Protein 2GB7 (pdb70)

Secondary structure (DSSP, 8-state):
---HHHHHHHHHHHHHHH---HHHHHHHHHHHTTGGGS-HHHHHH-HHHHHHHHHHHHHHTTHHHHHHHHHHHHHTT--HHHHTTS-HHHHHHHHHHH-HHHHHHHHHHHHHHHHHHHHHHHHHHHHHHHHHTT---EEGGG---S-TTEEEEES-HHHHHH--TT-EEEEEES--TTGGGHHHHHHHHHT-S-EEEEE--S---HHHHHHHHHTTEEEEE-HHHHHHH-TT-TTEEEHHHHHHHHHHHHHTTTT----HHHHHHHHHHHHHHHHHTTT-HHHHHHHHHHHH-/---HHHHHHHHHHHHHHHSPPHHHHHHHHHHHTTGGG--HHHHHH-HHHHHHHHHHHHHHHHHHHHHHHHHHHHHTT--HHHHTTS-HHHHHHHHHHH-HHHHHHHHHHHHHHHHHHHHHHHHHHHHHHHHHTT---EEGGG----TT--EEES-HHHHHH--TT-EEEEE-S--TTGGGHHHHHHHHHT-S-EEEE---S---HHHHHHHHHTTEEEEE-HHHHHHHSTT-TTEEEHHHHHHHHHHHHGGGTTPPPPHHHHHHHHHHHHHHHHHTTT-HHHHHHHHHHHHHTT-/--HHHHHHHHHHHHHHHS--HHHHHHHHHHHTTGGG--HHHHHH-HHHHHHHHHHHHHHHHHHHHHHHHHHHHGGG--HHHHTTS-HHHHHHHHHHH-HHHHHHHHHHHHHHHHHHHHHHHHHHHHHHHHHHT---EEGGG----TTEEEEES-HHHHHH--TT-EEEEEES--TTGGGHHHHHHHHHT-S-EEEEE--S---HHHHHHHHHTTEEEEE-HHHHHHH-TT-TTEEEHHHHHHHHHHHHHHHHT----HHHHHHHHHHHHHHHHHTTT-HHHHHHHHHHHHHH-/--HHHHHHHHHHHHHHH---HHHHHHHHHHHTTGGG--HHHHHH-HHHHHHHHHHHHHHHHHHHHHHHHHHHHHTS--HHHHTTS-HHHHHHHHHHH-HHHHHHHHHHHHHHHHHHHHHHHHHHHHHHHHHHT---EEGGG---TTEEEEES-HHHHHH--TT-EEEEE-S--TTGGGHHHHHHHHHT-S-EEEE---S---HHHHHHHHHTTEEEEE-HHHHHHH-TT-TTEEEHHHHHHHHHHHHHTTTT----HHHHHHHHHHHHHHHHHTTT-HHHHHHHHHHHHTT-

Structure (mmCIF, N/CA/C/O backbone):
data_2GB7
#
_entry.id   2GB7
#
_cell.length_a   77.697
_cell.length_b   96.739
_cell.length_c   192.012
_cell.angle_alpha   90.00
_cell.angle_beta   90.00
_cell.angle_gamma   90.00
#
_symmetry.space_group_name_H-M   'P 21 21 21'
#
loop_
_entity.id
_entity.type
_entity.pdbx_description
1 polymer 'DNA STRAND 1'
2 polymer 'DNA STRAND 2'
3 polymer R.Ecl18kI
4 water water
#
loop_
_atom_site.group_PDB
_atom_site.id
_atom_site.type_symbol
_atom_site.label_atom_id
_atom_site.label_alt_id
_atom_site.label_comp_id
_atom_site.label_asym_id
_atom_site.label_entity_id
_atom_site.label_seq_id
_atom_site.pdbx_PDB_ins_code
_atom_site.Cartn_x
_atom_site.Cartn_y
_atom_site.Cartn_z
_atom_site.occupancy
_atom_site.B_iso_or_equiv
_atom_site.auth_seq_id
_atom_site.auth_comp_id
_atom_site.auth_asym_id
_atom_site.auth_atom_id
_atom_site.pdbx_PDB_model_num
ATOM 1453 N N . ARG E 3 3 ? 12.322 13.056 21.892 1.00 53.16 3 ARG A N 1
ATOM 1454 C CA . ARG E 3 3 ? 12.887 14.153 21.063 1.00 53.02 3 ARG A CA 1
ATOM 1455 C C . ARG E 3 3 ? 13.885 14.978 21.880 1.00 52.70 3 ARG A C 1
ATOM 1456 O O . ARG E 3 3 ? 14.314 14.542 22.953 1.00 53.10 3 ARG A O 1
ATOM 1464 N N . LEU E 3 4 ? 14.252 16.155 21.364 1.00 51.09 4 LEU A N 1
ATOM 1465 C CA . LEU E 3 4 ? 15.143 17.116 22.027 1.00 50.12 4 LEU A CA 1
ATOM 1466 C C . LEU E 3 4 ? 15.284 18.329 21.120 1.00 49.30 4 LEU A C 1
ATOM 1467 O O . LEU E 3 4 ? 15.866 18.230 20.037 1.00 49.13 4 LEU A O 1
ATOM 1472 N N . SER E 3 5 ? 14.722 19.456 21.547 1.00 48.36 5 SER A N 1
ATOM 1473 C CA . SER E 3 5 ? 14.784 20.711 20.799 1.00 47.93 5 SER A CA 1
ATOM 1474 C C . SER E 3 5 ? 16.241 21.178 20.673 1.00 47.35 5 SER A C 1
ATOM 1475 O O . SER E 3 5 ? 17.068 20.788 21.496 1.00 47.63 5 SER A O 1
ATOM 1478 N N . PRO E 3 6 ? 16.562 21.997 19.645 1.00 46.80 6 PRO A N 1
ATOM 1479 C CA . PRO E 3 6 ? 17.939 22.515 19.512 1.00 46.34 6 PRO A CA 1
ATOM 1480 C C . PRO E 3 6 ? 18.413 23.234 20.771 1.00 45.98 6 PRO A C 1
ATOM 1481 O O . PRO E 3 6 ? 19.568 23.079 21.166 1.00 45.95 6 PRO A O 1
ATOM 1485 N N . GLY E 3 7 ? 17.521 24.000 21.394 1.00 45.70 7 GLY A N 1
ATOM 1486 C CA . GLY E 3 7 ? 17.800 24.629 22.681 1.00 45.02 7 GLY A CA 1
ATOM 1487 C C . GLY E 3 7 ? 18.089 23.615 23.774 1.00 44.39 7 GLY A C 1
ATOM 1488 O O . GLY E 3 7 ? 19.018 23.784 24.554 1.00 44.69 7 GLY A O 1
ATOM 1489 N N . GLU E 3 8 ? 17.300 22.547 23.818 1.00 43.73 8 GLU A N 1
ATOM 1490 C CA . GLU E 3 8 ? 17.464 21.499 24.824 1.00 43.05 8 GLU A CA 1
ATOM 1491 C C . GLU E 3 8 ? 18.734 20.689 24.572 1.00 42.27 8 GLU A C 1
ATOM 1492 O O . GLU E 3 8 ? 19.358 20.184 25.509 1.00 42.04 8 GLU A O 1
ATOM 1498 N N . PHE E 3 9 ? 19.097 20.567 23.296 1.00 41.45 9 PHE A N 1
ATOM 1499 C CA . PHE E 3 9 ? 20.304 19.868 22.883 1.00 40.75 9 PHE A CA 1
ATOM 1500 C C . PHE E 3 9 ? 21.530 20.700 23.277 1.00 41.30 9 PHE A C 1
ATOM 1501 O O . PHE E 3 9 ? 22.503 20.166 23.805 1.00 41.21 9 PHE A O 1
ATOM 1509 N N . LYS E 3 10 ? 21.452 22.007 23.039 1.00 41.96 10 LYS A N 1
ATOM 1510 C CA . LYS E 3 10 ? 22.511 22.949 23.424 1.00 42.81 10 LYS A CA 1
ATOM 1511 C C . LYS E 3 10 ? 22.817 22.908 24.926 1.00 43.18 10 LYS A C 1
ATOM 1512 O O . LYS E 3 10 ? 23.986 22.933 25.323 1.00 43.33 10 LYS A O 1
ATOM 1518 N N . THR E 3 11 ? 21.768 22.847 25.750 1.00 43.38 11 THR A N 1
ATOM 1519 C CA . THR E 3 11 ? 21.906 22.798 27.212 1.00 43.54 11 THR A CA 1
ATOM 1520 C C . THR E 3 11 ? 22.516 21.477 27.653 1.00 43.35 11 THR A C 1
ATOM 1521 O O . THR E 3 11 ? 23.275 21.423 28.624 1.00 43.56 11 THR A O 1
ATOM 1525 N N . LEU E 3 12 ? 22.161 20.412 26.938 1.00 43.29 12 LEU A N 1
ATOM 1526 C CA . LEU E 3 12 ? 22.689 19.090 27.203 1.00 43.02 12 LEU A CA 1
ATOM 1527 C C . LEU E 3 12 ? 24.172 19.040 26.860 1.00 42.78 12 LEU A C 1
ATOM 1528 O O . LEU E 3 12 ? 24.978 18.552 27.656 1.00 43.21 12 LEU A O 1
ATOM 1533 N N . ILE E 3 13 ? 24.520 19.550 25.679 1.00 41.97 13 ILE A N 1
ATOM 1534 C CA . ILE E 3 13 ? 25.901 19.570 25.197 1.00 41.37 13 ILE A CA 1
ATOM 1535 C C . ILE E 3 13 ? 26.845 20.074 26.295 1.00 41.32 13 ILE A C 1
ATOM 1536 O O . ILE E 3 13 ? 27.898 19.468 26.546 1.00 40.76 13 ILE A O 1
ATOM 1541 N N . SER E 3 14 ? 26.421 21.148 26.963 1.00 41.26 14 SER A N 1
ATOM 1542 C CA . SER E 3 14 ? 27.172 21.799 28.046 1.00 41.87 14 SER A CA 1
ATOM 1543 C C . SER E 3 14 ? 27.349 20.913 29.281 1.00 42.09 14 SER A C 1
ATOM 1544 O O . SER E 3 14 ? 28.452 20.817 29.824 1.00 42.13 14 SER A O 1
ATOM 1547 N N . LYS E 3 15 ? 26.264 20.274 29.726 1.00 42.37 15 LYS A N 1
ATOM 1548 C CA . LYS E 3 15 ? 26.326 19.371 30.870 1.00 42.63 15 LYS A CA 1
ATOM 1549 C C . LYS E 3 15 ? 27.390 18.298 30.666 1.00 42.65 15 LYS A C 1
ATOM 1550 O O . LYS E 3 15 ? 28.248 18.095 31.528 1.00 42.84 15 LYS A O 1
ATOM 1556 N N . GLU E 3 16 ? 27.333 17.629 29.517 1.00 42.51 16 GLU A N 1
ATOM 1557 C CA . GLU E 3 16 ? 28.233 16.518 29.226 1.00 42.45 16 GLU A CA 1
ATOM 1558 C C . GLU E 3 16 ? 29.688 16.948 29.088 1.00 41.83 16 GLU A C 1
ATOM 1559 O O . GLU E 3 16 ? 30.583 16.252 29.567 1.00 41.55 16 GLU A O 1
ATOM 1565 N N . ARG E 3 17 ? 29.923 18.090 28.444 1.00 41.26 17 ARG A N 1
ATOM 1566 C CA . ARG E 3 17 ? 31.288 18.564 28.231 1.00 40.82 17 ARG A CA 1
ATOM 1567 C C . ARG E 3 17 ? 32.020 18.716 29.562 1.00 41.15 17 ARG A C 1
ATOM 1568 O O . ARG E 3 17 ? 33.173 18.297 29.696 1.00 40.95 17 ARG A O 1
ATOM 1576 N N . LYS E 3 18 ? 31.331 19.302 30.537 1.00 41.67 18 LYS A N 1
ATOM 1577 C CA . LYS E 3 18 ? 31.868 19.508 31.881 1.00 42.37 18 LYS A CA 1
ATOM 1578 C C . LYS E 3 18 ? 32.268 18.195 32.556 1.00 42.48 18 LYS A C 1
ATOM 1579 O O . LYS E 3 18 ? 33.342 18.101 33.152 1.00 42.37 18 LYS A O 1
ATOM 1585 N N . SER E 3 19 ? 31.408 17.187 32.430 1.00 42.45 19 SER A N 1
ATOM 1586 C CA . SER E 3 19 ? 31.575 15.910 33.118 1.00 42.75 19 SER A CA 1
ATOM 1587 C C . SER E 3 19 ? 32.589 15.003 32.427 1.00 42.50 19 SER A C 1
ATOM 1588 O O . SER E 3 19 ? 33.074 14.031 33.020 1.00 42.62 19 SER A O 1
ATOM 1591 N N . HIS E 3 20 ? 32.892 15.318 31.171 1.00 42.10 20 HIS A N 1
ATOM 1592 C CA . HIS E 3 20 ? 33.698 14.449 30.320 1.00 41.71 20 HIS A CA 1
ATOM 1593 C C . HIS E 3 20 ? 35.111 14.978 30.095 1.00 41.36 20 HIS A C 1
ATOM 1594 O O . HIS E 3 20 ? 36.028 14.201 29.827 1.00 41.97 20 HIS A O 1
ATOM 1601 N N . PHE E 3 21 ? 35.293 16.288 30.216 1.00 40.15 21 PHE A N 1
ATOM 1602 C CA . PHE E 3 21 ? 36.596 16.888 29.955 1.00 38.85 21 PHE A CA 1
ATOM 1603 C C . PHE E 3 21 ? 37.219 17.544 31.176 1.00 37.85 21 PHE A C 1
ATOM 1604 O O . PHE E 3 21 ? 36.594 18.392 31.836 1.00 38.55 21 PHE A O 1
ATOM 1612 N N . ILE E 3 22 ? 38.473 17.193 31.441 1.00 35.72 22 ILE A N 1
ATOM 1613 C CA . ILE E 3 22 ? 39.269 17.916 32.428 1.00 33.25 22 ILE A CA 1
ATOM 1614 C C . ILE E 3 22 ? 39.619 19.311 31.892 1.00 32.53 22 ILE A C 1
ATOM 1615 O O . ILE E 3 22 ? 39.689 19.503 30.674 1.00 32.32 22 ILE A O 1
ATOM 1620 N N . THR E 3 23 ? 39.820 20.272 32.799 1.00 31.21 23 THR A N 1
ATOM 1621 C CA . THR E 3 23 ? 40.100 21.667 32.419 1.00 29.91 23 THR A CA 1
ATOM 1622 C C . THR E 3 23 ? 41.366 21.794 31.575 1.00 29.33 23 THR A C 1
ATOM 1623 O O . THR E 3 23 ? 42.226 20.898 31.596 1.00 28.12 23 THR A O 1
ATOM 1627 N N . PRO E 3 24 ? 41.471 22.892 30.798 1.00 28.52 24 PRO A N 1
ATOM 1628 C CA . PRO E 3 24 ? 42.694 23.102 30.028 1.00 28.99 24 PRO A CA 1
ATOM 1629 C C . PRO E 3 24 ? 43.953 23.055 30.891 1.00 28.43 24 PRO A C 1
ATOM 1630 O O . PRO E 3 24 ? 44.895 22.346 30.529 1.00 28.35 24 PRO A O 1
ATOM 1634 N N . PHE E 3 25 ? 43.961 23.767 32.022 1.00 27.31 25 PHE A N 1
ATOM 1635 C CA . PHE E 3 25 ? 45.107 23.667 32.926 1.00 27.13 25 PHE A CA 1
ATOM 1636 C C . PHE E 3 25 ? 45.359 22.247 33.406 1.00 26.56 25 PHE A C 1
ATOM 1637 O O . PHE E 3 25 ? 46.507 21.826 33.462 1.00 26.85 25 PHE A O 1
ATOM 1645 N N . ALA E 3 26 ? 44.311 21.528 33.796 1.00 26.81 26 ALA A N 1
ATOM 1646 C CA . ALA E 3 26 ? 44.496 20.131 34.217 1.00 26.57 26 ALA A CA 1
ATOM 1647 C C . ALA E 3 26 ? 45.120 19.289 33.108 1.00 26.84 26 ALA A C 1
ATOM 1648 O O . ALA E 3 26 ? 45.985 18.466 33.374 1.00 26.14 26 ALA A O 1
ATOM 1650 N N . LEU E 3 27 ? 44.698 19.507 31.860 1.00 27.63 27 LEU A N 1
ATOM 1651 C CA . LEU E 3 27 ? 45.198 18.673 30.757 1.00 27.70 27 LEU A CA 1
ATOM 1652 C C . LEU E 3 27 ? 46.667 18.967 30.518 1.00 26.96 27 LEU A C 1
ATOM 1653 O O . LEU E 3 27 ? 47.475 18.049 30.324 1.00 25.11 27 LEU A O 1
ATOM 1658 N N . VAL E 3 28 ? 46.994 20.253 30.539 1.00 25.45 28 VAL A N 1
ATOM 1659 C CA . VAL E 3 28 ? 48.365 20.694 30.360 1.00 25.47 28 VAL A CA 1
ATOM 1660 C C . VAL E 3 28 ? 49.242 20.130 31.455 1.00 24.08 28 VAL A C 1
ATOM 1661 O O . VAL E 3 28 ? 50.303 19.584 31.164 1.00 24.15 28 VAL A O 1
ATOM 1665 N N . TYR E 3 29 ? 48.806 20.264 32.709 1.00 24.01 29 TYR A N 1
ATOM 1666 C CA . TYR E 3 29 ? 49.551 19.688 33.842 1.00 25.31 29 TYR A CA 1
ATOM 1667 C C . TYR E 3 29 ? 49.756 18.171 33.740 1.00 25.79 29 TYR A C 1
ATOM 1668 O O . TYR E 3 29 ? 50.864 17.690 33.948 1.00 26.72 29 TYR A O 1
ATOM 1677 N N . LYS E 3 30 ? 48.694 17.422 33.431 1.00 25.91 30 LYS A N 1
ATOM 1678 C CA . LYS E 3 30 ? 48.791 15.990 33.168 1.00 26.91 30 LYS A CA 1
ATOM 1679 C C . LYS E 3 30 ? 49.863 15.690 32.114 1.00 26.61 30 LYS A C 1
ATOM 1680 O O . LYS E 3 30 ? 50.727 14.840 32.336 1.00 26.26 30 LYS A O 1
ATOM 1686 N N . THR E 3 31 ? 49.802 16.407 30.991 1.00 26.51 31 THR A N 1
ATOM 1687 C CA . THR E 3 31 ? 50.737 16.250 29.879 1.00 27.07 31 THR A CA 1
ATOM 1688 C C . THR E 3 31 ? 52.170 16.638 30.279 1.00 26.93 31 THR A C 1
ATOM 1689 O O . THR E 3 31 ? 53.133 15.944 29.895 1.00 26.95 31 THR A O 1
ATOM 1693 N N . PHE E 3 32 ? 52.312 17.745 31.017 1.00 26.76 32 PHE A N 1
ATOM 1694 C CA . PHE E 3 32 ? 53.602 18.139 31.608 1.00 26.57 32 PHE A CA 1
ATOM 1695 C C . PHE E 3 32 ? 54.241 16.939 32.347 1.00 26.89 32 PHE A C 1
ATOM 1696 O O . PHE E 3 32 ? 55.393 16.553 32.087 1.00 27.57 32 PHE A O 1
ATOM 1704 N N . CYS E 3 33 ? 53.462 16.327 33.235 1.00 26.19 33 CYS A N 1
ATOM 1705 C CA . CYS E 3 33 ? 53.958 15.256 34.098 1.00 26.71 33 CYS A CA 1
ATOM 1706 C C . CYS E 3 33 ? 54.160 13.935 33.341 1.00 26.50 33 CYS A C 1
ATOM 1707 O O . CYS E 3 33 ? 55.110 13.182 33.615 1.00 25.82 33 CYS A O 1
ATOM 1710 N N . ASP E 3 34 ? 53.272 13.667 32.388 1.00 27.33 34 ASP A N 1
ATOM 1711 C CA . ASP E 3 34 ? 53.348 12.452 31.565 1.00 27.97 34 ASP A CA 1
ATOM 1712 C C . ASP E 3 34 ? 54.608 12.472 30.705 1.00 27.65 34 ASP A C 1
ATOM 1713 O O . ASP E 3 34 ? 55.267 11.445 30.556 1.00 27.76 34 ASP A O 1
ATOM 1718 N N . LEU E 3 35 ? 54.919 13.640 30.131 1.00 27.03 35 LEU A N 1
ATOM 1719 C CA . LEU E 3 35 ? 56.115 13.819 29.298 1.00 26.45 35 LEU A CA 1
ATOM 1720 C C . LEU E 3 35 ? 57.419 13.908 30.170 1.00 26.23 35 LEU A C 1
ATOM 1721 O O . LEU E 3 35 ? 58.562 14.031 29.650 1.00 26.24 35 LEU A O 1
ATOM 1726 N N . GLY E 3 36 ? 57.198 13.910 31.491 1.00 25.08 36 GLY A N 1
ATOM 1727 C CA . GLY E 3 36 ? 58.280 13.901 32.472 1.00 25.01 36 GLY A CA 1
ATOM 1728 C C . GLY E 3 36 ? 58.973 15.239 32.543 1.00 24.38 36 GLY A C 1
ATOM 1729 O O . GLY E 3 36 ? 60.163 15.318 32.833 1.00 24.17 36 GLY A O 1
ATOM 1730 N N . TYR E 3 37 ? 58.234 16.311 32.275 1.00 24.27 37 TYR A N 1
ATOM 1731 C CA . TYR E 3 37 ? 58.822 17.641 32.435 1.00 23.96 37 TYR A CA 1
ATOM 1732 C C . TYR E 3 37 ? 58.999 18.064 33.892 1.00 23.94 37 TYR A C 1
ATOM 1733 O O . TYR E 3 37 ? 59.833 18.941 34.202 1.00 23.03 37 TYR A O 1
ATOM 1742 N N . ASP E 3 38 ? 58.221 17.436 34.777 1.00 24.04 38 ASP A N 1
ATOM 1743 C CA . ASP E 3 38 ? 58.346 17.671 36.202 1.00 25.51 38 ASP A CA 1
ATOM 1744 C C . ASP E 3 38 ? 59.697 17.166 36.752 1.00 25.82 38 ASP A C 1
ATOM 1745 O O . ASP E 3 38 ? 60.054 17.454 37.907 1.00 26.41 38 ASP A O 1
ATOM 1750 N N . GLN E 3 39 ? 60.454 16.461 35.907 1.00 26.09 39 GLN A N 1
ATOM 1751 C CA . GLN E 3 39 ? 61.772 15.923 36.292 1.00 26.09 39 GLN A CA 1
ATOM 1752 C C . GLN E 3 39 ? 62.980 16.683 35.717 1.00 26.27 39 GLN A C 1
ATOM 1753 O O . GLN E 3 39 ? 64.127 16.398 36.080 1.00 26.20 39 GLN A O 1
ATOM 1759 N N . LYS E 3 40 ? 62.729 17.649 34.834 1.00 26.28 40 LYS A N 1
ATOM 1760 C CA . LYS E 3 40 ? 63.827 18.400 34.224 1.00 26.69 40 LYS A CA 1
ATOM 1761 C C . LYS E 3 40 ? 64.239 19.585 35.095 1.00 26.80 40 LYS A C 1
ATOM 1762 O O . LYS E 3 40 ? 63.401 20.190 35.771 1.00 27.05 40 LYS A O 1
ATOM 1768 N N . ASN E 3 41 ? 65.528 19.915 35.084 1.00 26.70 41 ASN A N 1
ATOM 1769 C CA . ASN E 3 41 ? 66.007 21.066 35.838 1.00 26.44 41 ASN A CA 1
ATOM 1770 C C . ASN E 3 41 ? 65.747 22.349 35.087 1.00 26.34 41 ASN A C 1
ATOM 1771 O O . ASN E 3 41 ? 65.288 22.340 33.930 1.00 25.94 41 ASN A O 1
ATOM 1776 N N . SER E 3 42 ? 66.068 23.457 35.742 1.00 26.32 42 SER A N 1
ATOM 1777 C CA . SER E 3 42 ? 65.716 24.767 35.228 1.00 26.02 42 SER A CA 1
ATOM 1778 C C . SER E 3 42 ? 66.409 25.108 33.910 1.00 25.97 42 SER A C 1
ATOM 1779 O O . SER E 3 42 ? 65.799 25.720 33.044 1.00 24.86 42 SER A O 1
ATOM 1782 N N . ASP E 3 43 ? 67.663 24.689 33.752 1.00 25.96 43 ASP A N 1
ATOM 1783 C CA . ASP E 3 43 ? 68.412 24.913 32.506 1.00 26.08 43 ASP A CA 1
ATOM 1784 C C . ASP E 3 43 ? 67.772 24.240 31.288 1.00 25.14 43 ASP A C 1
ATOM 1785 O O . ASP E 3 43 ? 67.923 24.730 30.170 1.00 25.56 43 ASP A O 1
ATOM 1790 N N . TYR E 3 44 ? 67.076 23.119 31.479 1.00 24.77 44 TYR A N 1
ATOM 1791 C CA . TYR E 3 44 ? 66.341 22.538 30.357 1.00 23.23 44 TYR A CA 1
ATOM 1792 C C . TYR E 3 44 ? 65.330 23.566 29.789 1.00 23.55 44 TYR A C 1
ATOM 1793 O O . TYR E 3 44 ? 65.271 23.805 28.575 1.00 21.90 44 TYR A O 1
ATOM 1802 N N . PHE E 3 45 ? 64.547 24.158 30.682 1.00 22.86 45 PHE A N 1
ATOM 1803 C CA . PHE E 3 45 ? 63.498 25.092 30.268 1.00 23.47 45 PHE A CA 1
ATOM 1804 C C . PHE E 3 45 ? 64.082 26.370 29.705 1.00 23.60 45 PHE A C 1
ATOM 1805 O O . PHE E 3 45 ? 63.542 26.938 28.749 1.00 24.18 45 PHE A O 1
ATOM 1813 N N . LEU E 3 46 ? 65.182 26.832 30.309 1.00 23.26 46 LEU A N 1
ATOM 1814 C CA . LEU E 3 46 ? 65.861 28.044 29.878 1.00 24.13 46 LEU A CA 1
ATOM 1815 C C . LEU E 3 46 ? 66.371 27.909 28.454 1.00 23.77 46 LEU A C 1
ATOM 1816 O O . LEU E 3 46 ? 66.286 28.853 27.667 1.00 23.99 46 LEU A O 1
ATOM 1821 N N . ASN E 3 47 ? 66.898 26.735 28.133 1.00 23.32 47 ASN A N 1
ATOM 1822 C CA . ASN E 3 47 ? 67.639 26.525 26.901 1.00 23.34 47 ASN A CA 1
ATOM 1823 C C . ASN E 3 47 ? 66.828 25.923 25.780 1.00 23.06 47 ASN A C 1
ATOM 1824 O O . ASN E 3 47 ? 67.185 26.095 24.613 1.00 23.46 47 ASN A O 1
ATOM 1829 N N . ASN E 3 48 ? 65.764 25.186 26.130 1.00 23.12 48 ASN A N 1
ATOM 1830 C CA . ASN E 3 48 ? 64.939 24.457 25.148 1.00 21.60 48 ASN A CA 1
ATOM 1831 C C . ASN E 3 48 ? 63.437 24.805 25.164 1.00 20.60 48 ASN A C 1
ATOM 1832 O O . ASN E 3 48 ? 62.598 23.909 24.987 1.00 20.63 48 ASN A O 1
ATOM 1837 N N . PRO E 3 49 ? 63.087 26.086 25.339 1.00 21.57 49 PRO A N 1
ATOM 1838 C CA . PRO E 3 49 ? 61.651 26.365 25.472 1.00 21.45 49 PRO A CA 1
ATOM 1839 C C . PRO E 3 49 ? 60.841 26.044 24.212 1.00 21.70 49 PRO A C 1
ATOM 1840 O O . PRO E 3 49 ? 59.679 25.619 24.322 1.00 21.87 49 PRO A O 1
ATOM 1844 N N . SER E 3 50 ? 61.405 26.268 23.028 1.00 21.60 50 SER A N 1
ATOM 1845 C CA . SER E 3 50 ? 60.663 25.966 21.800 1.00 21.83 50 SER A CA 1
ATOM 1846 C C . SER E 3 50 ? 60.340 24.483 21.712 1.00 22.55 50 SER A C 1
ATOM 1847 O O . SER E 3 50 ? 59.193 24.122 21.483 1.00 22.44 50 SER A O 1
ATOM 1850 N N . GLU E 3 51 ? 61.352 23.635 21.920 1.00 22.35 51 GLU A N 1
ATOM 1851 C CA . GLU E 3 51 ? 61.183 22.183 21.903 1.00 22.59 51 GLU A CA 1
ATOM 1852 C C . GLU E 3 51 ? 60.094 21.762 22.873 1.00 22.41 51 GLU A C 1
ATOM 1853 O O . GLU E 3 51 ? 59.253 20.919 22.548 1.00 22.71 51 GLU A O 1
ATOM 1859 N N . TYR E 3 52 ? 60.099 22.378 24.054 1.00 22.77 52 TYR A N 1
ATOM 1860 C CA . TYR E 3 52 ? 59.151 22.039 25.099 1.00 22.97 52 TYR A CA 1
ATOM 1861 C C . TYR E 3 52 ? 57.742 22.452 24.660 1.00 22.47 52 TYR A C 1
ATOM 1862 O O . TYR E 3 52 ? 56.789 21.674 24.764 1.00 22.72 52 TYR A O 1
ATOM 1871 N N . ILE E 3 53 ? 57.626 23.654 24.121 1.00 22.75 53 ILE A N 1
ATOM 1872 C CA . ILE E 3 53 ? 56.320 24.162 23.691 1.00 22.74 53 ILE A CA 1
ATOM 1873 C C . ILE E 3 53 ? 55.746 23.286 22.576 1.00 23.32 53 ILE A C 1
ATOM 1874 O O . ILE E 3 53 ? 54.572 22.907 22.617 1.00 22.51 53 ILE A O 1
ATOM 1879 N N . ILE E 3 54 ? 56.574 22.974 21.584 1.00 23.36 54 ILE A N 1
ATOM 1880 C CA . ILE E 3 54 ? 56.125 22.133 20.464 1.00 24.20 54 ILE A CA 1
ATOM 1881 C C . ILE E 3 54 ? 55.685 20.748 20.928 1.00 23.94 54 ILE A C 1
ATOM 1882 O O . ILE E 3 54 ? 54.656 20.211 20.460 1.00 24.33 54 ILE A O 1
ATOM 1887 N N . ALA E 3 55 ? 56.458 20.141 21.835 1.00 23.41 55 ALA A N 1
ATOM 1888 C CA . ALA E 3 55 ? 56.105 18.821 22.364 1.00 23.53 55 ALA A CA 1
ATOM 1889 C C . ALA E 3 55 ? 54.829 18.840 23.207 1.00 23.41 55 ALA A C 1
ATOM 1890 O O . ALA E 3 55 ? 53.998 17.922 23.111 1.00 22.60 55 ALA A O 1
ATOM 1892 N N . MET E 3 56 ? 54.666 19.893 24.008 1.00 22.93 56 MET A N 1
ATOM 1893 C CA . MET E 3 56 ? 53.454 20.070 24.817 1.00 23.40 56 MET A CA 1
ATOM 1894 C C . MET E 3 56 ? 52.216 20.181 23.941 1.00 23.52 56 MET A C 1
ATOM 1895 O O . MET E 3 56 ? 51.205 19.524 24.204 1.00 24.39 56 MET A O 1
ATOM 1900 N N . ARG E 3 57 ? 52.324 21.006 22.901 1.00 24.24 57 ARG A N 1
ATOM 1901 C CA . ARG E 3 57 ? 51.226 21.263 21.963 1.00 24.48 57 ARG A CA 1
ATOM 1902 C C . ARG E 3 57 ? 50.797 19.968 21.280 1.00 26.53 57 ARG A C 1
ATOM 1903 O O . ARG E 3 57 ? 49.606 19.608 21.276 1.00 26.54 57 ARG A O 1
ATOM 1911 N N . LYS E 3 58 ? 51.795 19.260 20.758 1.00 25.88 58 LYS A N 1
ATOM 1912 C CA . LYS E 3 58 ? 51.628 17.947 20.134 1.00 28.22 58 LYS A CA 1
ATOM 1913 C C . LYS E 3 58 ? 50.860 16.982 21.012 1.00 27.92 58 LYS A C 1
ATOM 1914 O O . LYS E 3 58 ? 49.909 16.328 20.563 1.00 29.28 58 LYS A O 1
ATOM 1920 N N . ASN E 3 59 ? 51.282 16.881 22.263 1.00 28.41 59 ASN A N 1
ATOM 1921 C CA . ASN E 3 59 ? 50.780 15.846 23.143 1.00 29.09 59 ASN A CA 1
ATOM 1922 C C . ASN E 3 59 ? 49.447 16.175 23.817 1.00 30.03 59 ASN A C 1
ATOM 1923 O O . ASN E 3 59 ? 48.630 15.274 24.045 1.00 30.17 59 ASN A O 1
ATOM 1928 N N . CYS E 3 60 ? 49.239 17.445 24.136 1.00 30.42 60 CYS A N 1
ATOM 1929 C CA . CYS E 3 60 ? 47.926 17.928 24.583 1.00 31.67 60 CYS A CA 1
ATOM 1930 C C . CYS E 3 60 ? 46.860 17.607 23.551 1.00 33.12 60 CYS A C 1
ATOM 1931 O O . CYS E 3 60 ? 45.768 17.143 23.922 1.00 34.72 60 CYS A O 1
ATOM 1934 N N . TRP E 3 61 ? 47.193 17.822 22.271 1.00 34.12 61 TRP A N 1
ATOM 1935 C CA . TRP E 3 61 ? 46.251 17.584 21.180 1.00 34.80 61 TRP A CA 1
ATOM 1936 C C . TRP E 3 61 ? 45.913 16.105 21.048 1.00 35.11 61 TRP A C 1
ATOM 1937 O O . TRP E 3 61 ? 44.744 15.736 20.935 1.00 35.33 61 TRP A O 1
ATOM 1948 N N . LYS E 3 62 ? 46.950 15.265 21.089 1.00 34.72 62 LYS A N 1
ATOM 1949 C CA . LYS E 3 62 ? 46.837 13.804 21.116 1.00 36.01 62 LYS A CA 1
ATOM 1950 C C . LYS E 3 62 ? 45.909 13.335 22.243 1.00 36.07 62 LYS A C 1
ATOM 1951 O O . LYS E 3 62 ? 45.054 12.490 22.040 1.00 36.60 62 LYS A O 1
ATOM 1957 N N . GLU E 3 63 ? 46.057 13.935 23.418 1.00 37.65 63 GLU A N 1
ATOM 1958 C CA . GLU E 3 63 ? 45.307 13.546 24.610 1.00 38.79 63 GLU A CA 1
ATOM 1959 C C . GLU E 3 63 ? 43.920 14.215 24.666 1.00 38.56 63 GLU A C 1
ATOM 1960 O O . GLU E 3 63 ? 43.121 13.943 25.573 1.00 39.60 63 GLU A O 1
ATOM 1966 N N . PHE E 3 64 ? 43.632 15.060 23.682 1.00 37.28 64 PHE A N 1
ATOM 1967 C CA . PHE E 3 64 ? 42.318 15.680 23.567 1.00 36.81 64 PHE A CA 1
ATOM 1968 C C . PHE E 3 64 ? 41.499 15.135 22.397 1.00 36.98 64 PHE A C 1
ATOM 1969 O O . PHE E 3 64 ? 40.322 14.797 22.563 1.00 36.62 64 PHE A O 1
ATOM 1977 N N . GLU E 3 65 ? 42.120 15.089 21.218 1.00 37.26 65 GLU A N 1
ATOM 1978 C CA . GLU E 3 65 ? 41.438 14.748 19.963 1.00 38.09 65 GLU A CA 1
ATOM 1979 C C . GLU E 3 65 ? 40.605 13.445 19.990 1.00 38.28 65 GLU A C 1
ATOM 1980 O O . GLU E 3 65 ? 39.439 13.489 19.591 1.00 38.48 65 GLU A O 1
ATOM 1986 N N . PRO E 3 66 ? 41.169 12.311 20.481 1.00 38.47 66 PRO A N 1
ATOM 1987 C CA . PRO E 3 66 ? 40.383 11.079 20.573 1.00 38.40 66 PRO A CA 1
ATOM 1988 C C . PRO E 3 66 ? 39.179 11.269 21.493 1.00 38.23 66 PRO A C 1
ATOM 1989 O O . PRO E 3 66 ? 38.100 10.769 21.193 1.00 38.03 66 PRO A O 1
ATOM 1993 N N . PHE E 3 67 ? 39.341 12.050 22.565 1.00 38.64 67 PHE A N 1
ATOM 1994 C CA . PHE E 3 67 ? 38.201 12.293 23.458 1.00 37.92 67 PHE A CA 1
ATOM 1995 C C . PHE E 3 67 ? 37.114 13.229 22.898 1.00 35.95 67 PHE A C 1
ATOM 1996 O O . PHE E 3 67 ? 35.919 13.035 23.155 1.00 34.60 67 PHE A O 1
ATOM 2004 N N . GLU E 3 68 ? 37.514 14.241 22.135 1.00 34.28 68 GLU A N 1
ATOM 2005 C CA . GLU E 3 68 ? 36.533 15.059 21.443 1.00 33.64 68 GLU A CA 1
ATOM 2006 C C . GLU E 3 68 ? 35.739 14.252 20.405 1.00 33.72 68 GLU A C 1
ATOM 2007 O O . GLU E 3 68 ? 34.528 14.482 20.241 1.00 33.92 68 GLU A O 1
ATOM 2013 N N . LYS E 3 69 ? 36.421 13.309 19.730 1.00 33.40 69 LYS A N 1
ATOM 2014 C CA . LYS E 3 69 ? 35.769 12.466 18.727 1.00 33.55 69 LYS A CA 1
ATOM 2015 C C . LYS E 3 69 ? 34.685 11.599 19.347 1.00 32.93 69 LYS A C 1
ATOM 2016 O O . LYS E 3 69 ? 33.599 11.450 18.777 1.00 33.13 69 LYS A O 1
ATOM 2022 N N . GLU E 3 70 ? 34.987 11.025 20.508 1.00 32.36 70 GLU A N 1
ATOM 2023 C CA . GLU E 3 70 ? 34.048 10.129 21.191 1.00 32.09 70 GLU A CA 1
ATOM 2024 C C . GLU E 3 70 ? 32.854 10.917 21.695 1.00 32.06 70 GLU A C 1
ATOM 2025 O O . GLU E 3 70 ? 31.717 10.463 21.615 1.00 31.70 70 GLU A O 1
ATOM 2031 N N . PHE E 3 71 ? 33.151 12.087 22.246 1.00 31.05 71 PHE A N 1
ATOM 2032 C CA . PHE E 3 71 ? 32.165 12.995 22.834 1.00 31.28 71 PHE A CA 1
ATOM 2033 C C . PHE E 3 71 ? 31.082 13.390 21.828 1.00 31.71 71 PHE A C 1
ATOM 2034 O O . PHE E 3 71 ? 29.860 13.385 22.143 1.00 32.94 71 PHE A O 1
ATOM 2042 N N . THR E 3 72 ? 31.548 13.692 20.611 1.00 31.26 72 THR A N 1
ATOM 2043 C CA . THR E 3 72 ? 30.673 14.123 19.539 1.00 30.85 72 THR A CA 1
ATOM 2044 C C . THR E 3 72 ? 29.703 12.991 19.188 1.00 30.05 72 THR A C 1
ATOM 2045 O O . THR E 3 72 ? 28.503 13.200 19.061 1.00 29.94 72 THR A O 1
ATOM 2049 N N . THR E 3 73 ? 30.225 11.783 19.068 1.00 29.57 73 THR A N 1
ATOM 2050 C CA . THR E 3 73 ? 29.396 10.667 18.717 1.00 28.91 73 THR A CA 1
ATOM 2051 C C . THR E 3 73 ? 28.356 10.430 19.811 1.00 29.11 73 THR A C 1
ATOM 2052 O O . THR E 3 73 ? 27.198 10.176 19.506 1.00 29.78 73 THR A O 1
ATOM 2056 N N . ARG E 3 74 ? 28.747 10.563 21.081 1.00 29.81 74 ARG A N 1
ATOM 2057 C CA . ARG E 3 74 ? 27.778 10.398 22.177 1.00 30.53 74 ARG A CA 1
ATOM 2058 C C . ARG E 3 74 ? 26.601 11.357 22.075 1.00 29.86 74 ARG A C 1
ATOM 2059 O O . ARG E 3 74 ? 25.440 10.917 22.201 1.00 29.18 74 ARG A O 1
ATOM 2067 N N . MET E 3 75 ? 26.922 12.641 21.859 1.00 29.13 75 MET A N 1
ATOM 2068 C CA . MET E 3 75 ? 25.958 13.744 21.766 1.00 29.20 75 MET A CA 1
ATOM 2069 C C . MET E 3 75 ? 24.979 13.489 20.630 1.00 28.95 75 MET A C 1
ATOM 2070 O O . MET E 3 75 ? 23.747 13.595 20.826 1.00 28.93 75 MET A O 1
ATOM 2075 N N . LEU E 3 76 ? 25.526 13.114 19.465 1.00 28.28 76 LEU A N 1
ATOM 2076 C CA . LEU E 3 76 ? 24.658 12.793 18.304 1.00 28.74 76 LEU A CA 1
ATOM 2077 C C . LEU E 3 76 ? 23.698 11.630 18.569 1.00 29.10 76 LEU A C 1
ATOM 2078 O O . LEU E 3 76 ? 22.600 11.569 18.003 1.00 29.72 76 LEU A O 1
ATOM 2083 N N . SER E 3 77 ? 24.114 10.687 19.417 1.00 29.20 77 SER A N 1
ATOM 2084 C CA . SER E 3 77 ? 23.259 9.553 19.750 1.00 29.37 77 SER A CA 1
ATOM 2085 C C . SER E 3 77 ? 21.953 9.976 20.412 1.00 29.01 77 SER A C 1
ATOM 2086 O O . SER E 3 77 ? 20.956 9.256 20.320 1.00 29.09 77 SER A O 1
ATOM 2089 N N . TYR E 3 78 ? 21.941 11.144 21.054 1.00 29.42 78 TYR A N 1
ATOM 2090 C CA . TYR E 3 78 ? 20.702 11.602 21.665 1.00 30.14 78 TYR A CA 1
ATOM 2091 C C . TYR E 3 78 ? 19.636 11.969 20.621 1.00 29.65 78 TYR A C 1
ATOM 2092 O O . TYR E 3 78 ? 18.431 11.851 20.896 1.00 30.87 78 TYR A O 1
ATOM 2101 N N . LEU E 3 79 ? 20.088 12.301 19.410 1.00 28.32 79 LEU A N 1
ATOM 2102 C CA . LEU E 3 79 ? 19.209 12.622 18.284 1.00 27.98 79 LEU A CA 1
ATOM 2103 C C . LEU E 3 79 ? 18.568 11.407 17.605 1.00 28.75 79 LEU A C 1
ATOM 2104 O O . LEU E 3 79 ? 17.501 11.530 17.001 1.00 29.65 79 LEU A O 1
ATOM 2109 N N . ILE E 3 80 ? 19.195 10.239 17.691 1.00 28.83 80 ILE A N 1
ATOM 2110 C CA . ILE E 3 80 ? 18.676 9.103 16.930 1.00 29.01 80 ILE A CA 1
ATOM 2111 C C . ILE E 3 80 ? 17.352 8.601 17.523 1.00 29.91 80 ILE A C 1
ATOM 2112 O O . ILE E 3 80 ? 17.275 8.208 18.701 1.00 30.24 80 ILE A O 1
ATOM 2117 N N . ASP E 3 81 ? 16.330 8.595 16.668 1.00 30.22 81 ASP A N 1
ATOM 2118 C CA . ASP E 3 81 ? 14.950 8.352 17.058 1.00 30.82 81 ASP A CA 1
ATOM 2119 C C . ASP E 3 81 ? 14.487 7.005 16.504 1.00 30.68 81 ASP A C 1
ATOM 2120 O O . ASP E 3 81 ? 14.068 6.898 15.340 1.00 30.28 81 ASP A O 1
ATOM 2125 N N . GLU E 3 82 ? 14.565 5.978 17.355 1.00 30.24 82 GLU A N 1
ATOM 2126 C CA . GLU E 3 82 ? 14.291 4.605 16.975 1.00 30.62 82 GLU A CA 1
ATOM 2127 C C . GLU E 3 82 ? 12.906 4.474 16.361 1.00 30.29 82 GLU A C 1
ATOM 2128 O O . GLU E 3 82 ? 12.754 3.841 15.318 1.00 30.99 82 GLU A O 1
ATOM 2134 N N . GLU E 3 83 ? 11.910 5.097 16.988 1.00 30.36 83 GLU A N 1
ATOM 2135 C CA . GLU E 3 83 ? 10.513 4.951 16.551 1.00 30.62 83 GLU A CA 1
ATOM 2136 C C . GLU E 3 83 ? 10.253 5.629 15.203 1.00 30.46 83 GLU A C 1
ATOM 2137 O O . GLU E 3 83 ? 9.492 5.113 14.384 1.00 30.72 83 GLU A O 1
ATOM 2143 N N . ARG E 3 84 ? 10.902 6.764 14.970 1.00 30.71 84 ARG A N 1
ATOM 2144 C CA . ARG E 3 84 ? 10.768 7.491 13.709 1.00 30.72 84 ARG A CA 1
ATOM 2145 C C . ARG E 3 84 ? 11.371 6.719 12.533 1.00 30.55 84 ARG A C 1
ATOM 2146 O O . ARG E 3 84 ? 10.820 6.729 11.428 1.00 31.13 84 ARG A O 1
ATOM 2154 N N . ILE E 3 85 ? 12.470 6.017 12.786 1.00 29.91 85 ILE A N 1
ATOM 2155 C CA . ILE E 3 85 ? 13.272 5.425 11.718 1.00 29.77 85 ILE A CA 1
ATOM 2156 C C . ILE E 3 85 ? 13.032 3.942 11.522 1.00 29.92 85 ILE A C 1
ATOM 2157 O O . ILE E 3 85 ? 13.543 3.365 10.560 1.00 30.53 85 ILE A O 1
ATOM 2162 N N . LYS E 3 86 ? 12.267 3.327 12.433 1.00 29.71 86 LYS A N 1
ATOM 2163 C CA . LYS E 3 86 ? 12.003 1.892 12.413 1.00 30.20 86 LYS A CA 1
ATOM 2164 C C . LYS E 3 86 ? 11.219 1.506 11.162 1.00 30.09 86 LYS A C 1
ATOM 2165 O O . LYS E 3 86 ? 10.111 1.994 10.933 1.00 30.86 86 LYS A O 1
ATOM 2171 N N . ASP E 3 87 ? 11.814 0.642 10.347 1.00 30.16 87 ASP A N 1
ATOM 2172 C CA . ASP E 3 87 ? 11.235 0.232 9.054 1.00 30.35 87 ASP A CA 1
ATOM 2173 C C . ASP E 3 87 ? 11.567 1.193 7.907 1.00 30.28 87 ASP A C 1
ATOM 2174 O O . ASP E 3 87 ? 11.048 1.033 6.799 1.00 30.47 87 ASP A O 1
ATOM 2179 N N . MET E 3 88 ? 12.418 2.185 8.167 1.00 30.27 88 MET A N 1
ATOM 2180 C CA . MET E 3 88 ? 13.060 2.925 7.091 1.00 30.73 88 MET A CA 1
ATOM 2181 C C . MET E 3 88 ? 14.169 2.066 6.490 1.00 30.34 88 MET A C 1
ATOM 2182 O O . MET E 3 88 ? 14.723 1.173 7.171 1.00 30.51 88 MET A O 1
ATOM 2187 N N . SER E 3 89 ? 14.467 2.319 5.210 1.00 29.97 89 SER A N 1
ATOM 2188 C CA . SER E 3 89 ? 15.684 1.794 4.599 1.00 29.43 89 SER A CA 1
ATOM 2189 C C . SER E 3 89 ? 16.872 2.485 5.278 1.00 28.72 89 SER A C 1
ATOM 2190 O O . SER E 3 89 ? 16.762 3.646 5.685 1.00 28.13 89 SER A O 1
ATOM 2193 N N . PRO E 3 90 ? 18.006 1.771 5.421 1.00 28.35 90 PRO A N 1
ATOM 2194 C CA . PRO E 3 90 ? 19.186 2.347 6.082 1.00 28.11 90 PRO A CA 1
ATOM 2195 C C . PRO E 3 90 ? 19.670 3.629 5.403 1.00 28.05 90 PRO A C 1
ATOM 2196 O O . PRO E 3 90 ? 20.079 4.580 6.088 1.00 27.88 90 PRO A O 1
ATOM 2200 N N . TYR E 3 91 ? 19.611 3.656 4.071 1.00 28.10 91 TYR A N 1
ATOM 2201 C CA . TYR E 3 91 ? 19.937 4.865 3.309 1.00 28.56 91 TYR A CA 1
ATOM 2202 C C . TYR E 3 91 ? 18.958 5.998 3.614 1.00 27.86 91 TYR A C 1
ATOM 2203 O O . TYR E 3 91 ? 19.365 7.143 3.800 1.00 27.94 91 TYR A O 1
ATOM 2212 N N . ASP E 3 92 ? 17.663 5.671 3.634 1.00 27.33 92 ASP A N 1
ATOM 2213 C CA . ASP E 3 92 ? 16.633 6.663 3.948 1.00 27.20 92 ASP A CA 1
ATOM 2214 C C . ASP E 3 92 ? 16.713 7.153 5.392 1.00 26.78 92 ASP A C 1
ATOM 2215 O O . ASP E 3 92 ? 16.459 8.324 5.666 1.00 26.05 92 ASP A O 1
ATOM 2220 N N . ALA E 3 93 ? 17.063 6.251 6.308 1.00 26.49 93 ALA A N 1
ATOM 2221 C CA . ALA E 3 93 ? 17.374 6.641 7.692 1.00 26.02 93 ALA A CA 1
ATOM 2222 C C . ALA E 3 93 ? 18.498 7.689 7.811 1.00 25.95 93 ALA A C 1
ATOM 2223 O O . ALA E 3 93 ? 18.347 8.697 8.538 1.00 24.65 93 ALA A O 1
ATOM 2225 N N . ILE E 3 94 ? 19.602 7.513 7.082 1.00 25.95 94 ILE A N 1
ATOM 2226 C CA . ILE E 3 94 ? 20.677 8.511 7.127 1.00 26.98 94 ILE A CA 1
ATOM 2227 C C . ILE E 3 94 ? 20.258 9.819 6.457 1.00 26.64 94 ILE A C 1
ATOM 2228 O O . ILE E 3 94 ? 20.393 10.881 7.054 1.00 28.06 94 ILE A O 1
ATOM 2233 N N . ARG E 3 95 ? 19.730 9.728 5.237 1.00 27.38 95 ARG A N 1
ATOM 2234 C CA . ARG E 3 95 ? 19.146 10.890 4.557 1.00 27.41 95 ARG A CA 1
ATOM 2235 C C . ARG E 3 95 ? 18.212 11.651 5.483 1.00 27.38 95 ARG A C 1
ATOM 2236 O O . ARG E 3 95 ? 18.377 12.847 5.644 1.00 27.81 95 ARG A O 1
ATOM 2244 N N . ASP E 3 96 ? 17.255 10.950 6.106 1.00 28.51 96 ASP A N 1
ATOM 2245 C CA . ASP E 3 96 ? 16.345 11.588 7.060 1.00 29.43 96 ASP A CA 1
ATOM 2246 C C . ASP E 3 96 ? 17.125 12.308 8.154 1.00 28.60 96 ASP A C 1
ATOM 2247 O O . ASP E 3 96 ? 16.881 13.473 8.424 1.00 29.12 96 ASP A O 1
ATOM 2252 N N . PHE E 3 97 ? 18.074 11.606 8.767 1.00 27.56 97 PHE A N 1
ATOM 2253 C CA . PHE E 3 97 ? 18.928 12.206 9.796 1.00 27.08 97 PHE A CA 1
ATOM 2254 C C . PHE E 3 97 ? 19.656 13.470 9.334 1.00 26.76 97 PHE A C 1
ATOM 2255 O O . PHE E 3 97 ? 19.768 14.429 10.094 1.00 27.55 97 PHE A O 1
ATOM 2263 N N . THR E 3 98 ? 20.164 13.473 8.100 1.00 26.79 98 THR A N 1
ATOM 2264 C CA . THR E 3 98 ? 20.850 14.640 7.546 1.00 25.99 98 THR A CA 1
ATOM 2265 C C . THR E 3 98 ? 19.888 15.765 7.157 1.00 26.33 98 THR A C 1
ATOM 2266 O O . THR E 3 98 ? 20.324 16.870 6.933 1.00 26.51 98 THR A O 1
ATOM 2270 N N . MET E 3 99 ? 18.594 15.451 7.051 1.00 27.07 99 MET A N 1
ATOM 2271 C CA . MET E 3 99 ? 17.555 16.430 6.716 1.00 27.84 99 MET A CA 1
ATOM 2272 C C . MET E 3 99 ? 16.880 16.978 7.968 1.00 27.47 99 MET A C 1
ATOM 2273 O O . MET E 3 99 ? 16.563 18.169 8.042 1.00 26.94 99 MET A O 1
ATOM 2278 N N . GLU E 3 100 ? 16.653 16.100 8.941 1.00 28.21 100 GLU A N 1
ATOM 2279 C CA . GLU E 3 100 ? 15.922 16.430 10.160 1.00 29.18 100 GLU A CA 1
ATOM 2280 C C . GLU E 3 100 ? 16.760 17.177 11.179 1.00 29.42 100 GLU A C 1
ATOM 2281 O O . GLU E 3 100 ? 16.222 17.945 11.978 1.00 30.20 100 GLU A O 1
ATOM 2287 N N . TYR E 3 101 ? 18.069 16.948 11.163 1.00 28.92 101 TYR A N 1
ATOM 2288 C CA . TYR E 3 101 ? 18.905 17.435 12.239 1.00 28.62 101 TYR A CA 1
ATOM 2289 C C . TYR E 3 101 ? 20.128 18.261 11.853 1.00 28.62 101 TYR A C 1
ATOM 2290 O O . TYR E 3 101 ? 21.012 18.403 12.684 1.00 29.22 101 TYR A O 1
ATOM 2299 N N . PRO E 3 102 ? 20.193 18.827 10.626 1.00 28.91 102 PRO A N 1
ATOM 2300 C CA . PRO E 3 102 ? 21.462 19.482 10.302 1.00 28.62 102 PRO A CA 1
ATOM 2301 C C . PRO E 3 102 ? 21.761 20.707 11.185 1.00 28.49 102 PRO A C 1
ATOM 2302 O O . PRO E 3 102 ? 22.903 21.186 11.238 1.00 28.18 102 PRO A O 1
ATOM 2306 N N . THR E 3 103 ? 20.747 21.207 11.887 1.00 28.37 103 THR A N 1
ATOM 2307 C CA . THR E 3 103 ? 20.963 22.321 12.814 1.00 28.07 103 THR A CA 1
ATOM 2308 C C . THR E 3 103 ? 21.583 21.873 14.137 1.00 27.81 103 THR A C 1
ATOM 2309 O O . THR E 3 103 ? 22.568 22.474 14.606 1.00 29.17 103 THR A O 1
ATOM 2313 N N . HIS E 3 104 ? 20.959 20.874 14.754 1.00 27.73 104 HIS A N 1
ATOM 2314 C CA . HIS E 3 104 ? 21.475 20.164 15.945 1.00 27.28 104 HIS A CA 1
ATOM 2315 C C . HIS E 3 104 ? 22.925 19.755 15.718 1.00 26.49 104 HIS A C 1
ATOM 2316 O O . HIS E 3 104 ? 23.823 20.087 16.538 1.00 25.54 104 HIS A O 1
ATOM 2323 N N . ILE E 3 105 ? 23.157 19.103 14.569 1.00 26.17 105 ILE A N 1
ATOM 2324 C CA . ILE E 3 105 ? 24.525 18.721 14.143 1.00 26.20 105 ILE A CA 1
ATOM 2325 C C . ILE E 3 105 ? 25.473 19.911 14.024 1.00 26.03 105 ILE A C 1
ATOM 2326 O O . ILE E 3 105 ? 26.573 19.955 14.617 1.00 26.65 105 ILE A O 1
ATOM 2331 N N . TYR E 3 106 ? 25.065 20.914 13.265 1.00 24.95 106 TYR A N 1
ATOM 2332 C CA . TYR E 3 106 ? 25.815 22.164 13.258 1.00 24.72 106 TYR A CA 1
ATOM 2333 C C . TYR E 3 106 ? 26.081 22.710 14.676 1.00 24.91 106 TYR A C 1
ATOM 2334 O O . TYR E 3 106 ? 27.208 23.118 15.007 1.00 25.14 106 TYR A O 1
ATOM 2343 N N . ASP E 3 107 ? 25.059 22.685 15.533 1.00 24.75 107 ASP A N 1
ATOM 2344 C CA . ASP E 3 107 ? 25.197 23.289 16.871 1.00 25.30 107 ASP A CA 1
ATOM 2345 C C . ASP E 3 107 ? 26.200 22.546 17.764 1.00 24.86 107 ASP A C 1
ATOM 2346 O O . ASP E 3 107 ? 26.958 23.194 18.504 1.00 26.06 107 ASP A O 1
ATOM 2351 N N . LEU E 3 108 ? 26.191 21.217 17.684 1.00 24.61 108 LEU A N 1
ATOM 2352 C CA . LEU E 3 108 ? 27.216 20.385 18.337 1.00 23.66 108 LEU A CA 1
ATOM 2353 C C . LEU E 3 108 ? 28.628 20.784 17.864 1.00 24.78 108 LEU A C 1
ATOM 2354 O O . LEU E 3 108 ? 29.520 21.074 18.688 1.00 23.54 108 LEU A O 1
ATOM 2359 N N . ALA E 3 109 ? 28.830 20.771 16.540 1.00 25.05 109 ALA A N 1
ATOM 2360 C CA . ALA E 3 109 ? 30.152 21.149 15.977 1.00 25.00 109 ALA A CA 1
ATOM 2361 C C . ALA E 3 109 ? 30.568 22.566 16.300 1.00 23.95 109 ALA A C 1
ATOM 2362 O O . ALA E 3 109 ? 31.773 22.838 16.521 1.00 24.63 109 ALA A O 1
ATOM 2364 N N . LEU E 3 110 ? 29.607 23.510 16.269 1.00 21.93 110 LEU A N 1
ATOM 2365 C CA . LEU E 3 110 ? 29.861 24.906 16.669 1.00 22.04 110 LEU A CA 1
ATOM 2366 C C . LEU E 3 110 ? 30.357 24.943 18.119 1.00 22.32 110 LEU A C 1
ATOM 2367 O O . LEU E 3 110 ? 31.375 25.576 18.417 1.00 20.32 110 LEU A O 1
ATOM 2372 N N . SER E 3 111 ? 29.658 24.221 19.008 1.00 22.60 111 SER A N 1
ATOM 2373 C CA . SER E 3 111 ? 30.063 24.153 20.415 1.00 23.87 111 SER A CA 1
ATOM 2374 C C . SER E 3 111 ? 31.500 23.618 20.502 1.00 23.27 111 SER A C 1
ATOM 2375 O O . SER E 3 111 ? 32.340 24.162 21.246 1.00 24.50 111 SER A O 1
ATOM 2378 N N . ASN E 3 112 ? 31.817 22.643 19.655 1.00 23.17 112 ASN A N 1
ATOM 2379 C CA . ASN E 3 112 ? 33.152 22.009 19.666 1.00 23.56 112 ASN A CA 1
ATOM 2380 C C . ASN E 3 112 ? 34.235 22.984 19.218 1.00 23.49 112 ASN A C 1
ATOM 2381 O O . ASN E 3 112 ? 35.291 23.101 19.861 1.00 23.64 112 ASN A O 1
ATOM 2386 N N . THR E 3 113 ? 34.023 23.660 18.098 1.00 22.38 113 THR A N 1
ATOM 2387 C CA . THR E 3 113 ? 35.012 24.659 17.696 1.00 23.39 113 THR A CA 1
ATOM 2388 C C . THR E 3 113 ? 35.221 25.769 18.730 1.00 22.65 113 THR A C 1
ATOM 2389 O O . THR E 3 113 ? 36.353 26.236 18.934 1.00 22.90 113 THR A O 1
ATOM 2393 N N . GLN E 3 114 ? 34.136 26.230 19.356 1.00 22.97 114 GLN A N 1
ATOM 2394 C CA . GLN E 3 114 ? 34.216 27.297 20.345 1.00 23.24 114 GLN A CA 1
ATOM 2395 C C . GLN E 3 114 ? 35.008 26.842 21.584 1.00 23.98 114 GLN A C 1
ATOM 2396 O O . GLN E 3 114 ? 35.823 27.626 22.151 1.00 22.44 114 GLN A O 1
ATOM 2402 N N . SER E 3 115 ? 34.733 25.625 22.006 1.00 24.10 115 SER A N 1
ATOM 2403 C CA . SER E 3 115 ? 35.555 24.926 23.007 1.00 25.44 115 SER A CA 1
ATOM 2404 C C . SER E 3 115 ? 36.994 24.884 22.542 1.00 26.34 115 SER A C 1
ATOM 2405 O O . SER E 3 115 ? 37.887 25.407 23.269 1.00 25.77 115 SER A O 1
ATOM 2408 N N . ARG E 3 116 ? 37.265 24.333 21.355 1.00 25.24 116 ARG A N 1
ATOM 2409 C CA . ARG E 3 116 ? 38.623 24.243 20.845 1.00 26.82 116 ARG A CA 1
ATOM 2410 C C . ARG E 3 116 ? 39.365 25.596 20.873 1.00 25.42 116 ARG A C 1
ATOM 2411 O O . ARG E 3 116 ? 40.533 25.624 21.277 1.00 25.75 116 ARG A O 1
ATOM 2419 N N . ARG E 3 117 ? 38.722 26.719 20.441 1.00 23.27 117 ARG A N 1
ATOM 2420 C CA . ARG E 3 117 ? 39.332 28.066 20.407 1.00 23.68 117 ARG A CA 1
ATOM 2421 C C . ARG E 3 117 ? 39.706 28.519 21.802 1.00 24.61 117 ARG A C 1
ATOM 2422 O O . ARG E 3 117 ? 40.884 28.867 22.050 1.00 23.42 117 ARG A O 1
ATOM 2430 N N . SER E 3 118 ? 38.756 28.429 22.737 1.00 24.04 118 SER A N 1
ATOM 2431 C CA . SER E 3 118 ? 39.005 28.884 24.102 1.00 26.07 118 SER A CA 1
ATOM 2432 C C . SER E 3 118 ? 40.108 28.034 24.785 1.00 25.68 118 SER A C 1
ATOM 2433 O O . SER E 3 118 ? 41.051 28.594 25.397 1.00 24.87 118 SER A O 1
ATOM 2436 N N . ARG E 3 119 ? 39.993 26.730 24.605 1.00 25.20 119 ARG A N 1
ATOM 2437 C CA . ARG E 3 119 ? 40.919 25.695 25.171 1.00 24.39 119 ARG A CA 1
ATOM 2438 C C . ARG E 3 119 ? 42.307 25.870 24.572 1.00 25.48 119 ARG A C 1
ATOM 2439 O O . ARG E 3 119 ? 43.294 25.738 25.288 1.00 26.33 119 ARG A O 1
ATOM 2447 N N . ALA E 3 120 ? 42.393 26.232 23.279 1.00 25.65 120 ALA A N 1
ATOM 2448 C CA . ALA E 3 120 ? 43.711 26.341 22.633 1.00 25.38 120 ALA A CA 1
ATOM 2449 C C . ALA E 3 120 ? 44.496 27.465 23.280 1.00 25.25 120 ALA A C 1
ATOM 2450 O O . ALA E 3 120 ? 45.691 27.292 23.590 1.00 24.79 120 ALA A O 1
ATOM 2452 N N . GLY E 3 121 ? 43.787 28.566 23.531 1.00 23.22 121 GLY A N 1
ATOM 2453 C CA . GLY E 3 121 ? 44.348 29.774 24.162 1.00 24.00 121 GLY A CA 1
ATOM 2454 C C . GLY E 3 121 ? 44.725 29.488 25.606 1.00 25.13 121 GLY A C 1
ATOM 2455 O O . GLY E 3 121 ? 45.846 29.814 26.040 1.00 24.71 121 GLY A O 1
ATOM 2456 N N . LYS E 3 122 ? 43.818 28.865 26.360 1.00 25.09 122 LYS A N 1
ATOM 2457 C CA . LYS E 3 122 ? 44.093 28.615 27.770 1.00 25.78 122 LYS A CA 1
ATOM 2458 C C . LYS E 3 122 ? 45.199 27.572 27.928 1.00 25.51 122 LYS A C 1
ATOM 2459 O O . LYS E 3 122 ? 46.028 27.677 28.838 1.00 26.54 122 LYS A O 1
ATOM 2465 N N . GLU E 3 123 ? 45.208 26.579 27.045 1.00 24.51 123 GLU A N 1
ATOM 2466 C CA . GLU E 3 123 ? 46.261 25.564 27.088 1.00 24.73 123 GLU A CA 1
ATOM 2467 C C . GLU E 3 123 ? 47.613 26.221 26.751 1.00 23.92 123 GLU A C 1
ATOM 2468 O O . GLU E 3 123 ? 48.618 25.928 27.415 1.00 24.61 123 GLU A O 1
ATOM 2474 N N . PHE E 3 124 ? 47.636 27.100 25.745 1.00 22.82 124 PHE A N 1
ATOM 2475 C CA . PHE E 3 124 ? 48.873 27.785 25.340 1.00 22.75 124 PHE A CA 1
ATOM 2476 C C . PHE E 3 124 ? 49.410 28.600 26.510 1.00 22.39 124 PHE A C 1
ATOM 2477 O O . PHE E 3 124 ? 50.597 28.505 26.852 1.00 22.60 124 PHE A O 1
ATOM 2485 N N . GLU E 3 125 ? 48.525 29.325 27.182 1.00 22.60 125 GLU A N 1
ATOM 2486 C CA . GLU E 3 125 ? 48.935 30.139 28.338 1.00 23.08 125 GLU A CA 1
ATOM 2487 C C . GLU E 3 125 ? 49.454 29.226 29.461 1.00 23.49 125 GLU A C 1
ATOM 2488 O O . GLU E 3 125 ? 50.483 29.537 30.079 1.00 22.89 125 GLU A O 1
ATOM 2494 N N . SER E 3 126 ? 48.766 28.106 29.703 1.00 22.97 126 SER A N 1
ATOM 2495 C CA . SER E 3 126 ? 49.177 27.141 30.742 1.00 23.17 126 SER A CA 1
ATOM 2496 C C . SER E 3 126 ? 50.540 26.581 30.438 1.00 23.73 126 SER A C 1
ATOM 2497 O O . SER E 3 126 ? 51.362 26.409 31.358 1.00 24.30 126 SER A O 1
ATOM 2500 N N . ILE E 3 127 ? 50.763 26.236 29.165 1.00 23.40 127 ILE A N 1
ATOM 2501 C CA . ILE E 3 127 ? 52.045 25.676 28.723 1.00 23.60 127 ILE A CA 1
ATOM 2502 C C . ILE E 3 127 ? 53.175 26.681 29.041 1.00 22.57 127 ILE A C 1
ATOM 2503 O O . ILE E 3 127 ? 54.240 26.295 29.545 1.00 21.63 127 ILE A O 1
ATOM 2508 N N . LEU E 3 128 ? 52.951 27.953 28.723 1.00 21.97 128 LEU A N 1
ATOM 2509 C CA . LEU E 3 128 ? 53.938 28.995 28.998 1.00 22.61 128 LEU A CA 1
ATOM 2510 C C . LEU E 3 128 ? 54.123 29.237 30.486 1.00 22.84 128 LEU A C 1
ATOM 2511 O O . LEU E 3 128 ? 55.224 29.539 30.932 1.00 22.49 128 LEU A O 1
ATOM 2516 N N . GLU E 3 129 ? 53.048 29.099 31.247 1.00 22.71 129 GLU A N 1
ATOM 2517 C CA . GLU E 3 129 ? 53.103 29.295 32.693 1.00 23.82 129 GLU A CA 1
ATOM 2518 C C . GLU E 3 129 ? 53.988 28.228 33.326 1.00 22.54 129 GLU A C 1
ATOM 2519 O O . GLU E 3 129 ? 54.886 28.524 34.133 1.00 23.01 129 GLU A O 1
ATOM 2525 N N . LEU E 3 130 ? 53.749 26.982 32.947 1.00 21.81 130 LEU A N 1
ATOM 2526 C CA . LEU E 3 130 ? 54.563 25.887 33.469 1.00 21.31 130 LEU A CA 1
ATOM 2527 C C . LEU E 3 130 ? 56.017 25.964 32.988 1.00 20.69 130 LEU A C 1
ATOM 2528 O O . LEU E 3 130 ? 56.923 25.528 33.685 1.00 21.49 130 LEU A O 1
ATOM 2533 N N . LEU E 3 131 ? 56.229 26.520 31.799 1.00 21.32 131 LEU A N 1
ATOM 2534 C CA . LEU E 3 131 ? 57.571 26.811 31.302 1.00 21.40 131 LEU A CA 1
ATOM 2535 C C . LEU E 3 131 ? 58.316 27.754 32.250 1.00 22.16 131 LEU A C 1
ATOM 2536 O O . LEU E 3 131 ? 59.439 27.487 32.601 1.00 23.07 131 LEU A O 1
ATOM 2541 N N . MET E 3 132 ? 57.689 28.849 32.658 1.00 21.69 132 MET A N 1
ATOM 2542 C CA . MET E 3 132 ? 58.337 29.798 33.583 1.00 22.17 132 MET A CA 1
ATOM 2543 C C . MET E 3 132 ? 58.553 29.163 34.951 1.00 22.03 132 MET A C 1
ATOM 2544 O O . MET E 3 132 ? 59.603 29.353 35.578 1.00 22.62 132 MET A O 1
ATOM 2549 N N . MET E 3 133 ? 57.575 28.394 35.417 1.00 22.09 133 MET A N 1
ATOM 2550 C CA . MET E 3 133 ? 57.720 27.658 36.682 1.00 21.99 133 MET A CA 1
ATOM 2551 C C . MET E 3 133 ? 58.863 26.638 36.633 1.00 21.90 133 MET A C 1
ATOM 2552 O O . MET E 3 133 ? 59.625 26.487 37.601 1.00 22.92 133 MET A O 1
ATOM 2557 N N . GLY E 3 134 ? 58.976 25.924 35.517 1.00 22.02 134 GLY A N 1
ATOM 2558 C CA . GLY E 3 134 ? 60.057 24.960 35.344 1.00 20.98 134 GLY A CA 1
ATOM 2559 C C . GLY E 3 134 ? 61.424 25.619 35.278 1.00 21.00 134 GLY A C 1
ATOM 2560 O O . GLY E 3 134 ? 62.441 25.030 35.743 1.00 21.91 134 GLY A O 1
ATOM 2561 N N . ALA E 3 135 ? 61.453 26.805 34.687 1.00 22.06 135 ALA A N 1
ATOM 2562 C CA . ALA E 3 135 ? 62.667 27.619 34.596 1.00 22.19 135 ALA A CA 1
ATOM 2563 C C . ALA E 3 135 ? 63.038 28.236 35.944 1.00 22.89 135 ALA A C 1
ATOM 2564 O O . ALA E 3 135 ? 64.138 28.774 36.101 1.00 23.24 135 ALA A O 1
ATOM 2566 N N . GLY E 3 136 ? 62.120 28.155 36.906 1.00 22.82 136 GLY A N 1
ATOM 2567 C CA . GLY E 3 136 ? 62.341 28.671 38.259 1.00 22.83 136 GLY A CA 1
ATOM 2568 C C . GLY E 3 136 ? 62.193 30.176 38.353 1.00 22.96 136 GLY A C 1
ATOM 2569 O O . GLY E 3 136 ? 62.602 30.782 39.344 1.00 23.87 136 GLY A O 1
ATOM 2570 N N . ILE E 3 137 ? 61.586 30.777 37.329 1.00 22.11 137 ILE A N 1
ATOM 2571 C CA . ILE E 3 137 ? 61.456 32.218 37.219 1.00 21.98 137 ILE A CA 1
ATOM 2572 C C . ILE E 3 137 ? 60.187 32.649 37.960 1.00 22.08 137 ILE A C 1
ATOM 2573 O O . ILE E 3 137 ? 59.128 32.036 37.751 1.00 21.22 137 ILE A O 1
ATOM 2578 N N . PRO E 3 138 ? 60.282 33.679 38.830 1.00 21.63 138 PRO A N 1
ATOM 2579 C CA . PRO E 3 138 ? 59.117 34.117 39.596 1.00 21.64 138 PRO A CA 1
ATOM 2580 C C . PRO E 3 138 ? 58.132 34.865 38.718 1.00 21.63 138 PRO A C 1
ATOM 2581 O O . PRO E 3 138 ? 58.506 35.822 38.042 1.00 21.14 138 PRO A O 1
ATOM 2585 N N . VAL E 3 139 ? 56.878 34.446 38.755 1.00 21.41 139 VAL A N 1
ATOM 2586 C CA . VAL E 3 139 ? 55.816 35.067 37.990 1.00 21.28 139 VAL A CA 1
ATOM 2587 C C . VAL E 3 139 ? 54.528 35.015 38.791 1.00 21.41 139 VAL A C 1
ATOM 2588 O O . VAL E 3 139 ? 54.320 34.104 39.591 1.00 20.31 139 VAL A O 1
ATOM 2592 N N . ASP E 3 140 ? 53.681 36.014 38.593 1.00 20.28 140 ASP A N 1
ATOM 2593 C CA . ASP E 3 140 ? 52.284 35.951 38.982 1.00 21.79 140 ASP A CA 1
ATOM 2594 C C . ASP E 3 140 ? 51.481 35.636 37.742 1.00 22.50 140 ASP A C 1
ATOM 2595 O O . ASP E 3 140 ? 51.703 36.205 36.676 1.00 21.02 140 ASP A O 1
ATOM 2600 N N . VAL E 3 141 ? 50.540 34.711 37.882 1.00 23.75 141 VAL A N 1
ATOM 2601 C CA . VAL E 3 141 ? 49.652 34.365 36.807 1.00 26.15 141 VAL A CA 1
ATOM 2602 C C . VAL E 3 141 ? 48.378 35.176 37.011 1.00 28.28 141 VAL A C 1
ATOM 2603 O O . VAL E 3 141 ? 47.681 34.992 38.007 1.00 28.38 141 VAL A O 1
ATOM 2607 N N . GLN E 3 142 ? 48.062 36.076 36.083 1.00 31.09 142 GLN A N 1
ATOM 2608 C CA . GLN E 3 142 ? 46.911 36.964 36.287 1.00 34.27 142 GLN A CA 1
ATOM 2609 C C . GLN E 3 142 ? 45.605 36.187 36.426 1.00 35.42 142 GLN A C 1
ATOM 2610 O O . GLN E 3 142 ? 44.702 36.624 37.136 1.00 36.61 142 GLN A O 1
ATOM 2616 N N . GLY E 3 143 ? 45.528 35.025 35.785 1.00 36.71 143 GLY A N 1
ATOM 2617 C CA . GLY E 3 143 ? 44.360 34.144 35.895 1.00 38.26 143 GLY A CA 1
ATOM 2618 C C . GLY E 3 143 ? 44.277 33.388 37.213 1.00 39.20 143 GLY A C 1
ATOM 2619 O O . GLY E 3 143 ? 43.375 32.563 37.400 1.00 39.71 143 GLY A O 1
ATOM 2620 N N . ALA E 3 144 ? 45.192 33.687 38.135 1.00 39.73 144 ALA A N 1
ATOM 2621 C CA . ALA E 3 144 ? 45.292 32.974 39.411 1.00 40.68 144 ALA A CA 1
ATOM 2622 C C . ALA E 3 144 ? 45.241 33.865 40.658 1.00 41.16 144 ALA A C 1
ATOM 2623 O O . ALA E 3 144 ? 45.343 33.370 41.781 1.00 41.44 144 ALA A O 1
ATOM 2625 N N . ILE E 3 145 ? 45.095 35.172 40.473 1.00 41.87 145 ILE A N 1
ATOM 2626 C CA . ILE E 3 145 ? 44.947 36.075 41.618 1.00 42.56 145 ILE A CA 1
ATOM 2627 C C . ILE E 3 145 ? 43.516 36.608 41.705 1.00 42.77 145 ILE A C 1
ATOM 2628 O O . ILE E 3 145 ? 43.215 37.481 42.515 1.00 43.31 145 ILE A O 1
ATOM 2633 N N . ASN E 3 153 ? 43.167 50.622 35.460 0.00 42.16 153 ASN A N 1
ATOM 2634 C CA . ASN E 3 153 ? 44.000 49.493 35.860 1.00 42.14 153 ASN A CA 1
ATOM 2635 C C . ASN E 3 153 ? 45.469 49.718 35.511 1.00 42.03 153 ASN A C 1
ATOM 2636 O O . ASN E 3 153 ? 45.834 50.747 34.936 1.00 42.29 153 ASN A O 1
ATOM 2641 N N . GLN E 3 154 ? 46.301 48.744 35.870 1.00 41.62 154 GLN A N 1
ATOM 2642 C CA . GLN E 3 154 ? 47.732 48.812 35.598 1.00 40.96 154 GLN A CA 1
ATOM 2643 C C . GLN E 3 154 ? 48.163 47.686 34.662 1.00 40.19 154 GLN A C 1
ATOM 2644 O O . GLN E 3 154 ? 49.138 47.825 33.919 1.00 40.26 154 GLN A O 1
ATOM 2650 N N . ILE E 3 155 ? 47.426 46.578 34.714 1.00 32.66 155 ILE A N 1
ATOM 2651 C CA . ILE E 3 155 ? 47.710 45.416 33.881 1.00 31.48 155 ILE A CA 1
ATOM 2652 C C . ILE E 3 155 ? 46.390 44.903 33.316 1.00 30.56 155 ILE A C 1
ATOM 2653 O O . ILE E 3 155 ? 45.524 44.499 34.072 1.00 31.31 155 ILE A O 1
ATOM 2658 N N . GLY E 3 156 ? 46.223 44.926 32.000 1.00 30.13 156 GLY A N 1
ATOM 2659 C CA . GLY E 3 156 ? 45.008 44.351 31.391 1.00 29.02 156 GLY A CA 1
ATOM 2660 C C . GLY E 3 156 ? 44.974 42.828 31.460 1.00 28.50 156 GLY A C 1
ATOM 2661 O O . GLY E 3 156 ? 46.014 42.196 31.681 1.00 28.00 156 GLY A O 1
ATOM 2662 N N . LYS E 3 157 ? 43.790 42.242 31.257 1.00 27.69 157 LYS A N 1
ATOM 2663 C CA . LYS E 3 157 ? 43.600 40.779 31.337 1.00 27.37 157 LYS A CA 1
ATOM 2664 C C . LYS E 3 157 ? 44.292 40.010 30.199 1.00 26.02 157 LYS A C 1
ATOM 2665 O O . LYS E 3 157 ? 44.437 38.786 30.254 1.00 27.12 157 LYS A O 1
ATOM 2671 N N . LEU E 3 158 ? 44.742 40.744 29.205 1.00 24.07 158 LEU A N 1
ATOM 2672 C CA . LEU E 3 158 ? 45.453 40.218 28.035 1.00 21.76 158 LEU A CA 1
ATOM 2673 C C . LEU E 3 158 ? 46.857 39.751 28.477 1.00 21.13 158 LEU A C 1
ATOM 2674 O O . LEU E 3 158 ? 47.443 38.850 27.868 1.00 20.88 158 LEU A O 1
ATOM 2679 N N . VAL E 3 159 ? 47.391 40.351 29.538 1.00 18.34 159 VAL A N 1
ATOM 2680 C CA . VAL E 3 159 ? 48.693 39.931 30.086 1.00 18.51 159 VAL A CA 1
ATOM 2681 C C . VAL E 3 159 ? 48.505 38.685 30.941 1.00 18.25 159 VAL A C 1
ATOM 2682 O O . VAL E 3 159 ? 47.714 38.689 31.889 1.00 18.48 159 VAL A O 1
ATOM 2686 N N . ASP E 3 160 ? 49.230 37.632 30.613 1.00 17.53 160 ASP A N 1
ATOM 2687 C CA . ASP E 3 160 ? 49.045 36.352 31.273 1.00 17.53 160 ASP A CA 1
ATOM 2688 C C . ASP E 3 160 ? 49.986 36.186 32.442 1.00 16.00 160 ASP A C 1
ATOM 2689 O O . ASP E 3 160 ? 49.615 35.656 33.490 1.00 16.03 160 ASP A O 1
ATOM 2694 N N . LEU E 3 161 ? 51.212 36.649 32.237 1.00 14.43 161 LEU A N 1
ATOM 2695 C CA . LEU E 3 161 ? 52.299 36.420 33.175 1.00 13.56 161 LEU A CA 1
ATOM 2696 C C . LEU E 3 161 ? 52.994 37.748 33.491 1.00 12.95 161 LEU A C 1
ATOM 2697 O O . LEU E 3 161 ? 53.331 38.509 32.587 1.00 12.46 161 LEU A O 1
ATOM 2702 N N . VAL E 3 162 ? 53.230 37.971 34.778 1.00 12.48 162 VAL A N 1
ATOM 2703 C CA . VAL E 3 162 ? 53.959 39.153 35.244 1.00 12.19 162 VAL A CA 1
ATOM 2704 C C . VAL E 3 162 ? 55.151 38.702 36.063 1.00 12.44 162 VAL A C 1
ATOM 2705 O O . VAL E 3 162 ? 54.999 37.933 37.034 1.00 13.05 162 VAL A O 1
ATOM 2709 N N . MET E 3 163 ? 56.333 39.129 35.627 1.00 12.32 163 MET A N 1
ATOM 2710 C CA . MET E 3 163 ? 57.573 38.706 36.260 1.00 12.76 163 MET A CA 1
ATOM 2711 C C . MET E 3 163 ? 58.134 39.982 36.882 1.00 12.41 163 MET A C 1
ATOM 2712 O O . MET E 3 163 ? 58.327 40.983 36.167 1.00 12.17 163 MET A O 1
ATOM 2717 N N . PRO E 3 164 ? 58.413 39.970 38.203 1.00 12.64 164 PRO A N 1
ATOM 2718 C CA . PRO E 3 164 ? 58.342 38.834 39.127 1.00 12.91 164 PRO A CA 1
ATOM 2719 C C . PRO E 3 164 ? 57.004 38.748 39.849 1.00 13.59 164 PRO A C 1
ATOM 2720 O O . PRO E 3 164 ? 56.734 37.734 40.494 1.00 14.11 164 PRO A O 1
ATOM 2724 N N . GLY E 3 165 ? 56.169 39.775 39.738 1.00 13.12 165 GLY A N 1
ATOM 2725 C CA . GLY E 3 165 ? 54.849 39.726 40.334 1.00 13.41 165 GLY A CA 1
ATOM 2726 C C . GLY E 3 165 ? 54.110 41.031 40.222 1.00 13.30 165 GLY A C 1
ATOM 2727 O O . GLY E 3 165 ? 54.700 42.040 39.879 1.00 12.58 165 GLY A O 1
ATOM 2728 N N . VAL E 3 166 ? 52.812 41.001 40.521 1.00 14.22 166 VAL A N 1
ATOM 2729 C CA . VAL E 3 166 ? 52.005 42.225 40.389 1.00 14.79 166 VAL A CA 1
ATOM 2730 C C . VAL E 3 166 ? 52.309 43.276 41.449 1.00 14.68 166 VAL A C 1
ATOM 2731 O O . VAL E 3 166 ? 52.219 44.462 41.166 1.00 14.44 166 VAL A O 1
ATOM 2735 N N . VAL E 3 167 ? 52.665 42.842 42.659 1.00 14.93 167 VAL A N 1
ATOM 2736 C CA . VAL E 3 167 ? 52.987 43.776 43.732 1.00 15.02 167 VAL A CA 1
ATOM 2737 C C . VAL E 3 167 ? 54.224 44.565 43.359 1.00 14.93 167 VAL A C 1
ATOM 2738 O O . VAL E 3 167 ? 54.232 45.800 43.443 1.00 15.09 167 VAL A O 1
ATOM 2742 N N . GLN E 3 168 ? 55.257 43.856 42.919 1.00 14.52 168 GLN A N 1
ATOM 2743 C CA . GLN E 3 168 ? 56.483 44.514 42.501 1.00 14.54 168 GLN A CA 1
ATOM 2744 C C . GLN E 3 168 ? 56.210 45.441 41.326 1.00 13.85 168 GLN A C 1
ATOM 2745 O O . GLN E 3 168 ? 56.655 46.574 41.335 1.00 15.22 168 GLN A O 1
ATOM 2751 N N . TYR E 3 169 ? 55.454 44.971 40.341 1.00 13.56 169 TYR A N 1
ATOM 2752 C CA . TYR E 3 169 ? 55.138 45.788 39.161 1.00 13.46 169 TYR A CA 1
ATOM 2753 C C . TYR E 3 169 ? 54.433 47.087 39.550 1.00 14.42 169 TYR A C 1
ATOM 2754 O O . TYR E 3 169 ? 54.752 48.163 39.025 1.00 14.57 169 TYR A O 1
ATOM 2763 N N . THR E 3 170 ? 53.469 46.984 40.458 1.00 15.51 170 THR A N 1
ATOM 2764 C CA . THR E 3 170 ? 52.738 48.155 40.938 1.00 17.11 170 THR A CA 1
ATOM 2765 C C . THR E 3 170 ? 53.672 49.144 41.623 1.00 17.74 170 THR A C 1
ATOM 2766 O O . THR E 3 170 ? 53.526 50.370 41.455 1.00 18.53 170 THR A O 1
ATOM 2770 N N . SER E 3 171 ? 54.625 48.613 42.384 1.00 17.70 171 SER A N 1
ATOM 2771 C CA . SER E 3 171 ? 55.646 49.414 43.047 1.00 18.59 171 SER A CA 1
ATOM 2772 C C . SER E 3 171 ? 56.448 50.222 42.031 1.00 17.68 171 SER A C 1
ATOM 2773 O O . SER E 3 171 ? 56.615 51.443 42.177 1.00 18.98 171 SER A O 1
ATOM 2776 N N . ASN E 3 172 ? 56.934 49.534 41.007 1.00 16.25 172 ASN A N 1
ATOM 2777 C CA . ASN E 3 172 ? 57.661 50.166 39.914 1.00 14.47 172 ASN A CA 1
ATOM 2778 C C . ASN E 3 172 ? 57.804 49.153 38.792 1.00 14.20 172 ASN A C 1
ATOM 2779 O O . ASN E 3 172 ? 58.152 47.992 39.031 1.00 13.69 172 ASN A O 1
ATOM 2784 N N . LYS E 3 173 ? 57.535 49.578 37.565 1.00 13.15 173 LYS A N 1
ATOM 2785 C CA . LYS E 3 173 ? 57.556 48.649 36.434 1.00 13.73 173 LYS A CA 1
ATOM 2786 C C . LYS E 3 173 ? 58.995 48.361 35.960 1.00 13.51 173 LYS A C 1
ATOM 2787 O O . LYS E 3 173 ? 59.239 47.508 35.084 1.00 14.10 173 LYS A O 1
ATOM 2793 N N . ARG E 3 174 ? 59.964 49.044 36.561 1.00 13.51 174 ARG A N 1
ATOM 2794 C CA . ARG E 3 174 ? 61.359 48.797 36.218 1.00 14.42 174 ARG A CA 1
ATOM 2795 C C . ARG E 3 174 ? 61.766 47.354 36.477 1.00 14.08 174 ARG A C 1
ATOM 2796 O O . ARG E 3 174 ? 61.351 46.741 37.472 1.00 14.33 174 ARG A O 1
ATOM 2804 N N . ASN E 3 175 ? 62.539 46.792 35.555 1.00 13.72 175 ASN A N 1
ATOM 2805 C CA . ASN E 3 175 ? 63.028 45.412 35.712 1.00 13.34 175 ASN A CA 1
ATOM 2806 C C . ASN E 3 175 ? 61.956 44.324 35.745 1.00 12.97 175 ASN A C 1
ATOM 2807 O O . ASN E 3 175 ? 62.167 43.271 36.319 1.00 12.01 175 ASN A O 1
ATOM 2812 N N . THR E 3 176 ? 60.798 44.597 35.154 1.00 12.34 176 THR A N 1
ATOM 2813 C CA . THR E 3 176 ? 59.720 43.602 35.096 1.00 12.24 176 THR A CA 1
ATOM 2814 C C . THR E 3 176 ? 59.524 43.143 33.654 1.00 12.06 176 THR A C 1
ATOM 2815 O O . THR E 3 176 ? 60.067 43.748 32.718 1.00 13.26 176 THR A O 1
ATOM 2819 N N . MET E 3 177 ? 58.767 42.069 33.482 1.00 10.76 177 MET A N 1
ATOM 2820 C CA . MET E 3 177 ? 58.496 41.539 32.162 1.00 10.49 177 MET A CA 1
ATOM 2821 C C . MET E 3 177 ? 57.045 41.115 32.139 1.00 9.99 177 MET A C 1
ATOM 2822 O O . MET E 3 177 ? 56.584 40.429 33.063 1.00 9.61 177 MET A O 1
ATOM 2827 N N . LEU E 3 178 ? 56.341 41.547 31.100 1.00 9.70 178 LEU A N 1
ATOM 2828 C CA . LEU E 3 178 ? 54.936 41.179 30.898 1.00 10.35 178 LEU A CA 1
ATOM 2829 C C . LEU E 3 178 ? 54.850 40.340 29.656 1.00 11.06 178 LEU A C 1
ATOM 2830 O O . LEU E 3 178 ? 55.450 40.674 28.633 1.00 11.63 178 LEU A O 1
ATOM 2835 N N . ILE E 3 179 ? 54.093 39.243 29.736 1.00 11.42 179 ILE A N 1
ATOM 2836 C CA . ILE E 3 179 ? 53.964 38.339 28.611 1.00 11.77 179 ILE A CA 1
ATOM 2837 C C . ILE E 3 179 ? 52.500 38.073 28.327 1.00 12.43 179 ILE A C 1
ATOM 2838 O O . ILE E 3 179 ? 51.751 37.734 29.237 1.00 13.32 179 ILE A O 1
ATOM 2843 N N . SER E 3 180 ? 52.131 38.221 27.059 1.00 11.14 180 SER A N 1
ATOM 2844 C CA . SER E 3 180 ? 50.795 37.883 26.551 1.00 12.94 180 SER A CA 1
ATOM 2845 C C . SER E 3 180 ? 51.003 36.785 25.541 1.00 11.63 180 SER A C 1
ATOM 2846 O O . SER E 3 180 ? 52.092 36.609 25.015 1.00 13.92 180 SER A O 1
ATOM 2849 N N . ALA E 3 181 ? 49.946 36.034 25.252 1.00 11.17 181 ALA A N 1
ATOM 2850 C CA . ALA E 3 181 ? 50.070 34.946 24.314 1.00 10.52 181 ALA A CA 1
ATOM 2851 C C . ALA E 3 181 ? 48.848 34.917 23.420 1.00 10.60 181 ALA A C 1
ATOM 2852 O O . ALA E 3 181 ? 47.740 35.166 23.891 1.00 10.11 181 ALA A O 1
ATOM 2854 N N . LYS E 3 182 ? 49.081 34.689 22.125 1.00 11.26 182 LYS A N 1
ATOM 2855 C CA . LYS E 3 182 ? 47.997 34.377 21.169 1.00 10.65 182 LYS A CA 1
ATOM 2856 C C . LYS E 3 182 ? 48.502 33.274 20.231 1.00 10.58 182 LYS A C 1
ATOM 2857 O O . LYS E 3 182 ? 49.559 33.424 19.593 1.00 10.54 182 LYS A O 1
ATOM 2863 N N . THR E 3 183 ? 47.767 32.157 20.146 1.00 10.91 183 THR A N 1
ATOM 2864 C CA . THR E 3 183 ? 48.226 31.029 19.330 1.00 10.74 183 THR A CA 1
ATOM 2865 C C . THR E 3 183 ? 48.396 31.439 17.874 1.00 11.53 183 THR A C 1
ATOM 2866 O O . THR E 3 183 ? 49.441 31.208 17.265 1.00 13.28 183 THR A O 1
ATOM 2870 N N . THR E 3 184 ? 47.367 32.090 17.337 1.00 11.57 184 THR A N 1
ATOM 2871 C CA . THR E 3 184 ? 47.456 32.779 16.056 1.00 10.65 184 THR A CA 1
ATOM 2872 C C . THR E 3 184 ? 47.082 34.245 16.263 1.00 10.95 184 THR A C 1
ATOM 2873 O O . THR E 3 184 ? 46.407 34.569 17.225 1.00 10.10 184 THR A O 1
ATOM 2877 N N . LEU E 3 185 ? 47.538 35.086 15.354 1.00 10.37 185 LEU A N 1
ATOM 2878 C CA . LEU E 3 185 ? 47.296 36.533 15.443 1.00 10.17 185 LEU A CA 1
ATOM 2879 C C . LEU E 3 185 ? 46.099 37.080 14.679 1.00 11.09 185 LEU A C 1
ATOM 2880 O O . LEU E 3 185 ? 45.406 37.954 15.225 1.00 11.32 185 LEU A O 1
ATOM 2885 N N . ARG E 3 186 ? 45.918 36.655 13.418 1.00 9.64 186 ARG A N 1
ATOM 2886 C CA . ARG E 3 186 ? 44.955 37.315 12.490 1.00 10.26 186 ARG A CA 1
ATOM 2887 C C . ARG E 3 186 ? 45.097 38.833 12.590 1.00 9.98 186 ARG A C 1
ATOM 2888 O O . ARG E 3 186 ? 46.227 39.339 12.477 1.00 10.56 186 ARG A O 1
ATOM 2896 N N . GLU E 3 187 ? 44.004 39.564 12.820 1.00 9.39 187 GLU A N 1
ATOM 2897 C CA . GLU E 3 187 ? 44.084 41.008 13.119 1.00 8.99 187 GLU A CA 1
ATOM 2898 C C . GLU E 3 187 ? 44.052 41.276 14.648 1.00 8.67 187 GLU A C 1
ATOM 2899 O O . GLU E 3 187 ? 44.170 42.431 15.113 1.00 10.46 187 GLU A O 1
ATOM 2905 N N . ARG E 3 188 ? 43.849 40.211 15.419 1.00 7.87 188 ARG A N 1
ATOM 2906 C CA . ARG E 3 188 ? 43.709 40.286 16.866 1.00 7.82 188 ARG A CA 1
ATOM 2907 C C . ARG E 3 188 ? 44.930 40.806 17.610 1.00 7.96 188 ARG A C 1
ATOM 2908 O O . ARG E 3 188 ? 44.801 41.315 18.745 1.00 7.98 188 ARG A O 1
ATOM 2916 N N . TRP E 3 189 ? 46.068 40.808 16.935 1.00 7.80 189 TRP A N 1
ATOM 2917 C CA . TRP E 3 189 ? 47.227 41.471 17.502 1.00 8.99 189 TRP A CA 1
ATOM 2918 C C . TRP E 3 189 ? 47.001 42.939 17.831 1.00 9.60 189 TRP A C 1
ATOM 2919 O O . TRP E 3 189 ? 47.652 43.491 18.718 1.00 9.31 189 TRP A O 1
ATOM 2930 N N . GLN E 3 190 ? 46.041 43.544 17.145 1.00 8.10 190 GLN A N 1
ATOM 2931 C CA . GLN E 3 190 ? 45.736 44.971 17.358 1.00 8.72 190 GLN A CA 1
ATOM 2932 C C . GLN E 3 190 ? 45.254 45.255 18.790 1.00 8.94 190 GLN A C 1
ATOM 2933 O O . GLN E 3 190 ? 45.353 46.379 19.271 1.00 10.44 190 GLN A O 1
ATOM 2939 N N . GLU E 3 191 ? 44.771 44.202 19.479 1.00 8.24 191 GLU A N 1
ATOM 2940 C CA . GLU E 3 191 ? 44.356 44.332 20.869 1.00 8.08 191 GLU A CA 1
ATOM 2941 C C . GLU E 3 191 ? 45.516 44.694 21.777 1.00 8.99 191 GLU A C 1
ATOM 2942 O O . GLU E 3 191 ? 45.343 45.319 22.807 1.00 10.41 191 GLU A O 1
ATOM 2948 N N . VAL E 3 192 ? 46.703 44.247 21.410 1.00 7.83 192 VAL A N 1
ATOM 2949 C CA . VAL E 3 192 ? 47.843 44.343 22.309 1.00 8.96 192 VAL A CA 1
ATOM 2950 C C . VAL E 3 192 ? 48.344 45.803 22.439 1.00 9.67 192 VAL A C 1
ATOM 2951 O O . VAL E 3 192 ? 48.473 46.277 23.559 1.00 9.76 192 VAL A O 1
ATOM 2955 N N . PRO E 3 193 ? 48.614 46.500 21.318 1.00 11.17 193 PRO A N 1
ATOM 2956 C CA . PRO E 3 193 ? 48.990 47.913 21.472 1.00 10.38 193 PRO A CA 1
ATOM 2957 C C . PRO E 3 193 ? 47.932 48.710 22.216 1.00 10.16 193 PRO A C 1
ATOM 2958 O O . PRO E 3 193 ? 48.253 49.657 22.930 1.00 10.79 193 PRO A O 1
ATOM 2962 N N . GLU E 3 194 ? 46.652 48.366 22.050 1.00 9.90 194 GLU A N 1
ATOM 2963 C CA . GLU E 3 194 ? 45.623 49.059 22.790 1.00 9.81 194 GLU A CA 1
ATOM 2964 C C . GLU E 3 194 ? 45.843 48.963 24.293 1.00 10.29 194 GLU A C 1
ATOM 2965 O O . GLU E 3 194 ? 45.732 49.971 25.004 1.00 10.86 194 GLU A O 1
ATOM 2971 N N . GLU E 3 195 ? 46.208 47.757 24.757 1.00 10.27 195 GLU A N 1
ATOM 2972 C CA . GLU E 3 195 ? 46.379 47.540 26.186 1.00 10.49 195 GLU A CA 1
ATOM 2973 C C . GLU E 3 195 ? 47.684 48.163 26.655 1.00 10.14 195 GLU A C 1
ATOM 2974 O O . GLU E 3 195 ? 47.743 48.771 27.743 1.00 11.98 195 GLU A O 1
ATOM 2980 N N . VAL E 3 196 ? 48.679 48.108 25.790 1.00 10.03 196 VAL A N 1
ATOM 2981 C CA . VAL E 3 196 ? 49.976 48.713 26.115 1.00 10.84 196 VAL A CA 1
ATOM 2982 C C . VAL E 3 196 ? 49.817 50.214 26.324 1.00 11.60 196 VAL A C 1
ATOM 2983 O O . VAL E 3 196 ? 50.213 50.757 27.364 1.00 12.00 196 VAL A O 1
ATOM 2987 N N . ASN E 3 197 ? 49.170 50.887 25.374 1.00 10.84 197 ASN A N 1
ATOM 2988 C CA . ASN E 3 197 ? 48.959 52.342 25.451 1.00 13.42 197 ASN A CA 1
ATOM 2989 C C . ASN E 3 197 ? 48.006 52.791 26.562 1.00 12.76 197 ASN A C 1
ATOM 2990 O O . ASN E 3 197 ? 48.182 53.851 27.193 1.00 13.49 197 ASN A O 1
ATOM 2995 N N . ARG E 3 198 ? 47.025 51.958 26.861 1.00 11.50 198 ARG A N 1
ATOM 2996 C CA . ARG E 3 198 ? 46.034 52.299 27.856 1.00 13.35 198 ARG A CA 1
ATOM 2997 C C . ARG E 3 198 ? 46.633 52.414 29.266 1.00 13.45 198 ARG A C 1
ATOM 2998 O O . ARG E 3 198 ? 46.223 53.279 30.056 1.00 13.56 198 ARG A O 1
ATOM 3006 N N . THR E 3 199 ? 47.606 51.550 29.560 1.00 15.15 199 THR A N 1
ATOM 3007 C CA . THR E 3 199 ? 48.107 51.423 30.922 1.00 16.57 199 THR A CA 1
ATOM 3008 C C . THR E 3 199 ? 49.558 51.880 31.083 1.00 16.33 199 THR A C 1
ATOM 3009 O O . THR E 3 199 ? 50.132 51.724 32.164 1.00 17.78 199 THR A O 1
ATOM 3013 N N . GLY E 3 200 ? 50.137 52.430 30.018 1.00 14.93 200 GLY A N 1
ATOM 3014 C CA . GLY E 3 200 ? 51.509 52.962 30.081 1.00 13.67 200 GLY A CA 1
ATOM 3015 C C . GLY E 3 200 ? 52.551 51.847 30.149 1.00 12.59 200 GLY A C 1
ATOM 3016 O O . GLY E 3 200 ? 53.673 52.077 30.607 1.00 13.54 200 GLY A O 1
ATOM 3017 N N . ILE E 3 201 ? 52.205 50.645 29.706 1.00 11.86 201 ILE A N 1
ATOM 3018 C CA . ILE E 3 201 ? 53.188 49.546 29.704 1.00 11.11 201 ILE A CA 1
ATOM 3019 C C . ILE E 3 201 ? 54.424 49.931 28.885 1.00 11.95 201 ILE A C 1
ATOM 3020 O O . ILE E 3 201 ? 54.303 50.483 27.785 1.00 11.85 201 ILE A O 1
ATOM 3025 N N . ARG E 3 202 ? 55.620 49.700 29.444 1.00 10.63 202 ARG A N 1
ATOM 3026 C CA . ARG E 3 202 ? 56.860 50.007 28.730 1.00 10.50 202 ARG A CA 1
ATOM 3027 C C . ARG E 3 202 ? 57.073 49.152 27.484 1.00 11.82 202 ARG A C 1
ATOM 3028 O O . ARG E 3 202 ? 57.411 49.642 26.408 1.00 11.88 202 ARG A O 1
ATOM 3036 N N . GLU E 3 203 ? 56.901 47.845 27.653 1.00 12.04 203 GLU A N 1
ATOM 3037 C CA . GLU E 3 203 ? 57.039 46.883 26.559 1.00 12.85 203 GLU A CA 1
ATOM 3038 C C . GLU E 3 203 ? 56.308 45.613 26.955 1.00 13.18 203 GLU A C 1
ATOM 3039 O O . GLU E 3 203 ? 56.164 45.323 28.137 1.00 12.23 203 GLU A O 1
ATOM 3045 N N . MET E 3 204 ? 55.829 44.884 25.954 1.00 13.05 204 MET A N 1
ATOM 3046 C CA . MET E 3 204 ? 55.174 43.605 26.236 1.00 13.03 204 MET A CA 1
ATOM 3047 C C . MET E 3 204 ? 55.651 42.567 25.250 1.00 13.58 204 MET A C 1
ATOM 3048 O O . MET E 3 204 ? 55.899 42.852 24.083 1.00 13.05 204 MET A O 1
ATOM 3053 N N . TYR E 3 205 ? 55.778 41.342 25.747 1.00 11.76 205 TYR A N 1
ATOM 3054 C CA . TYR E 3 205 ? 56.132 40.257 24.888 1.00 11.69 205 TYR A CA 1
ATOM 3055 C C . TYR E 3 205 ? 54.869 39.593 24.446 1.00 10.99 205 TYR A C 1
ATOM 3056 O O . TYR E 3 205 ? 53.990 39.332 25.265 1.00 14.01 205 TYR A O 1
ATOM 3065 N N . LEU E 3 206 ? 54.779 39.320 23.148 1.00 10.78 206 LEU A N 1
ATOM 3066 C CA . LEU E 3 206 ? 53.620 38.621 22.600 1.00 11.17 206 LEU A CA 1
ATOM 3067 C C . LEU E 3 206 ? 54.038 37.287 22.029 1.00 11.51 206 LEU A C 1
ATOM 3068 O O . LEU E 3 206 ? 54.568 37.192 20.923 1.00 12.00 206 LEU A O 1
ATOM 3073 N N . ALA E 3 207 ? 53.782 36.253 22.798 1.00 11.87 207 ALA A N 1
ATOM 3074 C CA . ALA E 3 207 ? 54.120 34.895 22.390 1.00 11.89 207 ALA A CA 1
ATOM 3075 C C . ALA E 3 207 ? 53.108 34.370 21.381 1.00 12.67 207 ALA A C 1
ATOM 3076 O O . ALA E 3 207 ? 51.915 34.511 21.605 1.00 12.35 207 ALA A O 1
ATOM 3078 N N . THR E 3 208 ? 53.574 33.721 20.305 1.00 12.52 208 THR A N 1
ATOM 3079 C CA . THR E 3 208 ? 52.675 33.194 19.261 1.00 12.30 208 THR A CA 1
ATOM 3080 C C . THR E 3 208 ? 53.258 31.972 18.552 1.00 13.27 208 THR A C 1
ATOM 3081 O O . THR E 3 208 ? 54.485 31.786 18.503 1.00 13.36 208 THR A O 1
ATOM 3085 N N . LEU E 3 209 ? 52.365 31.142 18.022 1.00 13.62 209 LEU A N 1
ATOM 3086 C CA . LEU E 3 209 ? 52.763 30.044 17.155 1.00 14.28 209 LEU A CA 1
ATOM 3087 C C . LEU E 3 209 ? 52.482 30.384 15.676 1.00 14.27 209 LEU A C 1
ATOM 3088 O O . LEU E 3 209 ? 52.794 29.585 14.771 1.00 15.09 209 LEU A O 1
ATOM 3093 N N . ASP E 3 210 ? 51.938 31.587 15.437 1.00 14.37 210 ASP A N 1
ATOM 3094 C CA . ASP E 3 210 ? 51.577 32.048 14.100 1.00 14.87 210 ASP A CA 1
ATOM 3095 C C . ASP E 3 210 ? 52.775 32.101 13.128 1.00 14.98 210 ASP A C 1
ATOM 3096 O O . ASP E 3 210 ? 53.813 32.670 13.460 1.00 15.38 210 ASP A O 1
ATOM 3101 N N . ASP E 3 211 ? 52.603 31.526 11.936 1.00 15.70 211 ASP A N 1
ATOM 3102 C CA . ASP E 3 211 ? 53.655 31.457 10.906 1.00 16.35 211 ASP A CA 1
ATOM 3103 C C . ASP E 3 211 ? 53.404 32.363 9.696 1.00 16.35 211 ASP A C 1
ATOM 3104 O O . ASP E 3 211 ? 54.060 32.204 8.655 1.00 16.23 211 ASP A O 1
ATOM 3109 N N . SER E 3 212 ? 52.481 33.322 9.840 1.00 15.46 212 SER A N 1
ATOM 3110 C CA . SER E 3 212 ? 51.904 33.993 8.682 1.00 15.33 212 SER A CA 1
ATOM 3111 C C . SER E 3 212 ? 51.830 35.508 8.809 1.00 15.07 212 SER A C 1
ATOM 3112 O O . SER E 3 212 ? 51.376 36.179 7.883 1.00 14.98 212 SER A O 1
ATOM 3115 N N . PHE E 3 213 ? 52.239 36.053 9.949 1.00 14.55 213 PHE A N 1
ATOM 3116 C CA . PHE E 3 213 ? 52.083 37.507 10.153 1.00 14.19 213 PHE A CA 1
ATOM 3117 C C . PHE E 3 213 ? 53.079 38.293 9.293 1.00 14.22 213 PHE A C 1
ATOM 3118 O O . PHE E 3 213 ? 54.169 37.797 8.963 1.00 13.80 213 PHE A O 1
ATOM 3126 N N . SER E 3 214 ? 52.686 39.512 8.926 1.00 13.89 214 SER A N 1
ATOM 3127 C CA . SER E 3 214 ? 53.408 40.312 7.939 1.00 13.95 214 SER A CA 1
ATOM 3128 C C . SER E 3 214 ? 54.475 41.231 8.523 1.00 13.69 214 SER A C 1
ATOM 3129 O O . SER E 3 214 ? 54.464 41.549 9.718 1.00 12.87 214 SER A O 1
ATOM 3132 N N . GLU E 3 215 ? 55.360 41.712 7.648 1.00 13.54 215 GLU A N 1
ATOM 3133 C CA . GLU E 3 215 ? 56.350 42.718 8.064 1.00 14.91 215 GLU A CA 1
ATOM 3134 C C . GLU E 3 215 ? 55.645 43.957 8.583 1.00 13.81 215 GLU A C 1
ATOM 3135 O O . GLU E 3 215 ? 56.085 44.553 9.558 1.00 13.70 215 GLU A O 1
ATOM 3141 N N . GLU E 3 216 ? 54.546 44.331 7.934 1.00 14.11 216 GLU A N 1
ATOM 3142 C CA . GLU E 3 216 ? 53.752 45.463 8.378 1.00 14.14 216 GLU A CA 1
ATOM 3143 C C . GLU E 3 216 ? 53.296 45.301 9.824 1.00 13.12 216 GLU A C 1
ATOM 3144 O O . GLU E 3 216 ? 53.445 46.218 10.630 1.00 11.53 216 GLU A O 1
ATOM 3150 N N . THR E 3 217 ? 52.775 44.119 10.141 1.00 11.99 217 THR A N 1
ATOM 3151 C CA . THR E 3 217 ? 52.329 43.808 11.495 1.00 11.70 217 THR A CA 1
ATOM 3152 C C . THR E 3 217 ? 53.493 43.860 12.490 1.00 11.30 217 THR A C 1
ATOM 3153 O O . THR E 3 217 ? 53.391 44.478 13.559 1.00 10.62 217 THR A O 1
ATOM 3157 N N . ILE E 3 218 ? 54.610 43.248 12.122 1.00 11.23 218 ILE A N 1
ATOM 3158 C CA . ILE E 3 218 ? 55.790 43.275 12.979 1.00 10.50 218 ILE A CA 1
ATOM 3159 C C . ILE E 3 218 ? 56.163 44.713 13.269 1.00 10.77 218 ILE A C 1
ATOM 3160 O O . ILE E 3 218 ? 56.406 45.053 14.420 1.00 11.27 218 ILE A O 1
ATOM 3165 N N . ASN E 3 219 ? 56.187 45.559 12.242 1.00 9.77 219 ASN A N 1
ATOM 3166 C CA . ASN E 3 219 ? 56.599 46.954 12.447 1.00 10.36 219 ASN A CA 1
ATOM 3167 C C . ASN E 3 219 ? 55.622 47.784 13.265 1.00 10.00 219 ASN A C 1
ATOM 3168 O O . ASN E 3 219 ? 56.036 48.638 14.044 1.00 10.34 219 ASN A O 1
ATOM 3173 N N . ILE E 3 220 ? 54.330 47.584 13.060 1.00 9.35 220 ILE A N 1
ATOM 3174 C CA . ILE E 3 220 ? 53.338 48.331 13.853 1.00 9.90 220 ILE A CA 1
ATOM 3175 C C . ILE E 3 220 ? 53.466 47.927 15.324 1.00 9.99 220 ILE A C 1
ATOM 3176 O O . ILE E 3 220 ? 53.478 48.765 16.213 1.00 10.55 220 ILE A O 1
ATOM 3181 N N . LEU E 3 221 ? 53.569 46.617 15.566 1.00 10.07 221 LEU A N 1
ATOM 3182 C CA . LEU E 3 221 ? 53.786 46.131 16.928 1.00 9.57 221 LEU A CA 1
ATOM 3183 C C . LEU E 3 221 ? 55.076 46.730 17.507 1.00 9.97 221 LEU A C 1
ATOM 3184 O O . LEU E 3 221 ? 55.095 47.179 18.644 1.00 10.37 221 LEU A O 1
ATOM 3189 N N . TYR E 3 222 ? 56.132 46.733 16.708 1.00 9.60 222 TYR A N 1
ATOM 3190 C CA . TYR E 3 222 ? 57.425 47.314 17.131 1.00 10.57 222 TYR A CA 1
ATOM 3191 C C . TYR E 3 222 ? 57.304 48.762 17.611 1.00 9.34 222 TYR A C 1
ATOM 3192 O O . TYR E 3 222 ? 57.808 49.120 18.686 1.00 9.59 222 TYR A O 1
ATOM 3201 N N . GLU E 3 223 ? 56.630 49.581 16.810 1.00 10.37 223 GLU A N 1
ATOM 3202 C CA . GLU E 3 223 ? 56.422 50.979 17.163 1.00 11.62 223 GLU A CA 1
ATOM 3203 C C . GLU E 3 223 ? 55.679 51.098 18.502 1.00 11.41 223 GLU A C 1
ATOM 3204 O O . GLU E 3 223 ? 55.879 52.069 19.259 1.00 12.63 223 GLU A O 1
ATOM 3210 N N . ALA E 3 224 ? 54.805 50.122 18.753 1.00 10.78 224 ALA A N 1
ATOM 3211 C CA . ALA E 3 224 ? 53.990 50.034 19.947 1.00 10.76 224 ALA A CA 1
ATOM 3212 C C . ALA E 3 224 ? 54.667 49.360 21.118 1.00 11.05 224 ALA A C 1
ATOM 3213 O O . ALA E 3 224 ? 54.085 49.217 22.179 1.00 12.53 224 ALA A O 1
ATOM 3215 N N . ASN E 3 225 ? 55.932 48.993 20.931 1.00 10.20 225 ASN A N 1
ATOM 3216 C CA . ASN E 3 225 ? 56.727 48.300 21.936 1.00 10.98 225 ASN A CA 1
ATOM 3217 C C . ASN E 3 225 ? 56.158 46.969 22.354 1.00 11.02 225 ASN A C 1
ATOM 3218 O O . ASN E 3 225 ? 56.274 46.586 23.501 1.00 11.96 225 ASN A O 1
ATOM 3223 N N . VAL E 3 226 ? 55.587 46.288 21.381 1.00 10.22 226 VAL A N 1
ATOM 3224 C CA . VAL E 3 226 ? 55.232 44.870 21.519 1.00 10.46 226 VAL A CA 1
ATOM 3225 C C . VAL E 3 226 ? 56.188 44.029 20.685 1.00 11.24 226 VAL A C 1
ATOM 3226 O O . VAL E 3 226 ? 56.345 44.275 19.475 1.00 10.73 226 VAL A O 1
ATOM 3230 N N . VAL E 3 227 ? 56.812 43.060 21.357 1.00 11.32 227 VAL A N 1
ATOM 3231 C CA . VAL E 3 227 ? 57.839 42.230 20.783 1.00 13.44 227 VAL A CA 1
ATOM 3232 C C . VAL E 3 227 ? 57.226 40.830 20.505 1.00 13.21 227 VAL A C 1
ATOM 3233 O O . VAL E 3 227 ? 56.717 40.193 21.423 1.00 13.57 227 VAL A O 1
ATOM 3237 N N . VAL E 3 228 ? 57.236 40.375 19.250 1.00 13.35 228 VAL A N 1
ATOM 3238 C CA . VAL E 3 228 ? 56.640 39.079 18.938 1.00 14.29 228 VAL A CA 1
ATOM 3239 C C . VAL E 3 228 ? 57.703 38.026 19.219 1.00 12.79 228 VAL A C 1
ATOM 3240 O O . VAL E 3 228 ? 58.881 38.223 18.889 1.00 13.70 228 VAL A O 1
ATOM 3244 N N . VAL E 3 229 ? 57.265 36.958 19.872 1.00 12.54 229 VAL A N 1
ATOM 3245 C CA . VAL E 3 229 ? 58.136 35.868 20.287 1.00 12.57 229 VAL A CA 1
ATOM 3246 C C . VAL E 3 229 ? 57.521 34.594 19.726 1.00 12.66 229 VAL A C 1
ATOM 3247 O O . VAL E 3 229 ? 56.320 34.356 19.893 1.00 12.42 229 VAL A O 1
ATOM 3251 N N . THR E 3 230 ? 58.315 33.806 19.012 1.00 11.49 230 THR A N 1
ATOM 3252 C CA . THR E 3 230 ? 57.801 32.527 18.485 1.00 11.83 230 THR A CA 1
ATOM 3253 C C . THR E 3 230 ? 58.842 31.432 18.627 1.00 12.24 230 THR A C 1
ATOM 3254 O O . THR E 3 230 ? 59.904 31.656 19.187 1.00 12.79 230 THR A O 1
ATOM 3258 N N . THR E 3 231 ? 58.537 30.222 18.167 1.00 11.40 231 THR A N 1
ATOM 3259 C CA . THR E 3 231 ? 59.511 29.138 18.271 1.00 12.00 231 THR A CA 1
ATOM 3260 C C . THR E 3 231 ? 60.680 29.414 17.340 1.00 11.79 231 THR A C 1
ATOM 3261 O O . THR E 3 231 ? 60.543 30.115 16.324 1.00 11.11 231 THR A O 1
ATOM 3265 N N . VAL E 3 232 ? 61.831 28.849 17.681 1.00 12.40 232 VAL A N 1
ATOM 3266 C CA . VAL E 3 232 ? 62.995 28.986 16.840 1.00 13.75 232 VAL A CA 1
ATOM 3267 C C . VAL E 3 232 ? 62.747 28.406 15.431 1.00 13.80 232 VAL A C 1
ATOM 3268 O O . VAL E 3 232 ? 63.183 29.003 14.443 1.00 14.07 232 VAL A O 1
ATOM 3272 N N . GLU E 3 233 ? 62.001 27.295 15.349 1.00 13.74 233 GLU A N 1
ATOM 3273 C CA . GLU E 3 233 ? 61.597 26.694 14.072 1.00 15.04 233 GLU A CA 1
ATOM 3274 C C . GLU E 3 233 ? 60.904 27.706 13.171 1.00 14.64 233 GLU A C 1
ATOM 3275 O O . GLU E 3 233 ? 61.262 27.859 11.997 1.00 13.94 233 GLU A O 1
ATOM 3281 N N . ASN E 3 234 ? 59.919 28.395 13.736 1.00 15.08 234 ASN A N 1
ATOM 3282 C CA . ASN E 3 234 ? 59.110 29.330 12.978 1.00 15.07 234 ASN A CA 1
ATOM 3283 C C . ASN E 3 234 ? 59.878 30.586 12.581 1.00 15.43 234 ASN A C 1
ATOM 3284 O O . ASN E 3 234 ? 59.729 31.092 11.457 1.00 14.43 234 ASN A O 1
ATOM 3289 N N . LYS E 3 235 ? 60.686 31.103 13.501 1.00 15.02 235 LYS A N 1
ATOM 3290 C CA . LYS E 3 235 ? 61.530 32.236 13.160 1.00 16.19 235 LYS A CA 1
ATOM 3291 C C . LYS E 3 235 ? 62.468 31.889 12.013 1.00 16.46 235 LYS A C 1
ATOM 3292 O O . LYS E 3 235 ? 62.556 32.627 11.034 1.00 16.48 235 LYS A O 1
ATOM 3298 N N . ASN E 3 236 ? 63.175 30.767 12.136 1.00 16.10 236 ASN A N 1
ATOM 3299 C CA . ASN E 3 236 ? 64.171 30.412 11.136 1.00 16.28 236 ASN A CA 1
ATOM 3300 C C . ASN E 3 236 ? 63.541 30.155 9.779 1.00 16.55 236 ASN A C 1
ATOM 3301 O O . ASN E 3 236 ? 64.120 30.476 8.746 1.00 17.23 236 ASN A O 1
ATOM 3306 N N . PHE E 3 237 ? 62.347 29.572 9.787 1.00 16.51 237 PHE A N 1
ATOM 3307 C CA . PHE E 3 237 ? 61.662 29.221 8.556 1.00 17.29 237 PHE A CA 1
ATOM 3308 C C . PHE E 3 237 ? 61.058 30.422 7.833 1.00 17.00 237 PHE A C 1
ATOM 3309 O O . PHE E 3 237 ? 61.110 30.480 6.611 1.00 16.95 237 PHE A O 1
ATOM 3317 N N . LYS E 3 238 ? 60.519 31.383 8.583 1.00 17.39 238 LYS A N 1
ATOM 3318 C CA . LYS E 3 238 ? 59.772 32.491 8.000 1.00 18.45 238 LYS A CA 1
ATOM 3319 C C . LYS E 3 238 ? 60.343 33.899 8.286 1.00 18.03 238 LYS A C 1
ATOM 3320 O O . LYS E 3 238 ? 60.034 34.858 7.558 1.00 18.56 238 LYS A O 1
ATOM 3326 N N . TYR E 3 239 ? 61.133 34.044 9.350 1.00 17.18 239 TYR A N 1
ATOM 3327 C CA . TYR E 3 239 ? 61.571 35.391 9.811 1.00 17.32 239 TYR A CA 1
ATOM 3328 C C . TYR E 3 239 ? 63.057 35.396 10.148 1.00 17.03 239 TYR A C 1
ATOM 3329 O O . TYR E 3 239 ? 63.500 36.127 11.033 1.00 15.66 239 TYR A O 1
ATOM 3338 N N . LYS E 3 240 ? 63.824 34.589 9.425 1.00 18.25 240 LYS A N 1
ATOM 3339 C CA . LYS E 3 240 ? 65.197 34.307 9.819 1.00 19.21 240 LYS A CA 1
ATOM 3340 C C . LYS E 3 240 ? 66.020 35.585 9.961 1.00 19.42 240 LYS A C 1
ATOM 3341 O O . LYS E 3 240 ? 66.686 35.790 10.968 1.00 19.73 240 LYS A O 1
ATOM 3347 N N . ASN E 3 241 ? 65.923 36.449 8.961 1.00 19.83 241 ASN A N 1
ATOM 3348 C CA . ASN E 3 241 ? 66.707 37.682 8.882 1.00 20.84 241 ASN A CA 1
ATOM 3349 C C . ASN E 3 241 ? 66.234 38.783 9.823 1.00 20.66 241 ASN A C 1
ATOM 3350 O O . ASN E 3 241 ? 66.933 39.778 10.025 1.00 21.24 241 ASN A O 1
ATOM 3355 N N . ASN E 3 242 ? 65.031 38.611 10.371 1.00 19.62 242 ASN A N 1
ATOM 3356 C CA . ASN E 3 242 ? 64.279 39.705 10.983 1.00 19.25 242 ASN A CA 1
ATOM 3357 C C . ASN E 3 242 ? 64.513 39.862 12.481 1.00 18.48 242 ASN A C 1
ATOM 3358 O O . ASN E 3 242 ? 63.991 39.087 13.277 1.00 18.64 242 ASN A O 1
ATOM 3363 N N . ASN E 3 243 ? 65.283 40.872 12.880 1.00 18.00 243 ASN A N 1
ATOM 3364 C CA . ASN E 3 243 ? 65.710 40.935 14.279 1.00 17.76 243 ASN A CA 1
ATOM 3365 C C . ASN E 3 243 ? 64.618 41.449 15.211 1.00 17.66 243 ASN A C 1
ATOM 3366 O O . ASN E 3 243 ? 64.781 41.478 16.438 1.00 17.30 243 ASN A O 1
ATOM 3371 N N . ARG E 3 244 ? 63.489 41.809 14.613 1.00 16.82 244 ARG A N 1
ATOM 3372 C CA . ARG E 3 244 ? 62.344 42.255 15.385 1.00 16.37 244 ARG A CA 1
ATOM 3373 C C . ARG E 3 244 ? 61.444 41.093 15.774 1.00 16.79 244 ARG A C 1
ATOM 3374 O O . ARG E 3 244 ? 60.426 41.272 16.450 1.00 18.09 244 ARG A O 1
ATOM 3382 N N . VAL E 3 245 ? 61.809 39.889 15.359 1.00 15.13 245 VAL A N 1
ATOM 3383 C CA . VAL E 3 245 ? 61.059 38.716 15.782 1.00 14.44 245 VAL A CA 1
ATOM 3384 C C . VAL E 3 245 ? 61.982 37.887 16.658 1.00 14.33 245 VAL A C 1
ATOM 3385 O O . VAL E 3 245 ? 63.068 37.503 16.213 1.00 14.65 245 VAL A O 1
ATOM 3389 N N . LEU E 3 246 ? 61.575 37.676 17.906 1.00 13.88 246 LEU A N 1
ATOM 3390 C CA . LEU E 3 246 ? 62.384 36.927 18.876 1.00 14.01 246 LEU A CA 1
ATOM 3391 C C . LEU E 3 246 ? 61.946 35.477 18.961 1.00 13.15 246 LEU A C 1
ATOM 3392 O O . LEU E 3 246 ? 60.865 35.131 18.537 1.00 12.46 246 LEU A O 1
ATOM 3397 N N . THR E 3 247 ? 62.798 34.639 19.546 1.00 12.95 247 THR A N 1
ATOM 3398 C CA . THR E 3 247 ? 62.436 33.253 19.819 1.00 12.95 247 THR A CA 1
ATOM 3399 C C . THR E 3 247 ? 62.141 33.102 21.306 1.00 12.47 247 THR A C 1
ATOM 3400 O O . THR E 3 247 ? 62.490 33.984 22.102 1.00 13.50 247 THR A O 1
ATOM 3404 N N . PHE E 3 248 ? 61.470 32.016 21.682 1.00 13.05 248 PHE A N 1
ATOM 3405 C CA . PHE E 3 248 ? 61.253 31.729 23.101 1.00 13.08 248 PHE A CA 1
ATOM 3406 C C . PHE E 3 248 ? 62.578 31.621 23.808 1.00 13.80 248 PHE A C 1
ATOM 3407 O O . PHE E 3 248 ? 62.668 31.964 24.976 1.00 14.04 248 PHE A O 1
ATOM 3415 N N . GLU E 3 249 ? 63.590 31.152 23.078 1.00 13.47 249 GLU A N 1
ATOM 3416 C CA . GLU E 3 249 ? 64.916 31.024 23.628 1.00 14.65 249 GLU A CA 1
ATOM 3417 C C . GLU E 3 249 ? 65.401 32.400 24.052 1.00 14.41 249 GLU A C 1
ATOM 3418 O O . GLU E 3 249 ? 65.878 32.545 25.175 1.00 14.85 249 GLU A O 1
ATOM 3424 N N . ASP E 3 250 ? 65.214 33.406 23.183 1.00 14.94 250 ASP A N 1
ATOM 3425 C CA . ASP E 3 250 ? 65.581 34.803 23.472 1.00 14.98 250 ASP A CA 1
ATOM 3426 C C . ASP E 3 250 ? 64.820 35.331 24.685 1.00 15.01 250 ASP A C 1
ATOM 3427 O O . ASP E 3 250 ? 65.379 35.969 25.581 1.00 15.07 250 ASP A O 1
ATOM 3432 N N . MET E 3 251 ? 63.513 35.114 24.679 1.00 14.71 251 MET A N 1
ATOM 3433 C CA . MET E 3 251 ? 62.668 35.589 25.766 1.00 14.86 251 MET A CA 1
ATOM 3434 C C . MET E 3 251 ? 63.044 34.954 27.108 1.00 14.79 251 MET A C 1
ATOM 3435 O O . MET E 3 251 ? 63.056 35.643 28.136 1.00 14.94 251 MET A O 1
ATOM 3440 N N . LEU E 3 252 ? 63.355 33.654 27.106 1.00 14.32 252 LEU A N 1
ATOM 3441 C CA . LEU E 3 252 ? 63.726 32.987 28.342 1.00 14.84 252 LEU A CA 1
ATOM 3442 C C . LEU E 3 252 ? 65.031 33.535 28.892 1.00 15.46 252 LEU A C 1
ATOM 3443 O O . LEU E 3 252 ? 65.178 33.681 30.101 1.00 15.30 252 LEU A O 1
ATOM 3448 N N . GLN E 3 253 ? 65.963 33.860 28.001 1.00 16.27 253 GLN A N 1
ATOM 3449 C CA . GLN E 3 253 ? 67.239 34.420 28.441 1.00 17.99 253 GLN A CA 1
ATOM 3450 C C . GLN E 3 253 ? 67.028 35.815 29.039 1.00 17.60 253 GLN A C 1
ATOM 3451 O O . GLN E 3 253 ? 67.650 36.161 30.048 1.00 18.10 253 GLN A O 1
ATOM 3457 N N . SER E 3 254 ? 66.121 36.602 28.448 1.00 17.31 254 SER A N 1
ATOM 3458 C CA . SER E 3 254 ? 65.782 37.915 28.999 1.00 17.34 254 SER A CA 1
ATOM 3459 C C . SER E 3 254 ? 65.102 37.805 30.352 1.00 17.16 254 SER A C 1
ATOM 3460 O O . SER E 3 254 ? 65.450 38.538 31.269 1.00 16.86 254 SER A O 1
ATOM 3463 N N . ALA E 3 255 ? 64.162 36.862 30.477 1.00 16.88 255 ALA A N 1
ATOM 3464 C CA . ALA E 3 255 ? 63.432 36.637 31.718 1.00 17.58 255 ALA A CA 1
ATOM 3465 C C . ALA E 3 255 ? 64.377 36.249 32.835 1.00 18.35 255 ALA A C 1
ATOM 3466 O O . ALA E 3 255 ? 64.262 36.745 33.956 1.00 18.00 255 ALA A O 1
ATOM 3468 N N . MET E 3 256 ? 65.292 35.331 32.526 1.00 19.45 256 MET A N 1
ATOM 3469 C CA . MET E 3 256 ? 66.282 34.883 33.487 1.00 20.36 256 MET A CA 1
ATOM 3470 C C . MET E 3 256 ? 67.142 36.049 33.980 1.00 20.92 256 MET A C 1
ATOM 3471 O O . MET E 3 256 ? 67.321 36.214 35.185 1.00 20.85 256 MET A O 1
ATOM 3476 N N . GLU E 3 257 ? 67.646 36.865 33.060 1.00 21.21 257 GLU A N 1
ATOM 3477 C CA . GLU E 3 257 ? 68.509 38.004 33.423 1.00 22.94 257 GLU A CA 1
ATOM 3478 C C . GLU E 3 257 ? 67.809 38.990 34.358 1.00 22.74 257 GLU A C 1
ATOM 3479 O O . GLU E 3 257 ? 68.380 39.439 35.360 1.00 22.81 257 GLU A O 1
ATOM 3485 N N . LEU E 3 258 ? 66.567 39.314 34.030 1.00 22.43 258 LEU A N 1
ATOM 3486 C CA . LEU E 3 258 ? 65.784 40.239 34.828 1.00 23.30 258 LEU A CA 1
ATOM 3487 C C . LEU E 3 258 ? 65.441 39.650 36.183 1.00 23.68 258 LEU A C 1
ATOM 3488 O O . LEU E 3 258 ? 65.437 40.366 37.186 1.00 24.34 258 LEU A O 1
ATOM 3493 N N . SER E 3 259 ? 65.157 38.351 36.209 1.00 23.97 259 SER A N 1
ATOM 3494 C CA . SER E 3 259 ? 64.811 37.660 37.444 1.00 24.78 259 SER A CA 1
ATOM 3495 C C . SER E 3 259 ? 65.942 37.711 38.468 1.00 25.33 259 SER A C 1
ATOM 3496 O O . SER E 3 259 ? 65.679 37.816 39.669 1.00 25.13 259 SER A O 1
ATOM 3499 N N . ARG E 3 260 ? 67.189 37.638 37.994 1.00 26.02 260 ARG A N 1
ATOM 3500 C CA . ARG E 3 260 ? 68.340 37.661 38.895 1.00 26.57 260 ARG A CA 1
ATOM 3501 C C . ARG E 3 260 ? 68.365 38.963 39.678 1.00 26.67 260 ARG A C 1
ATOM 3502 O O . ARG E 3 260 ? 68.778 38.985 40.839 1.00 26.88 260 ARG A O 1
ATOM 3510 N N . LYS E 3 261 ? 67.893 40.040 39.059 1.00 26.83 261 LYS A N 1
ATOM 3511 C CA . LYS E 3 261 ? 67.803 41.335 39.734 1.00 26.82 261 LYS A CA 1
ATOM 3512 C C . LYS E 3 261 ? 66.829 41.310 40.922 1.00 26.82 261 LYS A C 1
ATOM 3513 O O . LYS E 3 261 ? 66.773 42.260 41.699 1.00 27.48 261 LYS A O 1
ATOM 3519 N N . TRP E 3 262 ? 66.063 40.229 41.050 1.00 26.60 262 TRP A N 1
ATOM 3520 C CA . TRP E 3 262 ? 65.059 40.107 42.106 1.00 26.77 262 TRP A CA 1
ATOM 3521 C C . TRP E 3 262 ? 65.357 39.049 43.167 1.00 28.20 262 TRP A C 1
ATOM 3522 O O . TRP E 3 262 ? 64.589 38.898 44.120 1.00 28.23 262 TRP A O 1
ATOM 3533 N N . ASN E 3 263 ? 66.444 38.301 43.017 1.00 29.70 263 ASN A N 1
ATOM 3534 C CA . ASN E 3 263 ? 66.661 37.195 43.951 1.00 31.96 263 ASN A CA 1
ATOM 3535 C C . ASN E 3 263 ? 67.283 37.554 45.305 1.00 32.97 263 ASN A C 1
ATOM 3536 O O . ASN E 3 263 ? 67.310 36.728 46.227 1.00 33.16 263 ASN A O 1
ATOM 3541 N N . ASN E 3 264 ? 67.743 38.794 45.431 1.00 34.08 264 ASN A N 1
ATOM 3542 C CA . ASN E 3 264 ? 68.275 39.287 46.698 1.00 35.51 264 ASN A CA 1
ATOM 3543 C C . ASN E 3 264 ? 67.760 40.687 47.042 1.00 35.90 264 ASN A C 1
ATOM 3544 O O . ASN E 3 264 ? 68.536 41.638 47.200 1.00 36.26 264 ASN A O 1
ATOM 3549 N N . VAL E 3 265 ? 66.442 40.799 47.159 1.00 35.98 265 VAL A N 1
ATOM 3550 C CA . VAL E 3 265 ? 65.795 42.072 47.464 1.00 36.03 265 VAL A CA 1
ATOM 3551 C C . VAL E 3 265 ? 65.162 42.042 48.860 1.00 36.10 265 VAL A C 1
ATOM 3552 O O . VAL E 3 265 ? 64.641 41.014 49.296 1.00 36.15 265 VAL A O 1
ATOM 3556 N N . SER E 3 266 ? 65.247 43.166 49.565 1.00 36.08 266 SER A N 1
ATOM 3557 C CA . SER E 3 266 ? 64.534 43.331 50.821 1.00 35.91 266 SER A CA 1
ATOM 3558 C C . SER E 3 266 ? 63.262 44.132 50.565 1.00 35.59 266 SER A C 1
ATOM 3559 O O . SER E 3 266 ? 63.294 45.165 49.892 1.00 35.57 266 SER A O 1
ATOM 3562 N N . TYR E 3 267 ? 62.144 43.630 51.079 1.00 35.37 267 TYR A N 1
ATOM 3563 C CA . TYR E 3 267 ? 60.854 44.300 50.932 1.00 34.82 267 TYR A CA 1
ATOM 3564 C C . TYR E 3 267 ? 60.411 44.925 52.252 1.00 35.18 267 TYR A C 1
ATOM 3565 O O . TYR E 3 267 ? 60.783 44.450 53.325 1.00 35.14 267 TYR A O 1
ATOM 3574 N N . THR E 3 268 ? 59.608 45.983 52.169 1.00 35.61 268 THR A N 1
ATOM 3575 C CA . THR E 3 268 ? 58.989 46.558 53.358 1.00 36.00 268 THR A CA 1
ATOM 3576 C C . THR E 3 268 ? 57.982 45.573 53.948 1.00 36.31 268 THR A C 1
ATOM 3577 O O . THR E 3 268 ? 57.576 44.604 53.292 1.00 36.48 268 THR A O 1
ATOM 3581 N N . ASP E 3 269 ? 57.591 45.828 55.192 1.00 36.37 269 ASP A N 1
ATOM 3582 C CA . ASP E 3 269 ? 56.588 45.029 55.882 1.00 36.45 269 ASP A CA 1
ATOM 3583 C C . ASP E 3 269 ? 55.360 44.807 55.014 1.00 36.20 269 ASP A C 1
ATOM 3584 O O . ASP E 3 269 ? 54.959 43.669 54.773 1.00 36.01 269 ASP A O 1
ATOM 3589 N N . SER E 3 270 ? 54.784 45.908 54.541 1.00 35.94 270 SER A N 1
ATOM 3590 C CA . SER E 3 270 ? 53.596 45.873 53.710 1.00 35.68 270 SER A CA 1
ATOM 3591 C C . SER E 3 270 ? 53.858 45.143 52.396 1.00 35.32 270 SER A C 1
ATOM 3592 O O . SER E 3 270 ? 53.081 44.273 52.018 1.00 35.37 270 SER A O 1
ATOM 3595 N N . GLU E 3 271 ? 54.953 45.478 51.717 1.00 34.78 271 GLU A N 1
ATOM 3596 C CA . GLU E 3 271 ? 55.260 44.857 50.419 1.00 34.55 271 GLU A CA 1
ATOM 3597 C C . GLU E 3 271 ? 55.374 43.346 50.531 1.00 33.56 271 GLU A C 1
ATOM 3598 O O . GLU E 3 271 ? 54.711 42.622 49.792 1.00 33.28 271 GLU A O 1
ATOM 3604 N N . LYS E 3 272 ? 56.190 42.883 51.474 1.00 32.68 272 LYS A N 1
ATOM 3605 C CA . LYS E 3 272 ? 56.325 41.462 51.761 1.00 31.75 272 LYS A CA 1
ATOM 3606 C C . LYS E 3 272 ? 54.962 40.859 52.089 1.00 30.92 272 LYS A C 1
ATOM 3607 O O . LYS E 3 272 ? 54.638 39.777 51.615 1.00 30.63 272 LYS A O 1
ATOM 3613 N N . GLU E 3 273 ? 54.165 41.581 52.878 1.00 30.00 273 GLU A N 1
ATOM 3614 C CA . GLU E 3 273 ? 52.787 41.177 53.179 1.00 28.91 273 GLU A CA 1
ATOM 3615 C C . GLU E 3 273 ? 51.947 41.004 51.911 1.00 27.56 273 GLU A C 1
ATOM 3616 O O . GLU E 3 273 ? 51.248 40.003 51.761 1.00 27.22 273 GLU A O 1
ATOM 3622 N N . GLU E 3 274 ? 52.022 41.980 51.004 1.00 25.77 274 GLU A N 1
ATOM 3623 C CA . GLU E 3 274 ? 51.229 41.946 49.778 1.00 24.23 274 GLU A CA 1
ATOM 3624 C C . GLU E 3 274 ? 51.677 40.795 48.893 1.00 22.49 274 GLU A C 1
ATOM 3625 O O . GLU E 3 274 ? 50.850 40.121 48.294 1.00 22.04 274 GLU A O 1
ATOM 3631 N N . ILE E 3 275 ? 52.988 40.587 48.805 1.00 20.82 275 ILE A N 1
ATOM 3632 C CA . ILE E 3 275 ? 53.545 39.542 47.944 1.00 19.88 275 ILE A CA 1
ATOM 3633 C C . ILE E 3 275 ? 53.123 38.169 48.451 1.00 19.98 275 ILE A C 1
ATOM 3634 O O . ILE E 3 275 ? 52.707 37.295 47.676 1.00 19.55 275 ILE A O 1
ATOM 3639 N N . GLN E 3 276 ? 53.227 37.998 49.763 1.00 20.36 276 GLN A N 1
ATOM 3640 C CA . GLN E 3 276 ? 52.728 36.805 50.419 1.00 20.22 276 GLN A CA 1
ATOM 3641 C C . GLN E 3 276 ? 51.267 36.578 50.088 1.00 20.41 276 GLN A C 1
ATOM 3642 O O . GLN E 3 276 ? 50.874 35.466 49.761 1.00 20.94 276 GLN A O 1
ATOM 3648 N N . GLN E 3 277 ? 50.466 37.634 50.155 1.00 20.90 277 GLN A N 1
ATOM 3649 C CA . GLN E 3 277 ? 49.048 37.529 49.838 1.00 21.01 277 GLN A CA 1
ATOM 3650 C C . GLN E 3 277 ? 48.824 37.179 48.367 1.00 21.00 277 GLN A C 1
ATOM 3651 O O . GLN E 3 277 ? 47.930 36.417 48.049 1.00 20.67 277 GLN A O 1
ATOM 3657 N N . SER E 3 278 ? 49.664 37.722 47.476 1.00 20.70 278 SER A N 1
ATOM 3658 C CA . SER E 3 278 ? 49.629 37.336 46.055 1.00 20.97 278 SER A CA 1
ATOM 3659 C C . SER E 3 278 ? 49.910 35.852 45.840 1.00 19.99 278 SER A C 1
ATOM 3660 O O . SER E 3 278 ? 49.173 35.183 45.117 1.00 19.82 278 SER A O 1
ATOM 3663 N N . ILE E 3 279 ? 50.990 35.361 46.444 1.00 20.50 279 ILE A N 1
ATOM 3664 C CA . ILE E 3 279 ? 51.398 33.959 46.316 1.00 20.41 279 ILE A CA 1
ATOM 3665 C C . ILE E 3 279 ? 50.376 33.022 46.970 1.00 21.25 279 ILE A C 1
ATOM 3666 O O . ILE E 3 279 ? 50.079 31.960 46.423 1.00 21.22 279 ILE A O 1
ATOM 3671 N N . LEU E 3 280 ? 49.849 33.436 48.126 1.00 21.39 280 LEU A N 1
ATOM 3672 C CA . LEU E 3 280 ? 48.800 32.705 48.843 1.00 22.08 280 LEU A CA 1
ATOM 3673 C C . LEU E 3 280 ? 47.597 32.442 47.929 1.00 21.75 280 LEU A C 1
ATOM 3674 O O . LEU E 3 280 ? 47.129 31.304 47.823 1.00 21.96 280 LEU A O 1
ATOM 3679 N N . LYS E 3 281 ? 47.114 33.492 47.267 1.00 21.71 281 LYS A N 1
ATOM 3680 C CA . LYS E 3 281 ? 46.019 33.384 46.304 1.00 21.56 281 LYS A CA 1
ATOM 3681 C C . LYS E 3 281 ? 46.262 32.312 45.257 1.00 21.08 281 LYS A C 1
ATOM 3682 O O . LYS E 3 281 ? 45.348 31.574 44.892 1.00 20.87 281 LYS A O 1
ATOM 3688 N N . GLN E 3 282 ? 47.503 32.243 44.788 1.00 20.76 282 GLN A N 1
ATOM 3689 C CA . GLN E 3 282 ? 47.917 31.305 43.756 1.00 20.59 282 GLN A CA 1
ATOM 3690 C C . GLN E 3 282 ? 48.107 29.871 44.242 1.00 21.00 282 GLN A C 1
ATOM 3691 O O . GLN E 3 282 ? 47.816 28.930 43.499 1.00 21.75 282 GLN A O 1
ATOM 3697 N N . ILE E 3 283 ? 48.585 29.698 45.474 1.00 21.39 283 ILE A N 1
ATOM 3698 C CA . ILE E 3 283 ? 48.634 28.363 46.106 1.00 21.78 283 ILE A CA 1
ATOM 3699 C C . ILE E 3 283 ? 47.214 27.814 46.219 1.00 22.00 283 ILE A C 1
ATOM 3700 O O . ILE E 3 283 ? 46.987 26.632 45.981 1.00 22.10 283 ILE A O 1
ATOM 3705 N N . GLU E 3 284 ? 46.270 28.693 46.560 1.00 22.22 284 GLU A N 1
ATOM 3706 C CA . GLU E 3 284 ? 44.852 28.332 46.693 1.00 22.35 284 GLU A CA 1
ATOM 3707 C C . GLU E 3 284 ? 44.250 27.871 45.365 1.00 22.04 284 GLU A C 1
ATOM 3708 O O . GLU E 3 284 ? 43.605 26.822 45.306 1.00 22.26 284 GLU A O 1
ATOM 3714 N N . LYS E 3 285 ? 44.476 28.644 44.305 1.00 21.68 285 LYS A N 1
ATOM 3715 C CA . LYS E 3 285 ? 43.979 28.292 42.977 1.00 21.45 285 LYS A CA 1
ATOM 3716 C C . LYS E 3 285 ? 44.527 26.965 42.476 1.00 20.91 285 LYS A C 1
ATOM 3717 O O . LYS E 3 285 ? 43.812 26.178 41.852 1.00 21.10 285 LYS A O 1
ATOM 3723 N N . TYR E 3 286 ? 45.790 26.708 42.779 1.00 20.40 286 TYR A N 1
ATOM 3724 C CA . TYR E 3 286 ? 46.470 25.545 42.244 1.00 20.18 286 TYR A CA 1
ATOM 3725 C C . TYR E 3 286 ? 46.663 24.458 43.284 1.00 20.15 286 TYR A C 1
ATOM 3726 O O . TYR E 3 286 ? 47.558 23.641 43.148 1.00 19.86 286 TYR A O 1
ATOM 3735 N N . SER E 3 287 ? 45.789 24.451 44.293 1.00 20.48 287 SER A N 1
ATOM 3736 C CA . SER E 3 287 ? 45.817 23.493 45.401 1.00 21.04 287 SER A CA 1
ATOM 3737 C C . SER E 3 287 ? 46.029 22.043 44.953 1.00 20.90 287 SER A C 1
ATOM 3738 O O . SER E 3 287 ? 46.808 21.313 45.561 1.00 20.74 287 SER A O 1
ATOM 3741 N N . ASP E 3 288 ? 45.347 21.644 43.883 1.00 20.51 288 ASP A N 1
ATOM 3742 C CA . ASP E 3 288 ? 45.331 20.250 43.437 1.00 20.59 288 ASP A CA 1
ATOM 3743 C C . ASP E 3 288 ? 46.524 19.790 42.590 1.00 19.82 288 ASP A C 1
ATOM 3744 O O . ASP E 3 288 ? 46.583 18.621 42.175 1.00 18.85 288 ASP A O 1
ATOM 3749 N N . PHE E 3 289 ? 47.478 20.694 42.374 1.00 18.64 289 PHE A N 1
ATOM 3750 C CA . PHE E 3 289 ? 48.613 20.456 41.485 1.00 17.38 289 PHE A CA 1
ATOM 3751 C C . PHE E 3 289 ? 49.921 20.613 42.241 1.00 16.69 289 PHE A C 1
ATOM 3752 O O . PHE E 3 289 ? 50.410 21.734 42.411 1.00 16.13 289 PHE A O 1
ATOM 3760 N N . PRO E 3 290 ? 50.479 19.482 42.725 1.00 15.96 290 PRO A N 1
ATOM 3761 C CA . PRO E 3 290 ? 51.657 19.421 43.598 1.00 15.87 290 PRO A CA 1
ATOM 3762 C C . PRO E 3 290 ? 52.877 20.201 43.118 1.00 15.46 290 PRO A C 1
ATOM 3763 O O . PRO E 3 290 ? 53.446 20.972 43.892 1.00 15.78 290 PRO A O 1
ATOM 3767 N N . TYR E 3 291 ? 53.263 19.997 41.863 1.00 15.30 291 TYR A N 1
ATOM 3768 C CA . TYR E 3 291 ? 54.399 20.682 41.258 1.00 15.08 291 TYR A CA 1
ATOM 3769 C C . TYR E 3 291 ? 54.303 22.208 41.323 1.00 15.11 291 TYR A C 1
ATOM 3770 O O . TYR E 3 291 ? 55.304 22.889 41.536 1.00 14.88 291 TYR A O 1
ATOM 3779 N N . VAL E 3 292 ? 53.098 22.723 41.105 1.00 14.88 292 VAL A N 1
ATOM 3780 C CA . VAL E 3 292 ? 52.839 24.166 41.099 1.00 15.30 292 VAL A CA 1
ATOM 3781 C C . VAL E 3 292 ? 52.771 24.723 42.527 1.00 15.57 292 VAL A C 1
ATOM 3782 O O . VAL E 3 292 ? 53.362 25.766 42.826 1.00 15.63 292 VAL A O 1
ATOM 3786 N N . VAL E 3 293 ? 52.057 24.025 43.419 1.00 16.21 293 VAL A N 1
ATOM 3787 C CA . VAL E 3 293 ? 52.033 24.429 44.829 1.00 16.43 293 VAL A CA 1
ATOM 3788 C C . VAL E 3 293 ? 53.471 24.513 45.347 1.00 16.24 293 VAL A C 1
ATOM 3789 O O . VAL E 3 293 ? 53.826 25.458 46.061 1.00 16.21 293 VAL A O 1
ATOM 3793 N N . ASN E 3 294 ? 54.300 23.562 44.929 1.00 15.80 294 ASN A N 1
ATOM 3794 C CA . ASN E 3 294 ? 55.695 23.506 45.342 1.00 16.06 294 ASN A CA 1
ATOM 3795 C C . ASN E 3 294 ? 56.473 24.719 44.849 1.00 15.29 294 ASN A C 1
ATOM 3796 O O . ASN E 3 294 ? 57.238 25.332 45.591 1.00 15.32 294 ASN A O 1
ATOM 3801 N N . TYR E 3 295 ? 56.250 25.070 43.592 1.00 14.68 295 TYR A N 1
ATOM 3802 C CA . TYR E 3 295 ? 56.844 26.250 43.012 1.00 14.51 295 TYR A CA 1
ATOM 3803 C C . TYR E 3 295 ? 56.562 27.487 43.869 1.00 15.27 295 TYR A C 1
ATOM 3804 O O . TYR E 3 295 ? 57.485 28.238 44.208 1.00 15.55 295 TYR A O 1
ATOM 3813 N N . TYR E 3 296 ? 55.299 27.689 44.233 1.00 15.81 296 TYR A N 1
ATOM 3814 C CA . TYR E 3 296 ? 54.901 28.869 44.990 1.00 16.68 296 TYR A CA 1
ATOM 3815 C C . TYR E 3 296 ? 55.417 28.849 46.426 1.00 17.74 296 TYR A C 1
ATOM 3816 O O . TYR E 3 296 ? 55.834 29.885 46.960 1.00 17.64 296 TYR A O 1
ATOM 3825 N N . ARG E 3 297 ? 55.391 27.670 47.043 1.00 19.20 297 ARG A N 1
ATOM 3826 C CA . ARG E 3 297 ? 55.902 27.503 48.411 1.00 21.03 297 ARG A CA 1
ATOM 3827 C C . ARG E 3 297 ? 57.353 27.948 48.556 1.00 22.27 297 ARG A C 1
ATOM 3828 O O . ARG E 3 297 ? 57.691 28.662 49.509 1.00 22.44 297 ARG A O 1
ATOM 3836 N N . ASN E 3 298 ? 58.199 27.530 47.613 1.00 23.74 298 ASN A N 1
ATOM 3837 C CA . ASN E 3 298 ? 59.581 28.017 47.526 1.00 25.13 298 ASN A CA 1
ATOM 3838 C C . ASN E 3 298 ? 59.664 29.530 47.529 1.00 25.99 298 ASN A C 1
ATOM 3839 O O . ASN E 3 298 ? 60.467 30.116 48.254 1.00 26.08 298 ASN A O 1
ATOM 3844 N N . ARG E 3 299 ? 58.826 30.157 46.712 1.00 26.48 299 ARG A N 1
ATOM 3845 C CA . ARG E 3 299 ? 58.811 31.605 46.597 1.00 27.61 299 ARG A CA 1
ATOM 3846 C C . ARG E 3 299 ? 58.360 32.260 47.904 1.00 28.19 299 ARG A C 1
ATOM 3847 O O . ARG E 3 299 ? 58.825 33.348 48.255 1.00 28.37 299 ARG A O 1
ATOM 3855 N N . LEU E 3 300 ? 57.470 31.579 48.622 1.00 28.69 300 LEU A N 1
ATOM 3856 C CA . LEU E 3 300 ? 56.900 32.098 49.858 1.00 29.67 300 LEU A CA 1
ATOM 3857 C C . LEU E 3 300 ? 57.870 32.024 51.043 1.00 30.39 300 LEU A C 1
ATOM 3858 O O . LEU E 3 300 ? 57.902 32.931 51.882 1.00 30.49 300 LEU A O 1
ATOM 3863 N N . SER E 3 301 ? 58.661 30.957 51.107 1.00 31.22 301 SER A N 1
ATOM 3864 C CA . SER E 3 301 ? 59.601 30.783 52.213 1.00 32.16 301 SER A CA 1
ATOM 3865 C C . SER E 3 301 ? 60.950 31.462 51.971 1.00 32.76 301 SER A C 1
ATOM 3866 O O . SER E 3 301 ? 61.782 31.534 52.878 1.00 32.98 301 SER A O 1
ATOM 3869 N N . ALA E 3 302 ? 61.150 31.986 50.763 1.00 33.42 302 ALA A N 1
ATOM 3870 C CA . ALA E 3 302 ? 62.363 32.734 50.453 1.00 33.83 302 ALA A CA 1
ATOM 3871 C C . ALA E 3 302 ? 62.277 34.182 50.949 1.00 34.31 302 ALA A C 1
ATOM 3872 O O . ALA E 3 302 ? 61.342 34.921 50.616 1.00 34.53 302 ALA A O 1
ATOM 3874 N N . ARG F 3 3 ? 34.492 7.231 -1.783 1.00 36.97 3 ARG B N 1
ATOM 3875 C CA . ARG F 3 3 ? 34.577 7.572 -0.346 1.00 36.60 3 ARG B CA 1
ATOM 3876 C C . ARG F 3 3 ? 35.421 8.832 -0.159 1.00 36.03 3 ARG B C 1
ATOM 3877 O O . ARG F 3 3 ? 36.640 8.814 -0.355 1.00 36.40 3 ARG B O 1
ATOM 3885 N N . LEU F 3 4 ? 34.758 9.929 0.198 1.00 31.39 4 LEU B N 1
ATOM 3886 C CA . LEU F 3 4 ? 35.443 11.225 0.342 1.00 30.16 4 LEU B CA 1
ATOM 3887 C C . LEU F 3 4 ? 36.353 11.301 1.575 1.00 28.45 4 LEU B C 1
ATOM 3888 O O . LEU F 3 4 ? 35.914 11.039 2.694 1.00 28.04 4 LEU B O 1
ATOM 3893 N N . SER F 3 5 ? 37.621 11.636 1.350 1.00 27.30 5 SER B N 1
ATOM 3894 C CA . SER F 3 5 ? 38.562 11.933 2.434 1.00 26.71 5 SER B CA 1
ATOM 3895 C C . SER F 3 5 ? 38.204 13.313 3.023 1.00 26.33 5 SER B C 1
ATOM 3896 O O . SER F 3 5 ? 37.539 14.094 2.351 1.00 26.54 5 SER B O 1
ATOM 3899 N N . PRO F 3 6 ? 38.642 13.615 4.263 1.00 25.77 6 PRO B N 1
ATOM 3900 C CA . PRO F 3 6 ? 38.328 14.949 4.811 1.00 25.64 6 PRO B CA 1
ATOM 3901 C C . PRO F 3 6 ? 38.806 16.118 3.950 1.00 25.55 6 PRO B C 1
ATOM 3902 O O . PRO F 3 6 ? 38.078 17.119 3.823 1.00 24.62 6 PRO B O 1
ATOM 3906 N N . GLY F 3 7 ? 40.006 16.009 3.375 1.00 24.97 7 GLY B N 1
ATOM 3907 C CA . GLY F 3 7 ? 40.556 17.097 2.549 1.00 24.36 7 GLY B CA 1
ATOM 3908 C C . GLY F 3 7 ? 39.772 17.258 1.261 1.00 24.46 7 GLY B C 1
ATOM 3909 O O . GLY F 3 7 ? 39.535 18.361 0.779 1.00 24.16 7 GLY B O 1
ATOM 3910 N N . GLU F 3 8 ? 39.354 16.134 0.697 1.00 24.11 8 GLU B N 1
ATOM 3911 C CA . GLU F 3 8 ? 38.538 16.162 -0.508 1.00 24.05 8 GLU B CA 1
ATOM 3912 C C . GLU F 3 8 ? 37.178 16.799 -0.254 1.00 23.74 8 GLU B C 1
ATOM 3913 O O . GLU F 3 8 ? 36.678 17.539 -1.098 1.00 23.70 8 GLU B O 1
ATOM 3919 N N . PHE F 3 9 ? 36.601 16.505 0.913 1.00 23.39 9 PHE B N 1
ATOM 3920 C CA . PHE F 3 9 ? 35.301 17.031 1.316 1.00 22.33 9 PHE B CA 1
ATOM 3921 C C . PHE F 3 9 ? 35.406 18.543 1.499 1.00 22.93 9 PHE B C 1
ATOM 3922 O O . PHE F 3 9 ? 34.530 19.288 1.055 1.00 23.08 9 PHE B O 1
ATOM 3930 N N . LYS F 3 10 ? 36.494 18.998 2.116 1.00 23.00 10 LYS B N 1
ATOM 3931 C CA . LYS F 3 10 ? 36.735 20.444 2.257 1.00 23.14 10 LYS B CA 1
ATOM 3932 C C . LYS F 3 10 ? 36.791 21.140 0.904 1.00 23.28 10 LYS B C 1
ATOM 3933 O O . LYS F 3 10 ? 36.213 22.233 0.726 1.00 22.94 10 LYS B O 1
ATOM 3939 N N . THR F 3 11 ? 37.479 20.516 -0.051 1.00 23.21 11 THR B N 1
ATOM 3940 C CA . THR F 3 11 ? 37.635 21.095 -1.382 1.00 24.07 11 THR B CA 1
ATOM 3941 C C . THR F 3 11 ? 36.296 21.198 -2.113 1.00 23.90 11 THR B C 1
ATOM 3942 O O . THR F 3 11 ? 35.988 22.227 -2.735 1.00 24.02 11 THR B O 1
ATOM 3946 N N . LEU F 3 12 ? 35.499 20.141 -2.003 1.00 23.57 12 LEU B N 1
ATOM 3947 C CA . LEU F 3 12 ? 34.157 20.132 -2.551 1.00 23.10 12 LEU B CA 1
ATOM 3948 C C . LEU F 3 12 ? 33.275 21.211 -1.896 1.00 22.76 12 LEU B C 1
ATOM 3949 O O . LEU F 3 12 ? 32.553 21.919 -2.592 1.00 22.32 12 LEU B O 1
ATOM 3954 N N . ILE F 3 13 ? 33.349 21.331 -0.570 1.00 22.33 13 ILE B N 1
ATOM 3955 C CA . ILE F 3 13 ? 32.503 22.275 0.179 1.00 22.19 13 ILE B CA 1
ATOM 3956 C C . ILE F 3 13 ? 32.783 23.705 -0.298 1.00 22.34 13 ILE B C 1
ATOM 3957 O O . ILE F 3 13 ? 31.862 24.471 -0.560 1.00 20.65 13 ILE B O 1
ATOM 3962 N N . SER F 3 14 ? 34.063 24.021 -0.447 1.00 23.02 14 SER B N 1
ATOM 3963 C CA . SER F 3 14 ? 34.491 25.334 -0.938 1.00 24.67 14 SER B CA 1
ATOM 3964 C C . SER F 3 14 ? 34.055 25.598 -2.376 1.00 24.44 14 SER B C 1
ATOM 3965 O O . SER F 3 14 ? 33.607 26.698 -2.695 1.00 25.03 14 SER B O 1
ATOM 3968 N N . LYS F 3 15 ? 34.169 24.583 -3.228 1.00 24.28 15 LYS B N 1
ATOM 3969 C CA . LYS F 3 15 ? 33.745 24.679 -4.620 1.00 24.27 15 LYS B CA 1
ATOM 3970 C C . LYS F 3 15 ? 32.246 24.937 -4.692 1.00 23.53 15 LYS B C 1
ATOM 3971 O O . LYS F 3 15 ? 31.794 25.826 -5.415 1.00 24.09 15 LYS B O 1
ATOM 3977 N N . GLU F 3 16 ? 31.493 24.179 -3.904 1.00 22.69 16 GLU B N 1
ATOM 3978 C CA . GLU F 3 16 ? 30.041 24.251 -3.895 1.00 21.65 16 GLU B CA 1
ATOM 3979 C C . GLU F 3 16 ? 29.543 25.537 -3.285 1.00 21.13 16 GLU B C 1
ATOM 3980 O O . GLU F 3 16 ? 28.568 26.084 -3.767 1.00 20.29 16 GLU B O 1
ATOM 3986 N N . ARG F 3 17 ? 30.192 25.994 -2.217 1.00 21.23 17 ARG B N 1
ATOM 3987 C CA . ARG F 3 17 ? 29.798 27.253 -1.577 1.00 21.31 17 ARG B CA 1
ATOM 3988 C C . ARG F 3 17 ? 29.945 28.422 -2.539 1.00 22.35 17 ARG B C 1
ATOM 3989 O O . ARG F 3 17 ? 29.053 29.268 -2.633 1.00 22.61 17 ARG B O 1
ATOM 3997 N N . LYS F 3 18 ? 31.081 28.481 -3.226 1.00 23.32 18 LYS B N 1
ATOM 3998 C CA . LYS F 3 18 ? 31.334 29.528 -4.215 1.00 24.27 18 LYS B CA 1
ATOM 3999 C C . LYS F 3 18 ? 30.295 29.510 -5.339 1.00 24.33 18 LYS B C 1
ATOM 4000 O O . LYS F 3 18 ? 29.834 30.573 -5.775 1.00 23.76 18 LYS B O 1
ATOM 4006 N N . SER F 3 19 ? 29.929 28.310 -5.785 1.00 23.83 19 SER B N 1
ATOM 4007 C CA . SER F 3 19 ? 29.022 28.135 -6.911 1.00 24.11 19 SER B CA 1
ATOM 4008 C C . SER F 3 19 ? 27.593 28.489 -6.593 1.00 23.58 19 SER B C 1
ATOM 4009 O O . SER F 3 19 ? 26.848 28.881 -7.490 1.00 24.77 19 SER B O 1
ATOM 4012 N N . HIS F 3 20 ? 27.189 28.294 -5.343 1.00 22.23 20 HIS B N 1
ATOM 4013 C CA . HIS F 3 20 ? 25.775 28.351 -5.009 1.00 21.66 20 HIS B CA 1
ATOM 4014 C C . HIS F 3 20 ? 25.306 29.501 -4.152 1.00 20.95 20 HIS B C 1
ATOM 4015 O O . HIS F 3 20 ? 24.115 29.797 -4.130 1.00 21.05 20 HIS B O 1
ATOM 4022 N N . PHE F 3 21 ? 26.227 30.132 -3.437 1.00 20.33 21 PHE B N 1
ATOM 4023 C CA . PHE F 3 21 ? 25.870 31.281 -2.615 1.00 20.00 21 PHE B CA 1
ATOM 4024 C C . PHE F 3 21 ? 26.258 32.551 -3.308 1.00 19.55 21 PHE B C 1
ATOM 4025 O O . PHE F 3 21 ? 27.402 32.699 -3.735 1.00 19.73 21 PHE B O 1
ATOM 4033 N N . ILE F 3 22 ? 25.331 33.497 -3.373 1.00 18.85 22 ILE B N 1
ATOM 4034 C CA . ILE F 3 22 ? 25.689 34.840 -3.800 1.00 18.10 22 ILE B CA 1
ATOM 4035 C C . ILE F 3 22 ? 26.494 35.556 -2.707 1.00 17.68 22 ILE B C 1
ATOM 4036 O O . ILE F 3 22 ? 26.467 35.168 -1.523 1.00 17.48 22 ILE B O 1
ATOM 4041 N N . THR F 3 23 ? 27.235 36.585 -3.113 1.00 16.99 23 THR B N 1
ATOM 4042 C CA . THR F 3 23 ? 28.128 37.293 -2.199 1.00 17.41 23 THR B CA 1
ATOM 4043 C C . THR F 3 23 ? 27.296 38.014 -1.133 1.00 16.74 23 THR B C 1
ATOM 4044 O O . THR F 3 23 ? 26.105 38.279 -1.371 1.00 16.87 23 THR B O 1
ATOM 4048 N N . PRO F 3 24 ? 27.903 38.304 0.038 1.00 16.31 24 PRO B N 1
ATOM 4049 C CA . PRO F 3 24 ? 27.246 39.089 1.078 1.00 17.00 24 PRO B CA 1
ATOM 4050 C C . PRO F 3 24 ? 26.675 40.378 0.523 1.00 16.22 24 PRO B C 1
ATOM 4051 O O . PRO F 3 24 ? 25.512 40.692 0.776 1.00 16.22 24 PRO B O 1
ATOM 4055 N N . PHE F 3 25 ? 27.459 41.138 -0.242 1.00 15.97 25 PHE B N 1
ATOM 4056 C CA . PHE F 3 25 ? 26.900 42.379 -0.796 1.00 15.39 25 PHE B CA 1
ATOM 4057 C C . PHE F 3 25 ? 25.747 42.134 -1.762 1.00 14.87 25 PHE B C 1
ATOM 4058 O O . PHE F 3 25 ? 24.745 42.859 -1.739 1.00 14.53 25 PHE B O 1
ATOM 4066 N N . ALA F 3 26 ? 25.895 41.139 -2.629 1.00 14.88 26 ALA B N 1
ATOM 4067 C CA . ALA F 3 26 ? 24.805 40.792 -3.547 1.00 14.91 26 ALA B CA 1
ATOM 4068 C C . ALA F 3 26 ? 23.515 40.454 -2.789 1.00 14.69 26 ALA B C 1
ATOM 4069 O O . ALA F 3 26 ? 22.412 40.817 -3.235 1.00 13.96 26 ALA B O 1
ATOM 4071 N N . LEU F 3 27 ? 23.639 39.729 -1.669 1.00 14.01 27 LEU B N 1
ATOM 4072 C CA . LEU F 3 27 ? 22.438 39.342 -0.901 1.00 13.81 27 LEU B CA 1
ATOM 4073 C C . LEU F 3 27 ? 21.817 40.569 -0.273 1.00 13.45 27 LEU B C 1
ATOM 4074 O O . LEU F 3 27 ? 20.604 40.756 -0.303 1.00 12.52 27 LEU B O 1
ATOM 4079 N N . VAL F 3 28 ? 22.670 41.428 0.274 1.00 12.46 28 VAL B N 1
ATOM 4080 C CA . VAL F 3 28 ? 22.184 42.663 0.875 1.00 10.85 28 VAL B CA 1
ATOM 4081 C C . VAL F 3 28 ? 21.521 43.519 -0.198 1.00 11.99 28 VAL B C 1
ATOM 4082 O O . VAL F 3 28 ? 20.452 44.075 0.025 1.00 11.71 28 VAL B O 1
ATOM 4086 N N . TYR F 3 29 ? 22.157 43.631 -1.357 1.00 12.04 29 TYR B N 1
ATOM 4087 C CA . TYR F 3 29 ? 21.590 44.451 -2.441 1.00 11.87 29 TYR B CA 1
ATOM 4088 C C . TYR F 3 29 ? 20.254 43.879 -2.929 1.00 11.82 29 TYR B C 1
ATOM 4089 O O . TYR F 3 29 ? 19.293 44.626 -3.114 1.00 12.07 29 TYR B O 1
ATOM 4098 N N . LYS F 3 30 ? 20.175 42.558 -3.095 1.00 11.30 30 LYS B N 1
ATOM 4099 C CA . LYS F 3 30 ? 18.905 41.914 -3.459 1.00 12.19 30 LYS B CA 1
ATOM 4100 C C . LYS F 3 30 ? 17.794 42.243 -2.451 1.00 11.61 30 LYS B C 1
ATOM 4101 O O . LYS F 3 30 ? 16.646 42.588 -2.839 1.00 11.06 30 LYS B O 1
ATOM 4107 N N . THR F 3 31 ? 18.153 42.160 -1.170 1.00 11.91 31 THR B N 1
ATOM 4108 C CA . THR F 3 31 ? 17.223 42.357 -0.064 1.00 12.45 31 THR B CA 1
ATOM 4109 C C . THR F 3 31 ? 16.801 43.821 -0.012 1.00 12.39 31 THR B C 1
ATOM 4110 O O . THR F 3 31 ? 15.622 44.126 0.117 1.00 11.52 31 THR B O 1
ATOM 4114 N N . PHE F 3 32 ? 17.777 44.714 -0.129 1.00 11.60 32 PHE B N 1
ATOM 4115 C CA . PHE F 3 32 ? 17.519 46.166 -0.239 1.00 11.04 32 PHE B CA 1
ATOM 4116 C C . PHE F 3 32 ? 16.447 46.497 -1.277 1.00 12.26 32 PHE B C 1
ATOM 4117 O O . PHE F 3 32 ? 15.499 47.221 -0.990 1.00 12.44 32 PHE B O 1
ATOM 4125 N N . CYS F 3 33 ? 16.600 45.954 -2.472 1.00 12.76 33 CYS B N 1
ATOM 4126 C CA . CYS F 3 33 ? 15.634 46.156 -3.537 1.00 14.41 33 CYS B CA 1
ATOM 4127 C C . CYS F 3 33 ? 14.308 45.415 -3.300 1.00 14.79 33 CYS B C 1
ATOM 4128 O O . CYS F 3 33 ? 13.234 45.981 -3.577 1.00 15.33 33 CYS B O 1
ATOM 4131 N N . ASP F 3 34 ? 14.380 44.186 -2.780 1.00 15.49 34 ASP B N 1
ATOM 4132 C CA . ASP F 3 34 ? 13.172 43.382 -2.525 1.00 15.99 34 ASP B CA 1
ATOM 4133 C C . ASP F 3 34 ? 12.259 44.060 -1.526 1.00 15.83 34 ASP B C 1
ATOM 4134 O O . ASP F 3 34 ? 11.042 43.986 -1.643 1.00 16.03 34 ASP B O 1
ATOM 4139 N N . LEU F 3 35 ? 12.847 44.728 -0.539 1.00 15.69 35 LEU B N 1
ATOM 4140 C CA . LEU F 3 35 ? 12.066 45.419 0.482 1.00 14.66 35 LEU B CA 1
ATOM 4141 C C . LEU F 3 35 ? 11.636 46.841 0.098 1.00 14.10 35 LEU B C 1
ATOM 4142 O O . LEU F 3 35 ? 10.984 47.529 0.896 1.00 14.13 35 LEU B O 1
ATOM 4147 N N . GLY F 3 36 ? 12.023 47.281 -1.102 1.00 12.84 36 GLY B N 1
ATOM 4148 C CA . GLY F 3 36 ? 11.622 48.587 -1.653 1.00 12.38 36 GLY B CA 1
ATOM 4149 C C . GLY F 3 36 ? 12.472 49.769 -1.227 1.00 11.49 36 GLY B C 1
ATOM 4150 O O . GLY F 3 36 ? 12.137 50.913 -1.548 1.00 10.87 36 GLY B O 1
ATOM 4151 N N . TYR F 3 37 ? 13.592 49.503 -0.554 1.00 11.44 37 TYR B N 1
ATOM 4152 C CA . TYR F 3 37 ? 14.407 50.609 -0.031 1.00 11.33 37 TYR B CA 1
ATOM 4153 C C . TYR F 3 37 ? 15.065 51.413 -1.118 1.00 11.54 37 TYR B C 1
ATOM 4154 O O . TYR F 3 37 ? 15.477 52.554 -0.888 1.00 11.14 37 TYR B O 1
ATOM 4163 N N . ASP F 3 38 ? 15.172 50.814 -2.299 1.00 12.10 38 ASP B N 1
ATOM 4164 C CA . ASP F 3 38 ? 15.761 51.481 -3.444 1.00 13.16 38 ASP B CA 1
ATOM 4165 C C . ASP F 3 38 ? 14.860 52.568 -4.014 1.00 13.07 38 ASP B C 1
ATOM 4166 O O . ASP F 3 38 ? 15.222 53.209 -4.986 1.00 13.40 38 ASP B O 1
ATOM 4171 N N . GLN F 3 39 ? 13.676 52.737 -3.430 1.00 12.72 39 GLN B N 1
ATOM 4172 C CA . GLN F 3 39 ? 12.762 53.777 -3.888 1.00 13.64 39 GLN B CA 1
ATOM 4173 C C . GLN F 3 39 ? 12.480 54.853 -2.844 1.00 11.95 39 GLN B C 1
ATOM 4174 O O . GLN F 3 39 ? 11.753 55.820 -3.107 1.00 10.93 39 GLN B O 1
ATOM 4180 N N . LYS F 3 40 ? 13.080 54.691 -1.671 1.00 12.07 40 LYS B N 1
ATOM 4181 C CA . LYS F 3 40 ? 12.897 55.626 -0.559 1.00 11.62 40 LYS B CA 1
ATOM 4182 C C . LYS F 3 40 ? 13.803 56.816 -0.716 1.00 11.67 40 LYS B C 1
ATOM 4183 O O . LYS F 3 40 ? 14.936 56.691 -1.199 1.00 10.20 40 LYS B O 1
ATOM 4189 N N . ASN F 3 41 ? 13.292 57.976 -0.293 1.00 11.19 41 ASN B N 1
ATOM 4190 C CA . ASN F 3 41 ? 14.091 59.191 -0.323 1.00 13.01 41 ASN B CA 1
ATOM 4191 C C . ASN F 3 41 ? 15.081 59.266 0.836 1.00 13.47 41 ASN B C 1
ATOM 4192 O O . ASN F 3 41 ? 15.084 58.417 1.727 1.00 13.92 41 ASN B O 1
ATOM 4197 N N . SER F 3 42 ? 15.941 60.270 0.800 1.00 14.67 42 SER B N 1
ATOM 4198 C CA . SER F 3 42 ? 17.013 60.386 1.775 1.00 14.59 42 SER B CA 1
ATOM 4199 C C . SER F 3 42 ? 16.444 60.590 3.167 1.00 14.33 42 SER B C 1
ATOM 4200 O O . SER F 3 42 ? 16.968 60.044 4.132 1.00 14.02 42 SER B O 1
ATOM 4203 N N . ASP F 3 43 ? 15.347 61.343 3.281 1.00 14.89 43 ASP B N 1
ATOM 4204 C CA . ASP F 3 43 ? 14.732 61.570 4.588 1.00 15.56 43 ASP B CA 1
ATOM 4205 C C . ASP F 3 43 ? 14.361 60.266 5.276 1.00 15.75 43 ASP B C 1
ATOM 4206 O O . ASP F 3 43 ? 14.487 60.150 6.505 1.00 15.89 43 ASP B O 1
ATOM 4211 N N . TYR F 3 44 ? 13.914 59.277 4.500 1.00 14.95 44 TYR B N 1
ATOM 4212 C CA . TYR F 3 44 ? 13.600 57.967 5.078 1.00 15.17 44 TYR B CA 1
ATOM 4213 C C . TYR F 3 44 ? 14.780 57.366 5.852 1.00 14.99 44 TYR B C 1
ATOM 4214 O O . TYR F 3 44 ? 14.620 56.889 6.971 1.00 15.29 44 TYR B O 1
ATOM 4223 N N . PHE F 3 45 ? 15.946 57.385 5.231 1.00 13.95 45 PHE B N 1
ATOM 4224 C CA . PHE F 3 45 ? 17.131 56.788 5.820 1.00 13.89 45 PHE B CA 1
ATOM 4225 C C . PHE F 3 45 ? 17.643 57.625 6.983 1.00 13.73 45 PHE B C 1
ATOM 4226 O O . PHE F 3 45 ? 18.156 57.100 7.962 1.00 13.45 45 PHE B O 1
ATOM 4234 N N . LEU F 3 46 ? 17.494 58.937 6.852 1.00 14.15 46 LEU B N 1
ATOM 4235 C CA . LEU F 3 46 ? 17.962 59.853 7.864 1.00 16.15 46 LEU B CA 1
ATOM 4236 C C . LEU F 3 46 ? 17.158 59.619 9.122 1.00 16.20 46 LEU B C 1
ATOM 4237 O O . LEU F 3 46 ? 17.700 59.642 10.234 1.00 17.81 46 LEU B O 1
ATOM 4242 N N . ASN F 3 47 ? 15.865 59.372 8.948 1.00 16.51 47 ASN B N 1
ATOM 4243 C CA . ASN F 3 47 ? 14.951 59.323 10.071 1.00 17.50 47 ASN B CA 1
ATOM 4244 C C . ASN F 3 47 ? 14.770 57.955 10.650 1.00 17.39 47 ASN B C 1
ATOM 4245 O O . ASN F 3 47 ? 14.465 57.849 11.837 1.00 18.73 47 ASN B O 1
ATOM 4250 N N . ASN F 3 48 ? 14.981 56.910 9.838 1.00 15.79 48 ASN B N 1
ATOM 4251 C CA . ASN F 3 48 ? 14.604 55.542 10.221 1.00 14.35 48 ASN B CA 1
ATOM 4252 C C . ASN F 3 48 ? 15.775 54.563 10.134 1.00 12.93 48 ASN B C 1
ATOM 4253 O O . ASN F 3 48 ? 15.557 53.393 9.799 1.00 12.94 48 ASN B O 1
ATOM 4258 N N . PRO F 3 49 ? 16.985 54.984 10.482 1.00 12.36 49 PRO B N 1
ATOM 4259 C CA . PRO F 3 49 ? 18.088 54.012 10.286 1.00 11.53 49 PRO B CA 1
ATOM 4260 C C . PRO F 3 49 ? 18.032 52.720 11.074 1.00 10.49 49 PRO B C 1
ATOM 4261 O O . PRO F 3 49 ? 18.355 51.628 10.565 1.00 9.42 49 PRO B O 1
ATOM 4265 N N . SER F 3 50 ? 17.644 52.819 12.344 1.00 11.13 50 SER B N 1
ATOM 4266 C CA . SER F 3 50 ? 17.628 51.602 13.169 1.00 9.89 50 SER B CA 1
ATOM 4267 C C . SER F 3 50 ? 16.656 50.575 12.637 1.00 11.06 50 SER B C 1
ATOM 4268 O O . SER F 3 50 ? 16.944 49.382 12.590 1.00 9.98 50 SER B O 1
ATOM 4271 N N . GLU F 3 51 ? 15.484 51.068 12.250 1.00 10.57 51 GLU B N 1
ATOM 4272 C CA . GLU F 3 51 ? 14.467 50.201 11.688 1.00 11.04 51 GLU B CA 1
ATOM 4273 C C . GLU F 3 51 ? 14.927 49.547 10.405 1.00 10.47 51 GLU B C 1
ATOM 4274 O O . GLU F 3 51 ? 14.695 48.355 10.209 1.00 11.79 51 GLU B O 1
ATOM 4280 N N . TYR F 3 52 ? 15.558 50.333 9.539 1.00 10.77 52 TYR B N 1
ATOM 4281 C CA . TYR F 3 52 ? 16.066 49.844 8.280 1.00 10.09 52 TYR B CA 1
ATOM 4282 C C . TYR F 3 52 ? 17.104 48.732 8.532 1.00 10.05 52 TYR B C 1
ATOM 4283 O O . TYR F 3 52 ? 17.040 47.647 7.936 1.00 10.11 52 TYR B O 1
ATOM 4292 N N . ILE F 3 53 ? 18.037 48.991 9.447 1.00 9.53 53 ILE B N 1
ATOM 4293 C CA . ILE F 3 53 ? 19.092 48.019 9.745 1.00 10.12 53 ILE B CA 1
ATOM 4294 C C . ILE F 3 53 ? 18.528 46.684 10.236 1.00 10.66 53 ILE B C 1
ATOM 4295 O O . ILE F 3 53 ? 18.907 45.624 9.734 1.00 10.65 53 ILE B O 1
ATOM 4300 N N . ILE F 3 54 ? 17.592 46.734 11.176 1.00 11.14 54 ILE B N 1
ATOM 4301 C CA . ILE F 3 54 ? 16.998 45.508 11.728 1.00 12.41 54 ILE B CA 1
ATOM 4302 C C . ILE F 3 54 ? 16.200 44.741 10.668 1.00 11.94 54 ILE B C 1
ATOM 4303 O O . ILE F 3 54 ? 16.310 43.510 10.593 1.00 12.47 54 ILE B O 1
ATOM 4308 N N . ALA F 3 55 ? 15.427 45.463 9.854 1.00 11.72 55 ALA B N 1
ATOM 4309 C CA . ALA F 3 55 ? 14.638 44.827 8.787 1.00 12.29 55 ALA B CA 1
ATOM 4310 C C . ALA F 3 55 ? 15.575 44.192 7.770 1.00 12.19 55 ALA B C 1
ATOM 4311 O O . ALA F 3 55 ? 15.344 43.066 7.342 1.00 12.99 55 ALA B O 1
ATOM 4313 N N . MET F 3 56 ? 16.662 44.882 7.422 1.00 10.76 56 MET B N 1
ATOM 4314 C CA . MET F 3 56 ? 17.638 44.292 6.498 1.00 11.51 56 MET B CA 1
ATOM 4315 C C . MET F 3 56 ? 18.239 42.994 7.040 1.00 11.49 56 MET B C 1
ATOM 4316 O O . MET F 3 56 ? 18.311 41.962 6.326 1.00 11.06 56 MET B O 1
ATOM 4321 N N . ARG F 3 57 ? 18.686 43.045 8.293 1.00 12.00 57 ARG B N 1
ATOM 4322 C CA . ARG F 3 57 ? 19.288 41.893 8.970 1.00 12.70 57 ARG B CA 1
ATOM 4323 C C . ARG F 3 57 ? 18.330 40.714 8.979 1.00 12.90 57 ARG B C 1
ATOM 4324 O O . ARG F 3 57 ? 18.691 39.623 8.559 1.00 12.74 57 ARG B O 1
ATOM 4332 N N . LYS F 3 58 ? 17.095 40.949 9.418 1.00 13.67 58 LYS B N 1
ATOM 4333 C CA . LYS F 3 58 ? 16.081 39.877 9.485 1.00 14.68 58 LYS B CA 1
ATOM 4334 C C . LYS F 3 58 ? 15.816 39.236 8.142 1.00 14.62 58 LYS B C 1
ATOM 4335 O O . LYS F 3 58 ? 15.726 38.005 8.034 1.00 15.33 58 LYS B O 1
ATOM 4341 N N . ASN F 3 59 ? 15.625 40.070 7.126 1.00 13.96 59 ASN B N 1
ATOM 4342 C CA . ASN F 3 59 ? 15.346 39.569 5.794 1.00 14.12 59 ASN B CA 1
ATOM 4343 C C . ASN F 3 59 ? 16.529 38.886 5.113 1.00 14.60 59 ASN B C 1
ATOM 4344 O O . ASN F 3 59 ? 16.361 37.824 4.483 1.00 14.73 59 ASN B O 1
ATOM 4349 N N . CYS F 3 60 ? 17.729 39.437 5.285 1.00 14.08 60 CYS B N 1
ATOM 4350 C CA . CYS F 3 60 ? 18.911 38.704 4.833 1.00 16.33 60 CYS B CA 1
ATOM 4351 C C . CYS F 3 60 ? 18.987 37.298 5.429 1.00 15.91 60 CYS B C 1
ATOM 4352 O O . CYS F 3 60 ? 19.277 36.331 4.715 1.00 17.00 60 CYS B O 1
ATOM 4355 N N . TRP F 3 61 ? 18.743 37.182 6.729 1.00 15.77 61 TRP B N 1
ATOM 4356 C CA . TRP F 3 61 ? 18.853 35.893 7.403 1.00 17.12 61 TRP B CA 1
ATOM 4357 C C . TRP F 3 61 ? 17.735 34.946 6.976 1.00 17.07 61 TRP B C 1
ATOM 4358 O O . TRP F 3 61 ? 17.956 33.747 6.790 1.00 17.22 61 TRP B O 1
ATOM 4369 N N . LYS F 3 62 ? 16.538 35.497 6.795 1.00 17.02 62 LYS B N 1
ATOM 4370 C CA . LYS F 3 62 ? 15.384 34.702 6.353 1.00 18.62 62 LYS B CA 1
ATOM 4371 C C . LYS F 3 62 ? 15.660 33.982 5.030 1.00 19.15 62 LYS B C 1
ATOM 4372 O O . LYS F 3 62 ? 15.203 32.836 4.828 1.00 19.48 62 LYS B O 1
ATOM 4378 N N . GLU F 3 63 ? 16.365 34.653 4.119 1.00 20.39 63 GLU B N 1
ATOM 4379 C CA . GLU F 3 63 ? 16.761 34.046 2.847 1.00 21.84 63 GLU B CA 1
ATOM 4380 C C . GLU F 3 63 ? 17.927 33.089 3.017 1.00 21.39 63 GLU B C 1
ATOM 4381 O O . GLU F 3 63 ? 17.912 31.952 2.484 1.00 21.81 63 GLU B O 1
ATOM 4387 N N . PHE F 3 64 ? 18.939 33.530 3.754 1.00 20.99 64 PHE B N 1
ATOM 4388 C CA . PHE F 3 64 ? 20.171 32.759 3.851 1.00 20.97 64 PHE B CA 1
ATOM 4389 C C . PHE F 3 64 ? 19.974 31.426 4.570 1.00 21.98 64 PHE B C 1
ATOM 4390 O O . PHE F 3 64 ? 20.393 30.372 4.058 1.00 22.04 64 PHE B O 1
ATOM 4398 N N . GLU F 3 65 ? 19.342 31.463 5.740 1.00 21.62 65 GLU B N 1
ATOM 4399 C CA . GLU F 3 65 ? 19.381 30.288 6.612 1.00 23.02 65 GLU B CA 1
ATOM 4400 C C . GLU F 3 65 ? 18.757 29.014 6.014 1.00 22.75 65 GLU B C 1
ATOM 4401 O O . GLU F 3 65 ? 19.364 27.951 6.100 1.00 22.88 65 GLU B O 1
ATOM 4407 N N . PRO F 3 66 ? 17.560 29.100 5.402 1.00 22.75 66 PRO B N 1
ATOM 4408 C CA . PRO F 3 66 ? 17.020 27.908 4.722 1.00 22.38 66 PRO B CA 1
ATOM 4409 C C . PRO F 3 66 ? 17.935 27.365 3.628 1.00 21.92 66 PRO B C 1
ATOM 4410 O O . PRO F 3 66 ? 18.061 26.146 3.467 1.00 22.02 66 PRO B O 1
ATOM 4414 N N . PHE F 3 67 ? 18.584 28.265 2.903 1.00 21.25 67 PHE B N 1
ATOM 4415 C CA . PHE F 3 67 ? 19.492 27.892 1.836 1.00 20.58 67 PHE B CA 1
ATOM 4416 C C . PHE F 3 67 ? 20.736 27.199 2.402 1.00 20.42 67 PHE B C 1
ATOM 4417 O O . PHE F 3 67 ? 21.173 26.187 1.869 1.00 19.49 67 PHE B O 1
ATOM 4425 N N . GLU F 3 68 ? 21.292 27.753 3.475 1.00 19.17 68 GLU B N 1
ATOM 4426 C CA . GLU F 3 68 ? 22.428 27.136 4.148 1.00 19.32 68 GLU B CA 1
ATOM 4427 C C . GLU F 3 68 ? 22.057 25.756 4.709 1.00 19.25 68 GLU B C 1
ATOM 4428 O O . GLU F 3 68 ? 22.868 24.814 4.651 1.00 19.19 68 GLU B O 1
ATOM 4434 N N . LYS F 3 69 ? 20.848 25.641 5.261 1.00 19.15 69 LYS B N 1
ATOM 4435 C CA . LYS F 3 69 ? 20.373 24.342 5.770 1.00 19.18 69 LYS B CA 1
ATOM 4436 C C . LYS F 3 69 ? 20.318 23.293 4.663 1.00 18.71 69 LYS B C 1
ATOM 4437 O O . LYS F 3 69 ? 20.787 22.149 4.844 1.00 18.67 69 LYS B O 1
ATOM 4443 N N . GLU F 3 70 ? 19.737 23.670 3.525 1.00 17.82 70 GLU B N 1
ATOM 4444 C CA . GLU F 3 70 ? 19.665 22.798 2.350 1.00 16.97 70 GLU B CA 1
ATOM 4445 C C . GLU F 3 70 ? 21.057 22.461 1.786 1.00 16.27 70 GLU B C 1
ATOM 4446 O O . GLU F 3 70 ? 21.309 21.330 1.350 1.00 16.29 70 GLU B O 1
ATOM 4452 N N . PHE F 3 71 ? 21.960 23.434 1.833 1.00 14.97 71 PHE B N 1
ATOM 4453 C CA . PHE F 3 71 ? 23.349 23.212 1.454 1.00 14.98 71 PHE B CA 1
ATOM 4454 C C . PHE F 3 71 ? 24.029 22.171 2.343 1.00 14.48 71 PHE B C 1
ATOM 4455 O O . PHE F 3 71 ? 24.660 21.224 1.860 1.00 15.84 71 PHE B O 1
ATOM 4463 N N . THR F 3 72 ? 23.877 22.321 3.647 1.00 14.49 72 THR B N 1
ATOM 4464 C CA . THR F 3 72 ? 24.494 21.411 4.602 1.00 14.76 72 THR B CA 1
ATOM 4465 C C . THR F 3 72 ? 24.014 19.985 4.335 1.00 14.67 72 THR B C 1
ATOM 4466 O O . THR F 3 72 ? 24.809 19.036 4.233 1.00 14.28 72 THR B O 1
ATOM 4470 N N . THR F 3 73 ? 22.709 19.836 4.199 1.00 14.24 73 THR B N 1
ATOM 4471 C CA . THR F 3 73 ? 22.147 18.493 3.918 1.00 14.02 73 THR B CA 1
ATOM 4472 C C . THR F 3 73 ? 22.735 17.905 2.637 1.00 14.79 73 THR B C 1
ATOM 4473 O O . THR F 3 73 ? 23.090 16.704 2.593 1.00 15.25 73 THR B O 1
ATOM 4477 N N . ARG F 3 74 ? 22.856 18.735 1.606 1.00 15.77 74 ARG B N 1
ATOM 4478 C CA . ARG F 3 74 ? 23.399 18.300 0.326 1.00 17.17 74 ARG B CA 1
ATOM 4479 C C . ARG F 3 74 ? 24.851 17.879 0.446 1.00 17.00 74 ARG B C 1
ATOM 4480 O O . ARG F 3 74 ? 25.238 16.836 -0.095 1.00 17.22 74 ARG B O 1
ATOM 4488 N N . MET F 3 75 ? 25.636 18.669 1.168 1.00 17.00 75 MET B N 1
ATOM 4489 C CA . MET F 3 75 ? 27.030 18.320 1.400 1.00 16.31 75 MET B CA 1
ATOM 4490 C C . MET F 3 75 ? 27.134 16.994 2.117 1.00 16.72 75 MET B C 1
ATOM 4491 O O . MET F 3 75 ? 27.906 16.134 1.716 1.00 16.32 75 MET B O 1
ATOM 4496 N N . LEU F 3 76 ? 26.336 16.816 3.162 1.00 17.10 76 LEU B N 1
ATOM 4497 C CA . LEU F 3 76 ? 26.379 15.577 3.930 1.00 17.56 76 LEU B CA 1
ATOM 4498 C C . LEU F 3 76 ? 26.015 14.364 3.083 1.00 18.10 76 LEU B C 1
ATOM 4499 O O . LEU F 3 76 ? 26.467 13.250 3.345 1.00 18.14 76 LEU B O 1
ATOM 4504 N N . SER F 3 77 ? 25.205 14.560 2.056 1.00 18.53 77 SER B N 1
ATOM 4505 C CA . SER F 3 77 ? 24.743 13.380 1.315 1.00 19.83 77 SER B CA 1
ATOM 4506 C C . SER F 3 77 ? 25.851 12.784 0.404 1.00 20.21 77 SER B C 1
ATOM 4507 O O . SER F 3 77 ? 25.791 11.610 0.000 1.00 18.63 77 SER B O 1
ATOM 4510 N N . TYR F 3 78 ? 26.899 13.575 0.162 1.00 21.21 78 TYR B N 1
ATOM 4511 C CA . TYR F 3 78 ? 28.112 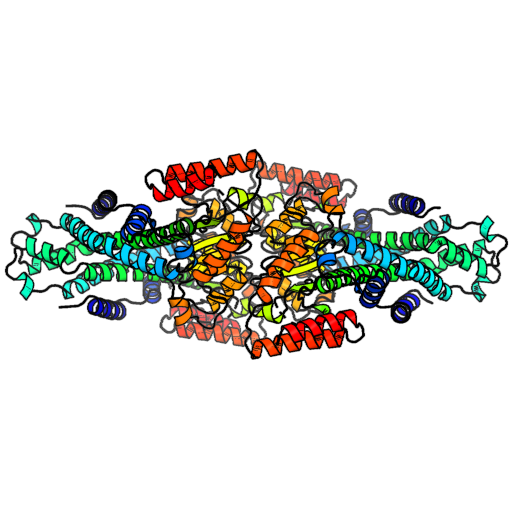13.111 -0.529 1.00 22.50 78 TYR B CA 1
ATOM 4512 C C . TYR F 3 78 ? 28.945 12.084 0.247 1.00 22.81 78 TYR B C 1
ATOM 4513 O O . TYR F 3 78 ? 29.885 11.497 -0.303 1.00 22.73 78 TYR B O 1
ATOM 4522 N N . LEU F 3 79 ? 28.642 11.892 1.525 1.00 22.91 79 LEU B N 1
ATOM 4523 C CA . LEU F 3 79 ? 29.374 10.908 2.308 1.00 24.08 79 LEU B CA 1
ATOM 4524 C C . LEU F 3 79 ? 28.554 9.645 2.603 1.00 23.50 79 LEU B C 1
ATOM 4525 O O . LEU F 3 79 ? 29.072 8.685 3.181 1.00 24.34 79 LEU B O 1
ATOM 4530 N N . ILE F 3 80 ? 27.278 9.655 2.239 1.00 23.62 80 ILE B N 1
ATOM 4531 C CA . ILE F 3 80 ? 26.462 8.454 2.405 1.00 23.66 80 ILE B CA 1
ATOM 4532 C C . ILE F 3 80 ? 26.975 7.350 1.480 1.00 24.60 80 ILE B C 1
ATOM 4533 O O . ILE F 3 80 ? 27.173 7.566 0.281 1.00 24.78 80 ILE B O 1
ATOM 4538 N N . ASP F 3 81 ? 27.181 6.162 2.053 1.00 25.46 81 ASP B N 1
ATOM 4539 C CA . ASP F 3 81 ? 27.815 5.058 1.363 1.00 25.34 81 ASP B CA 1
ATOM 4540 C C . ASP F 3 81 ? 26.822 3.901 1.351 1.00 25.96 81 ASP B C 1
ATOM 4541 O O . ASP F 3 81 ? 26.633 3.213 2.360 1.00 25.22 81 ASP B O 1
ATOM 4546 N N . GLU F 3 82 ? 26.168 3.727 0.208 1.00 26.50 82 GLU B N 1
ATOM 4547 C CA . GLU F 3 82 ? 25.131 2.718 0.056 1.00 27.91 82 GLU B CA 1
ATOM 4548 C C . GLU F 3 82 ? 25.692 1.315 0.208 1.00 28.35 82 GLU B C 1
ATOM 4549 O O . GLU F 3 82 ? 25.091 0.489 0.904 1.00 29.20 82 GLU B O 1
ATOM 4555 N N . GLU F 3 83 ? 26.838 1.046 -0.418 1.00 28.81 83 GLU B N 1
ATOM 4556 C CA . GLU F 3 83 ? 27.413 -0.311 -0.401 1.00 29.01 83 GLU B CA 1
ATOM 4557 C C . GLU F 3 83 ? 27.794 -0.697 1.022 1.00 29.02 83 GLU B C 1
ATOM 4558 O O . GLU F 3 83 ? 27.687 -1.858 1.419 1.00 28.36 83 GLU B O 1
ATOM 4564 N N . ARG F 3 84 ? 28.234 0.306 1.779 1.00 28.16 84 ARG B N 1
ATOM 4565 C CA . ARG F 3 84 ? 28.596 0.154 3.174 1.00 28.23 84 ARG B CA 1
ATOM 4566 C C . ARG F 3 84 ? 27.403 -0.206 4.067 1.00 28.45 84 ARG B C 1
ATOM 4567 O O . ARG F 3 84 ? 27.477 -1.137 4.873 1.00 29.10 84 ARG B O 1
ATOM 4575 N N . ILE F 3 85 ? 26.297 0.507 3.890 1.00 28.40 85 ILE B N 1
ATOM 4576 C CA . ILE F 3 85 ? 25.195 0.485 4.845 1.00 28.80 85 ILE B CA 1
ATOM 4577 C C . ILE F 3 85 ? 24.070 -0.477 4.480 1.00 28.97 85 ILE B C 1
ATOM 4578 O O . ILE F 3 85 ? 23.096 -0.615 5.225 1.00 28.78 85 ILE B O 1
ATOM 4583 N N . LYS F 3 86 ? 24.223 -1.146 3.340 1.00 29.43 86 LYS B N 1
ATOM 4584 C CA . LYS F 3 86 ? 23.225 -2.077 2.796 1.00 29.55 86 LYS B CA 1
ATOM 4585 C C . LYS F 3 86 ? 22.414 -2.921 3.790 1.00 29.22 86 LYS B C 1
ATOM 4586 O O . LYS F 3 86 ? 21.184 -2.982 3.703 1.00 29.43 86 LYS B O 1
ATOM 4592 N N . ASP F 3 87 ? 23.101 -3.574 4.719 1.00 28.64 87 ASP B N 1
ATOM 4593 C CA . ASP F 3 87 ? 22.490 -4.639 5.527 1.00 27.22 87 ASP B CA 1
ATOM 4594 C C . ASP F 3 87 ? 22.423 -4.299 7.010 1.00 26.24 87 ASP B C 1
ATOM 4595 O O . ASP F 3 87 ? 22.260 -5.180 7.861 1.00 25.85 87 ASP B O 1
ATOM 4600 N N . MET F 3 88 ? 22.548 -3.014 7.316 1.00 24.25 88 MET B N 1
ATOM 4601 C CA . MET F 3 88 ? 22.397 -2.564 8.681 1.00 23.32 88 MET B CA 1
ATOM 4602 C C . MET F 3 88 ? 20.948 -2.171 8.906 1.00 22.47 88 MET B C 1
ATOM 4603 O O . MET F 3 88 ? 20.235 -1.799 7.954 1.00 22.16 88 MET B O 1
ATOM 4608 N N . SER F 3 89 ? 20.524 -2.220 10.170 1.00 21.73 89 SER B N 1
ATOM 4609 C CA . SER F 3 89 ? 19.253 -1.633 10.571 1.00 21.05 89 SER B CA 1
ATOM 4610 C C . SER F 3 89 ? 19.361 -0.131 10.333 1.00 20.61 89 SER B C 1
ATOM 4611 O O . SER F 3 89 ? 20.465 0.397 10.282 1.00 20.22 89 SER B O 1
ATOM 4614 N N . PRO F 3 90 ? 18.220 0.549 10.150 1.00 20.53 90 PRO B N 1
ATOM 4615 C CA . PRO F 3 90 ? 18.271 2.018 10.083 1.00 20.52 90 PRO B CA 1
ATOM 4616 C C . PRO F 3 90 ? 18.972 2.670 11.283 1.00 20.71 90 PRO B C 1
ATOM 4617 O O . PRO F 3 90 ? 19.683 3.684 11.116 1.00 19.85 90 PRO B O 1
ATOM 4621 N N . TYR F 3 91 ? 18.775 2.105 12.474 1.00 20.87 91 TYR B N 1
ATOM 4622 C CA . TYR F 3 91 ? 19.422 2.624 13.679 1.00 21.11 91 TYR B CA 1
ATOM 4623 C C . TYR F 3 91 ? 20.943 2.481 13.619 1.00 20.98 91 TYR B C 1
ATOM 4624 O O . TYR F 3 91 ? 21.675 3.428 13.929 1.00 20.35 91 TYR B O 1
ATOM 4633 N N . ASP F 3 92 ? 21.406 1.293 13.232 1.00 21.23 92 ASP B N 1
ATOM 4634 C CA . ASP F 3 92 ? 22.831 1.031 13.070 1.00 21.15 92 ASP B CA 1
ATOM 4635 C C . ASP F 3 92 ? 23.438 1.850 11.940 1.00 19.87 92 ASP B C 1
ATOM 4636 O O . ASP F 3 92 ? 24.608 2.197 11.998 1.00 20.25 92 ASP B O 1
ATOM 4641 N N . ALA F 3 93 ? 22.647 2.124 10.910 1.00 19.09 93 ALA B N 1
ATOM 4642 C CA . ALA F 3 93 ? 23.083 2.922 9.770 1.00 18.30 93 ALA B CA 1
ATOM 4643 C C . ALA F 3 93 ? 23.465 4.338 10.240 1.00 18.15 93 ALA B C 1
ATOM 4644 O O . ALA F 3 93 ? 24.576 4.824 9.981 1.00 18.04 93 ALA B O 1
ATOM 4646 N N . ILE F 3 94 ? 22.537 4.985 10.943 1.00 18.15 94 ILE B N 1
ATOM 4647 C CA . ILE F 3 94 ? 22.779 6.310 11.506 1.00 18.60 94 ILE B CA 1
ATOM 4648 C C . ILE F 3 94 ? 23.943 6.271 12.489 1.00 18.69 94 ILE B C 1
ATOM 4649 O O . ILE F 3 94 ? 24.861 7.095 12.405 1.00 18.23 94 ILE B O 1
ATOM 4654 N N . ARG F 3 95 ? 23.923 5.300 13.402 1.00 18.80 95 ARG B N 1
ATOM 4655 C CA . ARG F 3 95 ? 24.990 5.165 14.386 1.00 19.24 95 ARG B CA 1
ATOM 4656 C C . ARG F 3 95 ? 26.353 5.155 13.706 1.00 18.96 95 ARG B C 1
ATOM 4657 O O . ARG F 3 95 ? 27.273 5.850 14.131 1.00 18.16 95 ARG B O 1
ATOM 4665 N N . ASP F 3 96 ? 26.451 4.376 12.634 1.00 19.44 96 ASP B N 1
ATOM 4666 C CA . ASP F 3 96 ? 27.655 4.256 11.824 1.00 20.06 96 ASP B CA 1
ATOM 4667 C C . ASP F 3 96 ? 28.009 5.593 11.191 1.00 19.71 96 ASP B C 1
ATOM 4668 O O . ASP F 3 96 ? 29.152 6.033 11.237 1.00 19.71 96 ASP B O 1
ATOM 4673 N N . PHE F 3 97 ? 27.019 6.238 10.597 1.00 19.31 97 PHE B N 1
ATOM 4674 C CA . PHE F 3 97 ? 27.224 7.571 10.048 1.00 19.38 97 PHE B CA 1
ATOM 4675 C C . PHE F 3 97 ? 27.837 8.489 11.095 1.00 19.36 97 PHE B C 1
ATOM 4676 O O . PHE F 3 97 ? 28.809 9.200 10.808 1.00 19.77 97 PHE B O 1
ATOM 4684 N N . THR F 3 98 ? 27.271 8.495 12.303 1.00 19.44 98 THR B N 1
ATOM 4685 C CA . THR F 3 98 ? 27.772 9.368 13.373 1.00 19.70 98 THR B CA 1
ATOM 4686 C C . THR F 3 98 ? 29.186 8.986 13.822 1.00 20.97 98 THR B C 1
ATOM 4687 O O . THR F 3 98 ? 29.882 9.799 14.451 1.00 21.59 98 THR B O 1
ATOM 4691 N N . MET F 3 99 ? 29.601 7.762 13.495 1.00 22.08 99 MET B N 1
ATOM 4692 C CA . MET F 3 99 ? 30.921 7.253 13.898 1.00 22.71 99 MET B CA 1
ATOM 4693 C C . MET F 3 99 ? 32.010 7.334 12.822 1.00 22.32 99 MET B C 1
ATOM 4694 O O . MET F 3 99 ? 33.178 7.558 13.150 1.00 21.70 99 MET B O 1
ATOM 4699 N N . GLU F 3 100 ? 31.640 7.133 11.557 1.00 22.11 100 GLU B N 1
ATOM 4700 C CA . GLU F 3 100 ? 32.618 7.044 10.467 1.00 22.87 100 GLU B CA 1
ATOM 4701 C C . GLU F 3 100 ? 33.087 8.391 9.924 1.00 22.34 100 GLU B C 1
ATOM 4702 O O . GLU F 3 100 ? 34.186 8.485 9.382 1.00 22.35 100 GLU B O 1
ATOM 4708 N N . TYR F 3 101 ? 32.254 9.418 10.039 1.00 22.69 101 TYR B N 1
ATOM 4709 C CA . TYR F 3 101 ? 32.620 10.706 9.420 1.00 22.88 101 TYR B CA 1
ATOM 4710 C C . TYR F 3 101 ? 32.752 11.900 10.370 1.00 23.95 101 TYR B C 1
ATOM 4711 O O . TYR F 3 101 ? 32.352 12.999 9.998 1.00 23.13 101 TYR B O 1
ATOM 4720 N N . PRO F 3 102 ? 33.383 11.722 11.555 1.00 24.80 102 PRO B N 1
ATOM 4721 C CA . PRO F 3 102 ? 33.318 12.835 12.496 1.00 25.15 102 PRO B CA 1
ATOM 4722 C C . PRO F 3 102 ? 34.117 14.020 12.023 1.00 24.73 102 PRO B C 1
ATOM 4723 O O . PRO F 3 102 ? 33.694 15.163 12.250 1.00 24.05 102 PRO B O 1
ATOM 4727 N N . THR F 3 103 ? 35.265 13.784 11.386 1.00 23.71 103 THR B N 1
ATOM 4728 C CA . THR F 3 103 ? 36.078 14.936 10.933 1.00 23.21 103 THR B CA 1
ATOM 4729 C C . THR F 3 103 ? 35.364 15.643 9.788 1.00 22.07 103 THR B C 1
ATOM 4730 O O . THR F 3 103 ? 35.362 16.875 9.719 1.00 21.37 103 THR B O 1
ATOM 4734 N N . HIS F 3 104 ? 34.754 14.858 8.902 1.00 20.72 104 HIS B N 1
ATOM 4735 C CA . HIS F 3 104 ? 33.974 15.369 7.776 1.00 19.64 104 HIS B CA 1
ATOM 4736 C C . HIS F 3 104 ? 32.845 16.292 8.226 1.00 19.19 104 HIS B C 1
ATOM 4737 O O . HIS F 3 104 ? 32.739 17.429 7.754 1.00 18.40 104 HIS B O 1
ATOM 4744 N N . ILE F 3 105 ? 32.002 15.787 9.125 1.00 18.55 105 ILE B N 1
ATOM 4745 C CA . ILE F 3 105 ? 30.827 16.510 9.613 1.00 17.94 105 ILE B CA 1
ATOM 4746 C C . ILE F 3 105 ? 31.289 17.764 10.332 1.00 17.85 105 ILE B C 1
ATOM 4747 O O . ILE F 3 105 ? 30.767 18.869 10.097 1.00 17.78 105 ILE B O 1
ATOM 4752 N N . TYR F 3 106 ? 32.298 17.607 11.179 1.00 17.24 106 TYR B N 1
ATOM 4753 C CA . TYR F 3 106 ? 32.876 18.754 11.881 1.00 16.17 106 TYR B CA 1
ATOM 4754 C C . TYR F 3 106 ? 33.440 19.777 10.893 1.00 16.60 106 TYR B C 1
ATOM 4755 O O . TYR F 3 106 ? 33.194 20.969 11.052 1.00 16.42 106 TYR B O 1
ATOM 4764 N N . ASP F 3 107 ? 34.198 19.336 9.891 1.00 15.91 107 ASP B N 1
ATOM 4765 C CA . ASP F 3 107 ? 34.772 20.251 8.899 1.00 16.54 107 ASP B CA 1
ATOM 4766 C C . ASP F 3 107 ? 33.725 21.047 8.122 1.00 16.23 107 ASP B C 1
ATOM 4767 O O . ASP F 3 107 ? 33.909 22.245 7.828 1.00 15.55 107 ASP B O 1
ATOM 4772 N N . LEU F 3 108 ? 32.637 20.374 7.767 1.00 15.24 108 LEU B N 1
ATOM 4773 C CA . LEU F 3 108 ? 31.509 21.085 7.152 1.00 15.18 108 LEU B CA 1
ATOM 4774 C C . LEU F 3 108 ? 30.924 22.152 8.068 1.00 15.40 108 LEU B C 1
ATOM 4775 O O . LEU F 3 108 ? 30.720 23.290 7.642 1.00 14.36 108 LEU B O 1
ATOM 4780 N N . ALA F 3 109 ? 30.607 21.786 9.308 1.00 15.67 109 ALA B N 1
ATOM 4781 C CA . ALA F 3 109 ? 30.030 22.765 10.230 1.00 15.59 109 ALA B CA 1
ATOM 4782 C C . ALA F 3 109 ? 31.008 23.897 10.493 1.00 15.58 109 ALA B C 1
ATOM 4783 O O . ALA F 3 109 ? 30.611 25.061 10.545 1.00 16.31 109 ALA B O 1
ATOM 4785 N N . LEU F 3 110 ? 32.281 23.546 10.645 1.00 16.15 110 LEU B N 1
ATOM 4786 C CA . LEU F 3 110 ? 33.314 24.558 10.837 1.00 14.99 110 LEU B CA 1
ATOM 4787 C C . LEU F 3 110 ? 33.333 25.560 9.679 1.00 15.89 110 LEU B C 1
ATOM 4788 O O . LEU F 3 110 ? 33.331 26.774 9.912 1.00 15.26 110 LEU B O 1
ATOM 4793 N N . SER F 3 111 ? 33.342 25.040 8.451 1.00 16.02 111 SER B N 1
ATOM 4794 C CA . SER F 3 111 ? 33.337 25.870 7.247 1.00 16.25 111 SER B CA 1
ATOM 4795 C C . SER F 3 111 ? 32.115 26.797 7.253 1.00 15.70 111 SER B C 1
ATOM 4796 O O . SER F 3 111 ? 32.244 27.997 6.955 1.00 15.05 111 SER B O 1
ATOM 4799 N N . ASN F 3 112 ? 30.953 26.235 7.603 1.00 15.59 112 ASN B N 1
ATOM 4800 C CA . ASN F 3 112 ? 29.701 27.017 7.782 1.00 15.11 112 ASN B CA 1
ATOM 4801 C C . ASN F 3 112 ? 29.791 28.165 8.778 1.00 14.54 112 ASN B C 1
ATOM 4802 O O . ASN F 3 112 ? 29.368 29.296 8.464 1.00 14.03 112 ASN B O 1
ATOM 4807 N N . THR F 3 113 ? 30.325 27.907 9.980 1.00 13.78 113 THR B N 1
ATOM 4808 C CA . THR F 3 113 ? 30.404 29.013 10.947 1.00 13.81 113 THR B CA 1
ATOM 4809 C C . THR F 3 113 ? 31.438 30.047 10.542 1.00 13.23 113 THR B C 1
ATOM 4810 O O . THR F 3 113 ? 31.272 31.255 10.815 1.00 13.96 113 THR B O 1
ATOM 4814 N N . GLN F 3 114 ? 32.503 29.598 9.885 1.00 13.10 114 GLN B N 1
ATOM 4815 C CA . GLN F 3 114 ? 33.516 30.581 9.430 1.00 12.98 114 GLN B CA 1
ATOM 4816 C C . GLN F 3 114 ? 32.980 31.467 8.311 1.00 12.48 114 GLN B C 1
ATOM 4817 O O . GLN F 3 114 ? 33.273 32.694 8.241 1.00 13.60 114 GLN B O 1
ATOM 4823 N N . SER F 3 115 ? 32.173 30.857 7.446 1.00 13.03 115 SER B N 1
ATOM 4824 C CA . SER F 3 115 ? 31.496 31.628 6.418 1.00 13.12 115 SER B CA 1
ATOM 4825 C C . SER F 3 115 ? 30.495 32.588 7.065 1.00 12.73 115 SER B C 1
ATOM 4826 O O . SER F 3 115 ? 30.454 33.759 6.710 1.00 13.07 115 SER B O 1
ATOM 4829 N N . ARG F 3 116 ? 29.663 32.085 7.980 1.00 12.05 116 ARG B N 1
ATOM 4830 C CA . ARG F 3 116 ? 28.724 32.929 8.716 1.00 12.82 116 ARG B CA 1
ATOM 4831 C C . ARG F 3 116 ? 29.371 34.148 9.371 1.00 13.32 116 ARG B C 1
ATOM 4832 O O . ARG F 3 116 ? 28.831 35.263 9.306 1.00 13.45 116 ARG B O 1
ATOM 4840 N N . ARG F 3 117 ? 30.521 33.948 10.014 1.00 11.68 117 ARG B N 1
ATOM 4841 C CA . ARG F 3 117 ? 31.226 35.053 10.699 1.00 12.22 117 ARG B CA 1
ATOM 4842 C C . ARG F 3 117 ? 31.671 36.087 9.701 1.00 11.85 117 ARG B C 1
ATOM 4843 O O . ARG F 3 117 ? 31.414 37.302 9.882 1.00 11.48 117 ARG B O 1
ATOM 4851 N N . SER F 3 118 ? 32.327 35.634 8.633 1.00 10.82 118 SER B N 1
ATOM 4852 C CA . SER F 3 118 ? 32.807 36.541 7.598 1.00 12.55 118 SER B CA 1
ATOM 4853 C C . SER F 3 118 ? 31.679 37.296 6.892 1.00 11.99 118 SER B C 1
ATOM 4854 O O . SER F 3 118 ? 31.720 38.543 6.756 1.00 12.88 118 SER B O 1
ATOM 4857 N N . ARG F 3 119 ? 30.661 36.534 6.511 1.00 12.14 119 ARG B N 1
ATOM 4858 C CA . ARG F 3 119 ? 29.437 37.075 5.902 1.00 12.79 119 ARG B CA 1
ATOM 4859 C C . ARG F 3 119 ? 28.677 38.004 6.819 1.00 12.52 119 ARG B C 1
ATOM 4860 O O . ARG F 3 119 ? 28.205 39.033 6.347 1.00 14.40 119 ARG B O 1
ATOM 4868 N N . ALA F 3 120 ? 28.572 37.690 8.111 1.00 12.41 120 ALA B N 1
ATOM 4869 C CA . ALA F 3 120 ? 27.815 38.561 9.028 1.00 12.52 120 ALA B CA 1
ATOM 4870 C C . ALA F 3 120 ? 28.438 39.934 9.048 1.00 12.10 120 ALA B C 1
ATOM 4871 O O . ALA F 3 120 ? 27.741 40.943 9.002 1.00 13.74 120 ALA B O 1
ATOM 4873 N N . GLY F 3 121 ? 29.762 39.980 9.103 1.00 11.50 121 GLY B N 1
ATOM 4874 C CA . GLY F 3 121 ? 30.435 41.315 9.125 1.00 10.95 121 GLY B CA 1
ATOM 4875 C C . GLY F 3 121 ? 30.266 42.049 7.806 1.00 12.34 121 GLY B C 1
ATOM 4876 O O . GLY F 3 121 ? 29.954 43.266 7.776 1.00 11.64 121 GLY B O 1
ATOM 4877 N N . LYS F 3 122 ? 30.517 41.333 6.708 1.00 12.77 122 LYS B N 1
ATOM 4878 C CA . LYS F 3 122 ? 30.431 41.932 5.384 1.00 13.84 122 LYS B CA 1
ATOM 4879 C C . LYS F 3 122 ? 28.993 42.441 5.090 1.00 12.05 122 LYS B C 1
ATOM 4880 O O . LYS F 3 122 ? 28.804 43.534 4.516 1.00 12.05 122 LYS B O 1
ATOM 4886 N N . GLU F 3 123 ? 28.011 41.669 5.512 1.00 11.66 123 GLU B N 1
ATOM 4887 C CA . GLU F 3 123 ? 26.615 42.050 5.302 1.00 11.02 123 GLU B CA 1
ATOM 4888 C C . GLU F 3 123 ? 26.272 43.270 6.149 1.00 11.20 123 GLU B C 1
ATOM 4889 O O . GLU F 3 123 ? 25.643 44.186 5.643 1.00 10.72 123 GLU B O 1
ATOM 4895 N N . PHE F 3 124 ? 26.692 43.312 7.421 1.00 10.19 124 PHE B N 1
ATOM 4896 C CA . PHE F 3 124 ? 26.393 44.492 8.287 1.00 10.22 124 PHE B CA 1
ATOM 4897 C C . PHE F 3 124 ? 27.017 45.721 7.665 1.00 10.12 124 PHE B C 1
ATOM 4898 O O . PHE F 3 124 ? 26.390 46.764 7.537 1.00 9.89 124 PHE B O 1
ATOM 4906 N N . GLU F 3 125 ? 28.280 45.594 7.269 1.00 11.15 125 GLU B N 1
ATOM 4907 C CA . GLU F 3 125 ? 28.952 46.676 6.568 1.00 11.85 125 GLU B CA 1
ATOM 4908 C C . GLU F 3 125 ? 28.212 47.139 5.299 1.00 11.71 125 GLU B C 1
ATOM 4909 O O . GLU F 3 125 ? 28.047 48.379 5.083 1.00 12.06 125 GLU B O 1
ATOM 4915 N N . SER F 3 126 ? 27.719 46.176 4.506 1.00 11.93 126 SER B N 1
ATOM 4916 C CA . SER F 3 126 ? 26.996 46.468 3.267 1.00 11.69 126 SER B CA 1
ATOM 4917 C C . SER F 3 126 ? 25.681 47.165 3.581 1.00 11.32 126 SER B C 1
ATOM 4918 O O . SER F 3 126 ? 25.259 48.085 2.884 1.00 10.43 126 SER B O 1
ATOM 4921 N N . ILE F 3 127 ? 25.013 46.687 4.626 1.00 11.04 127 ILE B N 1
ATOM 4922 C CA . ILE F 3 127 ? 23.759 47.322 5.057 1.00 10.89 127 ILE B CA 1
ATOM 4923 C C . ILE F 3 127 ? 24.010 48.796 5.435 1.00 10.42 127 ILE B C 1
ATOM 4924 O O . ILE F 3 127 ? 23.239 49.712 5.075 1.00 10.48 127 ILE B O 1
ATOM 4929 N N . LEU F 3 128 ? 25.102 49.067 6.149 1.00 8.88 128 LEU B N 1
ATOM 4930 C CA . LEU F 3 128 ? 25.421 50.465 6.544 1.00 9.68 128 LEU B CA 1
ATOM 4931 C C . LEU F 3 128 ? 25.861 51.332 5.356 1.00 9.93 128 LEU B C 1
ATOM 4932 O O . LEU F 3 128 ? 25.574 52.523 5.294 1.00 10.84 128 LEU B O 1
ATOM 4937 N N . GLU F 3 129 ? 26.532 50.692 4.395 1.00 11.38 129 GLU B N 1
ATOM 4938 C CA . GLU F 3 129 ? 26.937 51.362 3.174 1.00 11.22 129 GLU B CA 1
ATOM 4939 C C . GLU F 3 129 ? 25.705 51.838 2.417 1.00 11.16 129 GLU B C 1
ATOM 4940 O O . GLU F 3 129 ? 25.597 53.025 2.052 1.00 10.17 129 GLU B O 1
ATOM 4946 N N . LEU F 3 130 ? 24.754 50.934 2.203 1.00 10.65 130 LEU B N 1
ATOM 4947 C CA . LEU F 3 130 ? 23.524 51.322 1.507 1.00 10.77 130 LEU B CA 1
ATOM 4948 C C . LEU F 3 130 ? 22.696 52.344 2.280 1.00 10.78 130 LEU B C 1
ATOM 4949 O O . LEU F 3 130 ? 22.044 53.164 1.675 1.00 11.12 130 LEU B O 1
ATOM 4954 N N . LEU F 3 131 ? 22.766 52.304 3.608 1.00 10.14 131 LEU B N 1
ATOM 4955 C CA . LEU F 3 131 ? 22.133 53.329 4.443 1.00 9.93 131 LEU B CA 1
ATOM 4956 C C . LEU F 3 131 ? 22.680 54.719 4.122 1.00 11.30 131 LEU B C 1
ATOM 4957 O O . LEU F 3 131 ? 21.929 55.642 3.931 1.00 10.99 131 LEU B O 1
ATOM 4962 N N . MET F 3 132 ? 24.007 54.861 4.115 1.00 10.32 132 MET B N 1
ATOM 4963 C CA . MET F 3 132 ? 24.611 56.163 3.787 1.00 10.94 132 MET B CA 1
ATOM 4964 C C . MET F 3 132 ? 24.272 56.593 2.359 1.00 10.84 132 MET B C 1
ATOM 4965 O O . MET F 3 132 ? 23.924 57.756 2.132 1.00 10.75 132 MET B O 1
ATOM 4970 N N . MET F 3 133 ? 24.287 55.648 1.404 1.00 10.84 133 MET B N 1
ATOM 4971 C CA . MET F 3 133 ? 23.907 55.957 -0.001 1.00 10.80 133 MET B CA 1
ATOM 4972 C C . MET F 3 133 ? 22.456 56.391 -0.105 1.00 11.40 133 MET B C 1
ATOM 4973 O O . MET F 3 133 ? 22.132 57.411 -0.736 1.00 11.84 133 MET B O 1
ATOM 4978 N N . GLY F 3 134 ? 21.585 55.655 0.568 1.00 10.63 134 GLY B N 1
ATOM 4979 C CA . GLY F 3 134 ? 20.169 56.011 0.611 1.00 10.73 134 GLY B CA 1
ATOM 4980 C C . GLY F 3 134 ? 19.960 57.412 1.192 1.00 10.54 134 GLY B C 1
ATOM 4981 O O . GLY F 3 134 ? 19.087 58.177 0.749 1.00 10.55 134 GLY B O 1
ATOM 4982 N N . ALA F 3 135 ? 20.747 57.739 2.219 1.00 11.50 135 ALA B N 1
ATOM 4983 C CA . ALA F 3 135 ? 20.690 59.055 2.879 1.00 11.78 135 ALA B CA 1
ATOM 4984 C C . ALA F 3 135 ? 21.251 60.184 1.995 1.00 11.58 135 ALA B C 1
ATOM 4985 O O . ALA F 3 135 ? 21.097 61.368 2.304 1.00 12.65 135 ALA B O 1
ATOM 4987 N N . GLY F 3 136 ? 21.878 59.784 0.889 1.00 13.45 136 GLY B N 1
ATOM 4988 C CA . GLY F 3 136 ? 22.527 60.658 -0.090 1.00 12.88 136 GLY B CA 1
ATOM 4989 C C . GLY F 3 136 ? 23.833 61.263 0.396 1.00 13.99 136 GLY B C 1
ATOM 4990 O O . GLY F 3 136 ? 24.286 62.296 -0.131 1.00 16.00 136 GLY B O 1
ATOM 4991 N N . ILE F 3 137 ? 24.390 60.657 1.436 1.00 13.21 137 ILE B N 1
ATOM 4992 C CA . ILE F 3 137 ? 25.586 61.196 2.077 1.00 13.18 137 ILE B CA 1
ATOM 4993 C C . ILE F 3 137 ? 26.787 60.667 1.299 1.00 12.42 137 ILE B C 1
ATOM 4994 O O . ILE F 3 137 ? 26.844 59.494 1.025 1.00 12.40 137 ILE B O 1
ATOM 4999 N N . PRO F 3 138 ? 27.742 61.561 0.936 1.00 12.60 138 PRO B N 1
ATOM 5000 C CA . PRO F 3 138 ? 28.931 61.103 0.190 1.00 13.07 138 PRO B CA 1
ATOM 5001 C C . PRO F 3 138 ? 29.840 60.293 1.068 1.00 12.56 138 PRO B C 1
ATOM 5002 O O . PRO F 3 138 ? 30.267 60.788 2.101 1.00 12.22 138 PRO B O 1
ATOM 5006 N N . VAL F 3 139 ? 30.112 59.059 0.647 1.00 12.89 139 VAL B N 1
ATOM 5007 C CA . VAL F 3 139 ? 31.066 58.193 1.317 1.00 13.15 139 VAL B CA 1
ATOM 5008 C C . VAL F 3 139 ? 31.902 57.432 0.305 1.00 14.86 139 VAL B C 1
ATOM 5009 O O . VAL F 3 139 ? 31.447 57.089 -0.809 1.00 15.02 139 VAL B O 1
ATOM 5013 N N . ASP F 3 140 ? 33.145 57.208 0.693 1.00 15.30 140 ASP B N 1
ATOM 5014 C CA . ASP F 3 140 ? 33.962 56.217 0.049 1.00 15.40 140 ASP B CA 1
ATOM 5015 C C . ASP F 3 140 ? 33.911 54.969 0.889 1.00 16.60 140 ASP B C 1
ATOM 5016 O O . ASP F 3 140 ? 33.909 55.025 2.124 1.00 15.75 140 ASP B O 1
ATOM 5021 N N . VAL F 3 141 ? 33.883 53.840 0.198 1.00 17.48 141 VAL B N 1
ATOM 5022 C CA . VAL F 3 141 ? 33.809 52.552 0.830 1.00 20.00 141 VAL B CA 1
ATOM 5023 C C . VAL F 3 141 ? 35.199 51.931 0.701 1.00 23.56 141 VAL B C 1
ATOM 5024 O O . VAL F 3 141 ? 35.658 51.633 -0.400 1.00 23.98 141 VAL B O 1
ATOM 5028 N N . GLN F 3 142 ? 35.884 51.774 1.827 1.00 27.30 142 GLN B N 1
ATOM 5029 C CA . GLN F 3 142 ? 37.254 51.249 1.819 1.00 30.66 142 GLN B CA 1
ATOM 5030 C C . GLN F 3 142 ? 37.448 49.910 1.074 1.00 32.02 142 GLN B C 1
ATOM 5031 O O . GLN F 3 142 ? 38.498 49.681 0.474 1.00 32.90 142 GLN B O 1
ATOM 5037 N N . GLY F 3 143 ? 36.450 49.037 1.090 1.00 32.99 143 GLY B N 1
ATOM 5038 C CA . GLY F 3 143 ? 36.563 47.787 0.341 1.00 34.92 143 GLY B CA 1
ATOM 5039 C C . GLY F 3 143 ? 36.420 47.918 -1.170 1.00 35.76 143 GLY B C 1
ATOM 5040 O O . GLY F 3 143 ? 36.421 46.905 -1.881 1.00 36.33 143 GLY B O 1
ATOM 5041 N N . ALA F 3 144 ? 36.312 49.155 -1.662 1.00 36.32 144 ALA B N 1
ATOM 5042 C CA . ALA F 3 144 ? 35.932 49.412 -3.050 1.00 36.62 144 ALA B CA 1
ATOM 5043 C C . ALA F 3 144 ? 36.904 50.282 -3.850 1.00 37.24 144 ALA B C 1
ATOM 5044 O O . ALA F 3 144 ? 36.748 50.417 -5.063 1.00 37.45 144 ALA B O 1
ATOM 5046 N N . ILE F 3 145 ? 37.881 50.895 -3.182 1.00 37.72 145 ILE B N 1
ATOM 5047 C CA . ILE F 3 145 ? 38.784 51.841 -3.848 1.00 38.17 145 ILE B CA 1
ATOM 5048 C C . ILE F 3 145 ? 40.120 51.204 -4.270 1.00 38.31 145 ILE B C 1
ATOM 5049 O O . ILE F 3 145 ? 40.241 49.975 -4.359 1.00 38.48 145 ILE B O 1
ATOM 5054 N N . GLN F 3 154 ? 47.694 56.453 7.479 1.00 42.17 154 GLN B N 1
ATOM 5055 C CA . GLN F 3 154 ? 46.580 56.682 6.567 1.00 42.05 154 GLN B CA 1
ATOM 5056 C C . GLN F 3 154 ? 45.241 56.409 7.245 1.00 41.66 154 GLN B C 1
ATOM 5057 O O . GLN F 3 154 ? 44.910 57.025 8.263 1.00 41.81 154 GLN B O 1
ATOM 5063 N N . ILE F 3 155 ? 44.478 55.487 6.661 1.00 37.54 155 ILE B N 1
ATOM 5064 C CA . ILE F 3 155 ? 43.184 55.095 7.199 1.00 36.57 155 ILE B CA 1
ATOM 5065 C C . ILE F 3 155 ? 43.259 53.622 7.581 1.00 35.50 155 ILE B C 1
ATOM 5066 O O . ILE F 3 155 ? 43.686 52.789 6.776 1.00 35.84 155 ILE B O 1
ATOM 5071 N N . GLY F 3 156 ? 42.845 53.292 8.799 1.00 34.63 156 GLY B N 1
ATOM 5072 C CA . GLY F 3 156 ? 42.887 51.892 9.248 1.00 33.57 156 GLY B CA 1
ATOM 5073 C C . GLY F 3 156 ? 42.021 50.992 8.393 1.00 32.17 156 GLY B C 1
ATOM 5074 O O . GLY F 3 156 ? 40.982 51.431 7.906 1.00 31.22 156 GLY B O 1
ATOM 5075 N N . LYS F 3 157 ? 42.419 49.726 8.216 1.00 31.03 157 LYS B N 1
ATOM 5076 C CA . LYS F 3 157 ? 41.621 48.817 7.387 1.00 29.33 157 LYS B CA 1
ATOM 5077 C C . LYS F 3 157 ? 40.281 48.457 8.057 1.00 27.39 157 LYS B C 1
ATOM 5078 O O . LYS F 3 157 ? 39.369 47.930 7.408 1.00 28.48 157 LYS B O 1
ATOM 5084 N N . LEU F 3 158 ? 40.115 48.814 9.328 1.00 24.17 158 LEU B N 1
ATOM 5085 C CA 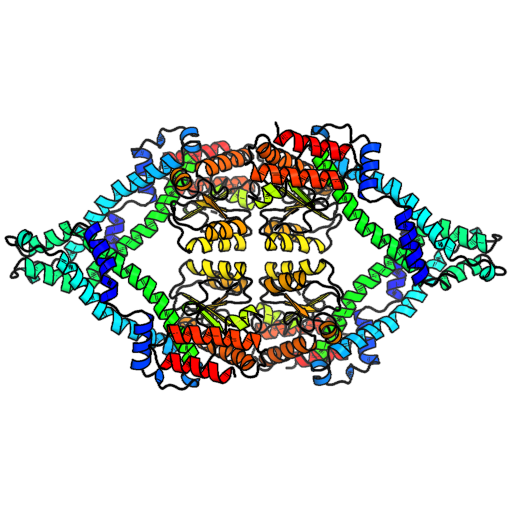. LEU F 3 158 ? 38.848 48.537 10.027 1.00 20.25 158 LEU B CA 1
ATOM 5086 C C . LEU F 3 158 ? 37.828 49.716 9.839 1.00 18.16 158 LEU B C 1
ATOM 5087 O O . LEU F 3 158 ? 36.669 49.608 10.242 1.00 16.29 158 LEU B O 1
ATOM 5092 N N . VAL F 3 159 ? 38.274 50.793 9.209 1.00 15.07 159 VAL B N 1
ATOM 5093 C CA . VAL F 3 159 ? 37.326 51.851 8.847 1.00 14.30 159 VAL B CA 1
ATOM 5094 C C . VAL F 3 159 ? 36.618 51.367 7.611 1.00 14.37 159 VAL B C 1
ATOM 5095 O O . VAL F 3 159 ? 37.275 50.933 6.646 1.00 15.71 159 VAL B O 1
ATOM 5099 N N . ASP F 3 160 ? 35.291 51.377 7.653 1.00 12.78 160 ASP B N 1
ATOM 5100 C CA . ASP F 3 160 ? 34.470 50.910 6.537 1.00 13.23 160 ASP B CA 1
ATOM 5101 C C . ASP F 3 160 ? 34.027 52.025 5.607 1.00 13.04 160 ASP B C 1
ATOM 5102 O O . ASP F 3 160 ? 34.011 51.838 4.391 1.00 12.82 160 ASP B O 1
ATOM 5107 N N . LEU F 3 161 ? 33.635 53.156 6.194 1.00 12.13 161 LEU B N 1
ATOM 5108 C CA . LEU F 3 161 ? 33.115 54.290 5.419 1.00 10.79 161 LEU B CA 1
ATOM 5109 C C . LEU F 3 161 ? 33.807 55.571 5.803 1.00 10.39 161 LEU B C 1
ATOM 5110 O O . LEU F 3 161 ? 34.055 55.814 6.976 1.00 10.90 161 LEU B O 1
ATOM 5115 N N . VAL F 3 162 ? 34.115 56.374 4.793 1.00 10.33 162 VAL B N 1
ATOM 5116 C CA . VAL F 3 162 ? 34.795 57.639 4.982 1.00 9.81 162 VAL B CA 1
ATOM 5117 C C . VAL F 3 162 ? 33.958 58.733 4.310 1.00 10.21 162 VAL B C 1
ATOM 5118 O O . VAL F 3 162 ? 33.762 58.706 3.096 1.00 10.71 162 VAL B O 1
ATOM 5122 N N . MET F 3 163 ? 33.476 59.679 5.096 1.00 9.88 163 MET B N 1
ATOM 5123 C CA . MET F 3 163 ? 32.633 60.770 4.590 1.00 9.90 163 MET B CA 1
ATOM 5124 C C . MET F 3 163 ? 33.503 62.027 4.618 1.00 9.76 163 MET B C 1
ATOM 5125 O O . MET F 3 163 ? 33.985 62.414 5.687 1.00 9.12 163 MET B O 1
ATOM 5130 N N . PRO F 3 164 ? 33.633 62.733 3.478 1.00 10.00 164 PRO B N 1
ATOM 5131 C CA . PRO F 3 164 ? 33.011 62.492 2.169 1.00 10.53 164 PRO B CA 1
ATOM 5132 C C . PRO F 3 164 ? 33.800 61.611 1.235 1.00 10.43 164 PRO B C 1
ATOM 5133 O O . PRO F 3 164 ? 33.286 61.177 0.185 1.00 13.23 164 PRO B O 1
ATOM 5137 N N . GLY F 3 165 ? 35.058 61.348 1.554 1.00 9.47 165 GLY B N 1
ATOM 5138 C CA . GLY F 3 165 ? 35.830 60.527 0.661 1.00 10.96 165 GLY B CA 1
ATOM 5139 C C . GLY F 3 165 ? 37.238 60.449 1.169 1.00 10.55 165 GLY B C 1
ATOM 5140 O O . GLY F 3 165 ? 37.651 61.286 1.984 1.00 10.01 165 GLY B O 1
ATOM 5141 N N . VAL F 3 166 ? 37.973 59.450 0.679 1.00 11.54 166 VAL B N 1
ATOM 5142 C CA . VAL F 3 166 ? 39.392 59.298 1.056 1.00 11.96 166 VAL B CA 1
ATOM 5143 C C . VAL F 3 166 ? 40.294 60.457 0.594 1.00 11.28 166 VAL B C 1
ATOM 5144 O O . VAL F 3 166 ? 41.200 60.839 1.315 1.00 10.57 166 VAL B O 1
ATOM 5148 N N . VAL F 3 167 ? 40.045 61.018 -0.589 1.00 11.29 167 VAL B N 1
ATOM 5149 C CA . VAL F 3 167 ? 40.897 62.117 -1.086 1.00 11.50 167 VAL B CA 1
ATOM 5150 C C . VAL F 3 167 ? 40.794 63.327 -0.167 1.00 11.34 167 VAL B C 1
ATOM 5151 O O . VAL F 3 167 ? 41.811 63.910 0.245 1.00 10.99 167 VAL B O 1
ATOM 5155 N N . GLN F 3 168 ? 39.554 63.690 0.155 1.00 11.42 168 GLN B N 1
ATOM 5156 C CA . GLN F 3 168 ? 39.315 64.810 1.048 1.00 10.66 168 GLN B CA 1
ATOM 5157 C C . GLN F 3 168 ? 39.868 64.514 2.418 1.00 10.10 168 GLN B C 1
ATOM 5158 O O . GLN F 3 168 ? 40.477 65.386 3.018 1.00 10.32 168 GLN B O 1
ATOM 5164 N N . TYR F 3 169 ? 39.626 63.304 2.924 1.00 9.30 169 TYR B N 1
ATOM 5165 C CA . TYR F 3 169 ? 40.135 62.925 4.244 1.00 10.20 169 TYR B CA 1
ATOM 5166 C C . TYR F 3 169 ? 41.662 63.094 4.332 1.00 10.71 169 TYR B C 1
ATOM 5167 O O . TYR F 3 169 ? 42.181 63.670 5.291 1.00 11.06 169 TYR B O 1
ATOM 5176 N N . THR F 3 170 ? 42.354 62.649 3.295 1.00 10.78 170 THR B N 1
ATOM 5177 C CA . THR F 3 170 ? 43.816 62.670 3.243 1.00 11.42 170 THR B CA 1
ATOM 5178 C C . THR F 3 170 ? 44.329 64.097 3.229 1.00 11.31 170 THR B C 1
ATOM 5179 O O . THR F 3 170 ? 45.351 64.411 3.841 1.00 13.32 170 THR B O 1
ATOM 5183 N N . SER F 3 171 ? 43.615 64.959 2.519 1.00 10.31 171 SER B N 1
ATOM 5184 C CA . SER F 3 171 ? 43.973 66.378 2.526 1.00 10.75 171 SER B CA 1
ATOM 5185 C C . SER F 3 171 ? 43.792 66.971 3.930 1.00 10.62 171 SER B C 1
ATOM 5186 O O . SER F 3 171 ? 44.711 67.585 4.475 1.00 12.10 171 SER B O 1
ATOM 5189 N N . ASN F 3 172 ? 42.601 66.818 4.498 1.00 9.17 172 ASN B N 1
ATOM 5190 C CA . ASN F 3 172 ? 42.344 67.327 5.826 1.00 8.88 172 ASN B CA 1
ATOM 5191 C C . ASN F 3 172 ? 41.164 66.605 6.408 1.00 9.63 172 ASN B C 1
ATOM 5192 O O . ASN F 3 172 ? 40.084 66.589 5.794 1.00 9.29 172 ASN B O 1
ATOM 5197 N N . LYS F 3 173 ? 41.371 66.042 7.588 1.00 8.36 173 LYS B N 1
ATOM 5198 C CA . LYS F 3 173 ? 40.338 65.251 8.272 1.00 8.21 173 LYS B CA 1
ATOM 5199 C C . LYS F 3 173 ? 39.277 66.111 8.931 1.00 8.86 173 LYS B C 1
ATOM 5200 O O . LYS F 3 173 ? 38.269 65.626 9.381 1.00 8.79 173 LYS B O 1
ATOM 5206 N N . ARG F 3 174 ? 39.484 67.417 8.970 1.00 9.29 174 ARG B N 1
ATOM 5207 C CA . ARG F 3 174 ? 38.432 68.307 9.440 1.00 10.02 174 ARG B CA 1
ATOM 5208 C C . ARG F 3 174 ? 37.109 68.104 8.665 1.00 9.73 174 ARG B C 1
ATOM 5209 O O . ARG F 3 174 ? 37.105 67.951 7.436 1.00 9.00 174 ARG B O 1
ATOM 5217 N N . ASN F 3 175 ? 35.996 68.089 9.404 1.00 10.12 175 ASN B N 1
ATOM 5218 C CA . ASN F 3 175 ? 34.653 67.943 8.842 1.00 10.58 175 ASN B CA 1
ATOM 5219 C C . ASN F 3 175 ? 34.414 66.622 8.140 1.00 10.40 175 ASN B C 1
ATOM 5220 O O . ASN F 3 175 ? 33.516 66.531 7.313 1.00 10.40 175 ASN B O 1
ATOM 5225 N N . THR F 3 176 ? 35.211 65.604 8.496 1.00 9.84 176 THR B N 1
ATOM 5226 C CA . THR F 3 176 ? 34.974 64.258 7.991 1.00 9.04 176 THR B CA 1
ATOM 5227 C C . THR F 3 176 ? 34.327 63.364 9.060 1.00 10.02 176 THR B C 1
ATOM 5228 O O . THR F 3 176 ? 34.238 63.713 10.272 1.00 10.24 176 THR B O 1
ATOM 5232 N N . MET F 3 177 ? 33.868 62.204 8.612 1.00 9.06 177 MET B N 1
ATOM 5233 C CA . MET F 3 177 ? 33.324 61.224 9.565 1.00 9.74 177 MET B CA 1
ATOM 5234 C C . MET F 3 177 ? 33.830 59.862 9.138 1.00 9.09 177 MET B C 1
ATOM 5235 O O . MET F 3 177 ? 33.840 59.556 7.941 1.00 8.69 177 MET B O 1
ATOM 5240 N N . LEU F 3 178 ? 34.286 59.061 10.108 1.00 9.25 178 LEU B N 1
ATOM 5241 C CA . LEU F 3 178 ? 34.721 57.701 9.857 1.00 8.99 178 LEU B CA 1
ATOM 5242 C C . LEU F 3 178 ? 33.858 56.757 10.640 1.00 8.08 178 LEU B C 1
ATOM 5243 O O . LEU F 3 178 ? 33.578 56.999 11.810 1.00 8.63 178 LEU B O 1
ATOM 5248 N N . ILE F 3 179 ? 33.467 55.684 9.978 1.00 8.23 179 ILE B N 1
ATOM 5249 C CA . ILE F 3 179 ? 32.611 54.662 10.582 1.00 8.17 179 ILE B CA 1
ATOM 5250 C C . ILE F 3 179 ? 33.226 53.278 10.462 1.00 8.02 179 ILE B C 1
ATOM 5251 O O . ILE F 3 179 ? 33.598 52.858 9.356 1.00 8.79 179 ILE B O 1
ATOM 5256 N N . SER F 3 180 ? 33.324 52.600 11.602 1.00 8.53 180 SER B N 1
ATOM 5257 C CA . SER F 3 180 ? 33.706 51.163 11.682 1.00 8.76 180 SER B CA 1
ATOM 5258 C C . SER F 3 180 ? 32.482 50.375 12.149 1.00 8.30 180 SER B C 1
ATOM 5259 O O . SER F 3 180 ? 31.526 50.971 12.678 1.00 10.21 180 SER B O 1
ATOM 5262 N N . ALA F 3 181 ? 32.472 49.067 11.886 1.00 8.18 181 ALA B N 1
ATOM 5263 C CA . ALA F 3 181 ? 31.305 48.288 12.283 1.00 6.33 181 ALA B CA 1
ATOM 5264 C C . ALA F 3 181 ? 31.773 46.917 12.779 1.00 7.14 181 ALA B C 1
ATOM 5265 O O . ALA F 3 181 ? 32.664 46.347 12.186 1.00 6.36 181 ALA B O 1
ATOM 5267 N N . LYS F 3 182 ? 31.166 46.448 13.868 1.00 6.43 182 LYS B N 1
ATOM 5268 C CA . LYS F 3 182 ? 31.395 45.131 14.427 1.00 6.93 182 LYS B CA 1
ATOM 5269 C C . LYS F 3 182 ? 30.050 44.654 14.908 1.00 7.00 182 LYS B C 1
ATOM 5270 O O . LYS F 3 182 ? 29.453 45.315 15.740 1.00 8.69 182 LYS B O 1
ATOM 5276 N N . THR F 3 183 ? 29.568 43.520 14.401 1.00 7.90 183 THR B N 1
ATOM 5277 C CA . THR F 3 183 ? 28.238 43.057 14.780 1.00 6.60 183 THR B CA 1
ATOM 5278 C C . THR F 3 183 ? 28.153 42.807 16.283 1.00 8.54 183 THR B C 1
ATOM 5279 O O . THR F 3 183 ? 27.164 43.181 16.920 1.00 10.00 183 THR B O 1
ATOM 5283 N N . THR F 3 184 ? 29.184 42.142 16.828 1.00 7.99 184 THR B N 1
ATOM 5284 C CA . THR F 3 184 ? 29.367 41.974 18.280 1.00 9.31 184 THR B CA 1
ATOM 5285 C C . THR F 3 184 ? 30.766 42.457 18.589 1.00 8.90 184 THR B C 1
ATOM 5286 O O . THR F 3 184 ? 31.614 42.507 17.682 1.00 9.95 184 THR B O 1
ATOM 5290 N N . LEU F 3 185 ? 30.989 42.833 19.841 1.00 8.90 185 LEU B N 1
ATOM 5291 C CA . LEU F 3 185 ? 32.266 43.414 20.291 1.00 8.39 185 LEU B CA 1
ATOM 5292 C C . LEU F 3 185 ? 33.215 42.431 20.927 1.00 8.53 185 LEU B C 1
ATOM 5293 O O . LEU F 3 185 ? 34.420 42.508 20.671 1.00 9.50 185 LEU B O 1
ATOM 5298 N N . ARG F 3 186 ? 32.698 41.512 21.753 1.00 8.36 186 ARG B N 1
ATOM 5299 C CA . ARG F 3 186 ? 33.565 40.734 22.647 1.00 8.12 186 ARG B CA 1
ATOM 5300 C C . ARG F 3 186 ? 34.706 41.603 23.193 1.00 8.35 186 ARG B C 1
ATOM 5301 O O . ARG F 3 186 ? 34.452 42.716 23.708 1.00 7.58 186 ARG B O 1
ATOM 5309 N N . GLU F 3 187 ? 35.946 41.122 23.083 1.00 7.95 187 GLU B N 1
ATOM 5310 C CA . GLU F 3 187 ? 37.134 41.968 23.358 1.00 8.27 187 GLU B CA 1
ATOM 5311 C C . GLU F 3 187 ? 37.713 42.694 22.125 1.00 7.66 187 GLU B C 1
ATOM 5312 O O . GLU F 3 187 ? 38.663 43.515 22.221 1.00 8.26 187 GLU B O 1
ATOM 5318 N N . ARG F 3 188 ? 37.144 42.372 20.968 1.00 8.72 188 ARG B N 1
ATOM 5319 C CA . ARG F 3 188 ? 37.582 42.887 19.666 1.00 6.38 188 ARG B CA 1
ATOM 5320 C C . ARG F 3 188 ? 37.440 44.376 19.486 1.00 7.10 188 ARG B C 1
ATOM 5321 O O . ARG F 3 188 ? 38.121 44.918 18.620 1.00 6.37 188 ARG B O 1
ATOM 5329 N N . TRP F 3 189 ? 36.645 45.030 20.328 1.00 7.21 189 TRP B N 1
ATOM 5330 C CA . TRP F 3 189 ? 36.603 46.499 20.333 1.00 7.73 189 TRP B CA 1
ATOM 5331 C C . TRP F 3 189 ? 37.977 47.134 20.581 1.00 7.49 189 TRP B C 1
ATOM 5332 O O . TRP F 3 189 ? 38.205 48.252 20.195 1.00 8.31 189 TRP B O 1
ATOM 5343 N N . GLN F 3 190 ? 38.861 46.402 21.253 1.00 7.32 190 GLN B N 1
ATOM 5344 C CA . GLN F 3 190 ? 40.200 46.892 21.549 1.00 6.91 190 GLN B CA 1
ATOM 5345 C C . GLN F 3 190 ? 40.966 47.214 20.273 1.00 7.52 190 GLN B C 1
ATOM 5346 O O . GLN F 3 190 ? 41.906 48.026 20.304 1.00 7.22 190 GLN B O 1
ATOM 5352 N N . GLU F 3 191 ? 40.563 46.609 19.142 1.00 6.23 191 GLU B N 1
ATOM 5353 C CA . GLU F 3 191 ? 41.220 46.887 17.848 1.00 7.00 191 GLU B CA 1
ATOM 5354 C C . GLU F 3 191 ? 41.005 48.331 17.426 1.00 7.47 191 GLU B C 1
ATOM 5355 O O . GLU F 3 191 ? 41.816 48.892 16.689 1.00 8.09 191 GLU B O 1
ATOM 5361 N N . VAL F 3 192 ? 39.885 48.906 17.861 1.00 6.65 192 VAL B N 1
ATOM 5362 C CA . VAL F 3 192 ? 39.476 50.222 17.354 1.00 6.57 192 VAL B CA 1
ATOM 5363 C C . VAL F 3 192 ? 40.380 51.346 17.902 1.00 7.05 192 VAL B C 1
ATOM 5364 O O . VAL F 3 192 ? 40.913 52.080 17.089 1.00 7.56 192 VAL B O 1
ATOM 5368 N N . PRO F 3 193 ? 40.583 51.441 19.240 1.00 8.51 193 PRO B N 1
ATOM 5369 C CA . PRO F 3 193 ? 41.540 52.437 19.736 1.00 7.90 193 PRO B CA 1
ATOM 5370 C C . PRO F 3 193 ? 42.933 52.236 19.157 1.00 8.55 193 PRO B C 1
ATOM 5371 O O . PRO F 3 193 ? 43.647 53.185 18.925 1.00 9.14 193 PRO B O 1
ATOM 5375 N N . GLU F 3 194 ? 43.327 50.991 18.907 1.00 7.15 194 GLU B N 1
ATOM 5376 C CA . GLU F 3 194 ? 44.636 50.784 18.306 1.00 7.84 194 GLU B CA 1
ATOM 5377 C C . GLU F 3 194 ? 44.731 51.489 16.964 1.00 8.74 194 GLU B C 1
ATOM 5378 O O . GLU F 3 194 ? 45.717 52.192 16.694 1.00 9.21 194 GLU B O 1
ATOM 5384 N N . GLU F 3 195 ? 43.694 51.372 16.145 1.00 8.17 195 GLU B N 1
ATOM 5385 C CA . GLU F 3 195 ? 43.714 51.998 14.836 1.00 8.25 195 GLU B CA 1
ATOM 5386 C C . GLU F 3 195 ? 43.554 53.515 14.921 1.00 8.67 195 GLU B C 1
ATOM 5387 O O . GLU F 3 195 ? 44.241 54.236 14.204 1.00 9.57 195 GLU B O 1
ATOM 5393 N N . VAL F 3 196 ? 42.727 53.977 15.853 1.00 8.52 196 VAL B N 1
ATOM 5394 C CA . VAL F 3 196 ? 42.569 55.429 16.066 1.00 8.94 196 VAL B CA 1
ATOM 5395 C C . VAL F 3 196 ? 43.891 56.043 16.455 1.00 9.17 196 VAL B C 1
ATOM 5396 O O . VAL F 3 196 ? 44.346 57.044 15.864 1.00 9.74 196 VAL B O 1
ATOM 5400 N N . ASN F 3 197 ? 44.555 55.422 17.418 1.00 8.79 197 ASN B N 1
ATOM 5401 C CA . ASN F 3 197 ? 45.803 55.997 17.897 1.00 11.19 197 ASN B CA 1
ATOM 5402 C C . ASN F 3 197 ? 46.950 55.889 16.901 1.00 11.61 197 ASN B C 1
ATOM 5403 O O . ASN F 3 197 ? 47.810 56.788 16.835 1.00 11.98 197 ASN B O 1
ATOM 5408 N N . ARG F 3 198 ? 46.960 54.833 16.106 1.00 11.39 198 ARG B N 1
ATOM 5409 C CA . ARG F 3 198 ? 48.011 54.631 15.124 1.00 11.97 198 ARG B CA 1
ATOM 5410 C C . ARG F 3 198 ? 48.002 55.681 14.031 1.00 12.45 198 ARG B C 1
ATOM 5411 O O . ARG F 3 198 ? 49.059 56.076 13.548 1.00 12.18 198 ARG B O 1
ATOM 5419 N N . THR F 3 199 ? 46.813 56.158 13.660 1.00 12.46 199 THR B N 1
ATOM 5420 C CA . THR F 3 199 ? 46.687 57.020 12.496 1.00 14.18 199 THR B CA 1
ATOM 5421 C C . THR F 3 199 ? 46.248 58.429 12.867 1.00 13.91 199 THR B C 1
ATOM 5422 O O . THR F 3 199 ? 46.094 59.275 11.975 1.00 16.64 199 THR B O 1
ATOM 5426 N N . GLY F 3 200 ? 46.033 58.676 14.156 1.00 11.82 200 GLY B N 1
ATOM 5427 C CA . GLY F 3 200 ? 45.684 60.061 14.594 1.00 10.73 200 GLY B CA 1
ATOM 5428 C C . GLY F 3 200 ? 44.246 60.424 14.283 1.00 10.37 200 GLY B C 1
ATOM 5429 O O . GLY F 3 200 ? 43.888 61.603 14.203 1.00 9.61 200 GLY B O 1
ATOM 5430 N N . ILE F 3 201 ? 43.408 59.414 14.135 1.00 8.26 201 ILE B N 1
ATOM 5431 C CA . ILE F 3 201 ? 41.990 59.653 13.907 1.00 8.19 201 ILE B CA 1
ATOM 5432 C C . ILE F 3 201 ? 41.430 60.527 15.031 1.00 8.87 201 ILE B C 1
ATOM 5433 O O . ILE F 3 201 ? 41.737 60.336 16.203 1.00 9.49 201 ILE B O 1
ATOM 5438 N N . ARG F 3 202 ? 40.666 61.562 14.657 1.00 8.01 202 ARG B N 1
ATOM 5439 C CA . ARG F 3 202 ? 40.102 62.471 15.641 1.00 8.20 202 ARG B CA 1
ATOM 5440 C C . ARG F 3 202 ? 39.015 61.767 16.478 1.00 8.97 202 ARG B C 1
ATOM 5441 O O . ARG F 3 202 ? 39.010 61.825 17.694 1.00 8.49 202 ARG B O 1
ATOM 5449 N N . GLU F 3 203 ? 38.131 61.064 15.787 1.00 9.55 203 GLU B N 1
ATOM 5450 C CA . GLU F 3 203 ? 37.057 60.334 16.428 1.00 10.24 203 GLU B CA 1
ATOM 5451 C C . GLU F 3 203 ? 36.575 59.295 15.442 1.00 11.36 203 GLU B C 1
ATOM 5452 O O . GLU F 3 203 ? 36.650 59.485 14.225 1.00 10.90 203 GLU B O 1
ATOM 5458 N N . MET F 3 204 ? 36.098 58.175 15.953 1.00 9.69 204 MET B N 1
ATOM 5459 C CA . MET F 3 204 ? 35.539 57.136 15.086 1.00 10.59 204 MET B CA 1
ATOM 5460 C C . MET F 3 204 ? 34.216 56.677 15.664 1.00 9.50 204 MET B C 1
ATOM 5461 O O . MET F 3 204 ? 34.063 56.488 16.883 1.00 11.09 204 MET B O 1
ATOM 5466 N N . TYR F 3 205 ? 33.280 56.456 14.771 1.00 7.81 205 TYR B N 1
ATOM 5467 C CA . TYR F 3 205 ? 31.990 55.898 15.194 1.00 6.57 205 TYR B CA 1
ATOM 5468 C C . TYR F 3 205 ? 32.103 54.406 14.995 1.00 6.91 205 TYR B C 1
ATOM 5469 O O . TYR F 3 205 ? 32.529 53.960 13.930 1.00 9.72 205 TYR B O 1
ATOM 5478 N N . LEU F 3 206 ? 31.691 53.651 16.012 1.00 5.82 206 LEU B N 1
ATOM 5479 C CA . LEU F 3 206 ? 31.762 52.178 16.009 1.00 7.51 206 LEU B CA 1
ATOM 5480 C C . LEU F 3 206 ? 30.356 51.643 16.063 1.00 7.01 206 LEU B C 1
ATOM 5481 O O . LEU F 3 206 ? 29.716 51.628 17.129 1.00 7.74 206 LEU B O 1
ATOM 5486 N N . ALA F 3 207 ? 29.862 51.261 14.897 1.00 6.77 207 ALA B N 1
ATOM 5487 C CA . ALA F 3 207 ? 28.491 50.750 14.790 1.00 7.18 207 ALA B CA 1
ATOM 5488 C C . ALA F 3 207 ? 28.441 49.318 15.283 1.00 7.97 207 ALA B C 1
ATOM 5489 O O . ALA F 3 207 ? 29.264 48.509 14.859 1.00 7.49 207 ALA B O 1
ATOM 5491 N N . THR F 3 208 ? 27.430 48.968 16.087 1.00 7.72 208 THR B N 1
ATOM 5492 C CA . THR F 3 208 ? 27.334 47.565 16.574 1.00 8.55 208 THR B CA 1
ATOM 5493 C C . THR F 3 208 ? 25.912 47.164 16.842 1.00 7.88 208 THR B C 1
ATOM 5494 O O . THR F 3 208 ? 25.057 48.019 16.996 1.00 7.51 208 THR B O 1
ATOM 5498 N N . LEU F 3 209 ? 25.657 45.851 16.854 1.00 8.45 209 LEU B N 1
ATOM 5499 C CA . LEU F 3 209 ? 24.372 45.322 17.271 1.00 10.39 209 LEU B CA 1
ATOM 5500 C C . LEU F 3 209 ? 24.430 44.702 18.666 1.00 10.62 209 LEU B C 1
ATOM 5501 O O . LEU F 3 209 ? 23.418 44.220 19.179 1.00 11.71 209 LEU B O 1
ATOM 5506 N N . ASP F 3 210 ? 25.623 44.709 19.264 1.00 11.39 210 ASP B N 1
ATOM 5507 C CA . ASP F 3 210 ? 25.906 44.084 20.545 1.00 12.76 210 ASP B CA 1
ATOM 5508 C C . ASP F 3 210 ? 25.080 44.720 21.649 1.00 12.92 210 ASP B C 1
ATOM 5509 O O . ASP F 3 210 ? 25.021 45.934 21.738 1.00 13.37 210 ASP B O 1
ATOM 5514 N N . ASP F 3 211 ? 24.457 43.889 22.479 1.00 13.69 211 ASP B N 1
ATOM 5515 C CA . ASP F 3 211 ? 23.648 44.354 23.610 1.00 15.45 211 ASP B CA 1
ATOM 5516 C C . ASP F 3 211 ? 24.325 44.197 24.964 1.00 15.83 211 ASP B C 1
ATOM 5517 O O . ASP F 3 211 ? 23.674 44.330 26.019 1.00 16.31 211 ASP B O 1
ATOM 5522 N N . SER F 3 212 ? 25.614 43.870 24.959 1.00 15.03 212 SER B N 1
ATOM 5523 C CA . SER F 3 212 ? 26.177 43.292 26.167 1.00 15.03 212 SER B CA 1
ATOM 5524 C C . SER F 3 212 ? 27.439 43.939 26.647 1.00 13.92 212 SER B C 1
ATOM 5525 O O . SER F 3 212 ? 27.988 43.525 27.668 1.00 14.79 212 SER B O 1
ATOM 5528 N N . PHE F 3 213 ? 27.893 44.974 25.948 1.00 12.91 213 PHE B N 1
ATOM 5529 C CA . PHE F 3 213 ? 29.153 45.612 26.341 1.00 12.52 213 PHE B CA 1
ATOM 5530 C C . PHE F 3 213 ? 28.987 46.442 27.619 1.00 12.27 213 PHE B C 1
ATOM 5531 O O . PHE F 3 213 ? 27.902 46.956 27.917 1.00 11.73 213 PHE B O 1
ATOM 5539 N N . SER F 3 214 ? 30.069 46.546 28.378 1.00 12.05 214 SER B N 1
ATOM 5540 C CA . SER F 3 214 ? 30.063 47.142 29.713 1.00 12.63 214 SER B CA 1
ATOM 5541 C C . SER F 3 214 ? 30.325 48.635 29.747 1.00 12.29 214 SER B C 1
ATOM 5542 O O . SER F 3 214 ? 30.869 49.212 28.790 1.00 11.79 214 SER B O 1
ATOM 5545 N N . GLU F 3 215 ? 30.007 49.244 30.892 1.00 12.82 215 GLU B N 1
ATOM 5546 C CA . GLU F 3 215 ? 30.357 50.648 31.116 1.00 13.23 215 GLU B CA 1
ATOM 5547 C C . GLU F 3 215 ? 31.861 50.866 31.051 1.00 12.84 215 GLU B C 1
ATOM 5548 O O . GLU F 3 215 ? 32.306 51.874 30.523 1.00 12.08 215 GLU B O 1
ATOM 5554 N N . GLU F 3 216 ? 32.639 49.910 31.559 1.00 12.63 216 GLU B N 1
ATOM 5555 C CA . GLU F 3 216 ? 34.093 50.006 31.450 1.00 12.24 216 GLU B CA 1
ATOM 5556 C C . GLU F 3 216 ? 34.550 50.101 29.997 1.00 11.29 216 GLU B C 1
ATOM 5557 O O . GLU F 3 216 ? 35.401 50.919 29.669 1.00 10.59 216 GLU B O 1
ATOM 5563 N N . THR F 3 217 ? 34.012 49.245 29.139 1.00 9.68 217 THR B N 1
ATOM 5564 C CA . THR F 3 217 ? 34.303 49.313 27.707 1.00 9.24 217 THR B CA 1
ATOM 5565 C C . THR F 3 217 ? 33.893 50.687 27.126 1.00 9.26 217 THR B C 1
ATOM 5566 O O . THR F 3 217 ? 34.652 51.321 26.408 1.00 8.01 217 THR B O 1
ATOM 5570 N N . ILE F 3 218 ? 32.675 51.111 27.427 1.00 8.15 218 ILE B N 1
ATOM 5571 C CA . ILE F 3 218 ? 32.225 52.432 26.970 1.00 8.37 218 ILE B CA 1
ATOM 5572 C C . ILE F 3 218 ? 33.214 53.514 27.363 1.00 8.80 218 ILE B C 1
ATOM 5573 O O . ILE F 3 218 ? 33.574 54.392 26.537 1.00 7.98 218 ILE B O 1
ATOM 5578 N N . ASN F 3 219 ? 33.647 53.472 28.618 1.00 8.59 219 ASN B N 1
ATOM 5579 C CA . ASN F 3 219 ? 34.529 54.523 29.127 1.00 8.75 219 ASN B CA 1
ATOM 5580 C C . ASN F 3 219 ? 35.922 54.473 28.510 1.00 8.30 219 ASN B C 1
ATOM 5581 O O . ASN F 3 219 ? 36.518 55.501 28.196 1.00 7.64 219 ASN B O 1
ATOM 5586 N N . ILE F 3 220 ? 36.439 53.270 28.299 1.00 8.42 220 ILE B N 1
ATOM 5587 C CA . ILE F 3 220 ? 37.751 53.179 27.637 1.00 7.64 220 ILE B CA 1
ATOM 5588 C C . ILE F 3 220 ? 37.642 53.664 26.201 1.00 7.55 220 ILE B C 1
ATOM 5589 O O . ILE F 3 220 ? 38.493 54.422 25.738 1.00 9.25 220 ILE B O 1
ATOM 5594 N N . LEU F 3 221 ? 36.578 53.270 25.505 1.00 7.24 221 LEU B N 1
ATOM 5595 C CA . LEU F 3 221 ? 36.354 53.759 24.149 1.00 6.90 221 LEU B CA 1
ATOM 5596 C C . LEU F 3 221 ? 36.226 55.291 24.140 1.00 8.04 221 LEU B C 1
ATOM 5597 O O . LEU F 3 221 ? 36.767 55.954 23.273 1.00 7.29 221 LEU B O 1
ATOM 5602 N N . TYR F 3 222 ? 35.489 55.817 25.112 1.00 8.36 222 TYR B N 1
ATOM 5603 C CA . TYR F 3 222 ? 35.268 57.264 25.236 1.00 8.61 222 TYR B CA 1
ATOM 5604 C C . TYR F 3 222 ? 36.583 58.018 25.338 1.00 8.62 222 TYR B C 1
ATOM 5605 O O . TYR F 3 222 ? 36.766 59.054 24.661 1.00 7.38 222 TYR B O 1
ATOM 5614 N N . GLU F 3 223 ? 37.491 57.504 26.159 1.00 7.82 223 GLU B N 1
ATOM 5615 C CA . GLU F 3 223 ? 38.789 58.179 26.332 1.00 8.80 223 GLU B CA 1
ATOM 5616 C C . GLU F 3 223 ? 39.579 58.119 25.038 1.00 8.59 223 GLU B C 1
ATOM 5617 O O . GLU F 3 223 ? 40.429 58.992 24.769 1.00 10.13 223 GLU B O 1
ATOM 5623 N N . ALA F 3 224 ? 39.318 57.070 24.247 1.00 7.88 224 ALA B N 1
ATOM 5624 C CA . ALA F 3 224 ? 39.949 56.865 22.945 1.00 8.80 224 ALA B CA 1
ATOM 5625 C C . ALA F 3 224 ? 39.250 57.584 21.793 1.00 9.49 224 ALA B C 1
ATOM 5626 O O . ALA F 3 224 ? 39.686 57.473 20.635 1.00 9.51 224 ALA B O 1
ATOM 5628 N N . ASN F 3 225 ? 38.208 58.365 22.118 1.00 8.32 225 ASN B N 1
ATOM 5629 C CA . ASN F 3 225 ? 37.399 59.070 21.131 1.00 8.60 225 ASN B CA 1
ATOM 5630 C C . ASN F 3 225 ? 36.751 58.123 20.115 1.00 8.61 225 ASN B C 1
ATOM 5631 O O . ASN F 3 225 ? 36.602 58.442 18.935 1.00 8.99 225 ASN B O 1
ATOM 5636 N N . VAL F 3 226 ? 36.312 56.987 20.617 1.00 8.12 226 VAL B N 1
ATOM 5637 C CA . VAL F 3 226 ? 35.508 56.054 19.840 1.00 7.92 226 VAL B CA 1
ATOM 5638 C C . VAL F 3 226 ? 34.124 56.058 20.465 1.00 7.92 226 VAL B C 1
ATOM 5639 O O . VAL F 3 226 ? 33.999 55.889 21.680 1.00 7.68 226 VAL B O 1
ATOM 5643 N N . VAL F 3 227 ? 33.106 56.296 19.647 1.00 8.73 227 VAL B N 1
ATOM 5644 C CA . VAL F 3 227 ? 31.737 56.351 20.166 1.00 9.39 227 VAL B CA 1
ATOM 5645 C C . VAL F 3 227 ? 30.961 55.190 19.619 1.00 9.97 227 VAL B C 1
ATOM 5646 O O . VAL F 3 227 ? 30.938 54.995 18.409 1.00 11.02 227 VAL B O 1
ATOM 5650 N N . VAL F 3 228 ? 30.344 54.411 20.515 1.00 8.43 228 VAL B N 1
ATOM 5651 C CA . VAL F 3 228 ? 29.525 53.268 20.108 1.00 8.74 228 VAL B CA 1
ATOM 5652 C C . VAL F 3 228 ? 28.165 53.786 19.662 1.00 7.85 228 VAL B C 1
ATOM 5653 O O . VAL F 3 228 ? 27.570 54.697 20.296 1.00 9.36 228 VAL B O 1
ATOM 5657 N N . VAL F 3 229 ? 27.731 53.226 18.542 1.00 6.65 229 VAL B N 1
ATOM 5658 C CA . VAL F 3 229 ? 26.482 53.588 17.860 1.00 6.49 229 VAL B CA 1
ATOM 5659 C C . VAL F 3 229 ? 25.703 52.287 17.751 1.00 6.83 229 VAL B C 1
ATOM 5660 O O . VAL F 3 229 ? 26.219 51.290 17.248 1.00 7.16 229 VAL B O 1
ATOM 5664 N N . THR F 3 230 ? 24.466 52.262 18.225 1.00 7.08 230 THR B N 1
ATOM 5665 C CA . THR F 3 230 ? 23.670 51.024 18.081 1.00 6.25 230 THR B CA 1
ATOM 5666 C C . THR F 3 230 ? 22.224 51.398 17.796 1.00 7.40 230 THR B C 1
ATOM 5667 O O . THR F 3 230 ? 21.919 52.556 17.566 1.00 6.70 230 THR B O 1
ATOM 5671 N N . THR F 3 231 ? 21.355 50.409 17.742 1.00 7.31 231 THR B N 1
ATOM 5672 C CA . THR F 3 231 ? 19.974 50.689 17.429 1.00 8.04 231 THR B CA 1
ATOM 5673 C C . THR F 3 231 ? 19.298 51.419 18.564 1.00 9.44 231 THR B C 1
ATOM 5674 O O . THR F 3 231 ? 19.793 51.466 19.698 1.00 8.97 231 THR B O 1
ATOM 5678 N N . VAL F 3 232 ? 18.135 52.012 18.239 1.00 10.78 232 VAL B N 1
ATOM 5679 C CA . VAL F 3 232 ? 17.355 52.679 19.265 1.00 12.74 232 VAL B CA 1
ATOM 5680 C C . VAL F 3 232 ? 16.972 51.640 20.312 1.00 12.80 232 VAL B C 1
ATOM 5681 O O . VAL F 3 232 ? 17.115 51.881 21.511 1.00 13.84 232 VAL B O 1
ATOM 5685 N N . GLU F 3 233 ? 16.503 50.504 19.856 1.00 11.83 233 GLU B N 1
ATOM 5686 C CA . GLU F 3 233 ? 16.040 49.482 20.776 1.00 12.76 233 GLU B CA 1
ATOM 5687 C C . GLU F 3 233 ? 17.118 49.100 21.772 1.00 12.08 233 GLU B C 1
ATOM 5688 O O . GLU F 3 233 ? 16.875 49.048 22.963 1.00 11.33 233 GLU B O 1
ATOM 5694 N N . ASN F 3 234 ? 18.321 48.857 21.275 1.00 11.33 234 ASN B N 1
ATOM 5695 C CA . ASN F 3 234 ? 19.407 48.479 22.145 1.00 11.32 234 ASN B CA 1
ATOM 5696 C C . ASN F 3 234 ? 19.791 49.589 23.102 1.00 11.27 234 ASN B C 1
ATOM 5697 O O . ASN F 3 234 ? 20.041 49.329 24.276 1.00 10.68 234 ASN B O 1
ATOM 5702 N N . LYS F 3 235 ? 19.842 50.826 22.612 1.00 11.45 235 LYS B N 1
ATOM 5703 C CA . LYS F 3 235 ? 20.158 51.933 23.502 1.00 12.57 235 LYS B CA 1
ATOM 5704 C C . LYS F 3 235 ? 19.147 52.021 24.632 1.00 13.50 235 LYS B C 1
ATOM 5705 O O . LYS F 3 235 ? 19.517 52.113 25.788 1.00 13.33 235 LYS B O 1
ATOM 5711 N N . ASN F 3 236 ? 17.870 51.987 24.291 1.00 13.51 236 ASN B N 1
ATOM 5712 C CA . ASN F 3 236 ? 16.861 52.242 25.294 1.00 15.69 236 ASN B CA 1
ATOM 5713 C C . ASN F 3 236 ? 16.687 51.118 26.287 1.00 15.88 236 ASN B C 1
ATOM 5714 O O . ASN F 3 236 ? 16.318 51.347 27.433 1.00 16.96 236 ASN B O 1
ATOM 5719 N N . PHE F 3 237 ? 17.008 49.910 25.861 1.00 16.15 237 PHE B N 1
ATOM 5720 C CA . PHE F 3 237 ? 16.879 48.756 26.726 1.00 17.37 237 PHE B CA 1
ATOM 5721 C C . PHE F 3 237 ? 18.050 48.654 27.691 1.00 17.16 237 PHE B C 1
ATOM 5722 O O . PHE F 3 237 ? 17.868 48.355 28.873 1.00 16.55 237 PHE B O 1
ATOM 5730 N N . LYS F 3 238 ? 19.254 48.915 27.190 1.00 17.19 238 LYS B N 1
ATOM 5731 C CA . LYS F 3 238 ? 20.461 48.621 27.953 1.00 17.66 238 LYS B CA 1
ATOM 5732 C C . LYS F 3 238 ? 21.334 49.826 28.329 1.00 17.27 238 LYS B C 1
ATOM 5733 O O . LYS F 3 238 ? 22.115 49.736 29.283 1.00 17.21 238 LYS B O 1
ATOM 5739 N N . TYR F 3 239 ? 21.193 50.927 27.589 1.00 15.99 239 TYR B N 1
ATOM 5740 C CA . TYR F 3 239 ? 22.066 52.109 27.738 1.00 15.40 239 TYR B CA 1
ATOM 5741 C C . TYR F 3 239 ? 21.258 53.403 27.778 1.00 15.41 239 TYR B C 1
ATOM 5742 O O . TYR F 3 239 ? 21.700 54.451 27.317 1.00 14.43 239 TYR B O 1
ATOM 5751 N N . LYS F 3 240 ? 20.070 53.325 28.364 1.00 16.47 240 LYS B N 1
ATOM 5752 C CA . LYS F 3 240 ? 19.101 54.402 28.251 1.00 17.66 240 LYS B CA 1
ATOM 5753 C C . LYS F 3 240 ? 19.626 55.755 28.737 1.00 18.18 240 LYS B C 1
ATOM 5754 O O . LYS F 3 240 ? 19.486 56.773 28.065 1.00 17.96 240 LYS B O 1
ATOM 5760 N N . ASN F 3 241 ? 20.216 55.748 29.916 1.00 19.06 241 ASN B N 1
ATOM 5761 C CA . ASN F 3 241 ? 20.693 56.972 30.535 1.00 20.66 241 ASN B CA 1
ATOM 5762 C C . ASN F 3 241 ? 21.891 57.552 29.800 1.00 19.70 241 ASN B C 1
ATOM 5763 O O . ASN F 3 241 ? 22.117 58.765 29.821 1.00 20.63 241 ASN B O 1
ATOM 5768 N N . ASN F 3 242 ? 22.629 56.672 29.126 1.00 18.18 242 ASN B N 1
ATOM 5769 C CA . ASN F 3 242 ? 24.059 56.855 28.922 1.00 16.09 242 ASN B CA 1
ATOM 5770 C C . ASN F 3 242 ? 24.363 57.700 27.707 1.00 14.54 242 ASN B C 1
ATOM 5771 O O . ASN F 3 242 ? 24.285 57.211 26.586 1.00 13.05 242 ASN B O 1
ATOM 5776 N N . ASN F 3 243 ? 24.736 58.960 27.933 1.00 13.93 243 ASN B N 1
ATOM 5777 C CA . ASN F 3 243 ? 24.964 59.889 26.829 1.00 13.16 243 ASN B CA 1
ATOM 5778 C C . ASN F 3 243 ? 26.205 59.562 26.031 1.00 12.52 243 ASN B C 1
ATOM 5779 O O . ASN F 3 243 ? 26.470 60.211 25.022 1.00 12.03 243 ASN B O 1
ATOM 5784 N N . ARG F 3 244 ? 26.941 58.537 26.458 1.00 11.37 244 ARG B N 1
ATOM 5785 C CA . ARG F 3 244 ? 28.116 58.106 25.691 1.00 11.51 244 ARG B CA 1
ATOM 5786 C C . ARG F 3 244 ? 27.801 57.082 24.611 1.00 12.06 244 ARG B C 1
ATOM 5787 O O . ARG F 3 244 ? 28.647 56.777 23.783 1.00 13.56 244 ARG B O 1
ATOM 5795 N N . VAL F 3 245 ? 26.591 56.539 24.631 1.00 10.37 245 VAL B N 1
ATOM 5796 C CA . VAL F 3 245 ? 26.173 55.562 23.647 1.00 10.21 245 VAL B CA 1
ATOM 5797 C C . VAL F 3 245 ? 25.169 56.262 22.737 1.00 10.12 245 VAL B C 1
ATOM 5798 O O . VAL F 3 245 ? 24.226 56.916 23.230 1.00 10.32 245 VAL B O 1
ATOM 5802 N N . LEU F 3 246 ? 25.403 56.182 21.434 1.00 9.49 246 LEU B N 1
ATOM 5803 C CA . LEU F 3 246 ? 24.563 56.913 20.455 1.00 9.16 246 LEU B CA 1
ATOM 5804 C C . LEU F 3 246 ? 23.720 55.912 19.697 1.00 9.18 246 LEU B C 1
ATOM 5805 O O . LEU F 3 246 ? 24.015 54.716 19.680 1.00 8.12 246 LEU B O 1
ATOM 5810 N N . THR F 3 247 ? 22.662 56.406 19.066 1.00 8.85 247 THR B N 1
ATOM 5811 C CA . THR F 3 247 ? 21.860 55.587 18.164 1.00 8.36 247 THR B CA 1
ATOM 5812 C C . THR F 3 247 ? 22.271 55.851 16.726 1.00 7.42 247 THR B C 1
ATOM 5813 O O . THR F 3 247 ? 22.871 56.873 16.444 1.00 7.37 247 THR B O 1
ATOM 5817 N N . PHE F 3 248 ? 21.919 54.950 15.800 1.00 8.20 248 PHE B N 1
ATOM 5818 C CA . PHE F 3 248 ? 22.129 55.238 14.379 1.00 7.96 248 PHE B CA 1
ATOM 5819 C C . PHE F 3 248 ? 21.463 56.541 13.961 1.00 7.66 248 PHE B C 1
ATOM 5820 O O . PHE F 3 248 ? 21.957 57.230 13.091 1.00 8.90 248 PHE B O 1
ATOM 5828 N N . GLU F 3 249 ? 20.351 56.862 14.601 1.00 8.25 249 GLU B N 1
ATOM 5829 C CA . GLU F 3 249 ? 19.684 58.130 14.314 1.00 8.57 249 GLU B CA 1
ATOM 5830 C C . GLU F 3 249 ? 20.565 59.356 14.597 1.00 8.40 249 GLU B C 1
ATOM 5831 O O . GLU F 3 249 ? 20.610 60.303 13.799 1.00 10.16 249 GLU B O 1
ATOM 5837 N N . ASP F 3 250 ? 21.251 59.321 15.741 1.00 8.72 250 ASP B N 1
ATOM 5838 C CA . ASP F 3 250 ? 22.175 60.356 16.172 1.00 9.63 250 ASP B CA 1
ATOM 5839 C C . ASP F 3 250 ? 23.295 60.464 15.144 1.00 10.05 250 ASP B C 1
ATOM 5840 O O . ASP F 3 250 ? 23.626 61.575 14.666 1.00 10.30 250 ASP B O 1
ATOM 5845 N N . MET F 3 251 ? 23.870 59.314 14.799 1.00 9.74 251 MET B N 1
ATOM 5846 C CA . MET F 3 251 ? 24.966 59.248 13.843 1.00 10.49 251 MET B CA 1
ATOM 5847 C C . MET F 3 251 ? 24.585 59.834 12.498 1.00 9.80 251 MET B C 1
ATOM 5848 O O . MET F 3 251 ? 25.348 60.605 11.921 1.00 10.90 251 MET B O 1
ATOM 5853 N N . LEU F 3 252 ? 23.415 59.465 11.980 1.00 9.52 252 LEU B N 1
ATOM 5854 C CA . LEU F 3 252 ? 22.974 59.968 10.674 1.00 10.84 252 LEU B CA 1
ATOM 5855 C C . LEU F 3 252 ? 22.755 61.477 10.674 1.00 11.11 252 LEU B C 1
ATOM 5856 O O . LEU F 3 252 ? 23.072 62.169 9.704 1.00 10.87 252 LEU B O 1
ATOM 5861 N N . GLN F 3 253 ? 22.240 61.976 11.773 1.00 10.16 253 GLN B N 1
ATOM 5862 C CA . GLN F 3 253 ? 22.041 63.411 11.903 1.00 11.53 253 GLN B CA 1
ATOM 5863 C C . GLN F 3 253 ? 23.396 64.121 11.835 1.00 10.72 253 GLN B C 1
ATOM 5864 O O . GLN F 3 253 ? 23.554 65.114 11.118 1.00 11.40 253 GLN B O 1
ATOM 5870 N N . SER F 3 254 ? 24.380 63.585 12.552 1.00 10.14 254 SER B N 1
ATOM 5871 C CA . SER F 3 254 ? 25.730 64.165 12.524 1.00 12.23 254 SER B CA 1
ATOM 5872 C C . SER F 3 254 ? 26.334 64.068 11.120 1.00 12.77 254 SER B C 1
ATOM 5873 O O . SER F 3 254 ? 26.924 65.030 10.624 1.00 13.21 254 SER B O 1
ATOM 5876 N N . ALA F 3 255 ? 26.131 62.934 10.446 1.00 11.00 255 ALA B N 1
ATOM 5877 C CA . ALA F 3 255 ? 26.700 62.762 9.106 1.00 11.67 255 ALA B CA 1
ATOM 5878 C C . ALA F 3 255 ? 26.084 63.737 8.139 1.00 12.82 255 ALA B C 1
ATOM 5879 O O . ALA F 3 255 ? 26.773 64.324 7.308 1.00 13.88 255 ALA B O 1
ATOM 5881 N N . MET F 3 256 ? 24.780 63.942 8.279 1.00 11.63 256 MET B N 1
ATOM 5882 C CA . MET F 3 256 ? 24.053 64.806 7.371 1.00 13.84 256 MET B CA 1
ATOM 5883 C C . MET F 3 256 ? 24.519 66.232 7.589 1.00 13.79 256 MET B C 1
ATOM 5884 O O . MET F 3 256 ? 24.779 66.959 6.622 1.00 13.71 256 MET B O 1
ATOM 5889 N N . GLU F 3 257 ? 24.696 66.609 8.851 1.00 13.92 257 GLU B N 1
ATOM 5890 C CA . GLU F 3 257 ? 25.146 67.983 9.143 1.00 15.58 257 GLU B CA 1
ATOM 5891 C C . GLU F 3 257 ? 26.536 68.237 8.591 1.00 15.95 257 GLU B C 1
ATOM 5892 O O . GLU F 3 257 ? 26.769 69.306 8.021 1.00 16.58 257 GLU B O 1
ATOM 5898 N N . LEU F 3 258 ? 27.445 67.266 8.740 1.00 15.84 258 LEU B N 1
ATOM 5899 C CA . LEU F 3 258 ? 28.812 67.427 8.212 1.00 17.24 258 LEU B CA 1
ATOM 5900 C C . LEU F 3 258 ? 28.814 67.399 6.694 1.00 17.86 258 LEU B C 1
ATOM 5901 O O . LEU F 3 258 ? 29.551 68.149 6.067 1.00 18.05 258 LEU B O 1
ATOM 5906 N N . SER F 3 259 ? 27.966 66.559 6.105 1.00 17.66 259 SER B N 1
ATOM 5907 C CA . SER F 3 259 ? 27.878 66.433 4.655 1.00 19.23 259 SER B CA 1
ATOM 5908 C C . SER F 3 259 ? 27.508 67.747 3.963 1.00 20.21 259 SER B C 1
ATOM 5909 O O . SER F 3 259 ? 27.985 68.027 2.862 1.00 21.28 259 SER B O 1
ATOM 5912 N N . ARG F 3 260 ? 26.673 68.552 4.617 1.00 20.33 260 ARG B N 1
ATOM 5913 C CA . ARG F 3 260 ? 26.282 69.853 4.052 1.00 21.02 260 ARG B CA 1
ATOM 5914 C C . ARG F 3 260 ? 27.470 70.780 3.842 1.00 20.80 260 ARG B C 1
ATOM 5915 O O . ARG F 3 260 ? 27.409 71.679 2.999 1.00 21.31 260 ARG B O 1
ATOM 5923 N N . LYS F 3 261 ? 28.529 70.582 4.620 1.00 20.12 261 LYS B N 1
ATOM 5924 C CA . LYS F 3 261 ? 29.747 71.373 4.481 1.00 20.81 261 LYS B CA 1
ATOM 5925 C C . LYS F 3 261 ? 30.519 71.023 3.199 1.00 20.70 261 LYS B C 1
ATOM 5926 O O . LYS F 3 261 ? 31.407 71.764 2.761 1.00 21.51 261 LYS B O 1
ATOM 5932 N N . TRP F 3 262 ? 30.142 69.920 2.575 1.00 20.39 262 TRP B N 1
ATOM 5933 C CA . TRP F 3 262 ? 30.804 69.440 1.379 1.00 20.71 262 TRP B CA 1
ATOM 5934 C C . TRP F 3 262 ? 29.971 69.683 0.125 1.00 22.53 262 TRP B C 1
ATOM 5935 O O . TRP F 3 262 ? 30.397 69.349 -0.986 1.00 22.16 262 TRP B O 1
ATOM 5946 N N . ASN F 3 263 ? 28.792 70.272 0.312 1.00 24.79 263 ASN B N 1
ATOM 5947 C CA . ASN F 3 263 ? 27.829 70.466 -0.769 1.00 27.40 263 ASN B CA 1
ATOM 5948 C C . ASN F 3 263 ? 28.343 71.231 -1.975 1.00 28.38 263 ASN B C 1
ATOM 5949 O O . ASN F 3 263 ? 28.405 70.676 -3.081 1.00 29.08 263 ASN B O 1
ATOM 5954 N N . ASN F 3 264 ? 28.695 72.496 -1.772 1.00 29.18 264 ASN B N 1
ATOM 5955 C CA . ASN F 3 264 ? 29.241 73.307 -2.870 1.00 30.13 264 ASN B CA 1
ATOM 5956 C C . ASN F 3 264 ? 30.688 73.724 -2.630 1.00 30.00 264 ASN B C 1
ATOM 5957 O O . ASN F 3 264 ? 31.019 74.917 -2.567 1.00 30.39 264 ASN B O 1
ATOM 5962 N N . VAL F 3 265 ? 31.541 72.715 -2.501 1.00 29.37 265 VAL B N 1
ATOM 5963 C CA . VAL F 3 265 ? 32.970 72.923 -2.332 1.00 28.85 265 VAL B CA 1
ATOM 5964 C C . VAL F 3 265 ? 33.622 72.978 -3.717 1.00 28.41 265 VAL B C 1
ATOM 5965 O O . VAL F 3 265 ? 33.388 72.117 -4.571 1.00 28.04 265 VAL B O 1
ATOM 5969 N N . SER F 3 266 ? 34.411 74.024 -3.943 1.00 27.67 266 SER B N 1
ATOM 5970 C CA . SER F 3 266 ? 35.203 74.110 -5.158 1.00 27.43 266 SER B CA 1
ATOM 5971 C C . SER F 3 266 ? 36.569 73.468 -4.916 1.00 26.38 266 SER B C 1
ATOM 5972 O O . SER F 3 266 ? 37.305 73.836 -3.989 1.00 26.58 266 SER B O 1
ATOM 5975 N N . TYR F 3 267 ? 36.870 72.467 -5.731 1.00 24.88 267 TYR B N 1
ATOM 5976 C CA . TYR F 3 267 ? 38.140 71.771 -5.656 1.00 23.26 267 TYR B CA 1
ATOM 5977 C C . TYR F 3 267 ? 39.089 72.283 -6.721 1.00 22.70 267 TYR B C 1
ATOM 5978 O O . TYR F 3 267 ? 38.663 72.698 -7.802 1.00 22.50 267 TYR B O 1
ATOM 5987 N N . THR F 3 268 ? 40.383 72.248 -6.405 1.00 22.71 268 THR B N 1
ATOM 5988 C CA . THR F 3 268 ? 41.432 72.410 -7.410 1.00 22.37 268 THR B CA 1
ATOM 5989 C C . THR F 3 268 ? 41.254 71.317 -8.455 1.00 22.40 268 THR B C 1
ATOM 5990 O O . THR F 3 268 ? 40.635 70.290 -8.175 1.00 21.83 268 THR B O 1
ATOM 5994 N N . ASP F 3 269 ? 41.797 71.525 -9.647 1.00 22.13 269 ASP B N 1
ATOM 5995 C CA . ASP F 3 269 ? 41.668 70.528 -10.707 1.00 22.06 269 ASP B CA 1
ATOM 5996 C C . ASP F 3 269 ? 42.330 69.203 -10.311 1.00 21.53 269 ASP B C 1
ATOM 5997 O O . ASP F 3 269 ? 41.792 68.123 -10.590 1.00 21.42 269 ASP B O 1
ATOM 6002 N N . SER F 3 270 ? 43.472 69.300 -9.629 1.00 20.86 270 SER B N 1
ATOM 6003 C CA . SER F 3 270 ? 44.180 68.149 -9.091 1.00 20.38 270 SER B CA 1
ATOM 6004 C C . SER F 3 270 ? 43.318 67.329 -8.124 1.00 20.09 270 SER B C 1
ATOM 6005 O O . SER F 3 270 ? 43.182 66.105 -8.295 1.00 19.21 270 SER B O 1
ATOM 6008 N N . GLU F 3 271 ? 42.736 67.989 -7.120 1.00 18.98 271 GLU B N 1
ATOM 6009 C CA . GLU F 3 271 ? 41.875 67.260 -6.176 1.00 18.67 271 GLU B CA 1
ATOM 6010 C C . GLU F 3 271 ? 40.625 66.729 -6.876 1.00 18.35 271 GLU B C 1
ATOM 6011 O O . GLU F 3 271 ? 40.180 65.615 -6.599 1.00 18.47 271 GLU B O 1
ATOM 6017 N N . LYS F 3 272 ? 40.046 67.537 -7.761 1.00 18.28 272 LYS B N 1
ATOM 6018 C CA . LYS F 3 272 ? 38.866 67.120 -8.520 1.00 18.74 272 LYS B CA 1
ATOM 6019 C C . LYS F 3 272 ? 39.127 65.848 -9.323 1.00 18.92 272 LYS B C 1
ATOM 6020 O O . LYS F 3 272 ? 38.285 64.943 -9.345 1.00 18.37 272 LYS B O 1
ATOM 6026 N N . GLU F 3 273 ? 40.292 65.756 -9.968 1.00 18.65 273 GLU B N 1
ATOM 6027 C CA . GLU F 3 273 ? 40.582 64.548 -10.738 1.00 18.95 273 GLU B CA 1
ATOM 6028 C C . GLU F 3 273 ? 40.867 63.315 -9.859 1.00 18.25 273 GLU B C 1
ATOM 6029 O O . GLU F 3 273 ? 40.529 62.198 -10.243 1.00 18.10 273 GLU B O 1
ATOM 6035 N N . GLU F 3 274 ? 41.435 63.516 -8.673 1.00 17.65 274 GLU B N 1
ATOM 6036 C CA . GLU F 3 274 ? 41.637 62.405 -7.743 1.00 17.40 274 GLU B CA 1
ATOM 6037 C C . GLU F 3 274 ? 40.315 61.891 -7.209 1.00 16.70 274 GLU B C 1
ATOM 6038 O O . GLU F 3 274 ? 40.120 60.681 -7.060 1.00 15.60 274 GLU B O 1
ATOM 6044 N N . ILE F 3 275 ? 39.414 62.819 -6.906 1.00 16.50 275 ILE B N 1
ATOM 6045 C CA . ILE F 3 275 ? 38.103 62.437 -6.407 1.00 16.30 275 ILE B CA 1
ATOM 6046 C C . ILE F 3 275 ? 37.392 61.649 -7.498 1.00 17.20 275 ILE B C 1
ATOM 6047 O O . ILE F 3 275 ? 36.879 60.581 -7.236 1.00 16.87 275 ILE B O 1
ATOM 6052 N N . GLN F 3 276 ? 37.402 62.186 -8.718 1.00 17.70 276 GLN B N 1
ATOM 6053 C CA . GLN F 3 276 ? 36.822 61.530 -9.877 1.00 18.37 276 GLN B CA 1
ATOM 6054 C C . GLN F 3 276 ? 37.352 60.102 -10.007 1.00 18.66 276 GLN B C 1
ATOM 6055 O O . GLN F 3 276 ? 36.574 59.161 -10.173 1.00 18.08 276 GLN B O 1
ATOM 6061 N N . GLN F 3 277 ? 38.669 59.939 -9.895 1.00 19.47 277 GLN B N 1
ATOM 6062 C CA . GLN F 3 277 ? 39.312 58.618 -9.948 1.00 20.25 277 GLN B CA 1
ATOM 6063 C C . GLN F 3 277 ? 38.769 57.660 -8.892 1.00 19.40 277 GLN B C 1
ATOM 6064 O O . GLN F 3 277 ? 38.445 56.502 -9.190 1.00 19.63 277 GLN B O 1
ATOM 6070 N N . SER F 3 278 ? 38.680 58.149 -7.661 1.00 17.98 278 SER B N 1
ATOM 6071 C CA . SER F 3 278 ? 38.178 57.365 -6.540 1.00 17.79 278 SER B CA 1
ATOM 6072 C C . SER F 3 278 ? 36.744 56.870 -6.772 1.00 17.04 278 SER B C 1
ATOM 6073 O O . SER F 3 278 ? 36.436 55.716 -6.526 1.00 16.65 278 SER B O 1
ATOM 6076 N N . ILE F 3 279 ? 35.885 57.759 -7.252 1.00 16.50 279 ILE B N 1
ATOM 6077 C CA . ILE F 3 279 ? 34.496 57.424 -7.561 1.00 15.64 279 ILE B CA 1
ATOM 6078 C C . ILE F 3 279 ? 34.433 56.406 -8.704 1.00 16.37 279 ILE B C 1
ATOM 6079 O O . ILE F 3 279 ? 33.759 55.374 -8.578 1.00 17.06 279 ILE B O 1
ATOM 6084 N N . LEU F 3 280 ? 35.154 56.693 -9.798 1.00 16.07 280 LEU B N 1
ATOM 6085 C CA . LEU F 3 280 ? 35.163 55.817 -10.983 1.00 16.29 280 LEU B CA 1
ATOM 6086 C C . LEU F 3 280 ? 35.626 54.416 -10.611 1.00 16.09 280 LEU B C 1
ATOM 6087 O O . LEU F 3 280 ? 35.095 53.432 -11.110 1.00 16.22 280 LEU B O 1
ATOM 6092 N N . LYS F 3 281 ? 36.608 54.338 -9.720 1.00 16.64 281 LYS B N 1
ATOM 6093 C CA . LYS F 3 281 ? 37.084 53.083 -9.146 1.00 17.41 281 LYS B CA 1
ATOM 6094 C C . LYS F 3 281 ? 35.978 52.325 -8.411 1.00 17.10 281 LYS B C 1
ATOM 6095 O O . LYS F 3 281 ? 35.816 51.110 -8.548 1.00 17.21 281 LYS B O 1
ATOM 6101 N N . GLN F 3 282 ? 35.202 53.050 -7.622 1.00 17.11 282 GLN B N 1
ATOM 6102 C CA . GLN F 3 282 ? 34.124 52.420 -6.872 1.00 16.44 282 GLN B CA 1
ATOM 6103 C C . GLN F 3 282 ? 32.967 51.987 -7.766 1.00 16.20 282 GLN B C 1
ATOM 6104 O O . GLN F 3 282 ? 32.386 50.933 -7.538 1.00 16.75 282 GLN B O 1
ATOM 6110 N N . ILE F 3 283 ? 32.667 52.763 -8.807 1.00 16.29 283 ILE B N 1
ATOM 6111 C CA . ILE F 3 283 ? 31.642 52.360 -9.779 1.00 16.10 283 ILE B CA 1
ATOM 6112 C C . ILE F 3 283 ? 32.020 51.018 -10.426 1.00 16.43 283 ILE B C 1
ATOM 6113 O O . ILE F 3 283 ? 31.143 50.183 -10.692 1.00 16.17 283 ILE B O 1
ATOM 6118 N N . GLU F 3 284 ? 33.320 50.813 -10.643 1.00 16.85 284 GLU B N 1
ATOM 6119 C CA . GLU F 3 284 ? 33.830 49.554 -11.193 1.00 18.20 284 GLU B CA 1
ATOM 6120 C C . GLU F 3 284 ? 33.513 48.392 -10.278 1.00 18.04 284 GLU B C 1
ATOM 6121 O O . GLU F 3 284 ? 33.036 47.353 -10.734 1.00 18.11 284 GLU B O 1
ATOM 6127 N N . LYS F 3 285 ? 33.805 48.582 -8.990 1.00 18.93 285 LYS B N 1
ATOM 6128 C CA . LYS F 3 285 ? 33.562 47.575 -7.961 1.00 19.27 285 LYS B CA 1
ATOM 6129 C C . LYS F 3 285 ? 32.089 47.206 -7.919 1.00 18.66 285 LYS B C 1
ATOM 6130 O O . LYS F 3 285 ? 31.741 46.044 -7.755 1.00 18.17 285 LYS B O 1
ATOM 6136 N N . TYR F 3 286 ? 31.221 48.200 -8.104 1.00 17.18 286 TYR B N 1
ATOM 6137 C CA . TYR F 3 286 ? 29.770 48.001 -7.991 1.00 16.83 286 TYR B CA 1
ATOM 6138 C C . TYR F 3 286 ? 29.061 48.000 -9.338 1.00 16.50 286 TYR B C 1
ATOM 6139 O O . TYR F 3 286 ? 27.854 48.264 -9.430 1.00 16.04 286 TYR B O 1
ATOM 6148 N N . SER F 3 287 ? 29.814 47.654 -10.377 1.00 16.71 287 SER B N 1
ATOM 6149 C CA . SER F 3 287 ? 29.355 47.698 -11.758 1.00 17.17 287 SER B CA 1
ATOM 6150 C C . SER F 3 287 ? 27.995 47.039 -11.964 1.00 17.29 287 SER B C 1
ATOM 6151 O O . SER F 3 287 ? 27.225 47.455 -12.822 1.00 17.60 287 SER B O 1
ATOM 6154 N N . ASP F 3 288 ? 27.720 46.011 -11.167 1.00 16.76 288 ASP B N 1
ATOM 6155 C CA . ASP F 3 288 ? 26.569 45.130 -11.361 1.00 17.21 288 ASP B CA 1
ATOM 6156 C C . ASP F 3 288 ? 25.324 45.606 -10.634 1.00 15.89 288 ASP B C 1
ATOM 6157 O O . ASP F 3 288 ? 24.272 44.977 -10.732 1.00 15.59 288 ASP B O 1
ATOM 6162 N N . PHE F 3 289 ? 25.453 46.744 -9.943 1.00 14.32 289 PHE B N 1
ATOM 6163 C CA . PHE F 3 289 ? 24.472 47.204 -8.980 1.00 13.41 289 PHE B CA 1
ATOM 6164 C C . PHE F 3 289 ? 24.017 48.620 -9.333 1.00 13.05 289 PHE B C 1
ATOM 6165 O O . PHE F 3 289 ? 24.607 49.595 -8.858 1.00 13.02 289 PHE B O 1
ATOM 6173 N N . PRO F 3 290 ? 22.990 48.720 -10.197 1.00 12.65 290 PRO B N 1
ATOM 6174 C CA . PRO F 3 290 ? 22.477 49.969 -10.756 1.00 12.65 290 PRO B CA 1
ATOM 6175 C C . PRO F 3 290 ? 22.269 51.024 -9.697 1.00 11.95 290 PRO B C 1
ATOM 6176 O O . PRO F 3 290 ? 22.617 52.200 -9.913 1.00 12.74 290 PRO B O 1
ATOM 6180 N N . TYR F 3 291 ? 21.684 50.645 -8.567 1.00 11.05 291 TYR B N 1
ATOM 6181 C CA . TYR F 3 291 ? 21.374 51.673 -7.544 1.00 10.62 291 TYR B CA 1
ATOM 6182 C C . TYR F 3 291 ? 22.646 52.336 -7.042 1.00 10.56 291 TYR B C 1
ATOM 6183 O O . TYR F 3 291 ? 22.671 53.536 -6.791 1.00 11.84 291 TYR B O 1
ATOM 6192 N N . VAL F 3 292 ? 23.690 51.535 -6.877 1.00 9.95 292 VAL B N 1
ATOM 6193 C CA . VAL F 3 292 ? 24.932 52.038 -6.340 1.00 10.00 292 VAL B CA 1
ATOM 6194 C C . VAL F 3 292 ? 25.689 52.837 -7.398 1.00 10.11 292 VAL B C 1
ATOM 6195 O O . VAL F 3 292 ? 26.249 53.905 -7.114 1.00 9.87 292 VAL B O 1
ATOM 6199 N N . VAL F 3 293 ? 25.701 52.323 -8.625 1.00 9.88 293 VAL B N 1
ATOM 6200 C CA . VAL F 3 293 ? 26.286 53.068 -9.744 1.00 10.99 293 VAL B CA 1
ATOM 6201 C C . VAL F 3 293 ? 25.610 54.435 -9.864 1.00 10.79 293 VAL B C 1
ATOM 6202 O O . VAL F 3 293 ? 26.286 55.436 -10.018 1.00 10.96 293 VAL B O 1
ATOM 6206 N N . ASN F 3 294 ? 24.284 54.475 -9.782 1.00 11.44 294 ASN B N 1
ATOM 6207 C CA . ASN F 3 294 ? 23.630 55.754 -9.920 1.00 12.36 294 ASN B CA 1
ATOM 6208 C C . ASN F 3 294 ? 24.003 56.709 -8.784 1.00 12.10 294 ASN B C 1
ATOM 6209 O O . ASN F 3 294 ? 24.183 57.901 -9.021 1.00 11.46 294 ASN B O 1
ATOM 6214 N N . TYR F 3 295 ? 24.160 56.186 -7.570 1.00 10.68 295 TYR B N 1
ATOM 6215 C CA . TYR F 3 295 ? 24.597 56.990 -6.427 1.00 10.79 295 TYR B CA 1
ATOM 6216 C C . TYR F 3 295 ? 25.957 57.615 -6.699 1.00 10.32 295 TYR B C 1
ATOM 6217 O O . TYR F 3 295 ? 26.165 58.813 -6.470 1.00 10.76 295 TYR B O 1
ATOM 6226 N N . TYR F 3 296 ? 26.887 56.812 -7.208 1.00 9.74 296 TYR B N 1
ATOM 6227 C CA . TYR F 3 296 ? 28.214 57.334 -7.507 1.00 10.80 296 TYR B CA 1
ATOM 6228 C C . TYR F 3 296 ? 28.205 58.332 -8.669 1.00 11.80 296 TYR B C 1
ATOM 6229 O O . TYR F 3 296 ? 28.907 59.338 -8.640 1.00 11.57 296 TYR B O 1
ATOM 6238 N N . ARG F 3 297 ? 27.402 58.065 -9.690 1.00 12.67 297 ARG B N 1
ATOM 6239 C CA . ARG F 3 297 ? 27.386 58.972 -10.833 1.00 13.90 297 ARG B CA 1
ATOM 6240 C C . ARG F 3 297 ? 26.784 60.330 -10.460 1.00 13.70 297 ARG B C 1
ATOM 6241 O O . ARG F 3 297 ? 27.187 61.348 -11.023 1.00 13.96 297 ARG B O 1
ATOM 6249 N N . ASN F 3 298 ? 25.881 60.375 -9.473 1.00 13.77 298 ASN B N 1
ATOM 6250 C CA . ASN F 3 298 ? 25.431 61.675 -8.940 1.00 15.28 298 ASN B CA 1
ATOM 6251 C C . ASN F 3 298 ? 26.600 62.448 -8.340 1.00 15.40 298 ASN B C 1
ATOM 6252 O O . ASN F 3 298 ? 26.716 63.663 -8.514 1.00 16.11 298 ASN B O 1
ATOM 6257 N N . ARG F 3 299 ? 27.471 61.736 -7.634 1.00 15.38 299 ARG B N 1
ATOM 6258 C CA . ARG F 3 299 ? 28.636 62.401 -7.053 1.00 16.01 299 ARG B CA 1
ATOM 6259 C C . ARG F 3 299 ? 29.613 62.876 -8.114 1.00 16.60 299 ARG B C 1
ATOM 6260 O O . ARG F 3 299 ? 30.177 63.947 -7.985 1.00 17.18 299 ARG B O 1
ATOM 6268 N N . LEU F 3 300 ? 29.820 62.061 -9.143 1.00 17.57 300 LEU B N 1
ATOM 6269 C CA . LEU F 3 300 ? 30.696 62.393 -10.280 1.00 18.57 300 LEU B CA 1
ATOM 6270 C C . LEU F 3 300 ? 30.143 63.641 -10.971 1.00 19.42 300 LEU B C 1
ATOM 6271 O O . LEU F 3 300 ? 30.865 64.587 -11.263 1.00 19.15 300 LEU B O 1
ATOM 6276 N N . SER F 3 301 ? 28.836 63.625 -11.214 1.00 20.57 301 SER B N 1
ATOM 6277 C CA . SER F 3 301 ? 28.120 64.749 -11.800 1.00 23.10 301 SER B CA 1
ATOM 6278 C C . SER F 3 301 ? 28.293 66.041 -10.982 1.00 24.14 301 SER B C 1
ATOM 6279 O O . SER F 3 301 ? 28.494 67.117 -11.553 1.00 24.01 301 SER B O 1
ATOM 6282 N N . ALA F 3 302 ? 28.241 65.925 -9.656 1.00 25.74 302 ALA B N 1
ATOM 6283 C CA . ALA F 3 302 ? 28.455 67.064 -8.752 1.00 27.84 302 ALA B CA 1
ATOM 6284 C C . ALA F 3 302 ? 29.823 67.749 -8.895 1.00 29.42 302 ALA B C 1
ATOM 6285 O O . ALA F 3 302 ? 29.959 68.927 -8.552 1.00 29.66 302 ALA B O 1
ATOM 6287 N N . LEU F 3 303 ? 30.830 67.036 -9.405 1.00 31.72 303 LEU B N 1
ATOM 6288 C CA . LEU F 3 303 ? 32.147 67.650 -9.669 1.00 34.34 303 LEU B CA 1
ATOM 6289 C C . LEU F 3 303 ? 32.156 68.561 -10.901 1.00 36.36 303 LEU B C 1
ATOM 6290 O O . LEU F 3 303 ? 33.117 69.310 -11.129 1.00 36.80 303 LEU B O 1
ATOM 6295 N N . PHE F 3 304 ? 31.097 68.468 -11.698 1.00 38.58 304 PHE B N 1
ATOM 6296 C CA . PHE F 3 304 ? 30.992 69.204 -12.957 1.00 40.97 304 PHE B CA 1
ATOM 6297 C C . PHE F 3 304 ? 29.838 70.187 -12.902 1.00 42.56 304 PHE B C 1
ATOM 6298 O O . PHE F 3 304 ? 29.582 70.922 -13.854 1.00 42.97 304 PHE B O 1
ATOM 6306 N N . ASP F 3 305 ? 29.150 70.177 -11.766 1.00 44.52 305 ASP B N 1
ATOM 6307 C CA . ASP F 3 305 ? 28.108 71.130 -11.438 1.00 46.17 305 ASP B CA 1
ATOM 6308 C C . ASP F 3 305 ? 28.763 72.364 -10.844 1.00 46.54 305 ASP B C 1
ATOM 6309 O O . ASP F 3 305 ? 29.581 73.003 -11.497 1.00 47.02 305 ASP B O 1
ATOM 6315 N N . LEU G 3 4 ? 73.592 103.178 17.329 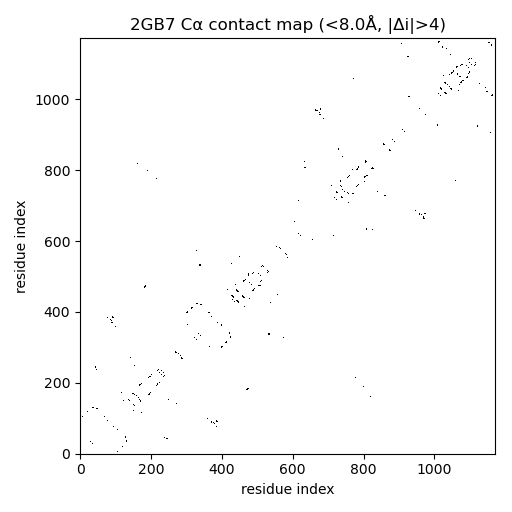1.00 28.25 4 LEU C N 1
ATOM 6316 C CA . LEU G 3 4 ? 73.277 103.906 18.591 1.00 28.03 4 LEU C CA 1
ATOM 6317 C C . LEU G 3 4 ? 71.776 104.004 18.874 1.00 27.62 4 LEU C C 1
ATOM 6318 O O . LEU G 3 4 ? 71.379 104.464 19.948 1.00 28.07 4 LEU C O 1
ATOM 6323 N N . SER G 3 5 ? 70.934 103.587 17.922 1.00 26.46 5 SER C N 1
ATOM 6324 C CA . SER G 3 5 ? 69.554 103.452 18.256 1.00 25.15 5 SER C CA 1
ATOM 6325 C C . SER G 3 5 ? 69.472 102.131 19.007 1.00 25.03 5 SER C C 1
ATOM 6326 O O . SER G 3 5 ? 70.493 101.432 19.079 1.00 24.09 5 SER C O 1
ATOM 6329 N N . PRO G 3 6 ? 68.346 101.768 19.571 1.00 24.01 6 PRO C N 1
ATOM 6330 C CA . PRO G 3 6 ? 68.296 100.469 20.231 1.00 25.07 6 PRO C CA 1
ATOM 6331 C C . PRO G 3 6 ? 68.452 99.338 19.229 1.00 24.98 6 PRO C C 1
ATOM 6332 O O . PRO G 3 6 ? 69.182 98.369 19.492 1.00 25.49 6 PRO C O 1
ATOM 6336 N N . GLY G 3 7 ? 67.775 99.456 18.088 1.00 24.92 7 GLY C N 1
ATOM 6337 C CA . GLY G 3 7 ? 67.831 98.413 17.064 1.00 25.06 7 GLY C CA 1
ATOM 6338 C C . GLY G 3 7 ? 69.265 98.255 16.608 1.00 24.49 7 GLY C C 1
ATOM 6339 O O . GLY G 3 7 ? 69.777 97.150 16.480 1.00 24.46 7 GLY C O 1
ATOM 6340 N N . GLU G 3 8 ? 69.926 99.385 16.389 1.00 24.06 8 GLU C N 1
ATOM 6341 C CA . GLU G 3 8 ? 71.309 99.380 15.966 1.00 24.16 8 GLU C CA 1
ATOM 6342 C C . GLU G 3 8 ? 72.188 98.711 17.018 1.00 23.97 8 GLU C C 1
ATOM 6343 O O . GLU G 3 8 ? 73.078 97.929 16.665 1.00 24.97 8 GLU C O 1
ATOM 6349 N N . PHE G 3 9 ? 71.911 98.975 18.301 1.00 22.65 9 PHE C N 1
ATOM 6350 C CA . PHE G 3 9 ? 72.710 98.404 19.400 1.00 21.81 9 PHE C CA 1
ATOM 6351 C C . PHE G 3 9 ? 72.421 96.911 19.490 1.00 22.09 9 PHE C C 1
ATOM 6352 O O . PHE G 3 9 ? 73.345 96.107 19.489 1.00 20.94 9 PHE C O 1
ATOM 6360 N N . LYS G 3 10 ? 71.133 96.570 19.526 1.00 23.36 10 LYS C N 1
ATOM 6361 C CA . LYS G 3 10 ? 70.660 95.169 19.583 1.00 24.60 10 LYS C CA 1
ATOM 6362 C C . LYS G 3 10 ? 71.355 94.311 18.551 1.00 24.25 10 LYS C C 1
ATOM 6363 O O . LYS G 3 10 ? 71.895 93.247 18.872 1.00 24.28 10 LYS C O 1
ATOM 6369 N N . THR G 3 11 ? 71.335 94.767 17.302 1.00 24.87 11 THR C N 1
ATOM 6370 C CA . THR G 3 11 ? 71.923 93.979 16.225 1.00 25.80 11 THR C CA 1
ATOM 6371 C C . THR G 3 11 ? 73.451 93.979 16.285 1.00 25.54 11 THR C C 1
ATOM 6372 O O . THR G 3 11 ? 74.085 93.007 15.856 1.00 25.42 11 THR C O 1
ATOM 6376 N N . LEU G 3 12 ? 74.043 95.056 16.799 1.00 25.65 12 LEU C N 1
ATOM 6377 C CA . LEU G 3 12 ? 75.495 95.088 16.987 1.00 25.93 12 LEU C CA 1
ATOM 6378 C C . LEU G 3 12 ? 75.903 94.006 17.969 1.00 26.08 12 LEU C C 1
ATOM 6379 O O . LEU G 3 12 ? 76.841 93.262 17.702 1.00 26.29 12 LEU C O 1
ATOM 6384 N N . ILE G 3 13 ? 75.183 93.912 19.089 1.00 26.31 13 ILE C N 1
ATOM 6385 C CA . ILE G 3 13 ? 75.460 92.912 20.129 1.00 25.97 13 ILE C CA 1
ATOM 6386 C C . ILE G 3 13 ? 75.419 91.513 19.530 1.00 26.45 13 ILE C C 1
ATOM 6387 O O . ILE G 3 13 ? 76.381 90.746 19.629 1.00 26.07 13 ILE C O 1
ATOM 6392 N N . SER G 3 14 ? 74.289 91.198 18.899 1.00 26.92 14 SER C N 1
ATOM 6393 C CA . SER G 3 14 ? 74.071 89.880 18.314 1.00 27.44 14 SER C CA 1
ATOM 6394 C C . SER G 3 14 ? 75.197 89.576 17.331 1.00 27.96 14 SER C C 1
ATOM 6395 O O . SER G 3 14 ? 75.654 88.437 17.206 1.00 27.89 14 SER C O 1
ATOM 6398 N N . LYS G 3 15 ? 75.647 90.635 16.667 1.00 28.80 15 LYS C N 1
ATOM 6399 C CA . LYS G 3 15 ? 76.748 90.624 15.728 1.00 30.18 15 LYS C CA 1
ATOM 6400 C C . LYS G 3 15 ? 78.147 90.410 16.363 1.00 30.43 15 LYS C C 1
ATOM 6401 O O . LYS G 3 15 ? 79.032 89.841 15.710 1.00 31.50 15 LYS C O 1
ATOM 6407 N N . GLU G 3 16 ? 78.350 90.826 17.614 1.00 30.05 16 GLU C N 1
ATOM 6408 C CA . GLU G 3 16 ? 79.691 90.712 18.231 1.00 30.04 16 GLU C CA 1
ATOM 6409 C C . GLU G 3 16 ? 79.932 89.532 19.163 1.00 29.45 16 GLU C C 1
ATOM 6410 O O . GLU G 3 16 ? 81.085 89.182 19.416 1.00 29.50 16 GLU C O 1
ATOM 6416 N N . ARG G 3 17 ? 78.870 88.922 19.687 1.00 28.47 17 ARG C N 1
ATOM 6417 C CA . ARG G 3 17 ? 79.064 87.981 20.789 1.00 27.07 17 ARG C CA 1
ATOM 6418 C C . ARG G 3 17 ? 80.032 86.859 20.386 1.00 27.05 17 ARG C C 1
ATOM 6419 O O . ARG G 3 17 ? 80.923 86.484 21.155 1.00 26.12 17 ARG C O 1
ATOM 6427 N N . LYS G 3 18 ? 79.840 86.367 19.161 1.00 27.59 18 LYS C N 1
ATOM 6428 C CA . LYS G 3 18 ? 80.645 85.296 18.559 1.00 28.40 18 LYS C CA 1
ATOM 6429 C C . LYS G 3 18 ? 82.139 85.433 18.860 1.00 27.94 18 LYS C C 1
ATOM 6430 O O . LYS G 3 18 ? 82.775 84.489 19.334 1.00 28.25 18 LYS C O 1
ATOM 6436 N N . SER G 3 19 ? 82.692 86.611 18.598 1.00 28.03 19 SER C N 1
ATOM 6437 C CA . SER G 3 19 ? 84.128 86.800 18.723 1.00 27.26 19 SER C CA 1
ATOM 6438 C C . SER G 3 19 ? 84.636 86.872 20.167 1.00 27.51 19 SER C C 1
ATOM 6439 O O . SER G 3 19 ? 85.847 86.837 20.400 1.00 27.26 19 SER C O 1
ATOM 6442 N N . HIS G 3 20 ? 83.727 86.955 21.136 1.00 27.37 20 HIS C N 1
ATOM 6443 C CA . HIS G 3 20 ? 84.138 87.193 22.521 1.00 27.71 20 HIS C CA 1
ATOM 6444 C C . HIS G 3 20 ? 83.902 86.061 23.511 1.00 27.07 20 HIS C C 1
ATOM 6445 O O . HIS G 3 20 ? 84.204 86.192 24.692 1.00 27.88 20 HIS C O 1
ATOM 6452 N N . PHE G 3 21 ? 83.400 84.938 23.021 1.00 25.00 21 PHE C N 1
ATOM 6453 C CA . PHE G 3 21 ? 83.140 83.794 23.878 1.00 23.76 21 PHE C CA 1
ATOM 6454 C C . PHE G 3 21 ? 83.563 82.537 23.160 1.00 22.23 21 PHE C C 1
ATOM 6455 O O . PHE G 3 21 ? 83.377 82.428 21.945 1.00 23.06 21 PHE C O 1
ATOM 6463 N N . ILE G 3 22 ? 84.116 81.585 23.902 1.00 20.09 22 ILE C N 1
ATOM 6464 C CA . ILE G 3 22 ? 84.313 80.251 23.358 1.00 18.14 22 ILE C CA 1
ATOM 6465 C C . ILE G 3 22 ? 82.997 79.505 23.430 1.00 17.66 22 ILE C C 1
ATOM 6466 O O . ILE G 3 22 ? 82.097 79.883 24.190 1.00 18.76 22 ILE C O 1
ATOM 6471 N N . THR G 3 23 ? 82.872 78.451 22.629 1.00 16.67 23 THR C N 1
ATOM 6472 C CA . THR G 3 23 ? 81.594 77.745 22.506 1.00 15.72 23 THR C CA 1
ATOM 6473 C C . THR G 3 23 ? 81.272 77.010 23.802 1.00 15.01 23 THR C C 1
ATOM 6474 O O . THR G 3 23 ? 82.174 76.721 24.600 1.00 14.35 23 THR C O 1
ATOM 6478 N N . PRO 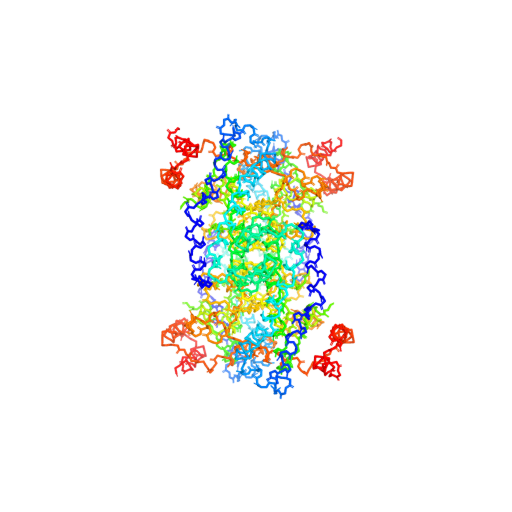G 3 24 ? 79.990 76.676 24.012 1.00 14.34 24 PRO C N 1
ATOM 6479 C CA . PRO G 3 24 ? 79.642 75.890 25.178 1.00 14.16 24 PRO C CA 1
ATOM 6480 C C . PRO G 3 24 ? 80.471 74.610 25.255 1.00 13.37 24 PRO C C 1
ATOM 6481 O O . PRO G 3 24 ? 80.971 74.268 26.325 1.00 12.91 24 PRO C O 1
ATOM 6485 N N . PHE G 3 25 ? 80.604 73.891 24.155 1.00 12.36 25 PHE C N 1
ATOM 6486 C CA . PHE G 3 25 ? 81.320 72.617 24.276 1.00 13.52 25 PHE C CA 1
ATOM 6487 C C . PHE G 3 25 ? 82.775 72.924 24.597 1.00 13.14 25 PHE C C 1
ATOM 6488 O O . PHE G 3 25 ? 83.398 72.244 25.420 1.00 13.36 25 PHE C O 1
ATOM 6496 N N . ALA G 3 26 ? 83.316 73.955 23.969 1.00 13.20 26 ALA C N 1
ATOM 6497 C CA . ALA G 3 26 ? 84.735 74.247 24.173 1.00 12.29 26 ALA C CA 1
ATOM 6498 C C . ALA G 3 26 ? 84.980 74.602 25.635 1.00 11.93 26 ALA C C 1
ATOM 6499 O O . ALA G 3 26 ? 86.007 74.218 26.205 1.00 11.06 26 ALA C O 1
ATOM 6501 N N . LEU G 3 27 ? 84.034 75.316 26.243 1.00 11.78 27 LEU C N 1
ATOM 6502 C CA . LEU G 3 27 ? 84.135 75.682 27.661 1.00 12.37 27 LEU C CA 1
ATOM 6503 C C . LEU G 3 27 ? 84.060 74.451 28.557 1.00 11.21 27 LEU C C 1
ATOM 6504 O O . LEU G 3 27 ? 84.803 74.321 29.528 1.00 10.19 27 LEU C O 1
ATOM 6509 N N . VAL G 3 28 ? 83.107 73.578 28.260 1.00 10.30 28 VAL C N 1
ATOM 6510 C CA . VAL G 3 28 ? 82.984 72.329 29.015 1.00 9.84 28 VAL C CA 1
ATOM 6511 C C . VAL G 3 28 ? 84.262 71.512 28.901 1.00 8.79 28 VAL C C 1
ATOM 6512 O O . VAL G 3 28 ? 84.775 71.017 29.905 1.00 8.93 28 VAL C O 1
ATOM 6516 N N . TYR G 3 29 ? 84.797 71.383 27.686 1.00 8.66 29 TYR C N 1
ATOM 6517 C CA . TYR G 3 29 ? 85.997 70.562 27.476 1.00 9.00 29 TYR C CA 1
ATOM 6518 C C . TYR G 3 29 ? 87.201 71.126 28.245 1.00 9.32 29 TYR C C 1
ATOM 6519 O O . TYR G 3 29 ? 87.917 70.415 28.885 1.00 10.19 29 TYR C O 1
ATOM 6528 N N . LYS G 3 30 ? 87.347 72.439 28.208 1.00 9.25 30 LYS C N 1
ATOM 6529 C CA . LYS G 3 30 ? 88.424 73.098 28.939 1.00 10.27 30 LYS C CA 1
ATOM 6530 C C . LYS G 3 30 ? 88.298 72.815 30.441 1.00 9.84 30 LYS C C 1
ATOM 6531 O O . LYS G 3 30 ? 89.295 72.541 31.105 1.00 11.21 30 LYS C O 1
ATOM 6537 N N . THR G 3 31 ? 87.070 72.880 30.971 1.00 10.22 31 THR C N 1
ATOM 6538 C CA . THR G 3 31 ? 86.815 72.666 32.399 1.00 10.42 31 THR C CA 1
ATOM 6539 C C . THR G 3 31 ? 87.074 71.216 32.775 1.00 10.05 31 THR C C 1
ATOM 6540 O O . THR G 3 31 ? 87.683 70.911 33.820 1.00 10.62 31 THR C O 1
ATOM 6544 N N . PHE G 3 32 ? 86.643 70.320 31.899 1.00 9.57 32 PHE C N 1
ATOM 6545 C CA . PHE G 3 32 ? 86.859 68.867 32.082 1.00 8.98 32 PHE C CA 1
ATOM 6546 C C . PHE G 3 32 ? 88.350 68.601 32.277 1.00 9.78 32 PHE C C 1
ATOM 6547 O O . PHE G 3 32 ? 88.741 67.932 33.229 1.00 8.54 32 PHE C O 1
ATOM 6555 N N . CYS G 3 33 ? 89.163 69.158 31.382 1.00 10.04 33 CYS C N 1
ATOM 6556 C CA . CYS G 3 33 ? 90.607 69.000 31.465 1.00 11.03 33 CYS C CA 1
ATOM 6557 C C . CYS G 3 33 ? 91.228 69.722 32.665 1.00 11.25 33 CYS C C 1
ATOM 6558 O O . CYS G 3 33 ? 92.148 69.198 33.314 1.00 10.31 33 CYS C O 1
ATOM 6561 N N . ASP G 3 34 ? 90.713 70.915 32.954 1.00 11.96 34 ASP C N 1
ATOM 6562 C CA . ASP G 3 34 ? 91.199 71.721 34.075 1.00 12.45 34 ASP C CA 1
ATOM 6563 C C . ASP G 3 34 ? 90.996 71.027 35.409 1.00 11.91 34 ASP C C 1
ATOM 6564 O O . ASP G 3 34 ? 91.866 71.058 36.275 1.00 12.57 34 ASP C O 1
ATOM 6569 N N . LEU G 3 35 ? 89.851 70.368 35.569 1.00 11.94 35 LEU C N 1
ATOM 6570 C CA . LEU G 3 35 ? 89.585 69.617 36.793 1.00 12.51 35 LEU C CA 1
ATOM 6571 C C . LEU G 3 35 ? 90.239 68.243 36.823 1.00 12.00 35 LEU C C 1
ATOM 6572 O O . LEU G 3 35 ? 90.093 67.512 37.812 1.00 13.39 35 LEU C O 1
ATOM 6577 N N . GLY G 3 36 ? 90.922 67.863 35.743 1.00 10.95 36 GLY C N 1
ATOM 6578 C CA . GLY G 3 36 ? 91.658 66.601 35.718 1.00 10.86 36 GLY C CA 1
ATOM 6579 C C . GLY G 3 36 ? 90.850 65.363 35.408 1.00 10.57 36 GLY C C 1
ATOM 6580 O O . GLY G 3 36 ? 91.322 64.234 35.598 1.00 10.79 36 GLY C O 1
ATOM 6581 N N . TYR G 3 37 ? 89.620 65.576 34.940 1.00 10.68 37 TYR C N 1
ATOM 6582 C CA . TYR G 3 37 ? 88.764 64.460 34.602 1.00 10.49 37 TYR C CA 1
ATOM 6583 C C . TYR G 3 37 ? 89.283 63.711 33.391 1.00 10.90 37 TYR C C 1
ATOM 6584 O O . TYR G 3 37 ? 88.963 62.540 33.189 1.00 10.24 37 TYR C O 1
ATOM 6593 N N . ASP G 3 38 ? 90.152 64.342 32.617 1.00 10.36 38 ASP C N 1
ATOM 6594 C CA . ASP G 3 38 ? 90.755 63.640 31.506 1.00 11.93 38 ASP C CA 1
ATOM 6595 C C . ASP G 3 38 ? 91.787 62.605 31.937 1.00 12.87 38 ASP C C 1
ATOM 6596 O O . ASP G 3 38 ? 92.291 61.851 31.111 1.00 14.07 38 ASP C O 1
ATOM 6601 N N . GLN G 3 39 ? 92.080 62.541 33.232 1.00 13.60 39 GLN C N 1
ATOM 6602 C CA . GLN G 3 39 ? 93.016 61.550 33.738 1.00 14.56 39 GLN C CA 1
ATOM 6603 C C . GLN G 3 39 ? 92.358 60.467 34.582 1.00 14.57 39 GLN C C 1
ATOM 6604 O O . GLN G 3 39 ? 93.039 59.543 35.033 1.00 14.88 39 GLN C O 1
ATOM 6610 N N . LYS G 3 40 ? 91.037 60.565 34.763 1.00 13.43 40 LYS C N 1
ATOM 6611 C CA . LYS G 3 40 ? 90.278 59.616 35.592 1.00 13.66 40 LYS C CA 1
ATOM 6612 C C . LYS G 3 40 ? 89.926 58.349 34.820 1.00 13.48 40 LYS C C 1
ATOM 6613 O O . LYS G 3 40 ? 89.607 58.411 33.636 1.00 12.91 40 LYS C O 1
ATOM 6619 N N . ASN G 3 41 ? 89.992 57.203 35.496 1.00 12.82 41 ASN C N 1
ATOM 6620 C CA . ASN G 3 41 ? 89.574 55.956 34.888 1.00 13.14 41 ASN C CA 1
ATOM 6621 C C . ASN G 3 41 ? 88.067 55.847 34.782 1.00 12.89 41 ASN C C 1
ATOM 6622 O O . ASN G 3 41 ? 87.322 56.665 35.326 1.00 13.70 41 ASN C O 1
ATOM 6627 N N . SER G 3 42 ? 87.615 54.843 34.059 1.00 12.90 42 SER C N 1
ATOM 6628 C CA . SER G 3 42 ? 86.182 54.736 33.757 1.00 13.39 42 SER C CA 1
ATOM 6629 C C . SER G 3 42 ? 85.348 54.528 35.030 1.00 12.69 42 SER C C 1
ATOM 6630 O O . SER G 3 42 ? 84.221 55.050 35.138 1.00 13.95 42 SER C O 1
ATOM 6633 N N . ASP G 3 43 ? 85.901 53.808 36.011 1.00 13.58 43 ASP C N 1
ATOM 6634 C CA . ASP G 3 43 ? 85.210 53.583 37.288 1.00 14.25 43 ASP C CA 1
ATOM 6635 C C . ASP G 3 43 ? 84.915 54.872 38.034 1.00 13.68 43 ASP C C 1
ATOM 6636 O O . ASP G 3 43 ? 83.913 54.974 38.735 1.00 13.06 43 ASP C O 1
ATOM 6641 N N . TYR G 3 44 ? 85.790 55.856 37.898 1.00 13.31 44 TYR C N 1
ATOM 6642 C CA . TYR G 3 44 ? 85.513 57.146 38.527 1.00 13.29 44 TYR C CA 1
ATOM 6643 C C . TYR G 3 44 ? 84.157 57.691 38.084 1.00 12.91 44 TYR C C 1
ATOM 6644 O O . TYR G 3 44 ? 83.364 58.154 38.896 1.00 13.60 44 TYR C O 1
ATOM 6653 N N . PHE G 3 45 ? 83.918 57.638 36.787 1.00 11.89 45 PHE C N 1
ATOM 6654 C CA . PHE G 3 45 ? 82.731 58.227 36.193 1.00 10.83 45 PHE C CA 1
ATOM 6655 C C . PHE G 3 45 ? 81.521 57.369 36.492 1.00 10.92 45 PHE C C 1
ATOM 6656 O O . PHE G 3 45 ? 80.423 57.874 36.714 1.00 11.85 45 PHE C O 1
ATOM 6664 N N . LEU G 3 46 ? 81.730 56.063 36.524 1.00 12.01 46 LEU C N 1
ATOM 6665 C CA . LEU G 3 46 ? 80.642 55.158 36.851 1.00 13.29 46 LEU C CA 1
ATOM 6666 C C . LEU G 3 46 ? 80.116 55.415 38.269 1.00 13.83 46 LEU C C 1
ATOM 6667 O O . LEU G 3 46 ? 78.903 55.331 38.516 1.00 13.63 46 LEU C O 1
ATOM 6672 N N . ASN G 3 47 ? 81.032 55.729 39.184 1.00 13.81 47 ASN C N 1
ATOM 6673 C CA . ASN G 3 47 ? 80.735 55.759 40.617 1.00 15.02 47 ASN C CA 1
ATOM 6674 C C . ASN G 3 47 ? 80.515 57.149 41.186 1.00 14.26 47 ASN C C 1
ATOM 6675 O O . ASN G 3 47 ? 79.997 57.312 42.295 1.00 14.87 47 ASN C O 1
ATOM 6680 N N . ASN G 3 48 ? 80.923 58.166 40.438 1.00 13.30 48 ASN C N 1
ATOM 6681 C CA . ASN G 3 48 ? 80.823 59.513 40.963 1.00 12.17 48 ASN C CA 1
ATOM 6682 C C . ASN G 3 48 ? 80.169 60.486 40.005 1.00 11.20 48 ASN C C 1
ATOM 6683 O O . ASN G 3 48 ? 80.615 61.609 39.937 1.00 11.07 48 ASN C O 1
ATOM 6688 N N . PRO G 3 49 ? 79.120 60.058 39.261 1.00 10.12 49 PRO C N 1
ATOM 6689 C CA . PRO G 3 49 ? 78.600 61.021 38.271 1.00 10.12 49 PRO C CA 1
ATOM 6690 C C . PRO G 3 49 ? 77.983 62.271 38.864 1.00 10.27 49 PRO C C 1
ATOM 6691 O O . PRO G 3 49 ? 78.160 63.343 38.278 1.00 9.81 49 PRO C O 1
ATOM 6695 N N . SER G 3 50 ? 77.288 62.165 40.003 1.00 10.10 50 SER C N 1
ATOM 6696 C CA . SER G 3 50 ? 76.671 63.352 40.623 1.00 9.95 50 SER C CA 1
ATOM 6697 C C . SER G 3 50 ? 77.723 64.383 41.037 1.00 10.73 50 SER C C 1
ATOM 6698 O O . SER G 3 50 ? 77.622 65.551 40.731 1.00 10.21 50 SER C O 1
ATOM 6701 N N . GLU G 3 51 ? 78.734 63.912 41.742 1.00 11.02 51 GLU C N 1
ATOM 6702 C CA . GLU G 3 51 ? 79.851 64.767 42.109 1.00 11.92 51 GLU C CA 1
ATOM 6703 C C . GLU G 3 51 ? 80.491 65.449 40.898 1.00 11.07 51 GLU C C 1
ATOM 6704 O O . GLU G 3 51 ? 80.770 66.648 40.924 1.00 10.69 51 GLU C O 1
ATOM 6710 N N . TYR G 3 52 ? 80.752 64.671 39.861 1.00 10.75 52 TYR C N 1
ATOM 6711 C CA . TYR G 3 52 ? 81.315 65.168 38.608 1.00 10.88 52 TYR C CA 1
ATOM 6712 C C . TYR G 3 52 ? 80.433 66.275 38.002 1.00 10.72 52 TYR C C 1
ATOM 6713 O O . TYR G 3 52 ? 80.910 67.364 37.658 1.00 10.32 52 TYR C O 1
ATOM 6722 N N . ILE G 3 53 ? 79.132 66.003 37.891 1.00 10.33 53 ILE C N 1
ATOM 6723 C CA . ILE G 3 53 ? 78.239 66.972 37.285 1.00 10.11 53 ILE C CA 1
ATOM 6724 C C . ILE G 3 53 ? 78.241 68.316 38.038 1.00 10.03 53 ILE C C 1
ATOM 6725 O O . ILE G 3 53 ? 78.314 69.399 37.431 1.00 10.64 53 ILE C O 1
ATOM 6730 N N . ILE G 3 54 ? 78.171 68.223 39.367 1.00 10.89 54 ILE C N 1
ATOM 6731 C CA . ILE G 3 54 ? 78.135 69.380 40.258 1.00 10.87 54 ILE C CA 1
ATOM 6732 C C . ILE G 3 54 ? 79.420 70.216 40.132 1.00 10.50 54 ILE C C 1
ATOM 6733 O O . ILE G 3 54 ? 79.378 71.451 40.006 1.00 10.25 54 ILE C O 1
ATOM 6738 N N . ALA G 3 55 ? 80.553 69.537 40.095 1.00 10.63 55 ALA C N 1
ATOM 6739 C CA . ALA G 3 55 ? 81.847 70.217 39.981 1.00 10.72 55 ALA C CA 1
ATOM 6740 C C . ALA G 3 55 ? 81.982 70.848 38.610 1.00 10.23 55 ALA C C 1
ATOM 6741 O O . ALA G 3 55 ? 82.501 71.964 38.490 1.00 10.69 55 ALA C O 1
ATOM 6743 N N . MET G 3 56 ? 81.502 70.140 37.575 1.00 10.09 56 MET C N 1
ATOM 6744 C CA . MET G 3 56 ? 81.572 70.702 36.225 1.00 10.45 56 MET C CA 1
ATOM 6745 C C . MET G 3 56 ? 80.730 71.975 36.118 1.00 11.02 56 MET C C 1
ATOM 6746 O O . MET G 3 56 ? 81.192 73.020 35.652 1.00 10.97 56 MET C O 1
ATOM 6751 N N . ARG G 3 57 ? 79.507 71.883 36.605 1.00 11.45 57 ARG C N 1
ATOM 6752 C CA . ARG G 3 57 ? 78.604 73.026 36.592 1.00 12.55 57 ARG C CA 1
ATOM 6753 C C . ARG G 3 57 ? 79.234 74.228 37.304 1.00 12.78 57 ARG C C 1
ATOM 6754 O O . ARG G 3 57 ? 79.326 75.362 36.755 1.00 12.76 57 ARG C O 1
ATOM 6762 N N . LYS G 3 58 ? 79.696 73.972 38.518 1.00 13.12 58 LYS C N 1
ATOM 6763 C CA . LYS G 3 58 ? 80.313 75.004 39.351 1.00 14.24 58 LYS C CA 1
ATOM 6764 C C . LYS G 3 58 ? 81.436 75.716 38.625 1.00 13.79 58 LYS C C 1
ATOM 6765 O O . LYS G 3 58 ? 81.490 76.953 38.592 1.00 13.78 58 LYS C O 1
ATOM 6771 N N . ASN G 3 59 ? 82.357 74.921 38.083 1.00 13.56 59 ASN C N 1
ATOM 6772 C CA . ASN G 3 59 ? 83.556 75.445 37.464 1.00 14.43 59 ASN C CA 1
ATOM 6773 C C . ASN G 3 59 ? 83.360 76.074 36.083 1.00 14.70 59 ASN C C 1
ATOM 6774 O O . ASN G 3 59 ? 84.050 77.038 35.741 1.00 15.98 59 ASN C O 1
ATOM 6779 N N . CYS G 3 60 ? 82.395 75.575 35.308 1.00 15.02 60 CYS C N 1
ATOM 6780 C CA . CYS G 3 60 ? 82.046 76.220 34.044 1.00 16.01 60 CYS C CA 1
ATOM 6781 C C . CYS G 3 60 ? 81.520 77.615 34.330 1.00 16.62 60 CYS C C 1
ATOM 6782 O O . CYS G 3 60 ? 81.877 78.549 33.630 1.00 17.06 60 CYS C O 1
ATOM 6785 N N . TRP G 3 61 ? 80.686 77.757 35.357 1.00 17.14 61 TRP C N 1
ATOM 6786 C CA . TRP G 3 61 ? 80.134 79.082 35.668 1.00 18.41 61 TRP C CA 1
ATOM 6787 C C . TRP G 3 61 ? 81.239 80.022 36.123 1.00 18.98 61 TRP C C 1
ATOM 6788 O O . TRP G 3 61 ? 81.271 81.187 35.734 1.00 19.08 61 TRP C O 1
ATOM 6799 N N . LYS G 3 62 ? 82.147 79.502 36.942 1.00 20.12 62 LYS C N 1
ATOM 6800 C CA . LYS G 3 62 ? 83.249 80.317 37.503 1.00 22.53 62 LYS C CA 1
ATOM 6801 C C . LYS G 3 62 ? 84.103 80.899 36.392 1.00 23.56 62 LYS C C 1
ATOM 6802 O O . LYS G 3 62 ? 84.574 82.043 36.477 1.00 24.55 62 LYS C O 1
ATOM 6808 N N . GLU G 3 63 ? 84.308 80.105 35.353 1.00 25.28 63 GLU C N 1
ATOM 6809 C CA . GLU G 3 63 ? 85.082 80.517 34.200 1.00 27.31 63 GLU C CA 1
ATOM 6810 C C . GLU G 3 63 ? 84.322 81.549 33.379 1.00 27.76 63 GLU C C 1
ATOM 6811 O O . GLU G 3 63 ? 84.826 82.646 33.124 1.00 28.69 63 GLU C O 1
ATOM 6817 N N . PHE G 3 64 ? 83.101 81.194 33.000 1.00 27.98 64 PHE C N 1
ATOM 6818 C CA . PHE G 3 64 ? 82.256 82.008 32.138 1.00 28.12 64 PHE C CA 1
ATOM 6819 C C . PHE G 3 64 ? 81.885 83.379 32.721 1.00 29.11 64 PHE C C 1
ATOM 6820 O O . PHE G 3 64 ? 81.952 84.377 32.015 1.00 29.85 64 PHE C O 1
ATOM 6828 N N . GLU G 3 65 ? 81.484 83.417 33.991 1.00 30.44 65 GLU C N 1
ATOM 6829 C CA . GLU G 3 65 ? 80.797 84.586 34.568 1.00 31.84 65 GLU C CA 1
ATOM 6830 C C . GLU G 3 65 ? 81.657 85.852 34.748 1.00 32.58 65 GLU C C 1
ATOM 6831 O O . GLU G 3 65 ? 81.341 86.879 34.137 1.00 32.89 65 GLU C O 1
ATOM 6837 N N . PRO G 3 66 ? 82.727 85.799 35.574 1.00 33.11 66 PRO C N 1
ATOM 6838 C CA . PRO G 3 66 ? 83.612 86.970 35.601 1.00 33.50 66 PRO C CA 1
ATOM 6839 C C . PRO G 3 66 ? 83.842 87.542 34.203 1.00 33.60 66 PRO C C 1
ATOM 6840 O O . PRO G 3 66 ? 83.771 88.758 34.035 1.00 34.37 66 PRO C O 1
ATOM 6844 N N . PHE G 3 67 ? 84.079 86.671 33.215 1.00 33.55 67 PHE C N 1
ATOM 6845 C CA . PHE G 3 67 ? 84.209 87.088 31.818 1.00 33.36 67 PHE C CA 1
ATOM 6846 C C . PHE G 3 67 ? 82.964 87.825 31.316 1.00 33.14 67 PHE C C 1
ATOM 6847 O O . PHE G 3 67 ? 83.071 88.942 30.822 1.00 33.33 67 PHE C O 1
ATOM 6855 N N . GLU G 3 68 ? 81.787 87.208 31.437 1.00 31.77 68 GLU C N 1
ATOM 6856 C CA . GLU G 3 68 ? 80.569 87.800 30.855 1.00 30.62 68 GLU C CA 1
ATOM 6857 C C . GLU G 3 68 ? 80.356 89.221 31.383 1.00 30.78 68 GLU C C 1
ATOM 6858 O O . GLU G 3 68 ? 79.975 90.120 30.624 1.00 30.13 68 GLU C O 1
ATOM 6864 N N . LYS G 3 69 ? 80.623 89.373 32.684 1.00 30.97 69 LYS C N 1
ATOM 6865 C CA . LYS G 3 69 ? 80.392 90.573 33.488 1.00 31.29 69 LYS C CA 1
ATOM 6866 C C . LYS G 3 69 ? 81.258 91.733 33.040 1.00 31.10 69 LYS C C 1
ATOM 6867 O O . LYS G 3 69 ? 80.827 92.894 33.065 1.00 30.65 69 LYS C O 1
ATOM 6873 N N . GLU G 3 70 ? 82.489 91.425 32.648 1.00 30.88 70 GLU C N 1
ATOM 6874 C CA . GLU G 3 70 ? 83.360 92.460 32.104 1.00 30.05 70 GLU C CA 1
ATOM 6875 C C . GLU G 3 70 ? 82.993 92.793 30.645 1.00 29.63 70 GLU C C 1
ATOM 6876 O O . GLU G 3 70 ? 83.223 93.926 30.187 1.00 30.00 70 GLU C O 1
ATOM 6882 N N . PHE G 3 71 ? 82.428 91.820 29.929 1.00 28.09 71 PHE C N 1
ATOM 6883 C CA . PHE G 3 71 ? 82.043 91.996 28.502 1.00 27.24 71 PHE C CA 1
ATOM 6884 C C . PHE G 3 71 ? 80.731 92.776 28.274 1.00 26.66 71 PHE C C 1
ATOM 6885 O O . PHE G 3 71 ? 80.465 93.319 27.170 1.00 26.83 71 PHE C O 1
ATOM 6893 N N . THR G 3 72 ? 79.905 92.758 29.315 1.00 25.05 72 THR C N 1
ATOM 6894 C CA . THR G 3 72 ? 78.763 93.622 29.455 1.00 23.00 72 THR C CA 1
ATOM 6895 C C . THR G 3 72 ? 79.236 95.065 29.631 1.00 23.67 72 THR C C 1
ATOM 6896 O O . THR G 3 72 ? 78.877 95.932 28.833 1.00 22.66 72 THR C O 1
ATOM 6900 N N . THR G 3 73 ? 80.047 95.285 30.670 1.00 23.41 73 THR C N 1
ATOM 6901 C CA . THR G 3 73 ? 80.684 96.593 30.927 1.00 24.22 73 THR C CA 1
ATOM 6902 C C . THR G 3 73 ? 81.265 97.140 29.630 1.00 24.61 73 THR C C 1
ATOM 6903 O O . THR G 3 73 ? 81.099 98.327 29.313 1.00 25.70 73 THR C O 1
ATOM 6907 N N . ARG G 3 74 ? 81.921 96.267 28.874 1.00 24.72 74 ARG C N 1
ATOM 6908 C CA . ARG G 3 74 ? 82.385 96.588 27.531 1.00 25.01 74 ARG C CA 1
ATOM 6909 C C . ARG G 3 74 ? 81.296 97.191 26.690 1.00 24.72 74 ARG C C 1
ATOM 6910 O O . ARG G 3 74 ? 81.327 98.391 26.483 1.00 24.46 74 ARG C O 1
ATOM 6918 N N . MET G 3 75 ? 80.344 96.359 26.223 1.00 23.19 75 MET C N 1
ATOM 6919 C CA . MET G 3 75 ? 79.289 96.746 25.281 1.00 22.58 75 MET C CA 1
ATOM 6920 C C . MET G 3 75 ? 78.664 98.065 25.648 1.00 21.91 75 MET C C 1
ATOM 6921 O O . MET G 3 75 ? 78.300 98.848 24.777 1.00 21.06 75 MET C O 1
ATOM 6926 N N . LEU G 3 76 ? 78.535 98.281 26.947 1.00 21.57 76 LEU C N 1
ATOM 6927 C CA . LEU G 3 76 ? 77.994 99.508 27.471 1.00 22.49 76 LEU C CA 1
ATOM 6928 C C . LEU G 3 76 ? 78.843 100.722 27.084 1.00 23.37 76 LEU C C 1
ATOM 6929 O O . LEU G 3 76 ? 78.327 101.831 27.013 1.00 22.46 76 LEU C O 1
ATOM 6934 N N . SER G 3 77 ? 80.125 100.490 26.792 1.00 24.59 77 SER C N 1
ATOM 6935 C CA . SER G 3 77 ? 81.055 101.577 26.442 1.00 26.20 77 SER C CA 1
ATOM 6936 C C . SER G 3 77 ? 80.694 102.240 25.114 1.00 26.81 77 SER C C 1
ATOM 6937 O O . SER G 3 77 ? 80.958 103.436 24.908 1.00 26.92 77 SER C O 1
ATOM 6940 N N . TYR G 3 78 ? 80.094 101.445 24.236 1.00 27.78 78 TYR C N 1
ATOM 6941 C CA . TYR G 3 78 ? 79.573 101.867 22.948 1.00 28.64 78 TYR C CA 1
ATOM 6942 C C . TYR G 3 78 ? 78.506 102.933 23.067 1.00 28.43 78 TYR C C 1
ATOM 6943 O O . TYR G 3 78 ? 78.165 103.586 22.081 1.00 29.49 78 TYR C O 1
ATOM 6952 N N . LEU G 3 79 ? 77.948 103.112 24.253 1.00 27.59 79 LEU C N 1
ATOM 6953 C CA . LEU G 3 79 ? 76.902 104.102 24.371 1.00 27.57 79 LEU C CA 1
ATOM 6954 C C . LEU G 3 79 ? 77.256 105.365 25.163 1.00 27.17 79 LEU C C 1
ATOM 6955 O O . LEU G 3 79 ? 76.477 106.312 25.149 1.00 27.15 79 LEU C O 1
ATOM 6960 N N . ILE G 3 80 ? 78.394 105.368 25.851 1.00 26.96 80 ILE C N 1
ATOM 6961 C CA . ILE G 3 80 ? 78.839 106.593 26.528 1.00 27.07 80 ILE C CA 1
ATOM 6962 C C . ILE G 3 80 ? 79.236 107.630 25.488 1.00 27.34 80 ILE C C 1
ATOM 6963 O O . ILE G 3 80 ? 80.092 107.391 24.631 1.00 27.36 80 ILE C O 1
ATOM 6968 N N . ASP G 3 81 ? 78.605 108.794 25.581 1.00 27.53 81 ASP C N 1
ATOM 6969 C CA . ASP G 3 81 ? 78.747 109.833 24.576 1.00 27.66 81 ASP C CA 1
ATOM 6970 C C . ASP G 3 81 ? 79.478 111.043 25.170 1.00 27.40 81 ASP C C 1
ATOM 6971 O O . ASP G 3 81 ? 78.861 111.902 25.802 1.00 26.92 81 ASP C O 1
ATOM 6976 N N . GLU G 3 82 ? 80.792 111.096 24.962 1.00 27.68 82 GLU C N 1
ATOM 6977 C CA . GLU G 3 82 ? 81.639 112.151 25.538 1.00 27.66 82 GLU C CA 1
ATOM 6978 C C . GLU G 3 82 ? 81.131 113.562 25.249 1.00 27.46 82 GLU C C 1
ATOM 6979 O O . GLU G 3 82 ? 81.048 114.387 26.161 1.00 27.79 82 GLU C O 1
ATOM 6985 N N . GLU G 3 83 ? 80.775 113.827 23.994 1.00 27.19 83 GLU C N 1
ATOM 6986 C CA . GLU G 3 83 ? 80.339 115.166 23.557 1.00 26.83 83 GLU C CA 1
ATOM 6987 C C . GLU G 3 83 ? 79.011 115.596 24.174 1.00 26.46 83 GLU C C 1
ATOM 6988 O O . GLU G 3 83 ? 78.769 116.781 24.414 1.00 26.06 83 GLU C O 1
ATOM 6994 N N . ARG G 3 84 ? 78.156 114.619 24.428 1.00 25.53 84 ARG C N 1
ATOM 6995 C CA . ARG G 3 84 ? 76.853 114.847 25.016 1.00 25.25 84 ARG C CA 1
ATOM 6996 C C . ARG G 3 84 ? 76.948 115.197 26.500 1.00 24.98 84 ARG C C 1
ATOM 6997 O O . ARG G 3 84 ? 76.228 116.077 26.990 1.00 24.80 84 ARG C O 1
ATOM 7005 N N . ILE G 3 85 ? 77.838 114.499 27.207 1.00 24.37 85 ILE C N 1
ATOM 7006 C CA . ILE G 3 85 ? 77.890 114.543 28.669 1.00 24.42 85 ILE C CA 1
ATOM 7007 C C . ILE G 3 85 ? 78.932 115.511 29.203 1.00 24.63 85 ILE C C 1
ATOM 7008 O O . ILE G 3 85 ? 78.967 115.769 30.406 1.00 24.89 85 ILE C O 1
ATOM 7013 N N . LYS G 3 86 ? 79.761 116.047 28.307 1.00 25.01 86 LYS C N 1
ATOM 7014 C CA . LYS G 3 86 ? 81.006 116.744 28.685 1.00 25.17 86 LYS C CA 1
ATOM 7015 C C . LYS G 3 86 ? 80.882 117.887 29.706 1.00 25.09 86 LYS C C 1
ATOM 7016 O O . LYS G 3 86 ? 81.778 118.076 30.528 1.00 25.05 86 LYS C O 1
ATOM 7022 N N . ASP G 3 87 ? 79.772 118.614 29.662 1.00 25.04 87 ASP C N 1
ATOM 7023 C CA . ASP G 3 87 ? 79.542 119.720 30.579 1.00 24.95 87 ASP C CA 1
ATOM 7024 C C . ASP G 3 87 ? 78.707 119.355 31.804 1.00 23.84 87 ASP C C 1
ATOM 7025 O O . ASP G 3 87 ? 78.558 120.168 32.719 1.00 24.10 87 ASP C O 1
ATOM 7030 N N . MET G 3 88 ? 78.188 118.134 31.837 1.00 21.80 88 MET C N 1
ATOM 7031 C CA . MET G 3 88 ? 77.293 117.714 32.903 1.00 20.34 88 MET C CA 1
ATOM 7032 C C . MET G 3 88 ? 78.034 117.367 34.184 1.00 19.26 88 MET C C 1
ATOM 7033 O O . MET G 3 88 ? 79.182 116.909 34.156 1.00 19.49 88 MET C O 1
ATOM 7038 N N . SER G 3 89 ? 77.331 117.538 35.302 1.00 18.58 89 SER C N 1
ATOM 7039 C CA . SER G 3 89 ? 77.724 116.975 36.593 1.00 17.97 89 SER C CA 1
ATOM 7040 C C . SER G 3 89 ? 77.780 115.439 36.504 1.00 17.17 89 SER C C 1
ATOM 7041 O O . SER G 3 89 ? 77.023 114.847 35.743 1.00 16.68 89 SER C O 1
ATOM 7044 N N . PRO G 3 90 ? 78.677 114.800 37.281 1.00 16.30 90 PRO C N 1
ATOM 7045 C CA . PRO G 3 90 ? 78.681 113.333 37.285 1.00 16.08 90 PRO C CA 1
ATOM 7046 C C . PRO G 3 90 ? 77.315 112.741 37.587 1.00 16.15 90 PRO C C 1
ATOM 7047 O O . PRO G 3 90 ? 76.920 111.784 36.935 1.00 16.19 90 PRO C O 1
ATOM 7051 N N . TYR G 3 91 ? 76.593 113.304 38.553 1.00 16.70 91 TYR C N 1
ATOM 7052 C CA . TYR G 3 91 ? 75.264 112.793 38.892 1.00 17.22 91 TYR C CA 1
ATOM 7053 C C . TYR G 3 91 ? 74.316 112.910 37.703 1.00 16.94 91 TYR C C 1
ATOM 7054 O O . TYR G 3 91 ? 73.595 111.967 37.356 1.00 16.25 91 TYR C O 1
ATOM 7063 N N . ASP G 3 92 ? 74.319 114.097 37.092 1.00 16.95 92 ASP C N 1
ATOM 7064 C CA . ASP G 3 92 ? 73.485 114.338 35.928 1.00 17.08 92 ASP C CA 1
ATOM 7065 C C . ASP G 3 92 ? 73.827 113.456 34.742 1.00 16.27 92 ASP C C 1
ATOM 7066 O O . ASP G 3 92 ? 72.934 113.052 33.999 1.00 16.02 92 ASP C O 1
ATOM 7071 N N . ALA G 3 93 ? 75.116 113.169 34.574 1.00 15.62 93 ALA C N 1
ATOM 7072 C CA . ALA G 3 93 ? 75.577 112.252 33.543 1.00 14.50 93 ALA C CA 1
ATOM 7073 C C . ALA G 3 93 ? 75.025 110.843 33.763 1.00 14.51 93 ALA C C 1
ATOM 7074 O O . ALA G 3 93 ? 74.480 110.250 32.832 1.00 14.50 93 ALA C O 1
ATOM 7076 N N . ILE G 3 94 ? 75.141 110.319 34.983 1.00 14.24 94 ILE C N 1
ATOM 7077 C CA . ILE G 3 94 ? 74.567 108.982 35.269 1.00 14.72 94 ILE C CA 1
ATOM 7078 C C . ILE G 3 94 ? 73.056 109.002 35.133 1.00 15.57 94 ILE C C 1
ATOM 7079 O O . ILE G 3 94 ? 72.467 108.097 34.543 1.00 15.45 94 ILE C O 1
ATOM 7084 N N . ARG G 3 95 ? 72.417 110.036 35.678 1.00 16.01 95 ARG C N 1
ATOM 7085 C CA . ARG G 3 95 ? 70.968 110.171 35.492 1.00 17.53 95 ARG C CA 1
ATOM 7086 C C . ARG G 3 95 ? 70.589 110.130 34.006 1.00 17.49 95 ARG C C 1
ATOM 7087 O O . ARG G 3 95 ? 69.677 109.391 33.608 1.00 17.72 95 ARG C O 1
ATOM 7095 N N . ASP G 3 96 ? 71.342 110.865 33.190 1.00 17.80 96 ASP C N 1
ATOM 7096 C CA . ASP G 3 96 ? 71.110 110.935 31.752 1.00 18.39 96 ASP C CA 1
ATOM 7097 C C . ASP G 3 96 ? 71.309 109.580 31.073 1.00 18.05 96 ASP C C 1
ATOM 7098 O O . ASP G 3 96 ? 70.494 109.179 30.241 1.00 18.36 96 ASP C O 1
ATOM 7103 N N . PHE G 3 97 ? 72.396 108.902 31.431 1.00 16.79 97 PHE C N 1
ATOM 7104 C CA . PHE G 3 97 ? 72.672 107.567 30.918 1.00 17.19 97 PHE C CA 1
ATOM 7105 C C . PHE G 3 97 ? 71.492 106.632 31.189 1.00 16.47 97 PHE C C 1
ATOM 7106 O O . PHE G 3 97 ? 71.060 105.886 30.297 1.00 17.35 97 PHE C O 1
ATOM 7114 N N . THR G 3 98 ? 70.969 106.664 32.414 1.00 16.27 98 THR C N 1
ATOM 7115 C CA . THR G 3 98 ? 69.846 105.789 32.785 1.00 16.61 98 THR C CA 1
ATOM 7116 C C . THR G 3 98 ? 68.522 106.220 32.133 1.00 17.45 98 THR C C 1
ATOM 7117 O O . THR G 3 98 ? 67.556 105.450 32.106 1.00 17.55 98 THR C O 1
ATOM 7121 N N . MET G 3 99 ? 68.467 107.453 31.626 1.00 18.39 99 MET C N 1
ATOM 7122 C CA . MET G 3 99 ? 67.266 107.931 30.907 1.00 19.45 99 MET C CA 1
ATOM 7123 C C . MET G 3 99 ? 67.323 107.776 29.388 1.00 19.18 99 MET C C 1
ATOM 7124 O O . MET G 3 99 ? 66.287 107.537 28.742 1.00 20.08 99 MET C O 1
ATOM 7129 N N . GLU G 3 100 ? 68.509 107.935 28.812 1.00 18.66 100 GLU C N 1
ATOM 7130 C CA . GLU G 3 100 ? 68.685 107.893 27.359 1.00 19.51 100 GLU C CA 1
ATOM 7131 C C . GLU G 3 100 ? 68.820 106.506 26.774 1.00 19.38 100 GLU C C 1
ATOM 7132 O O . GLU G 3 100 ? 68.454 106.306 25.617 1.00 21.01 100 GLU C O 1
ATOM 7138 N N . TYR G 3 101 ? 69.312 105.561 27.573 1.00 18.78 101 TYR C N 1
ATOM 7139 C CA . TYR G 3 101 ? 69.639 104.214 27.076 1.00 19.06 101 TYR C CA 1
ATOM 7140 C C . TYR G 3 101 ? 68.957 103.028 27.784 1.00 19.28 101 TYR C C 1
ATOM 7141 O O . TYR G 3 101 ? 69.464 101.897 27.685 1.00 17.85 101 TYR C O 1
ATOM 7150 N N . PRO G 3 102 ? 67.802 103.253 28.464 1.00 19.70 102 PRO C N 1
ATOM 7151 C CA . PRO G 3 102 ? 67.219 102.126 29.187 1.00 20.20 102 PRO C CA 1
ATOM 7152 C C . PRO G 3 102 ? 66.877 100.956 28.279 1.00 19.76 102 PRO C C 1
ATOM 7153 O O . PRO G 3 102 ? 66.939 99.812 28.753 1.00 19.67 102 PRO C O 1
ATOM 7157 N N . THR G 3 103 ? 66.527 101.208 27.007 1.00 18.82 103 THR C N 1
ATOM 7158 C CA . THR G 3 103 ? 66.200 100.092 26.091 1.00 19.04 103 THR C CA 1
ATOM 7159 C C . THR G 3 103 ? 67.478 99.433 25.547 1.00 17.92 103 THR C C 1
ATOM 7160 O O . THR G 3 103 ? 67.517 98.219 25.354 1.00 17.44 103 THR C O 1
ATOM 7164 N N . HIS G 3 104 ? 68.518 100.230 25.294 1.00 16.15 104 HIS C N 1
ATOM 7165 C CA . HIS G 3 104 ? 69.804 99.679 24.853 1.00 14.72 104 HIS C CA 1
ATOM 7166 C C . HIS G 3 104 ? 70.314 98.781 25.935 1.00 13.98 104 HIS C C 1
ATOM 7167 O O . HIS G 3 104 ? 70.729 97.641 25.659 1.00 12.91 104 HIS C O 1
ATOM 7174 N N . ILE G 3 105 ? 70.261 99.280 27.172 1.00 12.76 105 ILE C N 1
ATOM 7175 C CA . ILE G 3 105 ? 70.695 98.501 28.346 1.00 12.24 105 ILE C CA 1
ATOM 7176 C C . ILE G 3 105 ? 69.864 97.228 28.484 1.00 11.56 105 ILE C C 1
ATOM 7177 O O . ILE G 3 105 ? 70.408 96.136 28.673 1.00 11.13 105 ILE C O 1
ATOM 7182 N N . TYR G 3 106 ? 68.547 97.382 28.411 1.00 10.96 106 TYR C N 1
ATOM 7183 C CA . TYR G 3 106 ? 67.655 96.234 28.421 1.00 11.40 106 TYR C CA 1
ATOM 7184 C C . TYR G 3 106 ? 68.036 95.208 27.360 1.00 11.96 106 TYR C C 1
ATOM 7185 O O . TYR G 3 106 ? 68.080 93.986 27.627 1.00 11.72 106 TYR C O 1
ATOM 7194 N N . ASP G 3 107 ? 68.301 95.687 26.152 1.00 10.90 107 ASP C N 1
ATOM 7195 C CA . ASP G 3 107 ? 68.608 94.801 25.044 1.00 11.67 107 ASP C CA 1
ATOM 7196 C C . ASP G 3 107 ? 69.888 94.012 25.227 1.00 10.27 107 ASP C C 1
ATOM 7197 O O . ASP G 3 107 ? 69.939 92.845 24.846 1.00 9.47 107 ASP C O 1
ATOM 7202 N N . LEU G 3 108 ? 70.900 94.660 25.814 1.00 9.47 108 LEU C N 1
ATOM 7203 C CA . LEU G 3 108 ? 72.130 93.953 26.163 1.00 9.57 108 LEU C CA 1
ATOM 7204 C C . LEU G 3 108 ? 71.868 92.839 27.188 1.00 10.13 108 LEU C C 1
ATOM 7205 O O . LEU G 3 108 ? 72.336 91.700 27.035 1.00 10.27 108 LEU C O 1
ATOM 7210 N N . ALA G 3 109 ? 71.094 93.145 28.219 1.00 10.98 109 ALA C N 1
ATOM 7211 C CA . ALA G 3 109 ? 70.824 92.156 29.260 1.00 10.43 109 ALA C CA 1
ATOM 7212 C C . ALA G 3 109 ? 69.957 91.023 28.690 1.00 9.99 109 ALA C C 1
ATOM 7213 O O . ALA G 3 109 ? 70.139 89.843 29.028 1.00 10.44 109 ALA C O 1
ATOM 7215 N N . LEU G 3 110 ? 69.033 91.388 27.801 1.00 10.04 110 LEU C N 1
ATOM 7216 C CA . LEU G 3 110 ? 68.150 90.405 27.140 1.00 9.12 110 LEU C CA 1
ATOM 7217 C C . LEU G 3 110 ? 69.023 89.465 26.315 1.00 9.13 110 LEU C C 1
ATOM 7218 O O . LEU G 3 110 ? 68.883 88.233 26.413 1.00 8.39 110 LEU C O 1
ATOM 7223 N N . SER G 3 111 ? 69.927 90.033 25.510 1.00 8.79 111 SER C N 1
ATOM 7224 C CA . SER G 3 111 ? 70.878 89.194 24.765 1.00 10.12 111 SER C CA 1
ATOM 7225 C C . SER G 3 111 ? 71.635 88.245 25.699 1.00 10.39 111 SER C C 1
ATOM 7226 O O . SER G 3 111 ? 71.757 87.039 25.421 1.00 9.72 111 SER C O 1
ATOM 7229 N N . ASN G 3 112 ? 72.148 88.802 26.801 1.00 9.59 112 ASN C N 1
ATOM 7230 C CA . ASN G 3 112 ? 72.885 88.017 27.800 1.00 9.15 112 ASN C CA 1
ATOM 7231 C C . ASN G 3 112 ? 72.066 86.883 28.395 1.00 9.36 112 ASN C C 1
ATOM 7232 O O . ASN G 3 112 ? 72.547 85.758 28.446 1.00 8.96 112 ASN C O 1
ATOM 7237 N N . THR G 3 113 ? 70.820 87.146 28.794 1.00 10.20 113 THR C N 1
ATOM 7238 C CA . THR G 3 113 ? 70.056 86.018 29.343 1.00 9.04 113 THR C CA 1
ATOM 7239 C C . THR G 3 113 ? 69.698 84.957 28.292 1.00 8.99 113 THR C C 1
ATOM 7240 O O . THR G 3 113 ? 69.637 83.756 28.610 1.00 8.78 113 THR C O 1
ATOM 7244 N N . GLN G 3 114 ? 69.417 85.391 27.057 1.00 7.70 114 GLN C N 1
ATOM 7245 C CA . GLN G 3 114 ? 69.061 84.455 25.980 1.00 8.59 114 GLN C CA 1
ATOM 7246 C C . GLN G 3 114 ? 70.259 83.572 25.665 1.00 8.91 114 GLN C C 1
ATOM 7247 O O . GLN G 3 114 ? 70.144 82.368 25.454 1.00 9.23 114 GLN C O 1
ATOM 7253 N N . SER G 3 115 ? 71.424 84.199 25.685 1.00 9.02 115 SER C N 1
ATOM 7254 C CA . SER G 3 115 ? 72.658 83.446 25.550 1.00 9.28 115 SER C CA 1
ATOM 7255 C C . SER G 3 115 ? 72.898 82.480 26.709 1.00 9.11 115 SER C C 1
ATOM 7256 O O . SER G 3 115 ? 73.196 81.297 26.482 1.00 9.22 115 SER C O 1
ATOM 7259 N N . ARG G 3 116 ? 72.707 82.937 27.936 1.00 7.89 116 ARG C N 1
ATOM 7260 C CA . ARG G 3 116 ? 72.813 82.027 29.089 1.00 9.34 116 ARG C CA 1
ATOM 7261 C C . ARG G 3 116 ? 71.908 80.828 29.012 1.00 9.34 116 ARG C C 1
ATOM 7262 O O . ARG G 3 116 ? 72.302 79.718 29.368 1.00 10.73 116 ARG C O 1
ATOM 7270 N N . ARG G 3 117 ? 70.662 81.055 28.612 1.00 8.67 117 ARG C N 1
ATOM 7271 C CA . ARG G 3 117 ? 69.708 79.951 28.526 1.00 9.66 117 ARG C CA 1
ATOM 7272 C C . ARG G 3 117 ? 70.172 78.906 27.518 1.00 10.44 117 ARG C C 1
ATOM 7273 O O . ARG G 3 117 ? 70.219 77.692 27.815 1.00 10.98 117 ARG C O 1
ATOM 7281 N N . SER G 3 118 ? 70.537 79.362 26.318 1.00 9.94 118 SER C N 1
ATOM 7282 C CA . SER G 3 118 ? 70.923 78.422 25.278 1.00 11.30 118 SER C CA 1
ATOM 7283 C C . SER G 3 118 ? 72.210 77.716 25.683 1.00 11.46 118 SER C C 1
ATOM 7284 O O . SER G 3 118 ? 72.330 76.482 25.600 1.00 10.56 118 SER C O 1
ATOM 7287 N N . ARG G 3 119 ? 73.156 78.498 26.181 1.00 10.55 119 ARG C N 1
ATOM 7288 C CA . ARG G 3 119 ? 74.429 77.930 26.629 1.00 11.06 119 ARG C CA 1
ATOM 7289 C C . ARG G 3 119 ? 74.279 76.971 27.799 1.00 11.21 119 ARG C C 1
ATOM 7290 O O . ARG G 3 119 ? 74.966 75.937 27.845 1.00 12.12 119 ARG C O 1
ATOM 7298 N N . ALA G 3 120 ? 73.418 77.295 28.764 1.00 11.00 120 ALA C N 1
ATOM 7299 C CA . ALA G 3 120 ? 73.249 76.401 29.921 1.00 11.60 120 ALA C CA 1
ATOM 7300 C C . ALA G 3 120 ? 72.810 75.002 29.459 1.00 10.45 120 ALA C C 1
ATOM 7301 O O . ALA G 3 120 ? 73.306 73.986 29.966 1.00 10.37 120 ALA C O 1
ATOM 7303 N N . GLY G 3 121 ? 71.903 74.963 28.482 1.00 8.64 121 GLY C N 1
ATOM 7304 C CA . GLY G 3 121 ? 71.407 73.702 27.973 1.00 8.92 121 GLY C CA 1
ATOM 7305 C C . GLY G 3 121 ? 72.543 72.984 27.261 1.00 9.65 121 GLY C C 1
ATOM 7306 O O . GLY G 3 121 ? 72.811 71.823 27.542 1.00 10.47 121 GLY C O 1
ATOM 7307 N N . LYS G 3 122 ? 73.221 73.676 26.360 1.00 10.20 122 LYS C N 1
ATOM 7308 C CA . LYS G 3 122 ? 74.292 73.026 25.590 1.00 11.03 122 LYS C CA 1
ATOM 7309 C C . LYS G 3 122 ? 75.419 72.551 26.495 1.00 10.93 122 LYS C C 1
ATOM 7310 O O . LYS G 3 122 ? 75.991 71.459 26.295 1.00 10.99 122 LYS C O 1
ATOM 7316 N N . GLU G 3 123 ? 75.722 73.339 27.510 1.00 10.62 123 GLU C N 1
ATOM 7317 C CA . GLU G 3 123 ? 76.774 72.956 28.467 1.00 10.19 123 GLU C CA 1
ATOM 7318 C C . GLU G 3 123 ? 76.399 71.732 29.294 1.00 10.17 123 GLU C C 1
ATOM 7319 O O . GLU G 3 123 ? 77.207 70.809 29.498 1.00 9.67 123 GLU C O 1
ATOM 7325 N N . PHE G 3 124 ? 75.150 71.676 29.736 1.00 8.71 124 PHE C N 1
ATOM 7326 C CA . PHE G 3 124 ? 74.715 70.515 30.506 1.00 8.89 124 PHE C CA 1
ATOM 7327 C C . PHE G 3 124 ? 74.769 69.275 29.621 1.00 9.52 124 PHE C C 1
ATOM 7328 O O . PHE G 3 124 ? 75.241 68.194 30.057 1.00 10.21 124 PHE C O 1
ATOM 7336 N N . GLU G 3 125 ? 74.279 69.404 28.387 1.00 9.62 125 GLU C N 1
ATOM 7337 C CA . GLU G 3 125 ? 74.354 68.284 27.453 1.00 11.20 125 GLU C CA 1
ATOM 7338 C C . GLU G 3 125 ? 75.797 67.834 27.229 1.00 10.25 125 GLU C C 1
ATOM 7339 O O . GLU G 3 125 ? 76.099 66.608 27.212 1.00 11.04 125 GLU C O 1
ATOM 7345 N N . SER G 3 126 ? 76.707 68.795 27.128 1.00 9.06 126 SER C N 1
ATOM 7346 C CA . SER G 3 126 ? 78.156 68.512 26.911 1.00 9.42 126 SER C CA 1
ATOM 7347 C C . SER G 3 126 ? 78.813 67.859 28.108 1.00 9.31 126 SER C C 1
ATOM 7348 O O . SER G 3 126 ? 79.656 66.973 27.944 1.00 9.49 126 SER C O 1
ATOM 7351 N N . ILE G 3 127 ? 78.418 68.270 29.316 1.00 8.48 127 ILE C N 1
ATOM 7352 C CA . ILE G 3 127 ? 78.888 67.666 30.570 1.00 9.02 127 ILE C CA 1
ATOM 7353 C C . ILE G 3 127 ? 78.467 66.198 30.608 1.00 8.90 127 ILE C C 1
ATOM 7354 O O . ILE G 3 127 ? 79.245 65.327 30.952 1.00 9.61 127 ILE C O 1
ATOM 7359 N N . LEU G 3 128 ? 77.207 65.935 30.253 1.00 8.15 128 LEU C N 1
ATOM 7360 C CA . LEU G 3 128 ? 76.705 64.555 30.233 1.00 9.61 128 LEU C CA 1
ATOM 7361 C C . LEU G 3 128 ? 77.384 63.696 29.171 1.00 9.76 128 LEU C C 1
ATOM 7362 O O . LEU G 3 128 ? 77.723 62.531 29.423 1.00 9.94 128 LEU C O 1
ATOM 7367 N N . GLU G 3 129 ? 77.632 64.284 27.997 1.00 9.07 129 GLU C N 1
ATOM 7368 C CA . GLU G 3 129 ? 78.361 63.614 26.921 1.00 10.37 129 GLU C CA 1
ATOM 7369 C C . GLU G 3 129 ? 79.765 63.180 27.398 1.00 9.50 129 GLU C C 1
ATOM 7370 O O . GLU G 3 129 ? 80.183 62.007 27.230 1.00 9.11 129 GLU C O 1
ATOM 7376 N N . LEU G 3 130 ? 80.495 64.111 28.013 1.00 9.48 130 LEU C N 1
ATOM 7377 C CA . LEU G 3 130 ? 81.836 63.774 28.502 1.00 8.74 130 LEU C CA 1
ATOM 7378 C C . LEU G 3 130 ? 81.810 62.737 29.641 1.00 9.32 130 LEU C C 1
ATOM 7379 O O . LEU G 3 130 ? 82.725 61.913 29.766 1.00 8.40 130 LEU C O 1
ATOM 7384 N N . LEU G 3 131 ? 80.733 62.751 30.432 1.00 9.14 131 LEU C N 1
ATOM 7385 C CA . LEU G 3 131 ? 80.546 61.770 31.491 1.00 8.81 131 LEU C CA 1
ATOM 7386 C C . LEU G 3 131 ? 80.482 60.368 30.870 1.00 10.11 131 LEU C C 1
ATOM 7387 O O . LEU G 3 131 ? 81.128 59.430 31.356 1.00 9.64 131 LEU C O 1
ATOM 7392 N N . MET G 3 132 ? 79.710 60.225 29.790 1.00 9.75 132 MET C N 1
ATOM 7393 C CA . MET G 3 132 ? 79.537 58.899 29.175 1.00 11.19 132 MET C CA 1
ATOM 7394 C C . MET G 3 132 ? 80.844 58.471 28.536 1.00 11.02 132 MET C C 1
ATOM 7395 O O . MET G 3 132 ? 81.247 57.301 28.631 1.00 10.77 132 MET C O 1
ATOM 7400 N N . MET G 3 133 ? 81.535 59.437 27.939 1.00 10.71 133 MET C N 1
ATOM 7401 C CA . MET G 3 133 ? 82.824 59.147 27.321 1.00 11.06 133 MET C CA 1
ATOM 7402 C C . MET G 3 133 ? 83.837 58.758 28.377 1.00 10.96 133 MET C C 1
ATOM 7403 O O . MET G 3 133 ? 84.614 57.818 28.168 1.00 11.65 133 MET C O 1
ATOM 7408 N N . GLY G 3 134 ? 83.838 59.478 29.499 1.00 9.98 134 GLY C N 1
ATOM 7409 C CA . GLY G 3 134 ? 84.723 59.145 30.623 1.00 11.10 134 GLY C CA 1
ATOM 7410 C C . GLY G 3 134 ? 84.502 57.720 31.117 1.00 11.00 134 GLY C C 1
ATOM 7411 O O . GLY G 3 134 ? 85.460 56.980 31.403 1.00 11.58 134 GLY C O 1
ATOM 7412 N N . ALA G 3 135 ? 83.233 57.349 31.241 1.00 11.44 135 ALA C N 1
ATOM 7413 C CA . ALA G 3 135 ? 82.837 56.019 31.678 1.00 11.12 135 ALA C CA 1
ATOM 7414 C C . ALA G 3 135 ? 83.101 54.942 30.619 1.00 12.04 135 ALA C C 1
ATOM 7415 O O . ALA G 3 135 ? 82.981 53.764 30.923 1.00 12.37 135 ALA C O 1
ATOM 7417 N N . GLY G 3 136 ? 83.437 55.344 29.395 1.00 12.87 136 GLY C N 1
ATOM 7418 C CA . GLY G 3 136 ? 83.745 54.403 28.308 1.00 12.85 136 GLY C CA 1
ATOM 7419 C C . GLY G 3 136 ? 82.534 53.820 27.619 1.00 13.73 136 GLY C C 1
ATOM 7420 O O . GLY G 3 136 ? 82.632 52.857 26.863 1.00 14.78 136 GLY C O 1
ATOM 7421 N N . ILE G 3 137 ? 81.377 54.412 27.881 1.00 11.40 137 ILE C N 1
ATOM 7422 C CA . ILE G 3 137 ? 80.119 53.863 27.375 1.00 12.55 137 ILE C CA 1
ATOM 7423 C C . ILE G 3 137 ? 79.892 54.381 25.947 1.00 12.62 137 ILE C C 1
ATOM 7424 O O . ILE G 3 137 ? 80.085 55.590 25.686 1.00 13.05 137 ILE C O 1
ATOM 7429 N N . PRO G 3 138 ? 79.540 53.474 25.005 1.00 13.51 138 PRO C N 1
ATOM 7430 C CA . PRO G 3 138 ? 79.329 53.921 23.626 1.00 13.20 138 PRO C CA 1
ATOM 7431 C C . PRO G 3 138 ? 78.065 54.735 23.473 1.00 13.89 138 PRO C C 1
ATOM 7432 O O . PRO G 3 138 ? 76.987 54.260 23.823 1.00 13.60 138 PRO C O 1
ATOM 7436 N N . VAL G 3 139 ? 78.211 55.944 22.969 1.00 13.91 139 VAL C N 1
ATOM 7437 C CA . VAL G 3 139 ? 77.067 56.797 22.666 1.00 14.35 139 VAL C CA 1
ATOM 7438 C C . VAL G 3 139 ? 77.295 57.509 21.356 1.00 15.30 139 VAL C C 1
ATOM 7439 O O . VAL G 3 139 ? 78.425 57.873 21.015 1.00 16.19 139 VAL C O 1
ATOM 7443 N N . ASP G 3 140 ? 76.222 57.679 20.604 1.00 14.04 140 ASP C N 1
ATOM 7444 C CA . ASP G 3 140 ? 76.192 58.672 19.540 1.00 15.69 140 ASP C CA 1
ATOM 7445 C C . ASP G 3 140 ? 75.645 59.971 20.090 1.00 16.04 140 ASP C C 1
ATOM 7446 O O . ASP G 3 140 ? 74.722 60.000 20.918 1.00 15.78 140 ASP C O 1
ATOM 7451 N N . VAL G 3 141 ? 76.200 61.071 19.608 1.00 16.40 141 VAL C N 1
ATOM 7452 C CA . VAL G 3 141 ? 75.799 62.379 20.061 1.00 17.90 141 VAL C CA 1
ATOM 7453 C C . VAL G 3 141 ? 74.999 63.007 18.920 1.00 20.83 141 VAL C C 1
ATOM 7454 O O . VAL G 3 141 ? 75.551 63.357 17.884 1.00 21.11 141 VAL C O 1
ATOM 7458 N N . GLN G 3 142 ? 73.686 63.114 19.088 1.00 23.83 142 GLN C N 1
ATOM 7459 C CA . GLN G 3 142 ? 72.827 63.533 17.977 1.00 26.79 142 GLN C CA 1
ATOM 7460 C C . GLN G 3 142 ? 73.249 64.878 17.364 1.00 27.97 142 GLN C C 1
ATOM 7461 O O . GLN G 3 142 ? 73.175 65.058 16.141 1.00 29.54 142 GLN C O 1
ATOM 7467 N N . GLY G 3 143 ? 73.710 65.812 18.192 1.00 28.63 143 GLY C N 1
ATOM 7468 C CA . GLY G 3 143 ? 74.219 67.083 17.682 1.00 30.50 143 GLY C CA 1
ATOM 7469 C C . GLY G 3 143 ? 75.421 66.957 16.755 1.00 31.33 143 GLY C C 1
ATOM 7470 O O . GLY G 3 143 ? 75.770 67.905 16.050 1.00 32.14 143 GLY C O 1
ATOM 7471 N N . ALA G 3 144 ? 76.036 65.777 16.732 1.00 31.71 144 ALA C N 1
ATOM 7472 C CA . ALA G 3 144 ? 77.321 65.580 16.071 1.00 32.23 144 ALA C CA 1
ATOM 7473 C C . ALA G 3 144 ? 77.271 64.787 14.770 1.00 32.52 144 ALA C C 1
ATOM 7474 O O . ALA G 3 144 ? 78.246 64.795 14.012 1.00 33.09 144 ALA C O 1
ATOM 7476 N N . ILE G 3 145 ? 76.165 64.098 14.506 1.00 33.00 145 ILE C N 1
ATOM 7477 C CA . ILE G 3 145 ? 76.105 63.219 13.332 1.00 33.71 145 ILE C CA 1
ATOM 7478 C C . ILE G 3 145 ? 75.574 63.937 12.087 1.00 34.12 145 ILE C C 1
ATOM 7479 O O . ILE G 3 145 ? 75.898 63.546 10.962 1.00 34.98 145 ILE C O 1
ATOM 7484 N N . GLN G 3 154 ? 61.798 56.874 14.744 0.00 39.20 154 GLN C N 1
ATOM 7485 C CA . GLN G 3 154 ? 62.615 58.073 14.594 1.00 39.03 154 GLN C CA 1
ATOM 7486 C C . GLN G 3 154 ? 63.183 58.527 15.936 1.00 38.68 154 GLN C C 1
ATOM 7487 O O . GLN G 3 154 ? 62.912 57.918 16.974 1.00 38.65 154 GLN C O 1
ATOM 7493 N N . ILE G 3 155 ? 63.982 59.593 15.894 1.00 30.54 155 ILE C N 1
ATOM 7494 C CA . ILE G 3 155 ? 64.575 60.160 17.096 1.00 30.23 155 ILE C CA 1
ATOM 7495 C C . ILE G 3 155 ? 64.426 61.675 17.061 1.00 29.08 155 ILE C C 1
ATOM 7496 O O . ILE G 3 155 ? 64.950 62.334 16.161 1.00 30.09 155 ILE C O 1
ATOM 7501 N N . GLY G 3 156 ? 63.734 62.228 18.051 1.00 28.92 156 GLY C N 1
ATOM 7502 C CA . GLY G 3 156 ? 63.548 63.684 18.127 1.00 26.96 156 GLY C CA 1
ATOM 7503 C C . GLY G 3 156 ? 64.819 64.425 18.517 1.00 25.82 156 GLY C C 1
ATOM 7504 O O . GLY G 3 156 ? 65.718 63.834 19.111 1.00 24.27 156 GLY C O 1
ATOM 7505 N N . LYS G 3 157 ? 64.885 65.724 18.210 1.00 24.43 157 LYS C N 1
ATOM 7506 C CA . LYS G 3 157 ? 66.102 66.514 18.501 1.00 23.81 157 LYS C CA 1
ATOM 7507 C C . LYS G 3 157 ? 66.398 66.643 20.002 1.00 22.24 157 LYS C C 1
ATOM 7508 O O . LYS G 3 157 ? 67.568 66.851 20.400 1.00 23.32 157 LYS C O 1
ATOM 7514 N N . LEU G 3 158 ? 65.371 66.436 20.833 1.00 20.59 158 LEU C N 1
ATOM 7515 C CA . LEU G 3 158 ? 65.546 66.529 22.281 1.00 18.51 158 LEU C CA 1
ATOM 7516 C C . LEU G 3 158 ? 66.359 65.354 22.877 1.00 17.47 158 LEU C C 1
ATOM 7517 O O . LEU G 3 158 ? 66.844 65.450 24.009 1.00 17.49 158 LEU C O 1
ATOM 7522 N N . VAL G 3 159 ? 66.519 64.270 22.125 1.00 16.44 159 VAL C N 1
ATOM 7523 C CA . VAL G 3 159 ? 67.413 63.202 22.583 1.00 15.15 159 VAL C CA 1
ATOM 7524 C C . VAL G 3 159 ? 68.850 63.646 22.323 1.00 16.42 159 VAL C C 1
ATOM 7525 O O . VAL G 3 159 ? 69.214 63.938 21.192 1.00 17.50 159 VAL C O 1
ATOM 7529 N N . ASP G 3 160 ? 69.642 63.712 23.378 1.00 15.23 160 ASP C N 1
ATOM 7530 C CA . ASP G 3 160 ? 71.034 64.104 23.285 1.00 16.40 160 ASP C CA 1
ATOM 7531 C C . ASP G 3 160 ? 71.982 62.954 23.027 1.00 14.76 160 ASP C C 1
ATOM 7532 O O . ASP G 3 160 ? 72.908 63.087 22.234 1.00 15.51 160 ASP C O 1
ATOM 7537 N N . LEU G 3 161 ? 71.736 61.835 23.697 1.00 13.70 161 LEU C N 1
ATOM 7538 C CA . LEU G 3 161 ? 72.647 60.706 23.623 1.00 12.60 161 LEU C CA 1
ATOM 7539 C C . LEU G 3 161 ? 71.890 59.441 23.338 1.00 11.48 161 LEU C C 1
ATOM 7540 O O . LEU G 3 161 ? 70.807 59.225 23.891 1.00 11.63 161 LEU C O 1
ATOM 7545 N N . VAL G 3 162 ? 72.462 58.629 22.456 1.00 10.65 162 VAL C N 1
ATOM 7546 C CA . VAL G 3 162 ? 71.872 57.349 22.055 1.00 11.49 162 VAL C CA 1
ATOM 7547 C C . VAL G 3 162 ? 72.923 56.291 22.305 1.00 11.18 162 VAL C C 1
ATOM 7548 O O . VAL G 3 162 ? 74.002 56.339 21.700 1.00 10.85 162 VAL C O 1
ATOM 7552 N N . MET G 3 163 ? 72.587 55.335 23.171 1.00 11.50 163 MET C N 1
ATOM 7553 C CA . MET G 3 163 ? 73.515 54.288 23.575 1.00 12.16 163 MET C CA 1
ATOM 7554 C C . MET G 3 163 ? 72.970 53.017 22.974 1.00 11.25 163 MET C C 1
ATOM 7555 O O . MET G 3 163 ? 71.807 52.657 23.247 1.00 10.12 163 MET C O 1
ATOM 7560 N N . PRO G 3 164 ? 73.768 52.298 22.159 1.00 11.76 164 PRO C N 1
ATOM 7561 C CA . PRO G 3 164 ? 75.173 52.533 21.800 1.00 11.88 164 PRO C CA 1
ATOM 7562 C C . PRO G 3 164 ? 75.390 53.396 20.566 1.00 13.24 164 PRO C C 1
ATOM 7563 O O . PRO G 3 164 ? 76.537 53.752 20.259 1.00 15.22 164 PRO C O 1
ATOM 7567 N N . GLY G 3 165 ? 74.328 53.704 19.834 1.00 11.97 165 GLY C N 1
ATOM 7568 C CA . GLY G 3 165 ? 74.462 54.409 18.580 1.00 12.05 165 GLY C CA 1
ATOM 7569 C C . GLY G 3 165 ? 73.156 54.479 17.814 1.00 12.67 165 GLY C C 1
ATOM 7570 O O . GLY G 3 165 ? 72.259 53.650 18.021 1.00 10.53 165 GLY C O 1
ATOM 7571 N N . VAL G 3 166 ? 73.074 55.467 16.927 1.00 13.37 166 VAL C N 1
ATOM 7572 C CA . VAL G 3 166 ? 71.882 55.665 16.078 1.00 14.28 166 VAL C CA 1
ATOM 7573 C C . VAL G 3 166 ? 71.661 54.530 15.082 1.00 14.08 166 VAL C C 1
ATOM 7574 O O . VAL G 3 166 ? 70.520 54.129 14.855 1.00 13.77 166 VAL C O 1
ATOM 7578 N N . VAL G 3 167 ? 72.744 53.996 14.494 1.00 12.51 167 VAL C N 1
ATOM 7579 C CA . VAL G 3 167 ? 72.607 52.891 13.547 1.00 13.39 167 VAL C CA 1
ATOM 7580 C C . VAL G 3 167 ? 71.992 51.688 14.240 1.00 12.64 167 VAL C C 1
ATOM 7581 O O . VAL G 3 167 ? 71.046 51.074 13.710 1.00 13.39 167 VAL C O 1
ATOM 7585 N N . GLN G 3 168 ? 72.502 51.364 15.427 1.00 12.57 168 GLN C N 1
ATOM 7586 C CA . GLN G 3 168 ? 71.995 50.219 16.169 1.00 12.55 168 GLN C CA 1
ATOM 7587 C C . GLN G 3 168 ? 70.542 50.465 16.560 1.00 11.81 168 GLN C C 1
ATOM 7588 O O . GLN G 3 168 ? 69.672 49.602 16.370 1.00 12.85 168 GLN C O 1
ATOM 7594 N N . TYR G 3 169 ? 70.288 51.652 17.068 1.00 12.79 169 TYR C N 1
ATOM 7595 C CA . TYR G 3 169 ? 68.941 51.998 17.497 1.00 11.80 169 TYR C CA 1
ATOM 7596 C C . TYR G 3 169 ? 67.960 51.850 16.335 1.00 12.71 169 TYR C C 1
ATOM 7597 O O . TYR G 3 169 ? 66.860 51.307 16.509 1.00 12.76 169 TYR C O 1
ATOM 7606 N N . THR G 3 170 ? 68.368 52.314 15.151 1.00 13.70 170 THR C N 1
ATOM 7607 C CA . THR G 3 170 ? 67.520 52.266 13.957 1.00 15.67 170 THR C CA 1
ATOM 7608 C C . THR G 3 170 ? 67.170 50.837 13.585 1.00 15.75 170 THR C C 1
ATOM 7609 O O . THR G 3 170 ? 66.024 50.556 13.214 1.00 16.80 170 THR C O 1
ATOM 7613 N N . SER G 3 171 ? 68.140 49.935 13.699 1.00 15.29 171 SER C N 1
ATOM 7614 C CA . SER G 3 171 ? 67.906 48.516 13.406 1.00 15.96 171 SER C CA 1
ATOM 7615 C C . SER G 3 171 ? 66.912 47.972 14.413 1.00 15.07 171 SER C C 1
ATOM 7616 O O . SER G 3 171 ? 65.876 47.392 14.047 1.00 16.30 171 SER C O 1
ATOM 7619 N N . ASN G 3 172 ? 67.200 48.203 15.691 1.00 13.66 172 ASN C N 1
ATOM 7620 C CA . ASN G 3 172 ? 66.319 47.705 16.741 1.00 12.62 172 ASN C CA 1
ATOM 7621 C C . ASN G 3 172 ? 66.608 48.415 18.031 1.00 11.20 172 ASN C C 1
ATOM 7622 O O . ASN G 3 172 ? 67.750 48.426 18.501 1.00 11.84 172 ASN C O 1
ATOM 7627 N N . LYS G 3 173 ? 65.573 49.006 18.612 1.00 9.58 173 LYS C N 1
ATOM 7628 C CA . LYS G 3 173 ? 65.719 49.778 19.842 1.00 8.81 173 LYS C CA 1
ATOM 7629 C C . LYS G 3 173 ? 65.937 48.924 21.097 1.00 9.94 173 LYS C C 1
ATOM 7630 O O . LYS G 3 173 ? 66.199 49.449 22.180 1.00 10.10 173 LYS C O 1
ATOM 7636 N N . ARG G 3 174 ? 65.853 47.604 20.954 1.00 10.90 174 ARG C N 1
ATOM 7637 C CA . ARG G 3 174 ? 66.130 46.705 22.078 1.00 11.71 174 ARG C CA 1
ATOM 7638 C C . ARG G 3 174 ? 67.522 46.946 22.656 1.00 11.16 174 ARG C C 1
ATOM 7639 O O . ARG G 3 174 ? 68.467 47.137 21.896 1.00 10.90 174 ARG C O 1
ATOM 7647 N N . ASN G 3 175 ? 67.648 46.936 23.988 1.00 11.51 175 ASN C N 1
ATOM 7648 C CA . ASN G 3 175 ? 68.952 47.119 24.678 1.00 12.19 175 ASN C CA 1
ATOM 7649 C C . ASN G 3 175 ? 69.646 48.453 24.439 1.00 11.42 175 ASN C C 1
ATOM 7650 O O . ASN G 3 175 ? 70.859 48.587 24.620 1.00 11.81 175 ASN C O 1
ATOM 7655 N N . THR G 3 176 ? 68.866 49.453 24.052 1.00 10.94 176 THR C N 1
ATOM 7656 C CA . THR G 3 176 ? 69.419 50.810 23.890 1.00 10.39 176 THR C CA 1
ATOM 7657 C C . THR G 3 176 ? 68.996 51.688 25.063 1.00 10.78 176 THR C C 1
ATOM 7658 O O . THR G 3 176 ? 68.097 51.322 25.846 1.00 9.94 176 THR C O 1
ATOM 7662 N N . MET G 3 177 ? 69.644 52.844 25.173 1.00 9.97 177 MET C N 1
ATOM 7663 C CA . MET G 3 177 ? 69.248 53.838 26.140 1.00 10.34 177 MET C CA 1
ATOM 7664 C C . MET G 3 177 ? 69.265 55.185 25.468 1.00 9.34 177 MET C C 1
ATOM 7665 O O . MET G 3 177 ? 70.215 55.511 24.742 1.00 9.87 177 MET C O 1
ATOM 7670 N N . LEU G 3 178 ? 68.203 55.960 25.701 1.00 8.68 178 LEU C N 1
ATOM 7671 C CA . LEU G 3 178 ? 68.112 57.335 25.188 1.00 9.04 178 LEU C CA 1
ATOM 7672 C C . LEU G 3 178 ? 68.116 58.293 26.355 1.00 9.41 178 LEU C C 1
ATOM 7673 O O . LEU G 3 178 ? 67.483 58.055 27.371 1.00 9.52 178 LEU C O 1
ATOM 7678 N N . ILE G 3 179 ? 68.863 59.392 26.219 1.00 10.38 179 ILE C N 1
ATOM 7679 C CA . ILE G 3 179 ? 68.972 60.340 27.317 1.00 11.17 179 ILE C CA 1
ATOM 7680 C C . ILE G 3 179 ? 68.675 61.730 26.759 1.00 11.25 179 ILE C C 1
ATOM 7681 O O . ILE G 3 179 ? 69.267 62.138 25.763 1.00 11.88 179 ILE C O 1
ATOM 7686 N N . SER G 3 180 ? 67.761 62.433 27.420 1.00 11.00 180 SER C N 1
ATOM 7687 C CA . SER G 3 180 ? 67.429 63.824 27.173 1.00 13.24 180 SER C CA 1
ATOM 7688 C C . SER G 3 180 ? 67.864 64.615 28.416 1.00 11.96 180 SER C C 1
ATOM 7689 O O . SER G 3 180 ? 68.089 64.033 29.475 1.00 13.71 180 SER C O 1
ATOM 7692 N N . ALA G 3 181 ? 68.092 65.920 28.275 1.00 10.43 181 ALA C N 1
ATOM 7693 C CA . ALA G 3 181 ? 68.551 66.699 29.410 1.00 9.43 181 ALA C CA 1
ATOM 7694 C C . ALA G 3 181 ? 67.853 68.046 29.390 1.00 8.39 181 ALA C C 1
ATOM 7695 O O . ALA G 3 181 ? 67.691 68.631 28.323 1.00 9.30 181 ALA C O 1
ATOM 7697 N N . LYS G 3 182 ? 67.415 68.476 30.565 1.00 7.05 182 LYS C N 1
ATOM 7698 C CA . LYS G 3 182 ? 66.866 69.819 30.790 1.00 7.37 182 LYS C CA 1
ATOM 7699 C C . LYS G 3 182 ? 67.370 70.293 32.124 1.00 7.32 182 LYS C C 1
ATOM 7700 O O . LYS G 3 182 ? 67.151 69.648 33.156 1.00 9.24 182 LYS C O 1
ATOM 7706 N N . THR G 3 183 ? 68.045 71.435 32.129 1.00 7.54 183 THR C N 1
ATOM 7707 C CA . THR G 3 183 ? 68.635 71.905 33.381 1.00 7.93 183 THR C CA 1
ATOM 7708 C C . THR G 3 183 ? 67.557 72.148 34.427 1.00 7.71 183 THR C C 1
ATOM 7709 O O . THR G 3 183 ? 67.707 71.739 35.580 1.00 9.00 183 THR C O 1
ATOM 7713 N N . THR G 3 184 ? 66.475 72.806 34.003 1.00 7.46 184 THR C N 1
ATOM 7714 C CA . THR G 3 184 ? 65.277 73.010 34.840 1.00 7.70 184 THR C CA 1
ATOM 7715 C C . THR G 3 184 ? 64.133 72.547 33.989 1.00 8.00 184 THR C C 1
ATOM 7716 O O . THR G 3 184 ? 64.213 72.560 32.761 1.00 8.46 184 THR C O 1
ATOM 7720 N N . LEU G 3 185 ? 63.061 72.143 34.655 1.00 7.84 185 LEU C N 1
ATOM 7721 C CA . LEU G 3 185 ? 61.905 71.579 33.944 1.00 7.12 185 LEU C CA 1
ATOM 7722 C C . LEU G 3 185 ? 60.766 72.563 33.679 1.00 7.37 185 LEU C C 1
ATOM 7723 O O . LEU G 3 185 ? 60.183 72.566 32.578 1.00 8.47 185 LEU C O 1
ATOM 7728 N N . ARG G 3 186 ? 60.423 73.364 34.670 1.00 7.04 186 ARG C N 1
ATOM 7729 C CA . ARG G 3 186 ? 59.200 74.213 34.571 1.00 6.81 186 ARG C CA 1
ATOM 7730 C C . ARG G 3 186 ? 58.061 73.353 34.045 1.00 7.95 186 ARG C C 1
ATOM 7731 O O . ARG G 3 186 ? 57.850 72.266 34.604 1.00 8.87 186 ARG C O 1
ATOM 7739 N N . GLU G 3 187 ? 57.346 73.807 33.008 1.00 7.35 187 GLU C N 1
ATOM 7740 C CA . GLU G 3 187 ? 56.336 72.980 32.337 1.00 7.35 187 GLU C CA 1
ATOM 7741 C C . GLU G 3 187 ? 56.871 72.236 31.107 1.00 7.38 187 GLU C C 1
ATOM 7742 O O . GLU G 3 187 ? 56.147 71.448 30.469 1.00 7.92 187 GLU C O 1
ATOM 7748 N N . ARG G 3 188 ? 58.119 72.541 30.747 1.00 7.12 188 ARG C N 1
ATOM 7749 C CA . ARG G 3 188 ? 58.754 72.083 29.524 1.00 6.25 188 ARG C CA 1
ATOM 7750 C C . ARG G 3 188 ? 59.005 70.580 29.523 1.00 6.01 188 ARG C C 1
ATOM 7751 O O . ARG G 3 188 ? 59.249 70.012 28.443 1.00 7.24 188 ARG C O 1
ATOM 7759 N N . TRP G 3 189 ? 58.910 69.934 30.681 1.00 6.88 189 TRP C N 1
ATOM 7760 C CA . TRP G 3 189 ? 58.985 68.451 30.723 1.00 6.85 189 TRP C CA 1
ATOM 7761 C C . TRP G 3 189 ? 57.859 67.848 29.853 1.00 6.71 189 TRP C C 1
ATOM 7762 O O . TRP G 3 189 ? 57.977 66.723 29.398 1.00 7.80 189 TRP C O 1
ATOM 7773 N N . GLN G 3 190 ? 56.792 68.615 29.615 1.00 6.74 190 GLN C N 1
ATOM 7774 C CA . GLN G 3 190 ? 55.659 68.108 28.798 1.00 8.07 190 GLN C CA 1
ATOM 7775 C C . GLN G 3 190 ? 56.107 67.789 27.356 1.00 7.42 190 GLN C C 1
ATOM 7776 O O . GLN G 3 190 ? 55.504 66.979 26.658 1.00 8.72 190 GLN C O 1
ATOM 7782 N N . GLU G 3 191 ? 57.203 68.421 26.903 1.00 6.30 191 GLU C N 1
ATOM 7783 C CA . GLU G 3 191 ? 57.742 68.161 25.588 1.00 6.75 191 GLU C CA 1
ATOM 7784 C C . GLU G 3 191 ? 58.228 66.701 25.455 1.00 7.63 191 GLU C C 1
ATOM 7785 O O . GLU G 3 191 ? 58.251 66.125 24.365 1.00 9.22 191 GLU C O 1
ATOM 7791 N N . VAL G 3 192 ? 58.622 66.122 26.580 1.00 8.04 192 VAL C N 1
ATOM 7792 C CA . VAL G 3 192 ? 59.300 64.807 26.538 1.00 7.26 192 VAL C CA 1
ATOM 7793 C C . VAL G 3 192 ? 58.316 63.662 26.235 1.00 8.02 192 VAL C C 1
ATOM 7794 O O . VAL G 3 192 ? 58.582 62.918 25.292 1.00 7.64 192 VAL C O 1
ATOM 7798 N N . PRO G 3 193 ? 57.173 63.558 26.972 1.00 9.15 193 PRO C N 1
ATOM 7799 C CA . PRO G 3 193 ? 56.203 62.550 26.508 1.00 8.77 193 PRO C CA 1
ATOM 7800 C C . PRO G 3 193 ? 55.720 62.765 25.098 1.00 8.55 193 PRO C C 1
ATOM 7801 O O . PRO G 3 193 ? 55.444 61.815 24.428 1.00 7.94 193 PRO C O 1
ATOM 7805 N N . GLU G 3 194 ? 55.630 64.011 24.621 1.00 7.55 194 GLU C N 1
ATOM 7806 C CA . GLU G 3 194 ? 55.250 64.231 23.258 1.00 7.48 194 GLU C CA 1
ATOM 7807 C C . GLU G 3 194 ? 56.217 63.527 22.309 1.00 7.80 194 GLU C C 1
ATOM 7808 O O . GLU G 3 194 ? 55.785 62.863 21.377 1.00 8.02 194 GLU C O 1
ATOM 7814 N N . GLU G 3 195 ? 57.508 63.673 22.568 1.00 7.74 195 GLU C N 1
ATOM 7815 C CA . GLU G 3 195 ? 58.500 63.081 21.674 1.00 7.89 195 GLU C CA 1
ATOM 7816 C C . GLU G 3 195 ? 58.548 61.550 21.786 1.00 8.01 195 GLU C C 1
ATOM 7817 O O . GLU G 3 195 ? 58.668 60.828 20.768 1.00 8.91 195 GLU C O 1
ATOM 7823 N N . VAL G 3 196 ? 58.407 61.073 23.019 1.00 8.75 196 VAL C N 1
ATOM 7824 C CA . VAL G 3 196 ? 58.396 59.621 23.277 1.00 9.04 196 VAL C CA 1
ATOM 7825 C C . VAL G 3 196 ? 57.244 58.992 22.535 1.00 9.24 196 VAL C C 1
ATOM 7826 O O . VAL G 3 196 ? 57.417 58.041 21.771 1.00 8.81 196 VAL C O 1
ATOM 7830 N N . ASN G 3 197 ? 56.066 59.580 22.699 1.00 8.42 197 ASN C N 1
ATOM 7831 C CA . ASN G 3 197 ? 54.893 59.022 22.045 1.00 10.40 197 ASN C CA 1
ATOM 7832 C C . ASN G 3 197 ? 54.929 59.124 20.511 1.00 10.21 197 ASN C C 1
ATOM 7833 O O . ASN G 3 197 ? 54.505 58.180 19.808 1.00 12.00 197 ASN C O 1
ATOM 7838 N N . ARG G 3 198 ? 55.511 60.202 19.988 1.00 9.80 198 ARG C N 1
ATOM 7839 C CA . ARG G 3 198 ? 55.556 60.450 18.558 1.00 10.12 198 ARG C CA 1
ATOM 7840 C C . ARG G 3 198 ? 56.392 59.406 17.822 1.00 10.41 198 ARG C C 1
ATOM 7841 O O . ARG G 3 198 ? 56.028 58.990 16.703 1.00 10.15 198 ARG C O 1
ATOM 7849 N N . THR G 3 199 ? 57.476 58.979 18.470 1.00 10.17 199 THR C N 1
ATOM 7850 C CA . THR G 3 199 ? 58.449 58.105 17.829 1.00 12.53 199 THR C CA 1
ATOM 7851 C C . THR G 3 199 ? 58.416 56.668 18.339 1.00 12.01 199 THR C C 1
ATOM 7852 O O . THR G 3 199 ? 59.214 55.820 17.867 1.00 14.65 199 THR C O 1
ATOM 7856 N N . GLY G 3 200 ? 57.531 56.375 19.288 1.00 9.75 200 GLY C N 1
ATOM 7857 C CA . GLY G 3 200 ? 57.467 54.999 19.857 1.00 9.75 200 GLY C CA 1
ATOM 7858 C C . GLY G 3 200 ? 58.657 54.614 20.733 1.00 9.99 200 GLY C C 1
ATOM 7859 O O . GLY G 3 200 ? 58.949 53.430 20.909 1.00 10.36 200 GLY C O 1
ATOM 7860 N N . ILE G 3 201 ? 59.346 55.598 21.294 1.00 9.40 201 ILE C N 1
ATOM 7861 C CA . ILE G 3 201 ? 60.415 55.336 22.258 1.00 9.54 201 ILE C CA 1
ATOM 7862 C C . ILE G 3 201 ? 59.924 54.496 23.424 1.00 10.30 201 ILE C C 1
ATOM 7863 O O . ILE G 3 201 ? 58.814 54.702 23.941 1.00 10.00 201 ILE C O 1
ATOM 7868 N N . ARG G 3 202 ? 60.712 53.476 23.794 1.00 9.07 202 ARG C N 1
ATOM 7869 C CA . ARG G 3 202 ? 60.307 52.599 24.868 1.00 9.14 202 ARG C CA 1
ATOM 7870 C C . ARG G 3 202 ? 60.360 53.291 26.221 1.00 9.69 202 ARG C C 1
ATOM 7871 O O . ARG G 3 202 ? 59.461 53.146 27.025 1.00 9.25 202 ARG C O 1
ATOM 7879 N N . GLU G 3 203 ? 61.459 53.991 26.470 1.00 10.07 203 GLU C N 1
ATOM 7880 C CA . GLU G 3 203 ? 61.672 54.695 27.723 1.00 11.41 203 GLU C CA 1
ATOM 7881 C C . GLU G 3 203 ? 62.708 55.767 27.462 1.00 11.65 203 GLU C C 1
ATOM 7882 O O . GLU G 3 203 ? 63.551 55.606 26.594 1.00 11.64 203 GLU C O 1
ATOM 7888 N N . MET G 3 204 ? 62.579 56.909 28.118 1.00 11.37 204 MET C N 1
ATOM 7889 C CA . MET G 3 204 ? 63.564 57.966 27.955 1.00 11.86 204 MET C CA 1
ATOM 7890 C C . MET G 3 204 ? 64.014 58.369 29.341 1.00 11.09 204 MET C C 1
ATOM 7891 O O . MET G 3 204 ? 63.219 58.454 30.280 1.00 12.12 204 MET C O 1
ATOM 7896 N N . TYR G 3 205 ? 65.317 58.603 29.482 1.00 9.61 205 TYR C N 1
ATOM 7897 C CA . TYR G 3 205 ? 65.858 59.082 30.737 1.00 8.68 205 TYR C CA 1
ATOM 7898 C C . TYR G 3 205 ? 65.936 60.581 30.593 1.00 9.04 205 TYR C C 1
ATOM 7899 O O . TYR G 3 205 ? 66.407 61.079 29.577 1.00 12.01 205 TYR C O 1
ATOM 7908 N N . LEU G 3 206 ? 65.389 61.288 31.560 1.00 7.60 206 LEU C N 1
ATOM 7909 C CA . LEU G 3 206 ? 65.426 62.760 31.516 1.00 7.76 206 LEU C CA 1
ATOM 7910 C C . LEU G 3 206 ? 66.292 63.298 32.614 1.00 7.75 206 LEU C C 1
ATOM 7911 O O . LEU G 3 206 ? 65.889 63.339 33.785 1.00 8.46 206 LEU C O 1
ATOM 7916 N N . ALA G 3 207 ? 67.494 63.721 32.231 1.00 7.50 207 ALA C N 1
ATOM 7917 C CA . ALA G 3 207 ? 68.466 64.215 33.196 1.00 6.90 207 ALA C CA 1
ATOM 7918 C C . ALA G 3 207 ? 68.136 65.656 33.542 1.00 8.06 207 ALA C C 1
ATOM 7919 O O . ALA G 3 207 ? 67.881 66.462 32.640 1.00 8.20 207 ALA C O 1
ATOM 7921 N N . THR G 3 208 ? 68.130 65.979 34.838 1.00 7.98 208 THR C N 1
ATOM 7922 C CA . THR G 3 208 ? 67.841 67.373 35.242 1.00 8.62 208 THR C CA 1
ATOM 7923 C C . THR G 3 208 ? 68.568 67.782 36.510 1.00 9.92 208 THR C C 1
ATOM 7924 O O . THR G 3 208 ? 68.998 66.931 37.283 1.00 9.88 208 THR C O 1
ATOM 7928 N N . LEU G 3 209 ? 68.709 69.087 36.722 1.00 9.50 209 LEU C N 1
ATOM 7929 C CA . LEU G 3 209 ? 69.242 69.599 37.974 1.00 10.64 209 LEU C CA 1
ATOM 7930 C C . LEU G 3 209 ? 68.145 70.245 38.816 1.00 10.76 209 LEU C C 1
ATOM 7931 O O . LEU G 3 209 ? 68.396 70.730 39.914 1.00 11.99 209 LEU C O 1
ATOM 7936 N N . ASP G 3 210 ? 66.932 70.232 38.285 1.00 11.65 210 ASP C N 1
ATOM 7937 C CA . ASP G 3 210 ? 65.769 70.874 38.907 1.00 12.54 210 ASP C CA 1
ATOM 7938 C C . ASP G 3 210 ? 65.521 70.298 40.297 1.00 13.48 210 ASP C C 1
ATOM 7939 O O . ASP G 3 210 ? 65.597 69.086 40.477 1.00 12.85 210 ASP C O 1
ATOM 7944 N N . ASP G 3 211 ? 65.230 71.173 41.265 1.00 14.59 211 ASP C N 1
ATOM 7945 C CA . ASP G 3 211 ? 64.963 70.749 42.645 1.00 16.71 211 ASP C CA 1
ATOM 7946 C C . ASP G 3 211 ? 63.513 70.914 43.060 1.00 16.46 211 ASP C C 1
ATOM 7947 O O . ASP G 3 211 ? 63.166 70.756 44.244 1.00 17.65 211 ASP C O 1
ATOM 7952 N N . SER G 3 212 ? 62.660 71.237 42.098 1.00 16.24 212 SER C N 1
ATOM 7953 C CA . SER G 3 212 ? 61.355 71.731 42.449 1.00 16.30 212 SER C CA 1
ATOM 7954 C C . SER G 3 212 ? 60.189 70.963 41.856 1.00 15.15 212 SER C C 1
ATOM 7955 O O . SER G 3 212 ? 59.041 71.288 42.167 1.00 15.32 212 SER C O 1
ATOM 7958 N N . PHE G 3 213 ? 60.460 69.959 41.031 1.00 13.81 213 PHE C N 1
ATOM 7959 C CA . PHE G 3 213 ? 59.367 69.303 40.305 1.00 12.48 213 PHE C CA 1
ATOM 7960 C C . PHE G 3 213 ? 58.475 68.488 41.252 1.00 12.45 213 PHE C C 1
ATOM 7961 O O . PHE G 3 213 ? 58.924 68.006 42.295 1.00 12.23 213 PHE C O 1
ATOM 7969 N N . SER G 3 214 ? 57.198 68.395 40.901 1.00 11.71 214 SER C N 1
ATOM 7970 C CA . SER G 3 214 ? 56.195 67.799 41.779 1.00 11.53 214 SER C CA 1
ATOM 7971 C C . SER G 3 214 ? 56.019 66.306 41.612 1.00 11.34 214 SER C C 1
ATOM 7972 O O . SER G 3 214 ? 56.434 65.736 40.617 1.00 11.69 214 SER C O 1
ATOM 7975 N N . GLU G 3 215 ? 55.333 65.696 42.578 1.00 11.88 215 GLU C N 1
ATOM 7976 C CA . GLU G 3 215 ? 54.969 64.282 42.478 1.00 12.44 215 GLU C CA 1
ATOM 7977 C C . GLU G 3 215 ? 54.031 64.041 41.293 1.00 11.22 215 GLU C C 1
ATOM 7978 O O . GLU G 3 215 ? 54.122 63.003 40.632 1.00 11.04 215 GLU C O 1
ATOM 7984 N N . GLU G 3 216 ? 53.137 64.992 41.020 1.00 11.43 216 GLU C N 1
ATOM 7985 C CA . GLU G 3 216 ? 52.239 64.883 39.869 1.00 11.71 216 GLU C CA 1
ATOM 7986 C C . GLU G 3 216 ? 53.065 64.796 38.589 1.00 11.13 216 GLU C C 1
ATOM 7987 O O . GLU G 3 216 ? 52.795 63.962 37.727 1.00 11.61 216 GLU C O 1
ATOM 7993 N N . THR G 3 217 ? 54.088 65.640 38.485 1.00 9.95 217 THR C N 1
ATOM 7994 C CA . THR G 3 217 ? 54.969 65.634 37.320 1.00 9.47 217 THR C CA 1
ATOM 7995 C C . THR G 3 217 ? 55.695 64.288 37.190 1.00 9.19 217 THR C C 1
ATOM 7996 O O . THR G 3 217 ? 55.749 63.705 36.116 1.00 7.78 217 THR C O 1
ATOM 8000 N N . ILE G 3 218 ? 56.201 63.800 38.310 1.00 8.77 218 ILE C N 1
ATOM 8001 C CA . ILE G 3 218 ? 56.901 62.505 38.362 1.00 9.38 218 ILE C CA 1
ATOM 8002 C C . ILE G 3 218 ? 55.977 61.393 37.853 1.00 9.15 218 ILE C C 1
ATOM 8003 O O . ILE G 3 218 ? 56.353 60.540 37.028 1.00 9.21 218 ILE C O 1
ATOM 8008 N N . ASN G 3 219 ? 54.748 61.415 38.340 1.00 9.00 219 ASN C N 1
ATOM 8009 C CA . ASN G 3 219 ? 53.805 60.380 37.964 1.00 9.64 219 ASN C CA 1
ATOM 8010 C C . ASN G 3 219 ? 53.376 60.470 36.496 1.00 8.58 219 ASN C C 1
ATOM 8011 O O . ASN G 3 219 ? 53.205 59.451 35.828 1.00 9.14 219 ASN C O 1
ATOM 8016 N N . ILE G 3 220 ? 53.159 61.686 35.988 1.00 7.67 220 ILE C N 1
ATOM 8017 C CA . ILE G 3 220 ? 52.754 61.806 34.600 1.00 7.96 220 ILE C CA 1
ATOM 8018 C C . ILE G 3 220 ? 53.894 61.300 33.706 1.00 7.35 220 ILE C C 1
ATOM 8019 O O . ILE G 3 220 ? 53.683 60.527 32.757 1.00 7.56 220 ILE C O 1
ATOM 8024 N N . LEU G 3 221 ? 55.096 61.723 34.029 1.00 7.73 221 LEU C N 1
ATOM 8025 C CA . LEU G 3 221 ? 56.270 61.244 33.299 1.00 6.91 221 LEU C CA 1
ATOM 8026 C C . LEU G 3 221 ? 56.393 59.727 33.414 1.00 8.17 221 LEU C C 1
ATOM 8027 O O . LEU G 3 221 ? 56.704 59.043 32.431 1.00 9.13 221 LEU C O 1
ATOM 8032 N N . TYR G 3 222 ? 56.159 59.203 34.609 1.00 8.08 222 TYR C N 1
ATOM 8033 C CA . TYR G 3 222 ? 56.236 57.735 34.817 1.00 8.12 222 TYR C CA 1
ATOM 8034 C C . TYR G 3 222 ? 55.267 56.957 33.913 1.00 8.53 222 TYR C C 1
ATOM 8035 O O . TYR G 3 222 ? 55.634 55.963 33.312 1.00 8.16 222 TYR C O 1
ATOM 8044 N N . GLU G 3 223 ? 54.031 57.413 33.806 1.00 8.57 223 GLU C N 1
ATOM 8045 C CA . GLU G 3 223 ? 53.090 56.737 32.892 1.00 9.83 223 GLU C CA 1
ATOM 8046 C C . GLU G 3 223 ? 53.535 56.828 31.435 1.00 9.27 223 GLU C C 1
ATOM 8047 O O . GLU G 3 223 ? 53.204 55.976 30.611 1.00 10.69 223 GLU C O 1
ATOM 8053 N N . ALA G 3 224 ? 54.306 57.872 31.117 1.00 7.72 224 ALA C N 1
ATOM 8054 C CA . ALA G 3 224 ? 54.784 58.083 29.768 1.00 8.55 224 ALA C CA 1
ATOM 8055 C C . ALA G 3 224 ? 56.132 57.404 29.523 1.00 8.32 224 ALA C C 1
ATOM 8056 O O . ALA G 3 224 ? 56.705 57.538 28.434 1.00 9.01 224 ALA C O 1
ATOM 8058 N N . ASN G 3 225 ? 56.592 56.623 30.502 1.00 8.83 225 ASN C N 1
ATOM 8059 C CA . ASN G 3 225 ? 57.868 55.930 30.421 1.00 7.67 225 ASN C CA 1
ATOM 8060 C C . ASN G 3 225 ? 59.065 56.887 30.278 1.00 8.28 225 ASN C C 1
ATOM 8061 O O . ASN G 3 225 ? 60.048 56.550 29.624 1.00 8.86 225 ASN C O 1
ATOM 8066 N N . VAL G 3 226 ? 58.955 58.015 30.952 1.00 7.54 226 VAL C N 1
ATOM 8067 C CA . VAL G 3 226 ? 60.060 58.976 31.111 1.00 8.79 226 VAL C CA 1
ATOM 8068 C C . VAL G 3 226 ? 60.476 58.930 32.570 1.00 11.02 226 VAL C C 1
ATOM 8069 O O . VAL G 3 226 ? 59.627 59.106 33.454 1.00 10.06 226 VAL C O 1
ATOM 8073 N N . VAL G 3 227 ? 61.766 58.657 32.823 1.00 11.38 227 VAL C N 1
ATOM 8074 C CA . VAL G 3 227 ? 62.240 58.595 34.191 1.00 12.52 227 VAL C CA 1
ATOM 8075 C C . VAL G 3 227 ? 63.164 59.772 34.434 1.00 11.80 227 VAL C C 1
ATOM 8076 O O . VAL G 3 227 ? 64.034 60.037 33.610 1.00 11.84 227 VAL C O 1
ATOM 8080 N N . VAL G 3 228 ? 62.915 60.481 35.528 1.00 10.66 228 VAL C N 1
ATOM 8081 C CA . VAL G 3 228 ? 63.700 61.656 35.874 1.00 12.05 228 VAL C CA 1
ATOM 8082 C C . VAL G 3 228 ? 64.963 61.156 36.569 1.00 10.38 228 VAL C C 1
ATOM 8083 O O . VAL G 3 228 ? 64.888 60.280 37.446 1.00 11.00 228 VAL C O 1
ATOM 8087 N N . VAL G 3 229 ? 66.103 61.739 36.177 1.00 9.22 229 VAL C N 1
ATOM 8088 C CA . VAL G 3 229 ? 67.412 61.346 36.722 1.00 8.65 229 VAL C CA 1
ATOM 8089 C C . VAL G 3 229 ? 68.043 62.622 37.217 1.00 8.71 229 VAL C C 1
ATOM 8090 O O . VAL G 3 229 ? 68.102 63.602 36.483 1.00 8.43 229 VAL C O 1
ATOM 8094 N N . THR G 3 230 ? 68.471 62.622 38.467 1.00 8.97 230 THR C N 1
ATOM 8095 C CA . THR G 3 230 ? 69.067 63.838 39.035 1.00 9.19 230 THR C CA 1
ATOM 8096 C C . THR G 3 230 ? 70.249 63.456 39.921 1.00 8.85 230 THR C C 1
ATOM 8097 O O . THR G 3 230 ? 70.610 62.288 40.032 1.00 7.94 230 THR C O 1
ATOM 8101 N N . THR G 3 231 ? 70.882 64.429 40.548 1.00 8.97 231 THR C N 1
ATOM 8102 C CA . THR G 3 231 ? 71.974 64.103 41.456 1.00 9.67 231 THR C CA 1
ATOM 8103 C C . THR G 3 231 ? 71.464 63.416 42.717 1.00 9.84 231 THR C C 1
ATOM 8104 O O . THR G 3 231 ? 70.297 63.557 43.114 1.00 9.01 231 THR C O 1
ATOM 8108 N N . VAL G 3 232 ? 72.350 62.688 43.374 1.00 10.60 232 VAL C N 1
ATOM 8109 C CA . VAL G 3 232 ? 72.004 62.050 44.631 1.00 11.36 232 VAL C CA 1
ATOM 8110 C C . VAL G 3 232 ? 71.599 63.087 45.685 1.00 11.65 232 VAL C C 1
ATOM 8111 O O . VAL G 3 232 ? 70.625 62.893 46.401 1.00 12.49 232 VAL C O 1
ATOM 8115 N N . GLU G 3 233 ? 72.355 64.185 45.719 1.00 12.18 233 GLU C N 1
ATOM 8116 C CA . GLU G 3 233 ? 72.144 65.384 46.521 1.00 13.18 233 GLU C CA 1
ATOM 8117 C C . GLU G 3 233 ? 70.682 65.833 46.400 1.00 12.45 233 GLU C C 1
ATOM 8118 O O . GLU G 3 233 ? 69.981 65.993 47.394 1.00 11.99 233 GLU C O 1
ATOM 8124 N N . ASN G 3 234 ? 70.228 65.984 45.159 1.00 11.97 234 ASN C N 1
ATOM 8125 C CA . ASN G 3 234 ? 68.906 66.518 44.882 1.00 12.50 234 ASN C CA 1
ATOM 8126 C C . ASN G 3 234 ? 67.848 65.475 45.230 1.00 12.65 234 ASN C C 1
ATOM 8127 O O . ASN G 3 234 ? 66.859 65.783 45.898 1.00 12.98 234 ASN C O 1
ATOM 8132 N N . LYS G 3 235 ? 68.086 64.236 44.814 1.00 12.64 235 LYS C N 1
ATOM 8133 C CA . LYS G 3 235 ? 67.151 63.170 45.143 1.00 14.20 235 LYS C CA 1
ATOM 8134 C C . LYS G 3 235 ? 66.952 63.052 46.646 1.00 15.05 235 LYS C C 1
ATOM 8135 O O . LYS G 3 235 ? 65.809 62.970 47.110 1.00 15.02 235 LYS C O 1
ATOM 8141 N N . ASN G 3 236 ? 68.053 63.040 47.396 1.00 16.09 236 ASN C N 1
ATOM 8142 C CA . ASN G 3 236 ? 67.984 62.846 48.847 1.00 17.59 236 ASN C CA 1
ATOM 8143 C C . ASN G 3 236 ? 67.350 64.012 49.604 1.00 18.71 236 ASN C C 1
ATOM 8144 O O . ASN G 3 236 ? 66.728 63.819 50.647 1.00 18.62 236 ASN C O 1
ATOM 8149 N N . PHE G 3 237 ? 67.470 65.211 49.047 1.00 19.67 237 PHE C N 1
ATOM 8150 C CA . PHE G 3 237 ? 66.954 66.410 49.694 1.00 21.43 237 PHE C CA 1
ATOM 8151 C C . PHE G 3 237 ? 65.446 66.489 49.524 1.00 21.97 237 PHE C C 1
ATOM 8152 O O . PHE G 3 237 ? 64.724 66.802 50.470 1.00 21.94 237 PHE C O 1
ATOM 8160 N N . LYS G 3 238 ? 64.963 66.160 48.329 1.00 23.32 238 LYS C N 1
ATOM 8161 C CA . LYS G 3 238 ? 63.543 66.356 48.008 1.00 23.94 238 LYS C CA 1
ATOM 8162 C C . LYS G 3 238 ? 62.725 65.105 47.632 1.00 23.86 238 LYS C C 1
ATOM 8163 O O . LYS G 3 238 ? 61.488 65.158 47.647 1.00 24.64 238 LYS C O 1
ATOM 8169 N N . TYR G 3 239 ? 63.401 64.002 47.302 1.00 22.90 239 TYR C N 1
ATOM 8170 C CA . TYR G 3 239 ? 62.746 62.808 46.752 1.00 22.04 239 TYR C CA 1
ATOM 8171 C C . TYR G 3 239 ? 63.326 61.491 47.312 1.00 21.30 239 TYR C C 1
ATOM 8172 O O . TYR G 3 239 ? 63.329 60.472 46.632 1.00 19.78 239 TYR C O 1
ATOM 8181 N N . LYS G 3 240 ? 63.823 61.520 48.549 1.00 22.05 240 LYS C N 1
ATOM 8182 C CA . LYS G 3 240 ? 64.563 60.396 49.140 1.00 22.76 240 LYS C CA 1
ATOM 8183 C C . LYS G 3 240 ? 63.797 59.070 49.099 1.00 22.83 240 LYS C C 1
ATOM 8184 O O . LYS G 3 240 ? 64.349 58.015 48.794 1.00 23.04 240 LYS C O 1
ATOM 8190 N N . ASN G 3 241 ? 62.517 59.166 49.418 1.00 23.19 241 ASN C N 1
ATOM 8191 C CA . ASN G 3 241 ? 61.577 58.056 49.445 1.00 23.41 241 ASN C CA 1
ATOM 8192 C C . ASN G 3 241 ? 61.347 57.415 48.085 1.00 22.38 241 ASN C C 1
ATOM 8193 O O . ASN G 3 241 ? 61.138 56.204 47.971 1.00 22.77 241 ASN C O 1
ATOM 8198 N N . ASN G 3 242 ? 61.413 58.250 47.060 1.00 20.63 242 ASN C N 1
ATOM 8199 C CA . ASN G 3 242 ? 60.675 58.036 45.833 1.00 18.88 242 ASN C CA 1
ATOM 8200 C C . ASN G 3 242 ? 61.417 57.202 44.798 1.00 17.44 242 ASN C C 1
ATOM 8201 O O . ASN G 3 242 ? 62.318 57.694 44.127 1.00 16.38 242 ASN C O 1
ATOM 8206 N N . ASN G 3 243 ? 61.005 55.947 44.638 1.00 16.11 243 ASN C N 1
ATOM 8207 C CA . ASN G 3 243 ? 61.692 55.059 43.713 1.00 15.35 243 ASN C CA 1
ATOM 8208 C C . ASN G 3 243 ? 61.482 55.388 42.233 1.00 14.50 243 ASN C C 1
ATOM 8209 O O . ASN G 3 243 ? 62.080 54.752 41.357 1.00 14.86 243 ASN C O 1
ATOM 8214 N N . ARG G 3 244 ? 60.651 56.385 41.955 1.00 13.48 244 ARG C N 1
ATOM 8215 C CA . ARG G 3 244 ? 60.478 56.844 40.588 1.00 13.10 244 ARG C CA 1
ATOM 8216 C C . ARG G 3 244 ? 61.500 57.890 40.168 1.00 12.91 244 ARG C C 1
ATOM 8217 O O . ARG G 3 244 ? 61.597 58.224 38.995 1.00 14.65 244 ARG C O 1
ATOM 8225 N N . VAL G 3 245 ? 62.272 58.408 41.117 1.00 11.04 245 VAL C N 1
ATOM 8226 C CA . VAL G 3 245 ? 63.286 59.400 40.782 1.00 11.17 245 VAL C CA 1
ATOM 8227 C C . VAL G 3 245 ? 64.613 58.704 40.912 1.00 9.96 245 VAL C C 1
ATOM 8228 O O . VAL G 3 245 ? 64.917 58.164 41.975 1.00 11.23 245 VAL C O 1
ATOM 8232 N N . LEU G 3 246 ? 65.358 58.667 39.818 1.00 9.46 246 LEU C N 1
ATOM 8233 C CA . LEU G 3 246 ? 66.675 58.007 39.792 1.00 9.60 246 LEU C CA 1
ATOM 8234 C C . LEU G 3 246 ? 67.798 58.974 39.989 1.00 9.68 246 LEU C C 1
ATOM 8235 O O . LEU G 3 246 ? 67.639 60.170 39.791 1.00 8.94 246 LEU C O 1
ATOM 8240 N N . THR G 3 247 ? 68.956 58.440 40.334 1.00 9.54 247 THR C N 1
ATOM 8241 C CA . THR G 3 247 ? 70.166 59.246 40.404 1.00 10.59 247 THR C CA 1
ATOM 8242 C C . THR G 3 247 ? 71.037 59.015 39.179 1.00 9.80 247 THR C C 1
ATOM 8243 O O . THR G 3 247 ? 70.919 58.003 38.484 1.00 9.74 247 THR C O 1
ATOM 8247 N N . PHE G 3 248 ? 71.958 59.943 38.923 1.00 9.94 248 PHE C N 1
ATOM 8248 C CA . PHE G 3 248 ? 72.892 59.712 37.842 1.00 9.87 248 PHE C CA 1
ATOM 8249 C C . PHE G 3 248 ? 73.633 58.395 38.067 1.00 9.29 248 PHE C C 1
ATOM 8250 O O . PHE G 3 248 ? 73.964 57.715 37.120 1.00 10.36 248 PHE C O 1
ATOM 8258 N N . GLU G 3 249 ? 73.889 58.080 39.327 1.00 10.40 249 GLU C N 1
ATOM 8259 C CA . GLU G 3 249 ? 74.553 56.844 39.723 1.00 10.83 249 GLU C CA 1
ATOM 8260 C C . GLU G 3 249 ? 73.766 55.663 39.188 1.00 11.38 249 GLU C C 1
ATOM 8261 O O . GLU G 3 249 ? 74.325 54.759 38.565 1.00 10.72 249 GLU C O 1
ATOM 8267 N N . ASP G 3 250 ? 72.458 55.710 39.399 1.00 11.34 250 ASP C N 1
ATOM 8268 C CA . ASP G 3 250 ? 71.543 54.672 38.922 1.00 12.84 250 ASP C CA 1
ATOM 8269 C C . ASP G 3 250 ? 71.606 54.543 37.408 1.00 12.62 250 ASP C C 1
ATOM 8270 O O . ASP G 3 250 ? 71.723 53.415 36.873 1.00 13.89 250 ASP C O 1
ATOM 8275 N N . MET G 3 251 ? 71.539 55.689 36.725 1.00 11.51 251 MET C N 1
ATOM 8276 C CA . MET G 3 251 ? 71.512 55.751 35.276 1.00 12.15 251 MET C CA 1
ATOM 8277 C C . MET G 3 251 ? 72.802 55.170 34.696 1.00 12.86 251 MET C C 1
ATOM 8278 O O . MET G 3 251 ? 72.760 54.357 33.758 1.00 12.85 251 MET C O 1
ATOM 8283 N N . LEU G 3 252 ? 73.937 55.585 35.261 1.00 12.73 252 LEU C N 1
ATOM 8284 C CA . LEU G 3 252 ? 75.216 55.060 34.800 1.00 13.07 252 LEU C CA 1
ATOM 8285 C C . LEU G 3 252 ? 75.326 53.541 34.965 1.00 13.22 252 LEU C C 1
ATOM 8286 O O . LEU G 3 252 ? 75.801 52.848 34.065 1.00 12.67 252 LEU C O 1
ATOM 8291 N N . GLN G 3 253 ? 74.850 53.009 36.086 1.00 13.02 253 GLN C N 1
ATOM 8292 C CA . GLN G 3 253 ? 74.888 51.558 36.276 1.00 13.82 253 GLN C CA 1
ATOM 8293 C C . GLN G 3 253 ? 74.047 50.870 35.201 1.00 13.42 253 GLN C C 1
ATOM 8294 O O . GLN G 3 253 ? 74.483 49.878 34.632 1.00 13.22 253 GLN C O 1
ATOM 8300 N N . SER G 3 254 ? 72.854 51.391 34.907 1.00 13.40 254 SER C N 1
ATOM 8301 C CA . SER G 3 254 ? 72.030 50.766 33.861 1.00 12.99 254 SER C CA 1
ATOM 8302 C C . SER G 3 254 ? 72.698 50.862 32.495 1.00 13.42 254 SER C C 1
ATOM 8303 O O . SER G 3 254 ? 72.652 49.937 31.712 1.00 12.94 254 SER C O 1
ATOM 8306 N N . ALA G 3 255 ? 73.296 52.016 32.203 1.00 12.43 255 ALA C N 1
ATOM 8307 C CA . ALA G 3 255 ? 73.951 52.248 30.939 1.00 13.93 255 ALA C CA 1
ATOM 8308 C C . ALA G 3 255 ? 75.110 51.282 30.799 1.00 14.84 255 ALA C C 1
ATOM 8309 O O . ALA G 3 255 ? 75.298 50.694 29.741 1.00 16.66 255 ALA C O 1
ATOM 8311 N N . MET G 3 256 ? 75.847 51.087 31.886 1.00 16.38 256 MET C N 1
ATOM 8312 C CA . MET G 3 256 ? 77.006 50.214 31.874 1.00 17.97 256 MET C CA 1
ATOM 8313 C C . MET G 3 256 ? 76.559 48.780 31.660 1.00 18.75 256 MET C C 1
ATOM 8314 O O . MET G 3 256 ? 77.120 48.100 30.822 1.00 19.17 256 MET C O 1
ATOM 8319 N N . GLU G 3 257 ? 75.530 48.350 32.381 1.00 19.18 257 GLU C N 1
ATOM 8320 C CA . GLU G 3 257 ? 74.997 46.993 32.202 1.00 21.55 257 GLU C CA 1
ATOM 8321 C C . GLU G 3 257 ? 74.526 46.774 30.771 1.00 21.65 257 GLU C C 1
ATOM 8322 O O . GLU G 3 257 ? 74.840 45.750 30.152 1.00 21.59 257 GLU C O 1
ATOM 8328 N N . LEU G 3 258 ? 73.797 47.752 30.242 1.00 22.05 258 LEU C N 1
ATOM 8329 C CA . LEU G 3 258 ? 73.266 47.655 28.895 1.00 23.49 258 LEU C CA 1
ATOM 8330 C C . LEU G 3 258 ? 74.365 47.614 27.858 1.00 24.04 258 LEU C C 1
ATOM 8331 O O . LEU G 3 258 ? 74.250 46.884 26.874 1.00 23.96 258 LEU C O 1
ATOM 8336 N N . SER G 3 259 ? 75.431 48.379 28.092 1.00 25.09 259 SER C N 1
ATOM 8337 C CA . SER G 3 259 ? 76.550 48.437 27.152 1.00 26.66 259 SER C CA 1
ATOM 8338 C C . SER G 3 259 ? 77.271 47.093 27.014 1.00 27.70 259 SER C C 1
ATOM 8339 O O . SER G 3 259 ? 77.699 46.730 25.915 1.00 28.33 259 SER C O 1
ATOM 8342 N N . ARG G 3 260 ? 77.403 46.361 28.121 1.00 28.17 260 ARG C N 1
ATOM 8343 C CA . ARG G 3 260 ? 78.047 45.055 28.086 1.00 28.84 260 ARG C CA 1
ATOM 8344 C C . ARG G 3 260 ? 77.330 44.119 27.116 1.00 29.04 260 ARG C C 1
ATOM 8345 O O . ARG G 3 260 ? 77.938 43.196 26.578 1.00 29.23 260 ARG C O 1
ATOM 8353 N N . LYS G 3 261 ? 76.051 44.366 26.866 1.00 29.14 261 LYS C N 1
ATOM 8354 C CA . LYS G 3 261 ? 75.294 43.536 25.934 1.00 29.76 261 LYS C CA 1
ATOM 8355 C C . LYS G 3 261 ? 75.686 43.815 24.490 1.00 29.84 261 LYS C C 1
ATOM 8356 O O . LYS G 3 261 ? 75.246 43.106 23.578 1.00 30.74 261 LYS C O 1
ATOM 8362 N N . TRP G 3 262 ? 76.508 44.840 24.293 1.00 29.41 262 TRP C N 1
ATOM 8363 C CA . TRP G 3 262 ? 76.922 45.254 22.963 1.00 29.55 262 TRP C CA 1
ATOM 8364 C C . TRP G 3 262 ? 78.377 44.941 22.627 1.00 31.17 262 TRP C C 1
ATOM 8365 O O . TRP G 3 262 ? 78.715 44.781 21.454 1.00 31.06 262 TRP C O 1
ATOM 8376 N N . ASN G 3 263 ? 79.235 44.895 23.642 1.00 33.30 263 ASN C N 1
ATOM 8377 C CA . ASN G 3 263 ? 80.668 44.761 23.387 1.00 35.31 263 ASN C CA 1
ATOM 8378 C C . ASN G 3 263 ? 81.045 43.426 22.744 1.00 36.34 263 ASN C C 1
ATOM 8379 O O . ASN G 3 263 ? 82.051 43.330 22.029 1.00 36.97 263 ASN C O 1
ATOM 8384 N N . ASN G 3 264 ? 80.226 42.405 22.984 1.00 37.21 264 ASN C N 1
ATOM 8385 C CA . ASN G 3 264 ? 80.399 41.120 22.320 1.00 38.02 264 ASN C CA 1
ATOM 8386 C C . ASN G 3 264 ? 79.339 40.871 21.255 1.00 38.04 264 ASN C C 1
ATOM 8387 O O . ASN G 3 264 ? 78.707 39.812 21.250 1.00 38.34 264 ASN C O 1
ATOM 8392 N N . VAL G 3 265 ? 79.150 41.838 20.354 1.00 37.80 265 VAL C N 1
ATOM 8393 C CA . VAL G 3 265 ? 78.151 41.711 19.284 1.00 37.52 265 VAL C CA 1
ATOM 8394 C C . VAL G 3 265 ? 78.787 41.489 17.911 1.00 37.09 265 VAL C C 1
ATOM 8395 O O . VAL G 3 265 ? 79.837 42.056 17.590 1.00 37.08 265 VAL C O 1
ATOM 8399 N N . SER G 3 266 ? 78.133 40.655 17.114 1.00 36.32 266 SER C N 1
ATOM 8400 C CA . SER G 3 266 ? 78.539 40.421 15.744 1.00 35.67 266 SER C CA 1
ATOM 8401 C C . SER G 3 266 ? 77.639 41.237 14.823 1.00 34.71 266 SER C C 1
ATOM 8402 O O . SER G 3 266 ? 76.412 41.077 14.830 1.00 34.93 266 SER C O 1
ATOM 8405 N N . TYR G 3 267 ? 78.255 42.132 14.055 1.00 33.00 267 TYR C N 1
ATOM 8406 C CA . TYR G 3 267 ? 77.537 42.955 13.088 1.00 31.87 267 TYR C CA 1
ATOM 8407 C C . TYR G 3 267 ? 77.777 42.447 11.671 1.00 31.47 267 TYR C C 1
ATOM 8408 O O . TYR G 3 267 ? 78.846 41.905 11.367 1.00 31.01 267 TYR C O 1
ATOM 8417 N N . THR G 3 268 ? 76.793 42.648 10.798 1.00 31.25 268 THR C N 1
ATOM 8418 C CA . THR G 3 268 ? 77.005 42.445 9.367 1.00 31.31 268 THR C CA 1
ATOM 8419 C C . THR G 3 268 ? 78.002 43.498 8.887 1.00 31.08 268 THR C C 1
ATOM 8420 O O . THR G 3 268 ? 78.236 44.504 9.571 1.00 30.79 268 THR C O 1
ATOM 8424 N N . ASP G 3 269 ? 78.578 43.271 7.711 1.00 30.32 269 ASP C N 1
ATOM 8425 C CA . ASP G 3 269 ? 79.506 44.229 7.129 1.00 29.84 269 ASP C CA 1
ATOM 8426 C C . ASP G 3 269 ? 78.815 45.542 6.803 1.00 29.23 269 ASP C C 1
ATOM 8427 O O . ASP G 3 269 ? 79.366 46.615 7.043 1.00 29.01 269 ASP C O 1
ATOM 8432 N N . SER G 3 270 ? 77.598 45.451 6.284 1.00 28.26 270 SER C N 1
ATOM 8433 C CA . SER G 3 270 ? 76.826 46.632 5.963 1.00 27.86 270 SER C CA 1
ATOM 8434 C C . SER G 3 270 ? 76.539 47.480 7.207 1.00 27.40 270 SER C C 1
ATOM 8435 O O . SER G 3 270 ? 76.647 48.707 7.161 1.00 27.09 270 SER C O 1
ATOM 8438 N N . GLU G 3 271 ? 76.169 46.837 8.311 1.00 26.76 271 GLU C N 1
ATOM 8439 C CA . GLU G 3 271 ? 75.890 47.597 9.532 1.00 26.05 271 GLU C CA 1
ATOM 8440 C C . GLU G 3 271 ? 77.174 48.175 10.125 1.00 25.38 271 GLU C C 1
ATOM 8441 O O . GLU G 3 271 ? 77.168 49.286 10.643 1.00 24.60 271 GLU C O 1
ATOM 8447 N N . LYS G 3 272 ? 78.269 47.420 10.024 1.00 24.28 272 LYS C N 1
ATOM 8448 C CA . LYS G 3 272 ? 79.590 47.905 10.444 1.00 24.12 272 LYS C CA 1
ATOM 8449 C C . LYS G 3 272 ? 80.017 49.184 9.736 1.00 23.31 272 LYS C C 1
ATOM 8450 O O . LYS G 3 272 ? 80.522 50.097 10.381 1.00 23.25 272 LYS C O 1
ATOM 8456 N N . GLU G 3 273 ? 79.830 49.231 8.416 1.00 22.67 273 GLU C N 1
ATOM 8457 C CA . GLU G 3 273 ? 80.236 50.394 7.627 1.00 22.20 273 GLU C CA 1
ATOM 8458 C C . GLU G 3 273 ? 79.376 51.597 7.948 1.00 21.14 273 GLU C C 1
ATOM 8459 O O . GLU G 3 273 ? 79.838 52.730 7.888 1.00 20.41 273 GLU C O 1
ATOM 8465 N N . GLU G 3 274 ? 78.129 51.337 8.322 1.00 20.01 274 GLU C N 1
ATOM 8466 C CA . GLU G 3 274 ? 77.238 52.407 8.763 1.00 19.56 274 GLU C CA 1
ATOM 8467 C C . GLU G 3 274 ? 77.658 52.953 10.139 1.00 18.21 274 GLU C C 1
ATOM 8468 O O . GLU G 3 274 ? 77.769 54.159 10.322 1.00 18.10 274 GLU C O 1
ATOM 8474 N N . ILE G 3 275 ? 77.914 52.052 11.086 1.00 16.89 275 ILE C N 1
ATOM 8475 C CA . ILE G 3 275 ? 78.400 52.459 12.403 1.00 15.74 275 ILE C CA 1
ATOM 8476 C C . ILE G 3 275 ? 79.701 53.233 12.206 1.00 16.15 275 ILE C C 1
ATOM 8477 O O . ILE G 3 275 ? 79.858 54.313 12.751 1.00 15.57 275 ILE C O 1
ATOM 8482 N N . GLN G 3 276 ? 80.621 52.697 11.393 1.00 15.79 276 GLN C N 1
ATOM 8483 C CA . GLN G 3 276 ? 81.875 53.394 11.084 1.00 16.27 276 GLN C CA 1
ATOM 8484 C C . GLN G 3 276 ? 81.634 54.818 10.570 1.00 16.40 276 GLN C C 1
ATOM 8485 O O . GLN G 3 276 ? 82.282 55.749 11.021 1.00 15.50 276 GLN C O 1
ATOM 8491 N N . GLN G 3 277 ? 80.701 54.968 9.637 1.00 17.54 277 GLN C N 1
ATOM 8492 C CA . GLN G 3 277 ? 80.339 56.274 9.106 1.00 18.48 277 GLN C CA 1
ATOM 8493 C C . GLN G 3 277 ? 79.861 57.224 10.208 1.00 18.02 277 GLN C C 1
ATOM 8494 O O . GLN G 3 277 ? 80.272 58.388 10.243 1.00 17.70 277 GLN C O 1
ATOM 8500 N N . SER G 3 278 ? 79.012 56.725 11.105 1.00 16.72 278 SER C N 1
ATOM 8501 C CA . SER G 3 278 ? 78.529 57.537 12.232 1.00 17.11 278 SER C CA 1
ATOM 8502 C C . SER G 3 278 ? 79.681 58.019 13.120 1.00 16.48 278 SER C C 1
ATOM 8503 O O . SER G 3 278 ? 79.705 59.172 13.547 1.00 16.83 278 SER C O 1
ATOM 8506 N N . ILE G 3 279 ? 80.642 57.140 13.381 1.00 16.19 279 ILE C N 1
ATOM 8507 C CA . ILE G 3 279 ? 81.748 57.505 14.255 1.00 15.52 279 ILE C CA 1
ATOM 8508 C C . ILE G 3 279 ? 82.671 58.526 13.578 1.00 15.82 279 ILE C C 1
ATOM 8509 O O . ILE G 3 279 ? 83.082 59.498 14.208 1.00 14.94 279 ILE C O 1
ATOM 8514 N N . LEU G 3 280 ? 83.002 58.292 12.302 1.00 16.49 280 LEU C N 1
ATOM 8515 C CA . LEU G 3 280 ? 83.896 59.202 11.569 1.00 16.82 280 LEU C CA 1
ATOM 8516 C C . LEU G 3 280 ? 83.319 60.599 11.461 1.00 17.77 280 LEU C C 1
ATOM 8517 O O . LEU G 3 280 ? 84.062 61.572 11.419 1.00 18.31 280 LEU C O 1
ATOM 8522 N N . LYS G 3 281 ? 81.991 60.685 11.425 1.00 17.96 281 LYS C N 1
ATOM 8523 C CA . LYS G 3 281 ? 81.302 61.964 11.391 1.00 18.73 281 LYS C CA 1
ATOM 8524 C C . LYS G 3 281 ? 81.495 62.720 12.700 1.00 17.97 281 LYS C C 1
ATOM 8525 O O . LYS G 3 281 ? 81.721 63.937 12.695 1.00 19.26 281 LYS C O 1
ATOM 8531 N N . GLN G 3 282 ? 81.400 61.999 13.815 1.00 17.40 282 GLN C N 1
ATOM 8532 C CA . GLN G 3 282 ? 81.580 62.609 15.119 1.00 16.02 282 GLN C CA 1
ATOM 8533 C C . GLN G 3 282 ? 83.047 62.959 15.353 1.00 16.69 282 GLN C C 1
ATOM 8534 O O . GLN G 3 282 ? 83.352 63.977 15.958 1.00 16.76 282 GLN C O 1
ATOM 8540 N N . ILE G 3 283 ? 83.957 62.126 14.861 1.00 16.22 283 ILE C N 1
ATOM 8541 C CA . ILE G 3 283 ? 85.387 62.472 14.918 1.00 17.37 283 ILE C CA 1
ATOM 8542 C C . ILE G 3 283 ? 85.638 63.767 14.152 1.00 18.18 283 ILE C C 1
ATOM 8543 O O . ILE G 3 283 ? 86.353 64.658 14.629 1.00 19.24 283 ILE C O 1
ATOM 8548 N N . GLU G 3 284 ? 85.031 63.873 12.972 1.00 18.55 284 GLU C N 1
ATOM 8549 C CA . GLU G 3 284 ? 85.148 65.072 12.145 1.00 19.81 284 GLU C CA 1
ATOM 8550 C C . GLU G 3 284 ? 84.660 66.277 12.956 1.00 19.07 284 GLU C C 1
ATOM 8551 O O . GLU G 3 284 ? 85.381 67.252 13.088 1.00 19.24 284 GLU C O 1
ATOM 8557 N N . LYS G 3 285 ? 83.469 66.168 13.542 1.00 19.39 285 LYS C N 1
ATOM 8558 C CA . LYS G 3 285 ? 82.873 67.242 14.347 1.00 19.35 285 LYS C CA 1
ATOM 8559 C C . LYS G 3 285 ? 83.762 67.655 15.507 1.00 19.46 285 LYS C C 1
ATOM 8560 O O . LYS G 3 285 ? 83.867 68.848 15.799 1.00 19.23 285 LYS C O 1
ATOM 8566 N N . TYR G 3 286 ? 84.394 66.669 16.158 1.00 18.17 286 TYR C N 1
ATOM 8567 C CA . TYR G 3 286 ? 85.218 66.931 17.352 1.00 17.86 286 TYR C CA 1
ATOM 8568 C C . TYR G 3 286 ? 86.712 66.907 17.115 1.00 17.91 286 TYR C C 1
ATOM 8569 O O . TYR G 3 286 ? 87.497 66.749 18.059 1.00 16.57 286 TYR C O 1
ATOM 8578 N N . SER G 3 287 ? 87.101 67.097 15.861 1.00 17.83 287 SER C N 1
ATOM 8579 C CA . SER G 3 287 ? 88.505 67.004 15.471 1.00 19.05 287 SER C CA 1
ATOM 8580 C C . SER G 3 287 ? 89.469 67.793 16.367 1.00 18.73 287 SER C C 1
ATOM 8581 O O . SER G 3 287 ? 90.612 67.383 16.545 1.00 18.28 287 SER C O 1
ATOM 8584 N N . ASP G 3 288 ? 89.000 68.895 16.946 1.00 18.98 288 ASP C N 1
ATOM 8585 C CA . ASP G 3 288 ? 89.854 69.793 17.752 1.00 18.45 288 ASP C CA 1
ATOM 8586 C C . ASP G 3 288 ? 90.055 69.362 19.207 1.00 17.34 288 ASP C C 1
ATOM 8587 O O . ASP G 3 288 ? 90.807 70.004 19.958 1.00 18.01 288 ASP C O 1
ATOM 8592 N N . PHE G 3 289 ? 89.434 68.248 19.594 1.00 15.33 289 PHE C N 1
ATOM 8593 C CA . PHE G 3 289 ? 89.361 67.887 20.991 1.00 13.39 289 PHE C CA 1
ATOM 8594 C C . PHE G 3 289 ? 89.916 66.481 21.218 1.00 12.82 289 PHE C C 1
ATOM 8595 O O . PHE G 3 289 ? 89.176 65.510 21.098 1.00 11.62 289 PHE C O 1
ATOM 8603 N N . PRO G 3 290 ? 91.221 66.375 21.514 1.00 12.51 290 PRO C N 1
ATOM 8604 C CA . PRO G 3 290 ? 91.894 65.068 21.624 1.00 11.93 290 PRO C CA 1
ATOM 8605 C C . PRO G 3 290 ? 91.228 64.001 22.505 1.00 11.32 290 PRO C C 1
ATOM 8606 O O . PRO G 3 290 ? 91.181 62.839 22.101 1.00 11.43 290 PRO C O 1
ATOM 8610 N N . TYR G 3 291 ? 90.751 64.366 23.692 1.00 10.30 291 TYR C N 1
ATOM 8611 C CA . TYR G 3 291 ? 90.096 63.376 24.557 1.00 10.27 291 TYR C CA 1
ATOM 8612 C C . TYR G 3 291 ? 88.897 62.724 23.863 1.00 9.86 291 TYR C C 1
ATOM 8613 O O . TYR G 3 291 ? 88.676 61.497 23.960 1.00 9.80 291 TYR C O 1
ATOM 8622 N N . VAL G 3 292 ? 88.133 63.542 23.144 1.00 9.03 292 VAL C N 1
ATOM 8623 C CA . VAL G 3 292 ? 86.955 63.068 22.430 1.00 9.41 292 VAL C CA 1
ATOM 8624 C C . VAL G 3 292 ? 87.327 62.211 21.210 1.00 9.08 292 VAL C C 1
ATOM 8625 O O . VAL G 3 292 ? 86.780 61.140 21.014 1.00 9.78 292 VAL C O 1
ATOM 8629 N N . VAL G 3 293 ? 88.271 62.699 20.407 1.00 10.26 293 VAL C N 1
ATOM 8630 C CA . VAL G 3 293 ? 88.773 61.932 19.259 1.00 9.76 293 VAL C CA 1
ATOM 8631 C C . VAL G 3 293 ? 89.263 60.576 19.760 1.00 9.47 293 VAL C C 1
ATOM 8632 O O . VAL G 3 293 ? 88.954 59.546 19.156 1.00 9.78 293 VAL C O 1
ATOM 8636 N N . ASN G 3 294 ? 89.963 60.565 20.885 1.00 10.15 294 ASN C N 1
ATOM 8637 C CA . ASN G 3 294 ? 90.466 59.289 21.407 1.00 10.72 294 ASN C CA 1
ATOM 8638 C C . ASN G 3 294 ? 89.314 58.346 21.760 1.00 10.00 294 ASN C C 1
ATOM 8639 O O . ASN G 3 294 ? 89.320 57.162 21.426 1.00 10.70 294 ASN C O 1
ATOM 8644 N N . TYR G 3 295 ? 88.303 58.898 22.426 1.00 8.95 295 TYR C N 1
ATOM 8645 C CA . TYR G 3 295 ? 87.128 58.116 22.762 1.00 8.63 295 TYR C CA 1
ATOM 8646 C C . TYR G 3 295 ? 86.525 57.458 21.521 1.00 8.64 295 TYR C C 1
ATOM 8647 O O . TYR G 3 295 ? 86.234 56.257 21.540 1.00 9.29 295 TYR C O 1
ATOM 8656 N N . TYR G 3 296 ? 86.331 58.216 20.446 1.00 8.82 296 TYR C N 1
ATOM 8657 C CA . TYR G 3 296 ? 85.717 57.640 19.247 1.00 9.31 296 TYR C CA 1
ATOM 8658 C C . TYR G 3 296 ? 86.651 56.688 18.513 1.00 9.73 296 TYR C C 1
ATOM 8659 O O . TYR G 3 296 ? 86.202 55.751 17.898 1.00 9.78 296 TYR C O 1
ATOM 8668 N N . ARG G 3 297 ? 87.951 56.962 18.545 1.00 9.08 297 ARG C N 1
ATOM 8669 C CA . ARG G 3 297 ? 88.897 56.022 17.934 1.00 10.19 297 ARG C CA 1
ATOM 8670 C C . ARG G 3 297 ? 88.849 54.691 18.646 1.00 10.75 297 ARG C C 1
ATOM 8671 O O . ARG G 3 297 ? 88.952 53.649 17.989 1.00 11.13 297 ARG C O 1
ATOM 8679 N N . ASN G 3 298 ? 88.682 54.727 19.971 1.00 11.85 298 ASN C N 1
ATOM 8680 C CA . ASN G 3 298 ? 88.510 53.504 20.774 1.00 13.70 298 ASN C CA 1
ATOM 8681 C C . ASN G 3 298 ? 87.281 52.726 20.348 1.00 14.05 298 ASN C C 1
ATOM 8682 O O . ASN G 3 298 ? 87.302 51.510 20.299 1.00 14.08 298 ASN C O 1
ATOM 8687 N N . ARG G 3 299 ? 86.202 53.427 20.028 1.00 14.53 299 ARG C N 1
ATOM 8688 C CA . ARG G 3 299 ? 85.022 52.719 19.546 1.00 15.56 299 ARG C CA 1
ATOM 8689 C C . ARG G 3 299 ? 85.221 52.157 18.156 1.00 15.30 299 ARG C C 1
ATOM 8690 O O . ARG G 3 299 ? 84.714 51.072 17.828 1.00 15.22 299 ARG C O 1
ATOM 8698 N N . LEU G 3 300 ? 85.957 52.888 17.336 1.00 15.37 300 LEU C N 1
ATOM 8699 C CA . LEU G 3 300 ? 86.251 52.458 15.991 1.00 17.28 300 LEU C CA 1
ATOM 8700 C C . LEU G 3 300 ? 87.061 51.162 16.032 1.00 18.32 300 LEU C C 1
ATOM 8701 O O . LEU G 3 300 ? 86.783 50.213 15.284 1.00 17.05 300 LEU C O 1
ATOM 8706 N N . SER G 3 301 ? 88.046 51.093 16.924 1.00 19.83 301 SER C N 1
ATOM 8707 C CA . SER G 3 301 ? 88.825 49.848 17.038 1.00 22.44 301 SER C CA 1
ATOM 8708 C C . SER G 3 301 ? 88.015 48.718 17.690 1.00 23.66 301 SER C C 1
ATOM 8709 O O . SER G 3 301 ? 88.191 47.547 17.339 1.00 24.00 301 SER C O 1
ATOM 8712 N N . ALA G 3 302 ? 87.111 49.071 18.602 1.00 25.80 302 ALA C N 1
ATOM 8713 C CA . ALA G 3 302 ? 86.209 48.103 19.237 1.00 27.71 302 ALA C CA 1
ATOM 8714 C C . ALA G 3 302 ? 85.238 47.502 18.221 1.00 29.45 302 ALA C C 1
ATOM 8715 O O . ALA G 3 302 ? 84.898 46.319 18.307 1.00 29.22 302 ALA C O 1
ATOM 8717 N N . LEU G 3 303 ? 84.808 48.324 17.262 1.00 31.45 303 LEU C N 1
ATOM 8718 C CA . LEU G 3 303 ? 83.898 47.909 16.188 1.00 33.39 303 LEU C CA 1
ATOM 8719 C C . LEU G 3 303 ? 84.476 46.795 15.306 1.00 35.14 303 LEU C C 1
ATOM 8720 O O . LEU G 3 303 ? 83.791 45.815 15.000 1.00 35.77 303 LEU C O 1
ATOM 8725 N N . PHE G 3 304 ? 85.735 46.943 14.911 1.00 36.74 304 PHE C N 1
ATOM 8726 C CA . PHE G 3 304 ? 86.368 46.004 13.989 1.00 38.30 304 PHE C CA 1
ATOM 8727 C C . PHE G 3 304 ? 87.233 44.976 14.710 1.00 39.17 304 PHE C C 1
ATOM 8728 O O . PHE G 3 304 ? 88.197 45.336 15.395 1.00 40.08 304 PHE C O 1
ATOM 8736 N N . LEU H 3 4 ? 70.337 97.999 47.069 1.00 37.31 4 LEU D N 1
ATOM 8737 C CA . LEU H 3 4 ? 71.768 98.192 47.426 1.00 37.09 4 LEU D CA 1
ATOM 8738 C C . LEU H 3 4 ? 72.580 96.924 47.117 1.00 36.63 4 LEU D C 1
ATOM 8739 O O . LEU H 3 4 ? 73.466 96.948 46.261 1.00 36.41 4 LEU D O 1
ATOM 8744 N N . SER H 3 5 ? 72.290 95.828 47.810 1.00 35.71 5 SER D N 1
ATOM 8745 C CA . SER H 3 5 ? 72.813 94.518 47.410 1.00 35.55 5 SER D CA 1
ATOM 8746 C C . SER H 3 5 ? 71.885 93.954 46.323 1.00 34.67 5 SER D C 1
ATOM 8747 O O . SER H 3 5 ? 70.718 94.336 46.277 1.00 34.65 5 SER D O 1
ATOM 8750 N N . PRO H 3 6 ? 72.395 93.065 45.438 1.00 34.60 6 PRO D N 1
ATOM 8751 C CA . PRO H 3 6 ? 71.503 92.454 44.432 1.00 34.15 6 PRO D CA 1
ATOM 8752 C C . PRO H 3 6 ? 70.207 91.856 45.015 1.00 34.02 6 PRO D C 1
ATOM 8753 O O . PRO H 3 6 ? 69.113 92.132 44.505 1.00 33.72 6 PRO D O 1
ATOM 8757 N N . GLY H 3 7 ? 70.335 91.055 46.075 1.00 33.68 7 GLY D N 1
ATOM 8758 C CA . GLY H 3 7 ? 69.183 90.464 46.750 1.00 33.06 7 GLY D CA 1
ATOM 8759 C C . GLY H 3 7 ? 68.158 91.480 47.227 1.00 32.77 7 GLY D C 1
ATOM 8760 O O . GLY H 3 7 ? 66.950 91.240 47.142 1.00 33.68 7 GLY D O 1
ATOM 8761 N N . GLU H 3 8 ? 68.636 92.607 47.742 1.00 31.75 8 GLU D N 1
ATOM 8762 C CA . GLU H 3 8 ? 67.746 93.673 48.208 1.00 30.84 8 GLU D CA 1
ATOM 8763 C C . GLU H 3 8 ? 67.157 94.440 47.034 1.00 29.54 8 GLU D C 1
ATOM 8764 O O . GLU H 3 8 ? 66.003 94.875 47.087 1.00 29.60 8 GLU D O 1
ATOM 8770 N N . PHE H 3 9 ? 67.951 94.606 45.979 1.00 28.28 9 PHE D N 1
ATOM 8771 C CA . PHE H 3 9 ? 67.487 95.297 44.777 1.00 26.99 9 PHE D CA 1
ATOM 8772 C C . PHE H 3 9 ? 66.349 94.503 44.110 1.00 26.86 9 PHE D C 1
ATOM 8773 O O . PHE H 3 9 ? 65.328 95.081 43.738 1.00 26.56 9 PHE D O 1
ATOM 8781 N N . LYS H 3 10 ? 66.513 93.187 44.023 1.00 27.47 10 LYS D N 1
ATOM 8782 C CA . LYS H 3 10 ? 65.468 92.290 43.517 1.00 27.84 10 LYS D CA 1
ATOM 8783 C C . LYS H 3 10 ? 64.163 92.400 44.298 1.00 28.19 10 LYS D C 1
ATOM 8784 O O . LYS H 3 10 ? 63.084 92.345 43.707 1.00 27.87 10 LYS D O 1
ATOM 8790 N N . THR H 3 11 ? 64.260 92.546 45.620 1.00 27.98 11 THR D N 1
ATOM 8791 C CA . THR H 3 11 ? 63.067 92.618 46.458 1.00 28.74 11 THR D CA 1
ATOM 8792 C C . THR H 3 11 ? 62.357 93.939 46.204 1.00 28.39 11 THR D C 1
ATOM 8793 O O . THR H 3 11 ? 61.120 93.995 46.106 1.00 28.73 11 THR D O 1
ATOM 8797 N N . LEU H 3 12 ? 63.153 94.994 46.068 1.00 27.82 12 LEU D N 1
ATOM 8798 C CA . LEU H 3 12 ? 62.654 96.309 45.716 1.00 27.66 12 LEU D CA 1
ATOM 8799 C C . LEU H 3 12 ? 61.997 96.349 44.335 1.00 27.06 12 LEU D C 1
ATOM 8800 O O . LEU H 3 12 ? 60.975 97.015 44.158 1.00 26.22 12 LEU D O 1
ATOM 8805 N N . ILE H 3 13 ? 62.600 95.652 43.365 1.00 26.83 13 ILE D N 1
ATOM 8806 C CA . ILE H 3 13 ? 62.059 95.564 42.008 1.00 26.70 13 ILE D CA 1
ATOM 8807 C C . ILE H 3 13 ? 60.631 95.007 42.052 1.00 26.68 13 ILE D C 1
ATOM 8808 O O . ILE H 3 13 ? 59.712 95.615 41.502 1.00 25.57 13 ILE D O 1
ATOM 8813 N N . SER H 3 14 ? 60.467 93.880 42.742 1.00 27.39 14 SER D N 1
ATOM 8814 C CA . SER H 3 14 ? 59.166 93.207 42.894 1.00 28.44 14 SER D CA 1
ATOM 8815 C C . SER H 3 14 ? 58.089 94.100 43.503 1.00 28.57 14 SER D C 1
ATOM 8816 O O . SER H 3 14 ? 57.020 94.298 42.910 1.00 28.50 14 SER D O 1
ATOM 8819 N N . LYS H 3 15 ? 58.381 94.637 44.687 1.00 28.68 15 LYS D N 1
ATOM 8820 C CA . LYS H 3 15 ? 57.473 95.551 45.376 1.00 28.36 15 LYS D CA 1
ATOM 8821 C C . LYS H 3 15 ? 57.046 96.701 44.465 1.00 28.20 15 LYS D C 1
ATOM 8822 O O . LYS H 3 15 ? 55.852 96.989 44.333 1.00 28.43 15 LYS D O 1
ATOM 8828 N N . GLU H 3 16 ? 58.029 97.348 43.847 1.00 27.75 16 GLU D N 1
ATOM 8829 C CA . GLU H 3 16 ? 57.797 98.482 42.957 1.00 27.58 16 GLU D CA 1
ATOM 8830 C C . GLU H 3 16 ? 56.953 98.101 41.746 1.00 26.67 16 GLU D C 1
ATOM 8831 O O . GLU H 3 16 ? 56.059 98.851 41.339 1.00 25.95 16 GLU D O 1
ATOM 8837 N N . ARG H 3 17 ? 57.233 96.930 41.181 1.00 25.89 17 ARG D N 1
ATOM 8838 C CA . ARG H 3 17 ? 56.529 96.500 39.993 1.00 25.88 17 ARG D CA 1
ATOM 8839 C C . ARG H 3 17 ? 55.050 96.311 40.312 1.00 26.49 17 ARG D C 1
ATOM 8840 O O . ARG H 3 17 ? 54.184 96.739 39.549 1.00 26.21 17 ARG D O 1
ATOM 8848 N N . LYS H 3 18 ? 54.779 95.663 41.441 1.00 27.36 18 LYS D N 1
ATOM 8849 C CA . LYS H 3 18 ? 53.411 95.400 41.883 1.00 28.68 18 LYS D CA 1
ATOM 8850 C C . LYS H 3 18 ? 52.645 96.704 42.089 1.00 28.88 18 LYS D C 1
ATOM 8851 O O . LYS H 3 18 ? 51.467 96.794 41.752 1.00 28.69 18 LYS D O 1
ATOM 8857 N N . SER H 3 19 ? 53.325 97.708 42.639 1.00 29.21 19 SER D N 1
ATOM 8858 C CA . SER H 3 19 ? 52.716 99.001 42.916 1.00 30.13 19 SER D CA 1
ATOM 8859 C C . SER H 3 19 ? 52.484 99.809 41.652 1.00 29.99 19 SER D C 1
ATOM 8860 O O . SER H 3 19 ? 51.570 100.639 41.599 1.00 31.09 19 SER D O 1
ATOM 8863 N N . HIS H 3 20 ? 53.322 99.601 40.646 1.00 29.61 20 HIS D N 1
ATOM 8864 C CA . HIS H 3 20 ? 53.335 100.509 39.502 1.00 29.65 20 HIS D CA 1
ATOM 8865 C C . HIS H 3 20 ? 52.555 100.047 38.269 1.00 29.24 20 HIS D C 1
ATOM 8866 O O . HIS H 3 20 ? 52.076 100.873 37.497 1.00 29.17 20 HIS D O 1
ATOM 8873 N N . PHE H 3 21 ? 52.384 98.740 38.120 1.00 27.92 21 PHE D N 1
ATOM 8874 C CA . PHE H 3 21 ? 51.743 98.180 36.933 1.00 27.27 21 PHE D CA 1
ATOM 8875 C C . PHE H 3 21 ? 50.414 97.511 37.254 1.00 25.82 21 PHE D C 1
ATOM 8876 O O . PHE H 3 21 ? 50.344 96.671 38.152 1.00 26.14 21 PHE D O 1
ATOM 8884 N N . ILE H 3 22 ? 49.365 97.867 36.512 1.00 24.18 22 ILE D N 1
ATOM 8885 C CA . ILE H 3 22 ? 48.102 97.135 36.619 1.00 21.72 22 ILE D CA 1
ATOM 8886 C C . ILE H 3 22 ? 48.299 95.749 36.004 1.00 21.09 22 ILE D C 1
ATOM 8887 O O . ILE H 3 22 ? 49.225 95.543 35.216 1.00 20.55 22 ILE D O 1
ATOM 8892 N N . THR H 3 23 ? 47.421 94.816 36.356 1.00 19.98 23 THR D N 1
ATOM 8893 C CA . THR H 3 23 ? 47.521 93.430 35.881 1.00 18.65 23 THR D CA 1
ATOM 8894 C C . THR H 3 23 ? 47.363 93.314 34.360 1.00 18.03 23 THR D C 1
ATOM 8895 O O . THR H 3 23 ? 46.838 94.227 33.705 1.00 17.32 23 THR D O 1
ATOM 8899 N N . PRO H 3 24 ? 47.875 92.211 33.779 1.00 17.26 24 PRO D N 1
ATOM 8900 C CA . PRO H 3 24 ? 47.669 91.922 32.368 1.00 17.14 24 PRO D CA 1
ATOM 8901 C C . PRO H 3 24 ? 46.200 92.019 31.964 1.00 16.47 24 PRO D C 1
ATOM 8902 O O . PRO H 3 24 ? 45.884 92.679 30.970 1.00 16.69 24 PRO D O 1
ATOM 8906 N N . PHE H 3 25 ? 45.313 91.392 32.735 1.00 15.88 25 PHE D N 1
ATOM 8907 C CA . PHE H 3 25 ? 43.897 91.488 32.420 1.00 15.09 25 PHE D CA 1
ATOM 8908 C C . PHE H 3 25 ? 43.386 92.920 32.559 1.00 14.11 25 PHE D C 1
ATOM 8909 O O . PHE H 3 25 ? 42.662 93.381 31.696 1.00 14.87 25 PHE D O 1
ATOM 8917 N N . ALA H 3 26 ? 43.761 93.624 33.626 1.00 13.82 26 ALA D N 1
ATOM 8918 C CA . ALA H 3 26 ? 43.303 95.010 33.799 1.00 13.74 26 ALA D CA 1
ATOM 8919 C C . ALA H 3 26 ? 43.737 95.890 32.635 1.00 14.24 26 ALA D C 1
ATOM 8920 O O . ALA H 3 26 ? 42.956 96.717 32.164 1.00 14.42 26 ALA D O 1
ATOM 8922 N N . LEU H 3 27 ? 44.952 95.684 32.137 1.00 14.02 27 LEU D N 1
ATOM 8923 C CA . LEU H 3 27 ? 45.429 96.443 30.974 1.00 14.52 27 LEU D CA 1
ATOM 8924 C C . LEU H 3 27 ? 44.640 96.118 29.724 1.00 14.21 27 LEU D C 1
ATOM 8925 O O . LEU H 3 27 ? 44.283 97.008 28.968 1.00 13.52 27 LEU D O 1
ATOM 8930 N N . VAL H 3 28 ? 44.381 94.826 29.506 1.00 12.53 28 VAL D N 1
ATOM 8931 C CA . VAL H 3 28 ? 43.613 94.406 28.341 1.00 12.13 28 VAL D CA 1
ATOM 8932 C C . VAL H 3 28 ? 42.200 94.984 28.449 1.00 11.53 28 VAL D C 1
ATOM 8933 O O . VAL H 3 28 ? 41.671 95.494 27.464 1.00 11.46 28 VAL D O 1
ATOM 8937 N N . TYR H 3 29 ? 41.618 94.923 29.647 1.00 11.78 29 TYR D N 1
ATOM 8938 C CA . TYR H 3 29 ? 40.276 95.460 29.860 1.00 12.24 29 TYR D CA 1
ATOM 8939 C C . TYR H 3 29 ? 40.225 96.935 29.565 1.00 12.63 29 TYR D C 1
ATOM 8940 O O . TYR H 3 29 ? 39.332 97.392 28.839 1.00 12.91 29 TYR D O 1
ATOM 8949 N N . LYS H 3 30 ? 41.160 97.686 30.150 1.00 12.96 30 LYS D N 1
ATOM 8950 C CA . LYS H 3 30 ? 41.268 99.114 29.874 1.00 13.67 30 LYS D CA 1
ATOM 8951 C C . LYS H 3 30 ? 41.351 99.383 28.367 1.00 13.05 30 LYS D C 1
ATOM 8952 O O . LYS H 3 30 ? 40.650 100.261 27.859 1.00 14.91 30 LYS D O 1
ATOM 8958 N N . THR H 3 31 ? 42.219 98.651 27.669 1.00 13.85 31 THR D N 1
ATOM 8959 C CA . THR H 3 31 ? 42.395 98.794 26.224 1.00 13.45 31 THR D CA 1
ATOM 8960 C C . THR H 3 31 ? 41.133 98.500 25.424 1.00 13.81 31 THR D C 1
ATOM 8961 O O . THR H 3 31 ? 40.760 99.267 24.541 1.00 11.46 31 THR D O 1
ATOM 8965 N N . PHE H 3 32 ? 40.497 97.364 25.727 1.00 12.16 32 PHE D N 1
ATOM 8966 C CA . PHE H 3 32 ? 39.198 96.990 25.154 1.00 12.67 32 PHE D CA 1
ATOM 8967 C C . PHE H 3 32 ? 38.233 98.189 25.186 1.00 13.49 32 PHE D C 1
ATOM 8968 O O . PHE H 3 32 ? 37.639 98.556 24.161 1.00 13.81 32 PHE D O 1
ATOM 8976 N N . CYS H 3 33 ? 38.098 98.794 26.361 1.00 13.52 33 CYS D N 1
ATOM 8977 C CA . CYS H 3 33 ? 37.194 99.917 26.534 1.00 15.49 33 CYS D CA 1
ATOM 8978 C C . CYS H 3 33 ? 37.671 101.196 25.832 1.00 15.69 33 CYS D C 1
ATOM 8979 O O . CYS H 3 33 ? 36.879 101.876 25.177 1.00 15.53 33 CYS D O 1
ATOM 8982 N N . ASP H 3 34 ? 38.957 101.492 25.946 1.00 16.25 34 ASP D N 1
ATOM 8983 C CA . ASP H 3 34 ? 39.575 102.675 25.303 1.00 16.83 34 ASP D CA 1
ATOM 8984 C C . ASP H 3 34 ? 39.358 102.647 23.786 1.00 16.64 34 ASP D C 1
ATOM 8985 O O . ASP H 3 34 ? 39.129 103.696 23.181 1.00 17.24 34 ASP D O 1
ATOM 8990 N N . LEU H 3 35 ? 39.397 101.453 23.186 1.00 15.89 35 LEU D N 1
ATOM 8991 C CA . LEU H 3 35 ? 39.249 101.319 21.732 1.00 15.08 35 LEU D CA 1
ATOM 8992 C C . LEU H 3 35 ? 37.796 101.188 21.281 1.00 14.98 35 LEU D C 1
ATOM 8993 O O . LEU H 3 35 ? 37.516 101.074 20.082 1.00 15.16 35 LEU D O 1
ATOM 8998 N N . GLY H 3 36 ? 36.877 101.156 22.240 1.00 14.08 36 GLY D N 1
ATOM 8999 C CA . GLY H 3 36 ? 35.450 101.171 21.940 1.00 14.25 36 GLY D CA 1
ATOM 9000 C C . GLY H 3 36 ? 34.875 99.799 21.662 1.00 13.25 36 GLY D C 1
ATOM 9001 O O . GLY H 3 36 ? 33.776 99.681 21.147 1.00 13.43 36 GLY D O 1
ATOM 9002 N N . TYR H 3 37 ? 35.618 98.750 22.006 1.00 14.10 37 TYR D N 1
ATOM 9003 C CA . TYR H 3 37 ? 35.147 97.408 21.711 1.00 13.78 37 TYR D CA 1
ATOM 9004 C C . TYR H 3 37 ? 33.960 97.018 22.548 1.00 15.04 37 TYR D C 1
ATOM 9005 O O . TYR H 3 37 ? 33.178 96.150 22.156 1.00 14.96 37 TYR D O 1
ATOM 9014 N N . ASP H 3 38 ? 33.800 97.690 23.684 1.00 15.92 38 ASP D N 1
ATOM 9015 C CA . ASP H 3 38 ? 32.630 97.503 24.531 1.00 16.96 38 ASP D CA 1
ATOM 9016 C C . ASP H 3 38 ? 31.336 98.038 23.908 1.00 17.09 38 ASP D C 1
ATOM 9017 O O . ASP H 3 38 ? 30.252 97.812 24.455 1.00 18.17 38 ASP D O 1
ATOM 9022 N N . GLN H 3 39 ? 31.454 98.749 22.783 1.00 17.24 39 GLN D N 1
ATOM 9023 C CA . GLN H 3 39 ? 30.293 99.250 22.027 1.00 17.33 39 GLN D CA 1
ATOM 9024 C C . GLN H 3 39 ? 29.946 98.419 20.773 1.00 17.25 39 GLN D C 1
ATOM 9025 O O . GLN H 3 39 ? 28.962 98.701 20.106 1.00 16.60 39 GLN D O 1
ATOM 9031 N N . LYS H 3 40 ? 30.723 97.377 20.476 1.00 16.64 40 LYS D N 1
ATOM 9032 C CA . LYS H 3 40 ? 30.520 96.621 19.255 1.00 16.36 40 LYS D CA 1
ATOM 9033 C C . LYS H 3 40 ? 29.521 95.503 19.505 1.00 16.83 40 LYS D C 1
ATOM 9034 O O . LYS H 3 40 ? 29.546 94.874 20.561 1.00 17.02 40 LYS D O 1
ATOM 9040 N N . ASN H 3 41 ? 28.690 95.228 18.512 1.00 16.22 41 ASN D N 1
ATOM 9041 C CA . ASN H 3 41 ? 27.813 94.070 18.585 1.00 17.50 41 ASN D CA 1
ATOM 9042 C C . ASN H 3 41 ? 28.558 92.752 18.399 1.00 17.40 41 ASN D C 1
ATOM 9043 O O . ASN H 3 41 ? 29.781 92.722 18.128 1.00 17.32 41 ASN D O 1
ATOM 9048 N N . SER H 3 42 ? 27.831 91.646 18.546 1.00 18.15 42 SER D N 1
ATOM 9049 C CA . SER H 3 42 ? 28.481 90.332 18.537 1.00 18.32 42 SER D CA 1
ATOM 9050 C C . SER H 3 42 ? 29.017 89.937 17.157 1.00 18.32 42 SER D C 1
ATOM 9051 O O . SER H 3 42 ? 30.038 89.250 17.044 1.00 17.67 42 SER D O 1
ATOM 9054 N N . ASP H 3 43 ? 28.328 90.377 16.102 1.00 18.20 43 ASP D N 1
ATOM 9055 C CA . ASP H 3 43 ? 28.784 90.088 14.740 1.00 17.68 43 ASP D CA 1
ATOM 9056 C C . ASP H 3 43 ? 30.119 90.742 14.453 1.00 16.86 43 ASP D C 1
ATOM 9057 O O . ASP H 3 43 ? 30.898 90.207 13.664 1.00 16.85 43 ASP D O 1
ATOM 9062 N N . TYR H 3 44 ? 30.395 91.890 15.076 1.00 15.72 44 TYR D N 1
ATOM 9063 C CA . TYR H 3 44 ? 31.708 92.492 14.904 1.00 14.64 44 TYR D CA 1
ATOM 9064 C C . TYR H 3 44 ? 32.798 91.474 15.258 1.00 15.03 44 TYR D C 1
ATOM 9065 O O . TYR H 3 44 ? 33.761 91.314 14.515 1.00 14.79 44 TYR D O 1
ATOM 9074 N N . PHE H 3 45 ? 32.638 90.819 16.397 1.00 13.83 45 PHE D N 1
ATOM 9075 C CA . PHE H 3 45 ? 33.702 89.953 16.915 1.00 14.30 45 PHE D CA 1
ATOM 9076 C C . PHE H 3 45 ? 33.700 88.645 16.163 1.00 14.58 45 PHE D C 1
ATOM 9077 O O . PHE H 3 45 ? 34.749 88.058 15.914 1.00 16.18 45 PHE D O 1
ATOM 9085 N N . LEU H 3 46 ? 32.502 88.156 15.838 1.00 13.91 46 LEU D N 1
ATOM 9086 C CA . LEU H 3 46 ? 32.380 86.950 15.042 1.00 14.90 46 LEU D CA 1
ATOM 9087 C C . LEU H 3 46 ? 33.077 87.108 13.687 1.00 15.26 46 LEU D C 1
ATOM 9088 O O . LEU H 3 46 ? 33.761 86.182 13.234 1.00 15.41 46 LEU D O 1
ATOM 9093 N N . ASN H 3 47 ? 32.915 88.277 13.061 1.00 14.46 47 ASN D N 1
ATOM 9094 C CA . ASN H 3 47 ? 33.395 88.523 11.702 1.00 15.32 47 ASN D CA 1
ATOM 9095 C C . ASN H 3 47 ? 34.789 89.095 11.567 1.00 14.59 47 ASN D C 1
ATOM 9096 O O . ASN H 3 47 ? 35.429 88.899 10.533 1.00 15.51 47 ASN D O 1
ATOM 9101 N N . ASN H 3 48 ? 35.247 89.830 12.586 1.00 13.95 48 ASN D N 1
ATOM 9102 C CA . ASN H 3 48 ? 36.516 90.562 12.517 1.00 11.90 48 ASN D CA 1
ATOM 9103 C C . ASN H 3 48 ? 37.491 90.214 13.630 1.00 10.95 48 ASN D C 1
ATOM 9104 O O . ASN H 3 48 ? 38.175 91.087 14.162 1.00 11.40 48 ASN D O 1
ATOM 9109 N N . PRO H 3 49 ? 37.578 88.963 14.005 1.00 11.06 49 PRO D N 1
ATOM 9110 C CA . PRO H 3 49 ? 38.416 88.676 15.155 1.00 10.47 49 PRO D CA 1
ATOM 9111 C C . PRO H 3 49 ? 39.882 88.987 14.958 1.00 10.15 49 PRO D C 1
ATOM 9112 O O . PRO H 3 49 ? 40.551 89.464 15.881 1.00 10.71 49 PRO D O 1
ATOM 9116 N N . SER H 3 50 ? 40.404 88.740 13.760 1.00 10.25 50 SER D N 1
ATOM 9117 C CA . SER H 3 50 ? 41.815 89.042 13.517 1.00 10.32 50 SER D CA 1
ATOM 9118 C C . SER H 3 50 ? 42.137 90.529 13.680 1.00 10.71 50 SER D C 1
ATOM 9119 O O . SER H 3 50 ? 43.114 90.879 14.304 1.00 10.43 50 SER D O 1
ATOM 9122 N N . GLU H 3 51 ? 41.281 91.377 13.109 1.00 10.99 51 GLU D N 1
ATOM 9123 C CA . GLU H 3 51 ? 41.422 92.824 13.182 1.00 11.64 51 GLU D CA 1
ATOM 9124 C C . GLU H 3 51 ? 41.434 93.261 14.636 1.00 11.08 51 GLU D C 1
ATOM 9125 O O . GLU H 3 51 ? 42.295 94.027 15.062 1.00 12.14 51 GLU D O 1
ATOM 9131 N N . TYR H 3 52 ? 40.483 92.736 15.401 1.00 10.82 52 TYR D N 1
ATOM 9132 C CA . TYR H 3 52 ? 40.417 92.983 16.834 1.00 10.54 52 TYR D CA 1
ATOM 9133 C C . TYR H 3 52 ? 41.691 92.555 17.591 1.00 10.19 52 TYR D C 1
ATOM 9134 O O . TYR H 3 52 ? 42.212 93.304 18.411 1.00 11.16 52 TYR D O 1
ATOM 9143 N N . ILE H 3 53 ? 42.168 91.363 17.340 1.00 9.80 53 ILE D N 1
ATOM 9144 C CA . ILE H 3 53 ? 43.342 90.855 18.081 1.00 9.60 53 ILE D CA 1
ATOM 9145 C C . ILE H 3 53 ? 44.553 91.751 17.813 1.00 10.56 53 ILE D C 1
ATOM 9146 O O . ILE H 3 53 ? 45.279 92.133 18.736 1.00 11.11 53 ILE D O 1
ATOM 9151 N N . ILE H 3 54 ? 44.748 92.063 16.545 1.00 11.39 54 ILE D N 1
ATOM 9152 C CA . ILE H 3 54 ? 45.863 92.910 16.106 1.00 13.22 54 ILE D CA 1
ATOM 9153 C C . ILE H 3 54 ? 45.803 94.301 16.753 1.00 12.39 54 ILE D C 1
ATOM 9154 O O . ILE H 3 54 ? 46.814 94.805 17.239 1.00 13.16 54 ILE D O 1
ATOM 9159 N N . ALA H 3 55 ? 44.620 94.919 16.763 1.00 12.32 55 ALA D N 1
ATOM 9160 C CA . ALA H 3 55 ? 44.474 96.269 17.332 1.00 11.56 55 ALA D CA 1
ATOM 9161 C C . ALA H 3 55 ? 44.709 96.212 18.850 1.00 11.56 55 ALA D C 1
ATOM 9162 O O . ALA H 3 55 ? 45.395 97.062 19.417 1.00 12.22 55 ALA D O 1
ATOM 9164 N N . MET H 3 56 ? 44.184 95.163 19.487 1.00 10.64 56 MET D N 1
ATOM 9165 C CA . MET H 3 56 ? 44.380 94.967 20.921 1.00 11.02 56 MET D CA 1
ATOM 9166 C C . MET H 3 56 ? 45.854 94.847 21.293 1.00 11.54 56 MET D C 1
ATOM 9167 O O . MET H 3 56 ? 46.338 95.512 22.225 1.00 13.27 56 MET D O 1
ATOM 9172 N N . ARG H 3 57 ? 46.570 94.007 20.557 1.00 12.16 57 ARG D N 1
ATOM 9173 C CA . ARG H 3 57 ? 48.004 93.798 20.788 1.00 12.20 57 ARG D CA 1
ATOM 9174 C C . ARG H 3 57 ? 48.769 95.132 20.601 1.00 13.29 57 ARG D C 1
ATOM 9175 O O . ARG H 3 57 ? 49.567 95.542 21.472 1.00 13.74 57 ARG D O 1
ATOM 9183 N N . LYS H 3 58 ? 48.486 95.814 19.493 1.00 12.54 58 LYS D N 1
ATOM 9184 C CA . LYS H 3 58 ? 49.128 97.106 19.181 1.00 14.44 58 LYS D CA 1
ATOM 9185 C C . LYS H 3 58 ? 48.994 98.093 20.329 1.00 14.02 58 LYS D C 1
ATOM 9186 O O . LYS H 3 58 ? 49.976 98.704 20.766 1.00 14.18 58 LYS D O 1
ATOM 9192 N N . ASN H 3 59 ? 47.775 98.270 20.814 1.00 14.96 59 ASN D N 1
ATOM 9193 C CA . ASN H 3 59 ? 47.503 99.320 21.796 1.00 15.41 59 ASN D CA 1
ATOM 9194 C C . ASN H 3 59 ? 47.886 98.921 23.230 1.00 16.55 59 ASN D C 1
ATOM 9195 O O . ASN H 3 59 ? 48.224 99.786 24.033 1.00 17.12 59 ASN D O 1
ATOM 9200 N N . CYS H 3 60 ? 47.862 97.618 23.542 1.00 15.94 60 CYS D N 1
ATOM 9201 C CA . CYS H 3 60 ? 48.320 97.183 24.862 1.00 16.89 60 CYS D CA 1
ATOM 9202 C C . CYS H 3 60 ? 49.814 97.479 24.970 1.00 16.65 60 CYS D C 1
ATOM 9203 O O . CYS H 3 60 ? 50.296 97.938 26.009 1.00 17.94 60 CYS D O 1
ATOM 9206 N N . TRP H 3 61 ? 50.543 97.206 23.895 1.00 17.19 61 TRP D N 1
ATOM 9207 C CA . TRP H 3 61 ? 51.992 97.376 23.925 1.00 18.16 61 TRP D CA 1
ATOM 9208 C C . TRP H 3 61 ? 52.310 98.863 24.000 1.00 18.80 61 TRP D C 1
ATOM 9209 O O . TRP H 3 61 ? 53.125 99.279 24.802 1.00 18.37 61 TRP D O 1
ATOM 9220 N N . LYS H 3 62 ? 51.604 99.653 23.194 1.00 19.24 62 LYS D N 1
ATOM 9221 C CA . LYS H 3 62 ? 51.761 101.128 23.143 1.00 21.06 62 LYS D CA 1
ATOM 9222 C C . LYS H 3 62 ? 51.570 101.793 24.503 1.00 21.25 62 LYS D C 1
ATOM 9223 O O . LYS H 3 62 ? 52.279 102.755 24.826 1.00 22.01 62 LYS D O 1
ATOM 9229 N N . GLU H 3 63 ? 50.621 101.297 25.292 1.00 22.35 63 GLU D N 1
ATOM 9230 C CA . GLU H 3 63 ? 50.444 101.749 26.668 1.00 24.95 63 GLU D CA 1
ATOM 9231 C C . GLU H 3 63 ? 51.582 101.300 27.577 1.00 25.39 63 GLU D C 1
ATOM 9232 O O . GLU H 3 63 ? 52.209 102.121 28.273 1.00 26.57 63 GLU D O 1
ATOM 9238 N N . PHE H 3 64 ? 51.864 100.005 27.544 1.00 24.44 64 PHE D N 1
ATOM 9239 C CA . PHE H 3 64 ? 52.813 99.402 28.450 1.00 24.73 64 PHE D CA 1
ATOM 9240 C C . PHE H 3 64 ? 54.253 99.884 28.265 1.00 25.69 64 PHE D C 1
ATOM 9241 O O . PHE H 3 64 ? 54.920 100.237 29.243 1.00 25.99 64 PHE D O 1
ATOM 9249 N N . GLU H 3 65 ? 54.736 99.887 27.022 1.00 25.83 65 GLU D N 1
ATOM 9250 C CA . GLU H 3 65 ? 56.166 100.105 26.784 1.00 26.33 65 GLU D CA 1
ATOM 9251 C C . GLU H 3 65 ? 56.720 101.443 27.300 1.00 25.81 65 GLU D C 1
ATOM 9252 O O . GLU H 3 65 ? 57.785 101.456 27.919 1.00 26.46 65 GLU D O 1
ATOM 9258 N N . PRO H 3 66 ? 56.004 102.566 27.088 1.00 25.83 66 PRO D N 1
ATOM 9259 C CA . PRO H 3 66 ? 56.511 103.816 27.679 1.00 24.94 66 PRO D CA 1
ATOM 9260 C C . PRO H 3 66 ? 56.572 103.756 29.212 1.00 24.73 66 PRO D C 1
ATOM 9261 O O . PRO H 3 66 ? 57.522 104.260 29.821 1.00 25.59 66 PRO D O 1
ATOM 9265 N N . PHE H 3 67 ? 55.573 103.118 29.816 1.00 23.82 67 PHE D N 1
ATOM 9266 C CA . PHE H 3 67 ? 55.535 102.897 31.260 1.00 22.33 67 PHE D CA 1
ATOM 9267 C C . PHE H 3 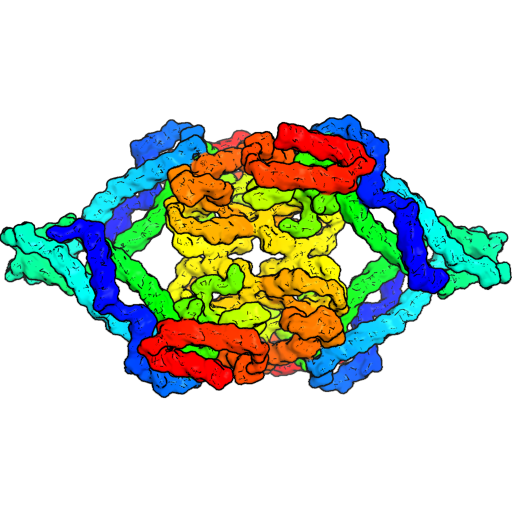67 ? 56.693 102.031 31.794 1.00 20.54 67 PHE D C 1
ATOM 9268 O O . PHE H 3 67 ? 57.266 102.319 32.840 1.00 17.69 67 PHE D O 1
ATOM 9276 N N . GLU H 3 68 ? 57.022 100.946 31.100 1.00 19.11 68 GLU D N 1
ATOM 9277 C CA . GLU H 3 68 ? 58.106 100.084 31.554 1.00 19.72 68 GLU D CA 1
ATOM 9278 C C . GLU H 3 68 ? 59.460 100.785 31.482 1.00 19.84 68 GLU D C 1
ATOM 9279 O O . GLU H 3 68 ? 60.312 100.642 32.366 1.00 18.58 68 GLU D O 1
ATOM 9285 N N . LYS H 3 69 ? 59.631 101.546 30.411 1.00 21.11 69 LYS D N 1
ATOM 9286 C CA . LYS H 3 69 ? 60.828 102.337 30.209 1.00 22.08 69 LYS D CA 1
ATOM 9287 C C . LYS H 3 69 ? 61.046 103.333 31.362 1.00 21.58 69 LYS D C 1
ATOM 9288 O O . LYS H 3 69 ? 62.186 103.581 31.762 1.00 22.33 69 LYS D O 1
ATOM 9294 N N . GLU H 3 70 ? 59.975 103.892 31.916 1.00 21.33 70 GLU D N 1
ATOM 9295 C CA . GLU H 3 70 ? 60.146 104.842 33.024 1.00 20.30 70 GLU D CA 1
ATOM 9296 C C . GLU H 3 70 ? 60.416 104.113 34.351 1.00 19.38 70 GLU D C 1
ATOM 9297 O O . GLU H 3 70 ? 61.157 104.601 35.204 1.00 18.73 70 GLU D O 1
ATOM 9303 N N . PHE H 3 71 ? 59.842 102.918 34.497 1.00 18.15 71 PHE D N 1
ATOM 9304 C CA . PHE H 3 71 ? 60.048 102.089 35.684 1.00 17.51 71 PHE D CA 1
ATOM 9305 C C . PHE H 3 71 ? 61.527 101.711 35.804 1.00 17.71 71 PHE D C 1
ATOM 9306 O O . PHE H 3 71 ? 62.126 101.730 36.898 1.00 17.86 71 PHE D O 1
ATOM 9314 N N . THR H 3 72 ? 62.100 101.357 34.659 1.00 16.95 72 THR D N 1
ATOM 9315 C CA . THR H 3 72 ? 63.470 100.939 34.547 1.00 16.55 72 THR D CA 1
ATOM 9316 C C . THR H 3 72 ? 64.393 102.082 34.948 1.00 16.37 72 THR D C 1
ATOM 9317 O O . THR H 3 72 ? 65.278 101.895 35.777 1.00 16.49 72 THR D O 1
ATOM 9321 N N . THR H 3 73 ? 64.132 103.273 34.421 1.00 16.61 73 THR D N 1
ATOM 9322 C CA . THR H 3 73 ? 64.935 104.447 34.785 1.00 17.11 73 THR D CA 1
ATOM 9323 C C . THR H 3 73 ? 64.854 104.720 36.301 1.00 18.18 73 THR D C 1
ATOM 9324 O O . THR H 3 73 ? 65.859 105.058 36.947 1.00 16.98 73 THR D O 1
ATOM 9328 N N . ARG H 3 74 ? 63.659 104.556 36.864 1.00 18.73 74 ARG D N 1
ATOM 9329 C CA . ARG H 3 74 ? 63.404 104.733 38.289 1.00 19.44 74 ARG D CA 1
ATOM 9330 C C . ARG H 3 74 ? 64.104 103.732 39.192 1.00 19.35 74 ARG D C 1
ATOM 9331 O O . ARG H 3 74 ? 64.666 104.122 40.222 1.00 18.11 74 ARG D O 1
ATOM 9339 N N . MET H 3 75 ? 64.053 102.441 38.821 1.00 17.69 75 MET D N 1
ATOM 9340 C CA . MET H 3 75 ? 64.733 101.402 39.583 1.00 18.69 75 MET D CA 1
ATOM 9341 C C . MET H 3 75 ? 66.228 101.672 39.583 1.00 18.83 75 MET D C 1
ATOM 9342 O O . MET H 3 75 ? 66.864 101.594 40.626 1.00 19.97 75 MET D O 1
ATOM 9347 N N . LEU H 3 76 ? 66.768 102.058 38.428 1.00 18.63 76 LEU D N 1
ATOM 9348 C CA . LEU H 3 76 ? 68.211 102.312 38.290 1.00 18.18 76 LEU D CA 1
ATOM 9349 C C . LEU H 3 76 ? 68.664 103.463 39.160 1.00 19.24 76 LEU D C 1
ATOM 9350 O O . LEU H 3 76 ? 69.778 103.506 39.673 1.00 19.57 76 LEU D O 1
ATOM 9355 N N . SER H 3 77 ? 67.789 104.424 39.306 1.00 19.23 77 SER D N 1
ATOM 9356 C CA . SER H 3 77 ? 68.231 105.623 40.043 1.00 20.62 77 SER D CA 1
ATOM 9357 C C . SER H 3 77 ? 68.367 105.366 41.562 1.00 20.86 77 SER D C 1
ATOM 9358 O O . SER H 3 77 ? 68.950 106.174 42.266 1.00 20.58 77 SER D O 1
ATOM 9361 N N . TYR H 3 78 ? 67.819 104.244 42.039 1.00 21.58 78 TYR D N 1
ATOM 9362 C CA . TYR H 3 78 ? 68.082 103.747 43.397 1.00 22.15 78 TYR D CA 1
ATOM 9363 C C . TYR H 3 78 ? 69.531 103.290 43.597 1.00 21.81 78 TYR D C 1
ATOM 9364 O O . TYR H 3 78 ? 69.964 103.066 44.731 1.00 22.82 78 TYR D O 1
ATOM 9373 N N . LEU H 3 79 ? 70.261 103.112 42.501 1.00 20.75 79 LEU D N 1
ATOM 9374 C CA . LEU H 3 79 ? 71.644 102.665 42.556 1.00 20.65 79 LEU D CA 1
ATOM 9375 C C . LEU H 3 79 ? 72.638 103.823 42.522 1.00 21.13 79 LEU D C 1
ATOM 9376 O O . LEU H 3 79 ? 73.812 103.640 42.836 1.00 21.04 79 LEU D O 1
ATOM 9381 N N . ILE H 3 80 ? 72.173 104.997 42.117 1.00 20.52 80 ILE D N 1
ATOM 9382 C CA . ILE H 3 80 ? 73.073 106.133 41.969 1.00 21.17 80 ILE D CA 1
ATOM 9383 C C . ILE H 3 80 ? 73.597 106.590 43.325 1.00 22.16 80 ILE D C 1
ATOM 9384 O O . ILE H 3 80 ? 72.831 106.819 44.258 1.00 22.66 80 ILE D O 1
ATOM 9389 N N . ASP H 3 81 ? 74.918 106.697 43.415 1.00 23.44 81 ASP D N 1
ATOM 9390 C CA . ASP H 3 81 ? 75.604 107.015 44.651 1.00 23.94 81 ASP D CA 1
ATOM 9391 C C . ASP H 3 81 ? 76.252 108.372 44.456 1.00 24.17 81 ASP D C 1
ATOM 9392 O O . ASP H 3 81 ? 77.386 108.481 43.985 1.00 23.72 81 ASP D O 1
ATOM 9397 N N . GLU H 3 82 ? 75.492 109.405 44.802 1.00 24.27 82 GLU D N 1
ATOM 9398 C CA . GLU H 3 82 ? 75.827 110.777 44.503 1.00 25.28 82 GLU D CA 1
ATOM 9399 C C . GLU H 3 82 ? 77.160 111.141 45.137 1.00 25.11 82 GLU D C 1
ATOM 9400 O O . GLU H 3 82 ? 78.007 111.721 44.475 1.00 26.19 82 GLU D O 1
ATOM 9406 N N . GLU H 3 83 ? 77.368 110.747 46.391 1.00 25.22 83 GLU D N 1
ATOM 9407 C CA . GLU H 3 83 ? 78.627 111.066 47.065 1.00 25.54 83 GLU D CA 1
ATOM 9408 C C . GLU H 3 83 ? 79.850 110.248 46.612 1.00 24.69 83 GLU D C 1
ATOM 9409 O O . GLU H 3 83 ? 80.968 110.754 46.655 1.00 24.58 83 GLU D O 1
ATOM 9415 N N . ARG H 3 84 ? 79.635 109.019 46.147 1.00 24.51 84 ARG D N 1
ATOM 9416 C CA . ARG H 3 84 ? 80.714 108.207 45.577 1.00 23.68 84 ARG D CA 1
ATOM 9417 C C . ARG H 3 84 ? 81.281 108.812 44.291 1.00 23.18 84 ARG D C 1
ATOM 9418 O O . ARG H 3 84 ? 82.473 108.665 43.984 1.00 22.90 84 ARG D O 1
ATOM 9426 N N . ILE H 3 85 ? 80.411 109.485 43.543 1.00 21.83 85 ILE D N 1
ATOM 9427 C CA . ILE H 3 85 ? 80.731 109.928 42.194 1.00 21.94 85 ILE D CA 1
ATOM 9428 C C . ILE H 3 85 ? 80.997 111.431 42.138 1.00 21.48 85 ILE D C 1
ATOM 9429 O O . ILE H 3 85 ? 81.407 111.948 41.105 1.00 20.91 85 ILE D O 1
ATOM 9434 N N . LYS H 3 86 ? 80.759 112.109 43.257 1.00 21.80 86 LYS D N 1
ATOM 9435 C CA . LYS H 3 86 ? 80.728 113.582 43.310 1.00 22.54 86 LYS D CA 1
ATOM 9436 C C . LYS H 3 86 ? 81.947 114.280 42.709 1.00 22.75 86 LYS D C 1
ATOM 9437 O O . LYS H 3 86 ? 81.825 115.378 42.160 1.00 23.26 86 LYS D O 1
ATOM 9443 N N . ASP H 3 87 ? 83.111 113.646 42.812 1.00 23.03 87 ASP D N 1
ATOM 9444 C CA . ASP H 3 87 ? 84.355 114.273 42.366 1.00 23.85 87 ASP D CA 1
ATOM 9445 C C . ASP H 3 87 ? 84.815 113.791 40.986 1.00 23.24 87 ASP D C 1
ATOM 9446 O O . ASP H 3 87 ? 85.868 114.217 40.497 1.00 24.24 87 ASP D O 1
ATOM 9451 N N . MET H 3 88 ? 84.002 112.950 40.354 1.00 22.55 88 MET D N 1
ATOM 9452 C CA . MET H 3 88 ? 84.332 112.357 39.059 1.00 21.74 88 MET D CA 1
ATOM 9453 C C . MET H 3 88 ? 83.921 113.237 37.885 1.00 21.01 88 MET D C 1
ATOM 9454 O O . MET H 3 88 ? 82.983 114.028 37.985 1.00 20.47 88 MET D O 1
ATOM 9459 N N . SER H 3 89 ? 84.612 113.066 36.763 1.00 20.37 89 SER D N 1
ATOM 9460 C CA . SER H 3 89 ? 84.168 113.626 35.502 1.00 20.22 89 SER D CA 1
ATOM 9461 C C . SER H 3 89 ? 82.926 112.838 35.091 1.00 19.80 89 SER D C 1
ATOM 9462 O O . SER H 3 89 ? 82.798 111.666 35.460 1.00 18.81 89 SER D O 1
ATOM 9465 N N . PRO H 3 90 ? 82.012 113.472 34.332 1.00 19.59 90 PRO D N 1
ATOM 9466 C CA . PRO H 3 90 ? 80.774 112.779 33.916 1.00 19.91 90 PRO D CA 1
ATOM 9467 C C . PRO H 3 90 ? 81.068 111.454 33.231 1.00 20.57 90 PRO D C 1
ATOM 9468 O O . PRO H 3 90 ? 80.354 110.461 33.446 1.00 19.60 90 PRO D O 1
ATOM 9472 N N . TYR H 3 91 ? 82.115 111.438 32.414 1.00 21.50 91 TYR D N 1
ATOM 9473 C CA . TYR H 3 91 ? 82.474 110.244 31.675 1.00 22.52 91 TYR D CA 1
ATOM 9474 C C . TYR H 3 91 ? 82.896 109.132 32.627 1.00 22.53 91 TYR D C 1
ATOM 9475 O O . TYR H 3 91 ? 82.493 107.986 32.465 1.00 22.54 91 TYR D O 1
ATOM 9484 N N . ASP H 3 92 ? 83.704 109.486 33.621 1.00 22.72 92 ASP D N 1
ATOM 9485 C CA . ASP H 3 92 ? 84.171 108.525 34.625 1.00 22.37 92 ASP D CA 1
ATOM 9486 C C . ASP H 3 92 ? 83.055 108.059 35.551 1.00 21.71 92 ASP D C 1
ATOM 9487 O O . ASP H 3 92 ? 83.099 106.934 36.057 1.00 21.43 92 ASP D O 1
ATOM 9492 N N . ALA H 3 93 ? 82.061 108.923 35.761 1.00 20.68 93 ALA D N 1
ATOM 9493 C CA . ALA H 3 93 ? 80.920 108.608 36.618 1.00 19.35 93 ALA D CA 1
ATOM 9494 C C . ALA H 3 93 ? 80.052 107.506 36.015 1.00 19.25 93 ALA D C 1
ATOM 9495 O O . ALA H 3 93 ? 79.654 106.579 36.715 1.00 18.47 93 ALA D O 1
ATOM 9497 N N . ILE H 3 94 ? 79.770 107.605 34.717 1.00 18.71 94 ILE D N 1
ATOM 9498 C CA . ILE H 3 94 ? 79.008 106.545 34.021 1.00 18.79 94 ILE D CA 1
ATOM 9499 C C . ILE H 3 94 ? 79.795 105.237 34.011 1.00 19.55 94 ILE D C 1
ATOM 9500 O O . ILE H 3 94 ? 79.238 104.152 34.232 1.00 19.77 94 ILE D O 1
ATOM 9505 N N . ARG H 3 95 ? 81.098 105.340 33.764 1.00 20.45 95 ARG D N 1
ATOM 9506 C CA . ARG H 3 95 ? 81.954 104.149 33.757 1.00 21.39 95 ARG D CA 1
ATOM 9507 C C . ARG H 3 95 ? 81.905 103.430 35.105 1.00 21.66 95 ARG D C 1
ATOM 9508 O O . ARG H 3 95 ? 81.762 102.216 35.157 1.00 21.91 95 ARG D O 1
ATOM 9516 N N . ASP H 3 96 ? 81.998 104.204 36.185 1.00 22.49 96 ASP D N 1
ATOM 9517 C CA . ASP H 3 96 ? 81.972 103.688 37.553 1.00 23.22 96 ASP D CA 1
ATOM 9518 C C . ASP H 3 96 ? 80.644 103.031 37.891 1.00 22.75 96 ASP D C 1
ATOM 9519 O O . ASP H 3 96 ? 80.614 101.976 38.519 1.00 23.58 96 ASP D O 1
ATOM 9524 N N . PHE H 3 97 ? 79.551 103.660 37.471 1.00 22.53 97 PHE D N 1
ATOM 9525 C CA . PHE H 3 97 ? 78.214 103.122 37.677 1.00 22.42 97 PHE D CA 1
ATOM 9526 C C . PHE H 3 97 ? 78.044 101.763 37.008 1.00 23.19 97 PHE D C 1
ATOM 9527 O O . PHE H 3 97 ? 77.514 100.817 37.620 1.00 24.09 97 PHE D O 1
ATOM 9535 N N . THR H 3 98 ? 78.483 101.676 35.753 1.00 23.91 98 THR D N 1
ATOM 9536 C CA . THR H 3 98 ? 78.353 100.455 34.952 1.00 25.27 98 THR D CA 1
ATOM 9537 C C . THR H 3 98 ? 79.380 99.397 35.319 1.00 25.57 98 THR D C 1
ATOM 9538 O O . THR H 3 98 ? 79.327 98.280 34.815 1.00 26.82 98 THR D O 1
ATOM 9542 N N . MET H 3 99 ? 80.316 99.743 36.183 1.00 25.65 99 MET D N 1
ATOM 9543 C CA . MET H 3 99 ? 81.268 98.749 36.634 1.00 26.06 99 MET D CA 1
ATOM 9544 C C . MET H 3 99 ? 80.900 98.271 38.017 1.00 24.97 99 MET D C 1
ATOM 9545 O O . MET H 3 99 ? 81.175 97.133 38.382 1.00 25.35 99 MET D O 1
ATOM 9550 N N . GLU H 3 100 ? 80.225 99.124 38.765 1.00 24.24 100 GLU D N 1
ATOM 9551 C CA . GLU H 3 100 ? 79.834 98.766 40.107 1.00 23.83 100 GLU D CA 1
ATOM 9552 C C . GLU H 3 100 ? 78.567 97.959 40.165 1.00 22.81 100 GLU D C 1
ATOM 9553 O O . GLU H 3 100 ? 78.389 97.187 41.096 1.00 23.90 100 GLU D O 1
ATOM 9559 N N . TYR H 3 101 ? 77.709 98.110 39.157 1.00 21.95 101 TYR D N 1
ATOM 9560 C CA . TYR H 3 101 ? 76.365 97.562 39.226 1.00 20.69 101 TYR D CA 1
ATOM 9561 C C . TYR H 3 101 ? 75.950 96.618 38.075 1.00 21.02 101 TYR D C 1
ATOM 9562 O O . TYR H 3 101 ? 74.762 96.568 37.738 1.00 19.74 101 TYR D O 1
ATOM 9571 N N . PRO H 3 102 ? 76.901 95.859 37.490 1.00 21.28 102 PRO D N 1
ATOM 9572 C CA . PRO H 3 102 ? 76.488 94.895 36.446 1.00 21.93 102 PRO D CA 1
ATOM 9573 C C . PRO H 3 102 ? 75.422 93.897 36.857 1.00 22.82 102 PRO D C 1
ATOM 9574 O O . PRO H 3 102 ? 74.538 93.600 36.042 1.00 22.82 102 PRO D O 1
ATOM 9578 N N . THR H 3 103 ? 75.511 93.334 38.064 1.00 22.44 103 THR D N 1
ATOM 9579 C CA . THR H 3 103 ? 74.558 92.284 38.448 1.00 22.37 103 THR D CA 1
ATOM 9580 C C . THR H 3 103 ? 73.227 92.954 38.683 1.00 20.97 103 THR D C 1
ATOM 9581 O O . THR H 3 103 ? 72.200 92.472 38.249 1.00 19.62 103 THR D O 1
ATOM 9585 N N . HIS H 3 104 ? 73.269 94.099 39.345 1.00 19.31 104 HIS D N 1
ATOM 9586 C CA . HIS H 3 104 ? 72.070 94.875 39.598 1.00 18.62 104 HIS D CA 1
ATOM 9587 C C . HIS H 3 104 ? 71.331 95.256 38.320 1.00 17.13 104 HIS D C 1
ATOM 9588 O O . HIS H 3 104 ? 70.126 95.074 38.239 1.00 16.22 104 HIS D O 1
ATOM 9595 N N . ILE H 3 105 ? 72.044 95.843 37.358 1.00 15.64 105 ILE D N 1
ATOM 9596 C CA . ILE H 3 105 ? 71.461 96.259 36.083 1.00 14.04 105 ILE D CA 1
ATOM 9597 C C . ILE H 3 105 ? 70.913 95.051 35.314 1.00 14.28 105 ILE D C 1
ATOM 9598 O O . ILE H 3 105 ? 69.780 95.077 34.811 1.00 13.27 105 ILE D O 1
ATOM 9603 N N . TYR H 3 106 ? 71.703 93.994 35.252 1.00 12.37 106 TYR D N 1
ATOM 9604 C CA . TYR H 3 106 ? 71.228 92.748 34.635 1.00 12.66 106 TYR D CA 1
ATOM 9605 C C . TYR H 3 106 ? 69.980 92.200 35.302 1.00 12.66 106 TYR D C 1
ATOM 9606 O O . TYR H 3 106 ? 69.028 91.806 34.615 1.00 13.52 106 TYR D O 1
ATOM 9615 N N . ASP H 3 107 ? 69.976 92.156 36.635 1.00 13.32 107 ASP D N 1
ATOM 9616 C CA . ASP H 3 107 ? 68.843 91.612 37.375 1.00 14.32 107 ASP D CA 1
ATOM 9617 C C . ASP H 3 107 ? 67.566 92.388 37.120 1.00 13.87 107 ASP D C 1
ATOM 9618 O O . ASP H 3 107 ? 66.496 91.794 37.040 1.00 13.04 107 ASP D O 1
ATOM 9623 N N . LEU H 3 108 ? 67.691 93.702 37.019 1.00 12.87 108 LEU D N 1
ATOM 9624 C CA . LEU H 3 108 ? 66.561 94.558 36.650 1.00 13.38 108 LEU D CA 1
ATOM 9625 C C . LEU H 3 108 ? 66.025 94.182 35.256 1.00 13.73 108 LEU D C 1
ATOM 9626 O O . LEU H 3 108 ? 64.824 93.939 35.081 1.00 13.13 108 LEU D O 1
ATOM 9631 N N . ALA H 3 109 ? 66.909 94.135 34.261 1.00 13.49 109 ALA D N 1
ATOM 9632 C CA . ALA H 3 109 ? 66.459 93.817 32.893 1.00 12.97 109 ALA D CA 1
ATOM 9633 C C . ALA H 3 109 ? 65.886 92.403 32.810 1.00 13.59 109 ALA D C 1
ATOM 9634 O O . ALA H 3 109 ? 64.906 92.170 32.100 1.00 13.65 109 ALA D O 1
ATOM 9636 N N . LEU H 3 110 ? 66.515 91.459 33.522 1.00 12.27 110 LEU D N 1
ATOM 9637 C CA . LEU H 3 110 ? 66.033 90.064 33.556 1.00 12.55 110 LEU D CA 1
ATOM 9638 C C . LEU H 3 110 ? 64.627 90.019 34.137 1.00 12.86 110 LEU D C 1
ATOM 9639 O O . LEU H 3 110 ? 63.733 89.361 33.579 1.00 12.48 110 LEU D O 1
ATOM 9644 N N . SER H 3 111 ? 64.428 90.711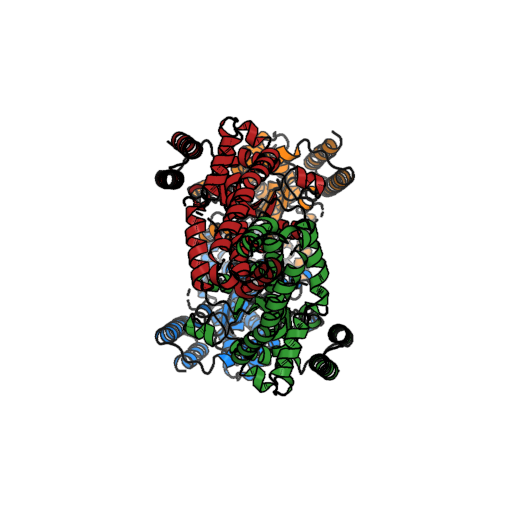 35.254 1.00 12.60 111 SER D N 1
ATOM 9645 C CA . SER H 3 111 ? 63.106 90.831 35.831 1.00 13.30 111 SER D CA 1
ATOM 9646 C C . SER H 3 111 ? 62.088 91.361 34.791 1.00 13.44 111 SER D C 1
ATOM 9647 O O . SER H 3 111 ? 60.974 90.817 34.677 1.00 12.68 111 SER D O 1
ATOM 9650 N N . ASN H 3 112 ? 62.492 92.378 34.038 1.00 12.71 112 ASN D N 1
ATOM 9651 C CA . ASN H 3 112 ? 61.675 93.004 32.981 1.00 12.74 112 ASN D CA 1
ATOM 9652 C C . ASN H 3 112 ? 61.298 92.035 31.878 1.00 13.14 112 ASN D C 1
ATOM 9653 O O . ASN H 3 112 ? 60.137 91.967 31.493 1.00 12.70 112 ASN D O 1
ATOM 9658 N N . THR H 3 113 ? 62.263 91.269 31.362 1.00 11.73 113 THR D N 1
ATOM 9659 C CA . THR H 3 113 ? 61.895 90.327 30.299 1.00 12.17 113 THR D CA 1
ATOM 9660 C C . THR H 3 113 ? 61.023 89.200 30.806 1.00 11.44 113 THR D C 1
ATOM 9661 O O . THR H 3 113 ? 60.134 88.731 30.072 1.00 11.16 113 THR D O 1
ATOM 9665 N N . GLN H 3 114 ? 61.241 88.786 32.056 1.00 10.61 114 GLN D N 1
ATOM 9666 C CA . GLN H 3 114 ? 60.478 87.676 32.635 1.00 10.70 114 GLN D CA 1
ATOM 9667 C C . GLN H 3 114 ? 59.048 88.143 32.852 1.00 11.76 114 GLN D C 1
ATOM 9668 O O . GLN H 3 114 ? 58.082 87.391 32.609 1.00 12.46 114 GLN D O 1
ATOM 9674 N N . SER H 3 115 ? 58.944 89.398 33.246 1.00 11.73 115 SER D N 1
ATOM 9675 C CA . SER H 3 115 ? 57.642 90.065 33.336 1.00 11.72 115 SER D CA 1
ATOM 9676 C C . SER H 3 115 ? 56.991 90.125 31.965 1.00 11.63 115 SER D C 1
ATOM 9677 O O . SER H 3 115 ? 55.829 89.753 31.819 1.00 11.99 115 SER D O 1
ATOM 9680 N N . ARG H 3 116 ? 57.723 90.585 30.953 1.00 11.92 116 ARG D N 1
ATOM 9681 C CA . ARG H 3 116 ? 57.164 90.690 29.589 1.00 11.48 116 ARG D CA 1
ATOM 9682 C C . ARG H 3 116 ? 56.652 89.346 29.074 1.00 12.26 116 ARG D C 1
ATOM 9683 O O . ARG H 3 116 ? 55.573 89.291 28.477 1.00 12.64 116 ARG D O 1
ATOM 9691 N N . ARG H 3 117 ? 57.430 88.288 29.275 1.00 10.97 117 ARG D N 1
ATOM 9692 C CA . ARG H 3 117 ? 57.036 86.944 28.803 1.00 11.79 117 ARG D CA 1
ATOM 9693 C C . ARG H 3 117 ? 55.737 86.489 29.456 1.00 12.65 117 ARG D C 1
ATOM 9694 O O . ARG H 3 117 ? 54.779 86.062 28.765 1.00 13.04 117 ARG D O 1
ATOM 9702 N N . SER H 3 118 ? 55.699 86.581 30.772 1.00 12.24 118 SER D N 1
ATOM 9703 C CA . SER H 3 118 ? 54.511 86.181 31.485 1.00 14.09 118 SER D CA 1
ATOM 9704 C C . SER H 3 118 ? 53.308 87.016 31.086 1.00 14.10 118 SER D C 1
ATOM 9705 O O . SER H 3 118 ? 52.220 86.469 30.802 1.00 14.07 118 SER D O 1
ATOM 9708 N N . ARG H 3 119 ? 53.526 88.330 31.029 1.00 13.52 119 ARG D N 1
ATOM 9709 C CA . ARG H 3 119 ? 52.451 89.266 30.681 1.00 13.96 119 ARG D CA 1
ATOM 9710 C C . ARG H 3 119 ? 51.964 89.077 29.246 1.00 14.36 119 ARG D C 1
ATOM 9711 O O . ARG H 3 119 ? 50.781 89.249 28.987 1.00 14.92 119 ARG D O 1
ATOM 9719 N N . ALA H 3 120 ? 52.869 88.781 28.313 1.00 13.77 120 ALA D N 1
ATOM 9720 C CA . ALA H 3 120 ? 52.484 88.679 26.905 1.00 13.33 120 ALA D CA 1
ATOM 9721 C C . ALA H 3 120 ? 51.511 87.508 26.793 1.00 13.55 120 ALA D C 1
ATOM 9722 O O . ALA H 3 120 ? 50.529 87.581 26.041 1.00 13.79 120 ALA D O 1
ATOM 9724 N N . GLY H 3 121 ? 51.802 86.456 27.552 1.00 12.72 121 GLY D N 1
ATOM 9725 C CA . GLY H 3 121 ? 50.993 85.233 27.465 1.00 12.51 121 GLY D CA 1
ATOM 9726 C C . GLY H 3 121 ? 49.640 85.538 28.072 1.00 12.49 121 GLY D C 1
ATOM 9727 O O . GLY H 3 121 ? 48.602 85.215 27.476 1.00 12.56 121 GLY D O 1
ATOM 9728 N N . LYS H 3 122 ? 49.660 86.155 29.251 1.00 12.77 122 LYS D N 1
ATOM 9729 C CA . LYS H 3 122 ? 48.416 86.471 29.977 1.00 12.85 122 LYS D CA 1
ATOM 9730 C C . LYS H 3 122 ? 47.540 87.500 29.245 1.00 12.77 122 LYS D C 1
ATOM 9731 O O . LYS H 3 122 ? 46.308 87.372 29.195 1.00 11.21 122 LYS D O 1
ATOM 9737 N N . GLU H 3 123 ? 48.174 88.516 28.680 1.00 11.31 123 GLU D N 1
ATOM 9738 C CA . GLU H 3 123 ? 47.455 89.473 27.828 1.00 12.15 123 GLU D CA 1
ATOM 9739 C C . GLU H 3 123 ? 46.833 88.840 26.594 1.00 11.44 123 GLU D C 1
ATOM 9740 O O . GLU H 3 123 ? 45.702 89.152 26.260 1.00 9.96 123 GLU D O 1
ATOM 9746 N N . PHE H 3 124 ? 47.513 87.893 25.961 1.00 11.14 124 PHE D N 1
ATOM 9747 C CA . PHE H 3 124 ? 47.006 87.281 24.762 1.00 10.80 124 PHE D CA 1
ATOM 9748 C C . PHE H 3 124 ? 45.799 86.466 25.151 1.00 11.25 124 PHE D C 1
ATOM 9749 O O . PHE H 3 124 ? 44.756 86.551 24.488 1.00 10.96 124 PHE D O 1
ATOM 9757 N N . GLU H 3 125 ? 45.952 85.681 26.226 1.00 10.45 125 GLU D N 1
ATOM 9758 C CA . GLU H 3 125 ? 44.810 84.891 26.759 1.00 11.63 125 GLU D CA 1
ATOM 9759 C C . GLU H 3 125 ? 43.632 85.805 27.082 1.00 11.44 125 GLU D C 1
ATOM 9760 O O . GLU H 3 125 ? 42.492 85.471 26.735 1.00 12.38 125 GLU D O 1
ATOM 9766 N N . SER H 3 126 ? 43.913 86.957 27.680 1.00 10.64 126 SER D N 1
ATOM 9767 C CA . SER H 3 126 ? 42.861 87.919 28.069 1.00 10.34 126 SER D CA 1
ATOM 9768 C C . SER H 3 126 ? 42.158 88.542 26.855 1.00 10.22 126 SER D C 1
ATOM 9769 O O . SER H 3 126 ? 40.921 88.721 26.845 1.00 11.13 126 SER D O 1
ATOM 9772 N N . ILE H 3 127 ? 42.935 88.848 25.821 1.00 9.71 127 ILE D N 1
ATOM 9773 C CA . ILE H 3 127 ? 42.408 89.354 24.555 1.00 9.64 127 ILE D CA 1
ATOM 9774 C C . ILE H 3 127 ? 41.435 88.347 23.945 1.00 10.70 127 ILE D C 1
ATOM 9775 O O . ILE H 3 127 ? 40.386 88.709 23.466 1.00 10.04 127 ILE D O 1
ATOM 9780 N N . LEU H 3 128 ? 41.792 87.072 23.980 1.00 9.14 128 LEU D N 1
ATOM 9781 C CA . LEU H 3 128 ? 40.948 86.016 23.421 1.00 9.54 128 LEU D CA 1
ATOM 9782 C C . LEU H 3 128 ? 39.704 85.803 24.265 1.00 10.07 128 LEU D C 1
ATOM 9783 O O . LEU H 3 128 ? 38.647 85.531 23.743 1.00 10.05 128 LEU D O 1
ATOM 9788 N N . GLU H 3 129 ? 39.851 85.973 25.566 1.00 10.30 129 GLU D N 1
ATOM 9789 C CA . GLU H 3 129 ? 38.748 85.849 26.507 1.00 11.49 129 GLU D CA 1
ATOM 9790 C C . GLU H 3 129 ? 37.699 86.907 26.158 1.00 10.63 129 GLU D C 1
ATOM 9791 O O . GLU H 3 129 ? 36.502 86.604 25.978 1.00 10.33 129 GLU D O 1
ATOM 9797 N N . LEU H 3 130 ? 38.157 88.162 26.039 1.00 9.11 130 LEU D N 1
ATOM 9798 C CA . LEU H 3 130 ? 37.209 89.255 25.725 1.00 8.89 130 LEU D CA 1
ATOM 9799 C C . LEU H 3 130 ? 36.618 89.153 24.314 1.00 10.07 130 LEU D C 1
ATOM 9800 O O . LEU H 3 130 ? 35.483 89.562 24.077 1.00 10.41 130 LEU D O 1
ATOM 9805 N N . LEU H 3 131 ? 37.357 88.546 23.391 1.00 10.36 131 LEU D N 1
ATOM 9806 C CA . LEU H 3 131 ? 36.846 88.224 22.061 1.00 10.64 131 LEU D CA 1
ATOM 9807 C C . LEU H 3 131 ? 35.662 87.300 22.168 1.00 10.83 131 LEU D C 1
ATOM 9808 O O . LEU H 3 131 ? 34.618 87.564 21.560 1.00 10.95 131 LEU D O 1
ATOM 9813 N N . MET H 3 132 ? 35.803 86.221 22.938 1.00 10.91 132 MET D N 1
ATOM 9814 C CA . MET H 3 132 ? 34.694 85.262 23.075 1.00 12.07 132 MET D CA 1
ATOM 9815 C C . MET H 3 132 ? 33.519 85.937 23.761 1.00 12.20 132 MET D C 1
ATOM 9816 O O . MET H 3 132 ? 32.369 85.779 23.360 1.00 12.69 132 MET D O 1
ATOM 9821 N N . MET H 3 133 ? 33.803 86.743 24.765 1.00 11.60 133 MET D N 1
ATOM 9822 C CA . MET H 3 133 ? 32.752 87.506 25.459 1.00 12.04 133 MET D CA 1
ATOM 9823 C C . MET H 3 133 ? 32.010 88.494 24.550 1.00 12.19 133 MET D C 1
ATOM 9824 O O . MET H 3 133 ? 30.769 88.559 24.575 1.00 13.64 133 MET D O 1
ATOM 9829 N N . GLY H 3 134 ? 32.768 89.216 23.737 1.00 12.37 134 GLY D N 1
ATOM 9830 C CA . GLY H 3 134 ? 32.221 90.114 22.718 1.00 12.04 134 GLY D CA 1
ATOM 9831 C C . GLY H 3 134 ? 31.328 89.425 21.717 1.00 11.79 134 GLY D C 1
ATOM 9832 O O . GLY H 3 134 ? 30.240 89.948 21.366 1.00 13.28 134 GLY D O 1
ATOM 9833 N N . ALA H 3 135 ? 31.763 88.251 21.272 1.00 12.29 135 ALA D N 1
ATOM 9834 C CA . ALA H 3 135 ? 30.998 87.438 20.342 1.00 11.96 135 ALA D CA 1
ATOM 9835 C C . ALA H 3 135 ? 29.803 86.788 21.022 1.00 12.45 135 ALA D C 1
ATOM 9836 O O . ALA H 3 135 ? 28.940 86.216 20.342 1.00 13.58 135 ALA D O 1
ATOM 9838 N N . GLY H 3 136 ? 29.738 86.876 22.349 1.00 11.78 136 GLY D N 1
ATOM 9839 C CA . GLY H 3 136 ? 28.614 86.311 23.119 1.00 12.66 136 GLY D CA 1
ATOM 9840 C C . GLY H 3 136 ? 28.593 84.797 23.229 1.00 13.04 136 GLY D C 1
ATOM 9841 O O . GLY H 3 136 ? 27.552 84.178 23.524 1.00 15.17 136 GLY D O 1
ATOM 9842 N N . ILE H 3 137 ? 29.756 84.191 23.037 1.00 13.11 137 ILE D N 1
ATOM 9843 C CA . ILE H 3 137 ? 29.908 82.734 23.060 1.00 13.54 137 ILE D CA 1
ATOM 9844 C C . ILE H 3 137 ? 30.190 82.286 24.487 1.00 12.53 137 ILE D C 1
ATOM 9845 O O . ILE H 3 137 ? 31.022 82.895 25.164 1.00 11.65 137 ILE D O 1
ATOM 9850 N N . PRO H 3 138 ? 29.483 81.254 24.968 1.00 12.31 138 PRO D N 1
ATOM 9851 C CA . PRO H 3 138 ? 29.661 80.825 26.350 1.00 11.76 138 PRO D CA 1
ATOM 9852 C C . PRO H 3 138 ? 31.012 80.145 26.492 1.00 13.17 138 PRO D C 1
ATOM 9853 O O . PRO H 3 138 ? 31.302 79.205 25.752 1.00 13.01 138 PRO D O 1
ATOM 9857 N N . VAL H 3 139 ? 31.831 80.617 27.430 1.00 13.58 139 VAL D N 1
ATOM 9858 C CA . VAL H 3 139 ? 33.074 79.939 27.754 1.00 13.71 139 VAL D CA 1
ATOM 9859 C C . VAL H 3 139 ? 33.337 79.978 29.240 1.00 14.76 139 VAL D C 1
ATOM 9860 O O . VAL H 3 139 ? 32.909 80.902 29.932 1.00 14.99 139 VAL D O 1
ATOM 9864 N N . ASP H 3 140 ? 34.057 78.972 29.721 1.00 14.00 140 ASP D N 1
ATOM 9865 C CA . ASP H 3 140 ? 34.686 79.064 31.029 1.00 14.84 140 ASP D CA 1
ATOM 9866 C C . ASP H 3 140 ? 36.128 79.425 30.856 1.00 15.83 140 ASP D C 1
ATOM 9867 O O . ASP H 3 140 ? 36.787 78.929 29.937 1.00 13.99 140 ASP D O 1
ATOM 9872 N N . VAL H 3 141 ? 36.614 80.285 31.742 1.00 16.93 141 VAL D N 1
ATOM 9873 C CA . VAL H 3 141 ? 37.995 80.732 31.713 1.00 20.25 141 VAL D CA 1
ATOM 9874 C C . VAL H 3 141 ? 38.747 80.032 32.837 1.00 23.15 141 VAL D C 1
ATOM 9875 O O . VAL H 3 141 ? 38.349 80.110 34.003 1.00 22.44 141 VAL D O 1
ATOM 9879 N N . GLN H 3 142 ? 39.845 79.359 32.498 1.00 27.76 142 GLN D N 1
ATOM 9880 C CA . GLN H 3 142 ? 40.533 78.496 33.467 1.00 31.64 142 GLN D CA 1
ATOM 9881 C C . GLN H 3 142 ? 41.039 79.263 34.685 1.00 33.05 142 GLN D C 1
ATOM 9882 O O . GLN H 3 142 ? 40.798 78.852 35.817 1.00 34.21 142 GLN D O 1
ATOM 9888 N N . GLY H 3 143 ? 41.719 80.379 34.444 1.00 34.62 143 GLY D N 1
ATOM 9889 C CA . GLY H 3 143 ? 42.258 81.225 35.514 1.00 36.49 143 GLY D CA 1
ATOM 9890 C C . GLY H 3 143 ? 41.214 81.835 36.432 1.00 37.28 143 GLY D C 1
ATOM 9891 O O . GLY H 3 143 ? 41.537 82.291 37.532 1.00 37.79 143 GLY D O 1
ATOM 9892 N N . ALA H 3 144 ? 39.961 81.834 35.981 1.00 37.73 144 ALA D N 1
ATOM 9893 C CA . ALA H 3 144 ? 38.863 82.495 36.688 1.00 37.80 144 ALA D CA 1
ATOM 9894 C C . ALA H 3 144 ? 38.020 81.556 37.551 1.00 38.21 144 ALA D C 1
ATOM 9895 O O . ALA H 3 144 ? 37.242 82.019 38.394 1.00 38.35 144 ALA D O 1
ATOM 9897 N N . ILE H 3 145 ? 38.135 80.247 37.338 1.00 38.36 145 ILE D N 1
ATOM 9898 C CA . ILE H 3 145 ? 37.458 79.302 38.231 1.00 38.35 145 ILE D CA 1
ATOM 9899 C C . ILE H 3 145 ? 38.487 78.558 39.077 1.00 38.47 145 ILE D C 1
ATOM 9900 O O . ILE H 3 145 ? 38.334 78.437 40.292 1.00 38.61 145 ILE D O 1
ATOM 9905 N N . ILE H 3 155 ? 41.191 68.167 32.026 1.00 29.40 155 ILE D N 1
ATOM 9906 C CA . ILE H 3 155 ? 41.483 69.400 31.297 1.00 28.92 155 ILE D CA 1
ATOM 9907 C C . ILE H 3 155 ? 42.810 70.000 31.757 1.00 28.86 155 ILE D C 1
ATOM 9908 O O . ILE H 3 155 ? 42.882 70.625 32.828 1.00 29.13 155 ILE D O 1
ATOM 9913 N N . GLY H 3 156 ? 43.847 69.842 30.947 1.00 28.71 156 GLY D N 1
ATOM 9914 C CA . GLY H 3 156 ? 45.146 70.455 31.256 1.00 28.00 156 GLY D CA 1
ATOM 9915 C C . GLY H 3 156 ? 45.090 71.947 31.535 1.00 27.54 156 GLY D C 1
ATOM 9916 O O . GLY H 3 156 ? 44.217 72.658 31.026 1.00 26.68 156 GLY D O 1
ATOM 9917 N N . LYS H 3 157 ? 46.034 72.439 32.338 1.00 26.12 157 LYS D N 1
ATOM 9918 C CA . LYS H 3 157 ? 46.040 73.857 32.664 1.00 25.74 157 LYS D CA 1
ATOM 9919 C C . LYS H 3 157 ? 46.502 74.709 31.479 1.00 23.98 157 LYS D C 1
ATOM 9920 O O . LYS H 3 157 ? 46.397 75.927 31.512 1.00 24.35 157 LYS D O 1
ATOM 9926 N N . LEU H 3 158 ? 46.945 74.047 30.403 1.00 22.10 158 LEU D N 1
ATOM 9927 C CA . LEU H 3 158 ? 47.346 74.743 29.192 1.00 19.74 158 LEU D CA 1
ATOM 9928 C C . LEU H 3 158 ? 46.094 75.224 28.385 1.00 18.23 158 LEU D C 1
ATOM 9929 O O . LEU H 3 158 ? 46.200 76.076 27.515 1.00 15.67 158 LEU D O 1
ATOM 9934 N N . VAL H 3 159 ? 44.911 74.675 28.705 1.00 15.62 159 VAL D N 1
ATOM 9935 C CA . VAL H 3 159 ? 43.660 75.105 28.070 1.00 14.68 159 VAL D CA 1
ATOM 9936 C C . VAL H 3 159 ? 43.214 76.390 28.744 1.00 14.24 159 VAL D C 1
ATOM 9937 O O . VAL H 3 159 ? 43.152 76.470 29.969 1.00 15.92 159 VAL D O 1
ATOM 9941 N N . ASP H 3 160 ? 42.946 77.397 27.950 1.00 13.17 160 ASP D N 1
ATOM 9942 C CA . ASP H 3 160 ? 42.557 78.676 28.523 1.00 13.52 160 ASP D CA 1
ATOM 9943 C C . ASP H 3 160 ? 41.061 78.888 28.515 1.00 12.09 160 ASP D C 1
ATOM 9944 O O . ASP H 3 160 ? 40.511 79.468 29.451 1.00 12.85 160 ASP D O 1
ATOM 9949 N N . LEU H 3 161 ? 40.422 78.432 27.453 1.00 11.03 161 LEU D N 1
ATOM 9950 C CA . LEU H 3 161 ? 38.977 78.604 27.275 1.00 9.88 161 LEU D CA 1
ATOM 9951 C C . LEU H 3 161 ? 38.311 77.271 27.011 1.00 9.03 161 LEU D C 1
ATOM 9952 O O . LEU H 3 161 ? 38.781 76.464 26.182 1.00 9.80 161 LEU D O 1
ATOM 9957 N N . VAL H 3 162 ? 37.183 77.066 27.682 1.00 8.55 162 VAL D N 1
ATOM 9958 C CA . VAL H 3 162 ? 36.397 75.821 27.472 1.00 8.71 162 VAL D CA 1
ATOM 9959 C C . VAL H 3 162 ? 35.002 76.248 27.047 1.00 9.14 162 VAL D C 1
ATOM 9960 O O . VAL H 3 162 ? 34.333 76.929 27.828 1.00 9.91 162 VAL D O 1
ATOM 9964 N N . MET H 3 163 ? 34.583 75.858 25.839 1.00 7.79 163 MET D N 1
ATOM 9965 C CA . MET H 3 163 ? 33.265 76.220 25.293 1.00 9.38 163 MET D CA 1
ATOM 9966 C C . MET H 3 163 ? 32.392 74.951 25.276 1.00 9.01 163 MET D C 1
ATOM 9967 O O . MET H 3 163 ? 32.761 73.953 24.653 1.00 7.61 163 MET D O 1
ATOM 9972 N N . PRO H 3 164 ? 31.216 74.981 25.906 1.00 9.30 164 PRO D N 1
ATOM 9973 C CA . PRO H 3 164 ? 30.560 76.093 26.598 1.00 10.07 164 PRO D CA 1
ATOM 9974 C C . PRO H 3 164 ? 30.967 76.250 28.064 1.00 10.60 164 PRO D C 1
ATOM 9975 O O . PRO H 3 164 ? 30.707 77.322 28.666 1.00 12.43 164 PRO D O 1
ATOM 9979 N N . GLY H 3 165 ? 31.603 75.226 28.632 1.00 9.57 165 GLY D N 1
ATOM 9980 C CA . GLY H 3 165 ? 32.072 75.259 30.011 1.00 10.51 165 GLY D CA 1
ATOM 9981 C C . GLY H 3 165 ? 32.601 73.923 30.504 1.00 11.99 165 GLY D C 1
ATOM 9982 O O . GLY H 3 165 ? 32.395 72.907 29.848 1.00 11.04 165 GLY D O 1
ATOM 9983 N N . VAL H 3 166 ? 33.233 73.931 31.679 1.00 12.82 166 VAL D N 1
ATOM 9984 C CA . VAL H 3 166 ? 33.853 72.726 32.244 1.00 14.94 166 VAL D CA 1
ATOM 9985 C C . VAL H 3 166 ? 32.814 71.725 32.695 1.00 14.86 166 VAL D C 1
ATOM 9986 O O . VAL H 3 166 ? 32.997 70.515 32.552 1.00 14.80 166 VAL D O 1
ATOM 9990 N N . VAL H 3 167 ? 31.711 72.205 33.254 1.00 14.03 167 VAL D N 1
ATOM 9991 C CA . VAL H 3 167 ? 30.722 71.245 33.732 1.00 15.29 167 VAL D CA 1
ATOM 9992 C C . VAL H 3 167 ? 30.139 70.490 32.544 1.00 14.95 167 VAL D C 1
ATOM 9993 O O . VAL H 3 167 ? 29.996 69.264 32.616 1.00 15.68 167 VAL D O 1
ATOM 9997 N N . GLN H 3 168 ? 29.860 71.198 31.448 1.00 13.53 168 GLN D N 1
ATOM 9998 C CA . GLN H 3 168 ? 29.297 70.566 30.255 1.00 14.20 168 GLN D CA 1
ATOM 9999 C C . GLN H 3 168 ? 30.308 69.614 29.642 1.00 13.62 168 GLN D C 1
ATOM 10000 O O . GLN H 3 168 ? 29.954 68.524 29.204 1.00 13.22 168 GLN D O 1
ATOM 10006 N N . TYR H 3 169 ? 31.561 70.044 29.586 1.00 13.02 169 TYR D N 1
ATOM 10007 C CA . TYR H 3 169 ? 32.633 69.209 29.055 1.00 13.06 169 TYR D CA 1
ATOM 10008 C C . TYR H 3 169 ? 32.744 67.899 29.827 1.00 15.03 169 TYR D C 1
ATOM 10009 O O . TYR H 3 169 ? 32.849 66.806 29.230 1.00 13.36 169 TYR D O 1
ATOM 10018 N N . THR H 3 170 ? 32.686 68.009 31.155 1.00 16.25 170 THR D N 1
ATOM 10019 C CA . THR H 3 170 ? 32.785 66.839 32.025 1.00 18.74 170 THR D CA 1
ATOM 10020 C C . THR H 3 170 ? 31.599 65.909 31.806 1.00 19.28 170 THR D C 1
ATOM 10021 O O . THR H 3 170 ? 31.758 64.677 31.862 1.00 20.74 170 THR D O 1
ATOM 10025 N N . SER H 3 171 ? 30.416 66.454 31.531 1.00 19.13 171 SER D N 1
ATOM 10026 C CA . SER H 3 171 ? 29.282 65.585 31.164 1.00 19.24 171 SER D CA 1
ATOM 10027 C C . SER H 3 171 ? 29.601 64.810 29.886 1.00 18.58 171 SER D C 1
ATOM 10028 O O . SER H 3 171 ? 29.460 63.588 29.835 1.00 19.10 171 SER D O 1
ATOM 10031 N N . ASN H 3 172 ? 30.049 65.522 28.853 1.00 16.24 172 ASN D N 1
ATOM 10032 C CA . ASN H 3 172 ? 30.416 64.887 27.599 1.00 15.32 172 ASN D CA 1
ATOM 10033 C C . ASN H 3 172 ? 31.188 65.870 26.766 1.00 13.87 172 ASN D C 1
ATOM 10034 O O . ASN H 3 172 ? 30.806 67.038 26.638 1.00 13.01 172 ASN D O 1
ATOM 10039 N N . LYS H 3 173 ? 32.289 65.407 26.203 1.00 12.69 173 LYS D N 1
ATOM 10040 C CA . LYS H 3 173 ? 33.131 66.294 25.411 1.00 11.82 173 LYS D CA 1
ATOM 10041 C C . LYS H 3 173 ? 32.559 66.556 23.998 1.00 11.28 173 LYS D C 1
ATOM 10042 O O . LYS H 3 173 ? 33.033 67.446 23.290 1.00 10.77 173 LYS D O 1
ATOM 10048 N N . ARG H 3 174 ? 31.512 65.834 23.606 1.00 10.92 174 ARG D N 1
ATOM 10049 C CA . ARG H 3 174 ? 30.837 66.121 22.348 1.00 11.59 174 ARG D CA 1
ATOM 10050 C C . ARG H 3 174 ? 30.373 67.568 22.257 1.00 11.99 174 ARG D C 1
ATOM 10051 O O . ARG H 3 174 ? 29.824 68.084 23.215 1.00 13.22 174 ARG D O 1
ATOM 10059 N N . ASN H 3 175 ? 30.610 68.190 21.098 1.00 10.57 175 ASN D N 1
ATOM 10060 C CA . ASN H 3 175 ? 30.157 69.564 20.792 1.00 10.53 175 ASN D CA 1
ATOM 10061 C C . ASN H 3 175 ? 30.770 70.641 21.652 1.00 10.22 175 ASN D C 1
ATOM 10062 O O . ASN H 3 175 ? 30.170 71.669 21.862 1.00 10.36 175 ASN D O 1
ATOM 10067 N N . THR H 3 176 ? 31.978 70.397 22.136 1.00 10.23 176 THR D N 1
ATOM 10068 C CA . THR H 3 176 ? 32.713 71.411 22.904 1.00 9.69 176 THR D CA 1
ATOM 10069 C C . THR H 3 176 ? 33.922 71.858 22.107 1.00 9.95 176 THR D C 1
ATOM 10070 O O . THR H 3 176 ? 34.308 71.229 21.114 1.00 10.92 176 THR D O 1
ATOM 10074 N N . MET H 3 177 ? 34.527 72.937 22.583 1.00 8.61 177 MET D N 1
ATOM 10075 C CA . MET H 3 177 ? 35.742 73.432 21.974 1.00 9.09 177 MET D CA 1
ATOM 10076 C C . MET H 3 177 ? 36.687 73.830 23.065 1.00 8.92 177 MET D C 1
ATOM 10077 O O . MET H 3 177 ? 36.306 74.511 24.034 1.00 9.10 177 MET D O 1
ATOM 10082 N N . LEU H 3 178 ? 37.943 73.374 22.929 1.00 8.21 178 LEU D N 1
ATOM 10083 C CA . LEU H 3 178 ? 38.978 73.748 23.875 1.00 8.05 178 LEU D CA 1
ATOM 10084 C C . LEU H 3 178 ? 39.993 74.596 23.131 1.00 7.40 178 LEU D C 1
ATOM 10085 O O . LEU H 3 178 ? 40.413 74.238 22.033 1.00 8.06 178 LEU D O 1
ATOM 10090 N N . ILE H 3 179 ? 40.398 75.704 23.740 1.00 7.30 179 ILE D N 1
ATOM 10091 C CA . ILE H 3 179 ? 41.352 76.616 23.109 1.00 9.14 179 ILE D CA 1
ATOM 10092 C C . ILE H 3 179 ? 42.512 76.906 24.041 1.00 8.65 179 ILE D C 1
ATOM 10093 O O . ILE H 3 179 ? 42.307 77.262 25.208 1.00 9.72 179 ILE D O 1
ATOM 10098 N N . SER H 3 180 ? 43.723 76.713 23.509 1.00 8.40 180 SER D N 1
ATOM 10099 C CA . SER H 3 180 ? 44.979 77.006 24.182 1.00 8.65 180 SER D CA 1
ATOM 10100 C C . SER H 3 180 ? 45.571 78.157 23.387 1.00 8.97 180 SER D C 1
ATOM 10101 O O . SER H 3 180 ? 45.244 78.333 22.217 1.00 11.64 180 SER D O 1
ATOM 10104 N N . ALA H 3 181 ? 46.431 78.945 24.007 1.00 6.81 181 ALA D N 1
ATOM 10105 C CA . ALA H 3 181 ? 47.083 80.021 23.262 1.00 7.11 181 ALA D CA 1
ATOM 10106 C C . ALA H 3 181 ? 48.549 80.080 23.614 1.00 6.44 181 ALA D C 1
ATOM 10107 O O . ALA H 3 181 ? 48.932 79.885 24.791 1.00 6.75 181 ALA D O 1
ATOM 10109 N N . LYS H 3 182 ? 49.359 80.368 22.589 1.00 6.42 182 LYS D N 1
ATOM 10110 C CA . LYS H 3 182 ? 50.794 80.641 22.754 1.00 5.54 182 LYS D CA 1
ATOM 10111 C C . LYS H 3 182 ? 51.140 81.740 21.757 1.00 6.17 182 LYS D C 1
ATOM 10112 O O . LYS H 3 182 ? 50.942 81.590 20.563 1.00 7.65 182 LYS D O 1
ATOM 10118 N N . THR H 3 183 ? 51.670 82.850 22.244 1.00 7.12 183 THR D N 1
ATOM 10119 C CA . THR H 3 183 ? 52.000 84.011 21.391 1.00 6.73 183 THR D CA 1
ATOM 10120 C C . THR H 3 183 ? 52.966 83.600 20.282 1.00 7.37 183 THR D C 1
ATOM 10121 O O . THR H 3 183 ? 52.758 83.917 19.114 1.00 8.55 183 THR D O 1
ATOM 10125 N N . THR H 3 184 ? 54.010 82.865 20.675 1.00 6.38 184 THR D N 1
ATOM 10126 C CA . THR H 3 184 ? 54.981 82.251 19.750 1.00 7.59 184 THR D CA 1
ATOM 10127 C C . THR H 3 184 ? 55.039 80.791 20.132 1.00 6.09 184 THR D C 1
ATOM 10128 O O . THR H 3 184 ? 54.755 80.453 21.286 1.00 5.69 184 THR D O 1
ATOM 10132 N N . LEU H 3 185 ? 55.445 79.945 19.193 1.00 6.55 185 LEU D N 1
ATOM 10133 C CA . LEU H 3 185 ? 55.444 78.507 19.456 1.00 6.31 185 LEU D CA 1
ATOM 10134 C C . LEU H 3 185 ? 56.807 77.915 19.820 1.00 6.01 185 LEU D C 1
ATOM 10135 O O . LEU H 3 185 ? 56.854 77.003 20.683 1.00 7.11 185 LEU D O 1
ATOM 10140 N N . ARG H 3 186 ? 57.874 78.370 19.169 1.00 6.34 186 ARG D N 1
ATOM 10141 C CA . ARG H 3 186 ? 59.199 77.736 19.309 1.00 5.65 186 ARG D CA 1
ATOM 10142 C C . ARG H 3 186 ? 59.048 76.206 19.263 1.00 6.24 186 ARG D C 1
ATOM 10143 O O . ARG H 3 186 ? 58.404 75.693 18.327 1.00 7.10 186 ARG D O 1
ATOM 10151 N N . GLU H 3 187 ? 59.604 75.510 20.249 1.00 4.56 187 GLU D N 1
ATOM 10152 C CA . GLU H 3 187 ? 59.337 74.050 20.398 1.00 4.82 187 GLU D CA 1
ATOM 10153 C C . GLU H 3 187 ? 58.246 73.762 21.406 1.00 5.12 187 GLU D C 1
ATOM 10154 O O . GLU H 3 187 ? 57.843 72.620 21.588 1.00 6.05 187 GLU D O 1
ATOM 10160 N N . ARG H 3 188 ? 57.782 74.806 22.077 1.00 5.45 188 ARG D N 1
ATOM 10161 C CA . ARG H 3 188 ? 56.822 74.683 23.152 1.00 4.03 188 ARG D CA 1
ATOM 10162 C C . ARG H 3 188 ? 55.471 74.147 22.715 1.00 4.35 188 ARG D C 1
ATOM 10163 O O . ARG H 3 188 ? 54.686 73.677 23.558 1.00 4.52 188 ARG D O 1
ATOM 10171 N N . TRP H 3 189 ? 55.208 74.160 21.420 1.00 5.44 189 TRP D N 1
ATOM 10172 C CA . TRP H 3 189 ? 53.978 73.537 20.902 1.00 5.44 189 TRP D CA 1
ATOM 10173 C C . TRP H 3 189 ? 53.925 72.045 21.258 1.00 6.07 189 TRP D C 1
ATOM 10174 O O . TRP H 3 189 ? 52.863 71.459 21.307 1.00 6.64 189 TRP D O 1
ATOM 10185 N N . GLN H 3 190 ? 55.089 71.453 21.517 1.00 5.05 190 GLN D N 1
ATOM 10186 C CA . GLN H 3 190 ? 55.157 70.043 21.896 1.00 5.22 190 GLN D CA 1
ATOM 10187 C C . GLN H 3 190 ? 54.407 69.734 23.187 1.00 5.52 190 GLN D C 1
ATOM 10188 O O . GLN H 3 190 ? 53.982 68.576 23.415 1.00 7.01 190 GLN D O 1
ATOM 10194 N N . GLU H 3 191 ? 54.191 70.776 24.011 1.00 4.75 191 GLU D N 1
ATOM 10195 C CA . GLU H 3 191 ? 53.450 70.638 25.261 1.00 5.28 191 GLU D CA 1
ATOM 10196 C C . GLU H 3 191 ? 51.988 70.304 24.951 1.00 5.53 191 GLU D C 1
ATOM 10197 O O . GLU H 3 191 ? 51.317 69.689 25.765 1.00 7.19 191 GLU D O 1
ATOM 10203 N N . VAL H 3 192 ? 51.511 70.739 23.787 1.00 5.57 192 VAL D N 1
ATOM 10204 C CA . VAL H 3 192 ? 50.052 70.602 23.483 1.00 5.70 192 VAL D CA 1
ATOM 10205 C C . VAL H 3 192 ? 49.621 69.153 23.180 1.00 6.80 192 VAL D C 1
ATOM 10206 O O . VAL H 3 192 ? 48.706 68.660 23.839 1.00 7.30 192 VAL D O 1
ATOM 10210 N N . PRO H 3 193 ? 50.308 68.443 22.264 1.00 6.83 193 PRO D N 1
ATOM 10211 C CA . PRO H 3 193 ? 49.983 67.013 22.104 1.00 6.05 193 PRO D CA 1
ATOM 10212 C C . PRO H 3 193 ? 50.098 66.231 23.380 1.00 6.92 193 PRO D C 1
ATOM 10213 O O . PRO H 3 193 ? 49.328 65.267 23.582 1.00 7.76 193 PRO D O 1
ATOM 10217 N N . GLU H 3 194 ? 51.038 66.602 24.255 1.00 6.41 194 GLU D N 1
ATOM 10218 C CA . GLU H 3 194 ? 51.189 65.903 25.508 1.00 6.46 194 GLU D CA 1
ATOM 10219 C C . GLU H 3 194 ? 49.896 66.021 26.302 1.00 6.45 194 GLU D C 1
ATOM 10220 O O . GLU H 3 194 ? 49.424 65.012 26.845 1.00 8.04 194 GLU D O 1
ATOM 10226 N N . GLU H 3 195 ? 49.342 67.232 26.373 1.00 6.92 195 GLU D N 1
ATOM 10227 C CA . GLU H 3 195 ? 48.151 67.439 27.177 1.00 7.59 195 GLU D CA 1
ATOM 10228 C C . GLU H 3 195 ? 46.923 66.822 26.517 1.00 7.20 195 GLU D C 1
ATOM 10229 O O . GLU H 3 195 ? 46.071 66.238 27.216 1.00 9.68 195 GLU D O 1
ATOM 10235 N N . VAL H 3 196 ? 46.880 66.858 25.193 1.00 6.98 196 VAL D N 1
ATOM 10236 C CA . VAL H 3 196 ? 45.787 66.200 24.423 1.00 7.37 196 VAL D CA 1
ATOM 10237 C C . VAL H 3 196 ? 45.774 64.695 24.671 1.00 8.76 196 VAL D C 1
ATOM 10238 O O . VAL H 3 196 ? 44.761 64.085 25.033 1.00 10.25 196 VAL D O 1
ATOM 10242 N N . ASN H 3 197 ? 46.948 64.093 24.503 1.00 8.18 197 ASN D N 1
ATOM 10243 C CA . ASN H 3 197 ? 47.029 62.654 24.650 1.00 11.21 197 ASN D CA 1
ATOM 10244 C C . ASN H 3 197 ? 46.819 62.181 26.092 1.00 11.39 197 ASN D C 1
ATOM 10245 O O . ASN H 3 197 ? 46.231 61.089 26.320 1.00 12.46 197 ASN D O 1
ATOM 10250 N N . ARG H 3 198 ? 47.243 63.003 27.058 1.00 10.39 198 ARG D N 1
ATOM 10251 C CA . ARG H 3 198 ? 47.157 62.651 28.465 1.00 11.70 198 ARG D CA 1
ATOM 10252 C C . ARG H 3 198 ? 45.701 62.513 28.893 1.00 11.72 198 ARG D C 1
ATOM 10253 O O . ARG H 3 198 ? 45.366 61.633 29.682 1.00 13.14 198 ARG D O 1
ATOM 10261 N N . THR H 3 199 ? 44.847 63.365 28.343 1.00 13.20 199 THR D N 1
ATOM 10262 C CA . THR H 3 199 ? 43.496 63.506 28.860 1.00 14.82 199 THR D CA 1
ATOM 10263 C C . THR H 3 199 ? 42.444 63.009 27.871 1.00 14.60 199 THR D C 1
ATOM 10264 O O . THR H 3 199 ? 41.244 63.038 28.191 1.00 16.33 199 THR D O 1
ATOM 10268 N N . GLY H 3 200 ? 42.874 62.522 26.703 1.00 12.98 200 GLY D N 1
ATOM 10269 C CA . GLY H 3 200 ? 41.939 61.978 25.695 1.00 11.48 200 GLY D CA 1
ATOM 10270 C C . GLY H 3 200 ? 41.104 63.081 25.030 1.00 10.91 200 GLY D C 1
ATOM 10271 O O . GLY H 3 200 ? 40.018 62.833 24.534 1.00 9.99 200 GLY D O 1
ATOM 10272 N N . ILE H 3 201 ? 41.604 64.313 25.068 1.00 9.64 201 ILE D N 1
ATOM 10273 C CA . ILE H 3 201 ? 40.988 65.421 24.322 1.00 8.97 201 ILE D CA 1
ATOM 10274 C C . ILE H 3 201 ? 40.794 65.046 22.853 1.00 9.67 201 ILE D C 1
ATOM 10275 O O . ILE H 3 201 ? 41.675 64.458 22.213 1.00 10.15 201 ILE D O 1
ATOM 10280 N N . ARG H 3 202 ? 39.617 65.354 22.301 1.00 8.82 202 ARG D N 1
ATOM 10281 C CA . ARG H 3 202 ? 39.351 64.990 20.916 1.00 8.98 202 ARG D CA 1
ATOM 10282 C C . ARG H 3 202 ? 40.123 65.876 19.925 1.00 9.14 202 ARG D C 1
ATOM 10283 O O . ARG H 3 202 ? 40.735 65.386 18.979 1.00 9.87 202 ARG D O 1
ATOM 10291 N N . GLU H 3 203 ? 40.085 67.189 20.155 1.00 9.24 203 GLU D N 1
ATOM 10292 C CA . GLU H 3 203 ? 40.870 68.109 19.357 1.00 9.44 203 GLU D CA 1
ATOM 10293 C C . GLU H 3 203 ? 41.060 69.365 20.174 1.00 8.75 203 GLU D C 1
ATOM 10294 O O . GLU H 3 203 ? 40.259 69.655 21.065 1.00 8.65 203 GLU D O 1
ATOM 10300 N N . MET H 3 204 ? 42.138 70.080 19.908 1.00 8.98 204 MET D N 1
ATOM 10301 C CA . MET H 3 204 ? 42.373 71.350 20.611 1.00 10.30 204 MET D CA 1
ATOM 10302 C C . MET H 3 204 ? 42.789 72.393 19.602 1.00 10.19 204 MET D C 1
ATOM 10303 O O . MET H 3 204 ? 43.494 72.097 18.642 1.00 10.82 204 MET D O 1
ATOM 10308 N N . TYR H 3 205 ? 42.319 73.620 19.817 1.00 9.49 205 TYR D N 1
ATOM 10309 C CA . TYR H 3 205 ? 42.700 74.729 18.969 1.00 9.00 205 TYR D CA 1
ATOM 10310 C C . TYR H 3 205 ? 43.839 75.426 19.645 1.00 8.84 205 TYR D C 1
ATOM 10311 O O . TYR H 3 205 ? 43.759 75.701 20.840 1.00 10.63 205 TYR D O 1
ATOM 10320 N N . LEU H 3 206 ? 44.906 75.704 18.890 1.00 6.53 206 LEU D N 1
ATOM 10321 C CA . LEU H 3 206 ? 46.085 76.363 19.455 1.00 6.83 206 LEU D CA 1
ATOM 10322 C C . LEU H 3 206 ? 46.199 77.698 18.767 1.00 7.40 206 LEU D C 1
ATOM 10323 O O . LEU H 3 206 ? 46.652 77.776 17.634 1.00 9.08 206 LEU D O 1
ATOM 10328 N N . ALA H 3 207 ? 45.748 78.741 19.452 1.00 7.29 207 ALA D N 1
ATOM 10329 C CA . ALA H 3 207 ? 45.811 80.114 18.911 1.00 6.50 207 ALA D CA 1
ATOM 10330 C C . ALA H 3 207 ? 47.231 80.640 19.037 1.00 8.06 207 ALA D C 1
ATOM 10331 O O . ALA H 3 207 ? 47.895 80.465 20.078 1.00 7.71 207 ALA D O 1
ATOM 10333 N N . THR H 3 208 ? 47.677 81.339 18.000 1.00 7.73 208 THR D N 1
ATOM 10334 C CA . THR H 3 208 ? 49.028 81.891 18.021 1.00 7.43 208 THR D CA 1
ATOM 10335 C C . THR H 3 208 ? 49.150 83.134 17.152 1.00 9.12 208 THR D C 1
ATOM 10336 O O . THR H 3 208 ? 48.406 83.289 16.191 1.00 8.52 208 THR D O 1
ATOM 10340 N N . LEU H 3 209 ? 50.137 83.964 17.471 1.00 9.92 209 LEU D N 1
ATOM 10341 C CA . LEU H 3 209 ? 50.485 85.074 16.606 1.00 10.41 209 LEU D CA 1
ATOM 10342 C C . LEU H 3 209 ? 51.784 84.791 15.825 1.00 9.97 209 LEU D C 1
ATOM 10343 O O . LEU H 3 209 ? 52.268 85.656 15.069 1.00 10.57 209 LEU D O 1
ATOM 10348 N N . ASP H 3 210 ? 52.337 83.602 15.992 1.00 10.19 210 ASP D N 1
ATOM 10349 C CA . ASP H 3 210 ? 53.600 83.230 15.350 1.00 9.55 210 ASP D CA 1
ATOM 10350 C C . ASP H 3 210 ? 53.359 83.068 13.853 1.00 10.38 210 ASP D C 1
ATOM 10351 O O . ASP H 3 210 ? 52.292 82.558 13.449 1.00 11.88 210 ASP D O 1
ATOM 10356 N N . ASP H 3 211 ? 54.257 83.589 13.023 1.00 11.01 211 ASP D N 1
ATOM 10357 C CA . ASP H 3 211 ? 54.144 83.336 11.581 1.00 11.50 211 ASP D CA 1
ATOM 10358 C C . ASP H 3 211 ? 55.341 82.518 11.065 1.00 11.73 211 ASP D C 1
ATOM 10359 O O . ASP H 3 211 ? 55.567 82.474 9.859 1.00 12.38 211 ASP D O 1
ATOM 10364 N N . SER H 3 212 ? 56.049 81.823 11.970 1.00 10.75 212 SER D N 1
ATOM 10365 C CA . SER H 3 212 ? 57.304 81.177 11.627 1.00 10.62 212 SER D CA 1
ATOM 10366 C C . SER H 3 212 ? 57.324 79.660 11.781 1.00 10.24 212 SER D C 1
ATOM 10367 O O . SER H 3 212 ? 58.355 79.024 11.506 1.00 11.19 212 SER D O 1
ATOM 10370 N N . PHE H 3 213 ? 56.231 79.082 12.227 1.00 9.04 213 PHE D N 1
ATOM 10371 C CA . PHE H 3 213 ? 56.255 77.613 12.462 1.00 8.21 213 PHE D CA 1
ATOM 10372 C C . PHE H 3 213 ? 56.233 76.849 11.121 1.00 8.39 213 PHE D C 1
ATOM 10373 O O . PHE H 3 213 ? 55.769 77.343 10.082 1.00 8.59 213 PHE D O 1
ATOM 10381 N N . SER H 3 214 ? 56.802 75.650 11.124 1.00 7.97 214 SER D N 1
ATOM 10382 C CA . SER H 3 214 ? 57.050 74.946 9.890 1.00 8.70 214 SER D CA 1
ATOM 10383 C C . SER H 3 214 ? 55.944 74.006 9.479 1.00 9.06 214 SER D C 1
ATOM 10384 O O . SER H 3 214 ? 55.039 73.679 10.289 1.00 7.50 214 SER D O 1
ATOM 10387 N N . GLU H 3 215 ? 56.071 73.500 8.245 1.00 9.70 215 GLU D N 1
ATOM 10388 C CA . GLU H 3 215 ? 55.138 72.472 7.765 1.00 11.01 215 GLU D CA 1
ATOM 10389 C C . GLU H 3 215 ? 55.219 71.196 8.624 1.00 10.34 215 GLU D C 1
ATOM 10390 O O . GLU H 3 215 ? 54.217 70.569 8.917 1.00 9.13 215 GLU D O 1
ATOM 10396 N N . GLU H 3 216 ? 56.424 70.833 9.032 1.00 9.48 216 GLU D N 1
ATOM 10397 C CA . GLU H 3 216 ? 56.595 69.669 9.920 1.00 9.58 216 GLU D CA 1
ATOM 10398 C C . GLU H 3 216 ? 55.833 69.846 11.232 1.00 8.99 216 GLU D C 1
ATOM 10399 O O . GLU H 3 216 ? 55.156 68.923 11.692 1.00 8.70 216 GLU D O 1
ATOM 10405 N N . THR H 3 217 ? 55.912 71.038 11.821 1.00 7.22 217 THR D N 1
ATOM 10406 C CA . THR H 3 217 ? 55.172 71.343 13.043 1.00 6.91 217 THR D CA 1
ATOM 10407 C C . THR H 3 217 ? 53.678 71.255 12.820 1.00 7.13 217 THR D C 1
ATOM 10408 O O . THR H 3 217 ? 52.965 70.652 13.623 1.00 6.56 217 THR D O 1
ATOM 10412 N N . ILE H 3 218 ? 53.238 71.812 11.709 1.00 7.03 218 ILE D N 1
ATOM 10413 C CA . ILE H 3 218 ? 51.827 71.771 11.364 1.00 7.06 218 ILE D CA 1
ATOM 10414 C C . ILE H 3 218 ? 51.337 70.314 11.305 1.00 7.34 218 ILE D C 1
ATOM 10415 O O . ILE H 3 218 ? 50.308 69.960 11.903 1.00 8.49 218 ILE D O 1
ATOM 10420 N N . ASN H 3 219 ? 52.087 69.496 10.590 1.00 7.78 219 ASN D N 1
ATOM 10421 C CA . ASN H 3 219 ? 51.719 68.105 10.390 1.00 7.24 219 ASN D CA 1
ATOM 10422 C C . ASN H 3 219 ? 51.791 67.264 11.670 1.00 7.31 219 ASN D C 1
ATOM 10423 O O . ASN H 3 219 ? 50.955 66.378 11.871 1.00 7.20 219 ASN D O 1
ATOM 10428 N N . ILE H 3 220 ? 52.792 67.504 12.518 1.00 6.16 220 ILE D N 1
ATOM 10429 C CA . ILE H 3 220 ? 52.841 66.794 13.807 1.00 5.88 220 ILE D CA 1
ATOM 10430 C C . ILE H 3 220 ? 51.667 67.177 14.689 1.00 6.53 220 ILE D C 1
ATOM 10431 O O . ILE H 3 220 ? 50.984 66.315 15.281 1.00 6.05 220 ILE D O 1
ATOM 10436 N N . LEU H 3 221 ? 51.388 68.481 14.771 1.00 5.25 221 LEU D N 1
ATOM 10437 C CA . LEU H 3 221 ? 50.200 68.928 15.507 1.00 5.21 221 LEU D CA 1
ATOM 10438 C C . LEU H 3 221 ? 48.934 68.305 14.902 1.00 6.02 221 LEU D C 1
ATOM 10439 O O . LEU H 3 221 ? 48.068 67.854 15.640 1.00 6.41 221 LEU D O 1
ATOM 10444 N N . TYR H 3 222 ? 48.849 68.260 13.580 1.00 6.42 222 TYR D N 1
ATOM 10445 C CA . TYR H 3 222 ? 47.674 67.699 12.899 1.00 5.98 222 TYR D CA 1
ATOM 10446 C C . TYR H 3 222 ? 47.414 66.246 13.311 1.00 6.36 222 TYR D C 1
ATOM 10447 O O . TYR H 3 222 ? 46.281 65.864 13.598 1.00 5.95 222 TYR D O 1
ATOM 10456 N N . GLU H 3 223 ? 48.491 65.468 13.319 1.00 5.80 223 GLU D N 1
ATOM 10457 C CA . GLU H 3 223 ? 48.380 64.050 13.664 1.00 6.37 223 GLU D CA 1
ATOM 10458 C C . GLU H 3 223 ? 47.909 63.919 15.098 1.00 7.25 223 GLU D C 1
ATOM 10459 O O . GLU H 3 223 ? 47.276 62.893 15.470 1.00 7.77 223 GLU D O 1
ATOM 10465 N N . ALA H 3 224 ? 48.234 64.934 15.909 1.00 7.46 224 ALA D N 1
ATOM 10466 C CA . ALA H 3 224 ? 47.856 64.992 17.313 1.00 8.20 224 ALA D CA 1
ATOM 10467 C C . ALA H 3 224 ? 46.524 65.634 17.579 1.00 7.42 224 ALA D C 1
ATOM 10468 O O . ALA H 3 224 ? 46.114 65.754 18.729 1.00 9.04 224 ALA D O 1
ATOM 10470 N N . ASN H 3 225 ? 45.826 65.976 16.507 1.00 7.71 225 ASN D N 1
ATOM 10471 C CA . ASN H 3 225 ? 44.533 66.696 16.576 1.00 6.49 225 ASN D CA 1
ATOM 10472 C C . ASN H 3 225 ? 44.600 68.030 17.285 1.00 8.18 225 ASN D C 1
ATOM 10473 O O . ASN H 3 225 ? 43.667 68.438 17.947 1.00 8.73 225 ASN D O 1
ATOM 10478 N N . VAL H 3 226 ? 45.695 68.741 17.045 1.00 6.20 226 VAL D N 1
ATOM 10479 C CA . VAL H 3 226 ? 45.820 70.138 17.462 1.00 7.19 226 VAL D CA 1
ATOM 10480 C C . VAL H 3 226 ? 45.839 70.978 16.183 1.00 8.11 226 VAL D C 1
ATOM 10481 O O . VAL H 3 226 ? 46.633 70.717 15.283 1.00 8.37 226 VAL D O 1
ATOM 10485 N N . VAL H 3 227 ? 44.927 71.951 16.076 1.00 9.20 227 VAL D N 1
ATOM 10486 C CA . VAL H 3 227 ? 44.893 72.783 14.872 1.00 11.57 227 VAL D CA 1
ATOM 10487 C C . VAL H 3 227 ? 45.380 74.173 15.236 1.00 10.22 227 VAL D C 1
ATOM 10488 O O . VAL H 3 227 ? 44.942 74.735 16.247 1.00 10.75 227 VAL D O 1
ATOM 10492 N N . VAL H 3 228 ? 46.334 74.691 14.473 1.00 11.24 228 VAL D N 1
ATOM 10493 C CA . VAL H 3 228 ? 46.829 76.026 14.716 1.00 10.82 228 VAL D CA 1
ATOM 10494 C C . VAL H 3 228 ? 45.868 77.051 14.126 1.00 9.31 228 VAL D C 1
ATOM 10495 O O . VAL H 3 228 ? 45.386 76.900 13.009 1.00 10.51 228 VAL D O 1
ATOM 10499 N N . VAL H 3 229 ? 45.602 78.085 14.910 1.00 8.66 229 VAL D N 1
ATOM 10500 C CA . VAL H 3 229 ? 44.705 79.176 14.519 1.00 7.28 229 VAL D CA 1
ATOM 10501 C C . VAL H 3 229 ? 45.539 80.428 14.587 1.00 7.56 229 VAL D C 1
ATOM 10502 O O . VAL H 3 229 ? 46.205 80.685 15.597 1.00 8.06 229 VAL D O 1
ATOM 10506 N N . THR H 3 230 ? 45.519 81.206 13.522 1.00 7.58 230 THR D N 1
ATOM 10507 C CA . THR H 3 230 ? 46.255 82.489 13.604 1.00 8.43 230 THR D CA 1
ATOM 10508 C C . THR H 3 230 ? 45.468 83.582 12.907 1.00 8.21 230 THR D C 1
ATOM 10509 O O . THR H 3 230 ? 44.333 83.361 12.500 1.00 7.57 230 THR D O 1
ATOM 10513 N N . THR H 3 231 ? 46.045 84.781 12.768 1.00 7.89 231 THR D N 1
ATOM 10514 C CA . THR H 3 231 ? 45.295 85.843 12.124 1.00 8.68 231 THR D CA 1
ATOM 10515 C C . THR H 3 231 ? 45.204 85.568 10.622 1.00 7.59 231 THR D C 1
ATOM 10516 O O . THR H 3 231 ? 46.027 84.837 10.043 1.00 6.39 231 THR D O 1
ATOM 10520 N N . VAL H 3 232 ? 44.185 86.112 9.997 1.00 8.17 232 VAL D N 1
ATOM 10521 C CA . VAL H 3 232 ? 44.070 86.003 8.567 1.00 9.19 232 VAL D CA 1
ATOM 10522 C C . VAL H 3 232 ? 45.284 86.676 7.914 1.00 8.17 232 VAL D C 1
ATOM 10523 O O . VAL H 3 232 ? 45.750 86.184 6.911 1.00 8.84 232 VAL D O 1
ATOM 10527 N N . GLU H 3 233 ? 45.805 87.739 8.512 1.00 7.90 233 GLU D N 1
ATOM 10528 C CA . GLU H 3 233 ? 47.016 88.382 7.999 1.00 8.37 233 GLU D CA 1
ATOM 10529 C C . GLU H 3 233 ? 48.169 87.382 7.934 1.00 7.43 233 GLU D C 1
ATOM 10530 O O . GLU H 3 233 ? 48.809 87.215 6.882 1.00 6.15 233 GLU D O 1
ATOM 10536 N N . ASN H 3 234 ? 48.414 86.708 9.054 1.00 7.08 234 ASN D N 1
ATOM 10537 C CA . ASN H 3 234 ? 49.487 85.704 9.132 1.00 7.64 234 ASN D CA 1
ATOM 10538 C C . ASN H 3 234 ? 49.226 84.552 8.194 1.00 8.04 234 ASN D C 1
ATOM 10539 O O . ASN H 3 234 ? 50.132 84.077 7.513 1.00 6.35 234 ASN D O 1
ATOM 10544 N N . LYS H 3 235 ? 47.976 84.086 8.162 1.00 7.46 235 LYS D N 1
ATOM 10545 C CA . LYS H 3 235 ? 47.658 82.987 7.227 1.00 8.33 235 LYS D CA 1
ATOM 10546 C C . LYS H 3 235 ? 47.908 83.350 5.775 1.00 8.53 235 LYS D C 1
ATOM 10547 O O . LYS H 3 235 ? 48.499 82.573 5.038 1.00 8.50 235 LYS D O 1
ATOM 10553 N N . ASN H 3 236 ? 47.477 84.540 5.361 1.00 7.27 236 ASN D N 1
ATOM 10554 C CA . ASN H 3 236 ? 47.655 84.959 3.986 1.00 8.09 236 ASN D CA 1
ATOM 10555 C C . ASN H 3 236 ? 49.149 85.192 3.627 1.00 7.52 236 ASN D C 1
ATOM 10556 O O . ASN H 3 236 ? 49.549 85.025 2.468 1.00 8.88 236 ASN D O 1
ATOM 10561 N N . PHE H 3 237 ? 49.939 85.530 4.645 1.00 6.67 237 PHE D N 1
ATOM 10562 C CA . PHE H 3 237 ? 51.347 85.935 4.473 1.00 7.08 237 PHE D CA 1
ATOM 10563 C C . PHE H 3 237 ? 52.195 84.695 4.293 1.00 6.98 237 PHE D C 1
ATOM 10564 O O . PHE H 3 237 ? 53.062 84.649 3.418 1.00 7.83 237 PHE D O 1
ATOM 10572 N N . LYS H 3 238 ? 51.908 83.670 5.096 1.00 7.65 238 LYS D N 1
ATOM 10573 C CA . LYS H 3 238 ? 52.811 82.526 5.205 1.00 8.14 238 LYS D CA 1
ATOM 10574 C C . LYS H 3 238 ? 52.165 81.164 4.977 1.00 8.77 238 LYS D C 1
ATOM 10575 O O . LYS H 3 238 ? 52.888 80.191 4.769 1.00 9.36 238 LYS D O 1
ATOM 10581 N N . TYR H 3 239 ? 50.835 81.075 5.060 1.00 8.27 239 TYR D N 1
ATOM 10582 C CA . TYR H 3 239 ? 50.191 79.760 5.035 1.00 8.76 239 TYR D CA 1
ATOM 10583 C C . TYR H 3 239 ? 48.961 79.755 4.132 1.00 8.82 239 TYR D C 1
ATOM 10584 O O . TYR H 3 239 ? 48.015 79.030 4.383 1.00 8.74 239 TYR D O 1
ATOM 10593 N N . LYS H 3 240 ? 48.960 80.572 3.076 1.00 10.41 240 LYS D N 1
ATOM 10594 C CA . LYS H 3 240 ? 47.689 80.858 2.392 1.00 11.05 240 LYS D CA 1
ATOM 10595 C C . LYS H 3 240 ? 46.987 79.616 1.831 1.00 12.35 240 LYS D C 1
ATOM 10596 O O . LYS H 3 240 ? 45.762 79.488 1.886 1.00 13.22 240 LYS D O 1
ATOM 10602 N N . ASN H 3 241 ? 47.817 78.755 1.282 1.00 13.28 241 ASN D N 1
ATOM 10603 C CA . ASN H 3 241 ? 47.466 77.534 0.575 1.00 15.87 241 ASN D CA 1
ATOM 10604 C C . ASN H 3 241 ? 47.237 76.341 1.496 1.00 15.38 241 ASN D C 1
ATOM 10605 O O . ASN H 3 241 ? 46.893 75.237 1.036 1.00 15.81 241 ASN D O 1
ATOM 10610 N N . ASN H 3 242 ? 47.503 76.527 2.780 1.00 13.85 242 ASN D N 1
ATOM 10611 C CA . ASN H 3 242 ? 47.546 75.382 3.680 1.00 13.05 242 ASN D CA 1
ATOM 10612 C C . ASN H 3 242 ? 46.265 75.233 4.491 1.00 11.95 242 ASN D C 1
ATOM 10613 O O . ASN H 3 242 ? 46.062 75.969 5.454 1.00 10.92 242 ASN D O 1
ATOM 10618 N N . ASN H 3 243 ? 45.411 74.268 4.126 1.00 11.97 243 ASN D N 1
ATOM 10619 C CA . ASN H 3 243 ? 44.119 74.189 4.774 1.00 11.78 243 ASN D CA 1
ATOM 10620 C C . ASN H 3 243 ? 44.244 73.592 6.162 1.00 10.84 243 ASN D C 1
ATOM 10621 O O . ASN H 3 243 ? 43.270 73.497 6.892 1.00 10.73 243 ASN D O 1
ATOM 10626 N N . ARG H 3 244 ? 45.452 73.222 6.555 1.00 10.09 244 ARG D N 1
ATOM 10627 C CA . ARG H 3 244 ? 45.651 72.811 7.956 1.00 11.27 244 ARG D CA 1
ATOM 10628 C C . ARG H 3 244 ? 45.894 73.944 8.930 1.00 11.66 244 ARG D C 1
ATOM 10629 O O . ARG H 3 244 ? 45.999 73.716 10.140 1.00 15.20 244 ARG D O 1
ATOM 10637 N N . VAL H 3 245 ? 46.034 75.164 8.414 1.00 9.53 245 VAL D N 1
ATOM 10638 C CA . VAL H 3 245 ? 46.202 76.314 9.279 1.00 8.66 245 VAL D CA 1
ATOM 10639 C C . VAL H 3 245 ? 44.917 77.107 9.185 1.00 7.88 245 VAL D C 1
ATOM 10640 O O . VAL H 3 245 ? 44.496 77.439 8.072 1.00 10.08 245 VAL D O 1
ATOM 10644 N N . LEU H 3 246 ? 44.290 77.372 10.324 1.00 7.40 246 LEU D N 1
ATOM 10645 C CA . LEU H 3 246 ? 43.015 78.125 10.358 1.00 8.66 246 LEU D CA 1
ATOM 10646 C C . LEU H 3 246 ? 43.204 79.569 10.778 1.00 8.60 246 LEU D C 1
ATOM 10647 O O . LEU H 3 246 ? 44.252 79.955 11.278 1.00 7.99 246 LEU D O 1
ATOM 10652 N N . THR H 3 247 ? 42.178 80.381 10.548 1.00 8.86 247 THR D N 1
ATOM 10653 C CA . THR H 3 247 ? 42.229 81.780 10.981 1.00 8.86 247 THR D CA 1
ATOM 10654 C C . THR H 3 247 ? 41.311 81.927 12.186 1.00 8.80 247 THR D C 1
ATOM 10655 O O . THR H 3 247 ? 40.449 81.069 12.430 1.00 8.63 247 THR D O 1
ATOM 10659 N N . PHE H 3 248 ? 41.462 83.015 12.932 1.00 8.24 248 PHE D N 1
ATOM 10660 C CA . PHE H 3 248 ? 40.519 83.304 14.024 1.00 8.47 248 PHE D CA 1
ATOM 10661 C C . PHE H 3 248 ? 39.097 83.379 13.509 1.00 8.37 248 PHE D C 1
ATOM 10662 O O . PHE H 3 248 ? 38.175 82.977 14.208 1.00 9.04 248 PHE D O 1
ATOM 10670 N N . GLU H 3 249 ? 38.941 83.827 12.274 1.00 8.41 249 GLU D N 1
ATOM 10671 C CA . GLU H 3 249 ? 37.608 83.974 11.671 1.00 9.87 249 GLU D CA 1
ATOM 10672 C C . GLU H 3 249 ? 36.984 82.587 11.567 1.00 10.17 249 GLU D C 1
ATOM 10673 O O . GLU H 3 249 ? 35.838 82.396 11.939 1.00 10.09 249 GLU D O 1
ATOM 10679 N N . ASP H 3 250 ? 37.778 81.618 11.114 1.00 9.72 250 ASP D N 1
ATOM 10680 C CA . ASP H 3 250 ? 37.350 80.229 11.040 1.00 11.22 250 ASP D CA 1
ATOM 10681 C C . ASP H 3 250 ? 36.977 79.698 12.426 1.00 11.58 250 ASP D C 1
ATOM 10682 O O . ASP H 3 250 ? 35.937 79.037 12.583 1.00 12.26 250 ASP D O 1
ATOM 10687 N N . MET H 3 251 ? 37.851 79.921 13.412 1.00 10.99 251 MET D N 1
ATOM 10688 C CA . MET H 3 251 ? 37.616 79.398 14.758 1.00 10.75 251 MET D CA 1
ATOM 10689 C C . MET H 3 251 ? 36.328 79.990 15.345 1.00 10.56 251 MET D C 1
ATOM 10690 O O . MET H 3 251 ? 35.546 79.264 15.958 1.00 12.03 251 MET D O 1
ATOM 10695 N N . LEU H 3 252 ? 36.121 81.298 15.176 1.00 10.98 252 LEU D N 1
ATOM 10696 C CA . LEU H 3 252 ? 34.903 81.911 15.720 1.00 11.28 252 LEU D CA 1
ATOM 10697 C C . LEU H 3 252 ? 33.650 81.344 15.048 1.00 12.40 252 LEU D C 1
ATOM 10698 O O . LEU H 3 252 ? 32.621 81.129 15.698 1.00 12.79 252 LEU D O 1
ATOM 10703 N N . GLN H 3 253 ? 33.736 81.058 13.758 1.00 12.04 253 GLN D N 1
ATOM 10704 C CA . GLN H 3 253 ? 32.591 80.478 13.065 1.00 13.78 253 GLN D CA 1
ATOM 10705 C C . GLN H 3 253 ? 32.283 79.110 13.668 1.00 13.07 253 GLN D C 1
ATOM 10706 O O . GLN H 3 253 ? 31.132 78.799 13.972 1.00 12.94 253 GLN D O 1
ATOM 10712 N N . SER H 3 254 ? 33.319 78.308 13.866 1.00 13.28 254 SER D N 1
ATOM 10713 C CA . SER H 3 254 ? 33.159 76.984 14.487 1.00 14.04 254 SER D CA 1
ATOM 10714 C C . SER H 3 254 ? 32.621 77.050 15.916 1.00 13.78 254 SER D C 1
ATOM 10715 O O . SER H 3 254 ? 31.732 76.282 16.277 1.00 14.45 254 SER D O 1
ATOM 10718 N N . ALA H 3 255 ? 33.128 78.001 16.704 1.00 12.69 255 ALA D N 1
ATOM 10719 C CA . ALA H 3 255 ? 32.692 78.153 18.070 1.00 13.41 255 ALA D CA 1
ATOM 10720 C C . ALA H 3 255 ? 31.239 78.545 18.084 1.00 13.91 255 ALA D C 1
ATOM 10721 O O . ALA H 3 255 ? 30.472 78.015 18.897 1.00 14.34 255 ALA D O 1
ATOM 10723 N N . MET H 3 256 ? 30.864 79.472 17.196 1.00 14.77 256 MET D N 1
ATOM 10724 C CA . MET H 3 256 ? 29.472 79.944 17.114 1.00 16.92 256 MET D CA 1
ATOM 10725 C C . MET H 3 256 ? 28.554 78.780 16.742 1.00 17.45 256 MET D C 1
ATOM 10726 O O . MET H 3 256 ? 27.529 78.575 17.395 1.00 18.01 256 MET D O 1
ATOM 10731 N N . GLU H 3 257 ? 28.920 78.013 15.714 1.00 17.82 257 GLU D N 1
ATOM 10732 C CA . GLU H 3 257 ? 28.115 76.847 15.307 1.00 19.33 257 GLU D CA 1
ATOM 10733 C C . GLU H 3 257 ? 27.972 75.810 16.407 1.00 19.58 257 GLU D C 1
ATOM 10734 O O . GLU H 3 257 ? 26.871 75.267 16.621 1.00 19.55 257 GLU D O 1
ATOM 10740 N N . LEU H 3 258 ? 29.075 75.510 17.085 1.00 19.06 258 LEU D N 1
ATOM 10741 C CA . LEU H 3 258 ? 29.051 74.500 18.145 1.00 19.58 258 LEU D CA 1
ATOM 10742 C C . LEU H 3 258 ? 28.316 74.993 19.371 1.00 19.19 258 LEU D C 1
ATOM 10743 O O . LEU H 3 258 ? 27.753 74.181 20.122 1.00 18.61 258 LEU D O 1
ATOM 10748 N N . SER H 3 259 ? 28.308 76.314 19.580 1.00 19.23 259 SER D N 1
ATOM 10749 C CA . SER H 3 259 ? 27.657 76.867 20.755 1.00 19.85 259 SER D CA 1
ATOM 10750 C C . SER H 3 259 ? 26.147 76.696 20.631 1.00 20.93 259 SER D C 1
ATOM 10751 O O . SER H 3 259 ? 25.475 76.455 21.628 1.00 20.21 259 SER D O 1
ATOM 10754 N N . ARG H 3 260 ? 25.644 76.787 19.402 1.00 21.59 260 ARG D N 1
ATOM 10755 C CA . ARG H 3 260 ? 24.196 76.669 19.127 1.00 23.01 260 ARG D CA 1
ATOM 10756 C C . ARG H 3 260 ? 23.685 75.290 19.475 1.00 23.43 260 ARG D C 1
ATOM 10757 O O . ARG H 3 260 ? 22.494 75.095 19.751 1.00 23.46 260 ARG D O 1
ATOM 10765 N N . LYS H 3 261 ? 24.583 74.320 19.457 1.00 24.24 261 LYS D N 1
ATOM 10766 C CA . LYS H 3 261 ? 24.244 72.975 19.864 1.00 24.57 261 LYS D CA 1
ATOM 10767 C C . LYS H 3 261 ? 23.927 72.908 21.364 1.00 25.03 261 LYS D C 1
ATOM 10768 O O . LYS H 3 261 ? 23.537 71.848 21.872 1.00 24.90 261 LYS D O 1
ATOM 10774 N N . TRP H 3 262 ? 24.041 74.046 22.054 1.00 24.82 262 TRP D N 1
ATOM 10775 C CA . TRP H 3 262 ? 23.818 74.092 23.495 1.00 25.24 262 TRP D CA 1
ATOM 10776 C C . TRP H 3 262 ? 22.593 74.874 23.920 1.00 26.69 262 TRP D C 1
ATOM 10777 O O . TRP H 3 262 ? 22.267 74.911 25.102 1.00 27.29 262 TRP D O 1
ATOM 10788 N N . ASN H 3 263 ? 21.925 75.493 22.959 1.00 27.63 263 ASN D N 1
ATOM 10789 C CA . ASN H 3 263 ? 20.778 76.344 23.243 1.00 29.17 263 ASN D CA 1
ATOM 10790 C C . ASN H 3 263 ? 19.653 75.712 24.056 1.00 29.53 263 ASN D C 1
ATOM 10791 O O . ASN H 3 263 ? 19.066 76.390 24.907 1.00 30.45 263 ASN D O 1
ATOM 10796 N N . ASN H 3 264 ? 19.349 74.435 23.813 1.00 29.11 264 ASN D N 1
ATOM 10797 C CA . ASN H 3 264 ? 18.160 73.833 24.436 1.00 29.18 264 ASN D CA 1
ATOM 10798 C C . ASN H 3 264 ? 18.414 72.518 25.162 1.00 28.19 264 ASN D C 1
ATOM 10799 O O . ASN H 3 264 ? 17.548 71.639 25.227 1.00 27.65 264 ASN D O 1
ATOM 10804 N N . VAL H 3 265 ? 19.613 72.381 25.710 1.00 26.99 265 VAL D N 1
ATOM 10805 C CA . VAL H 3 265 ? 19.964 71.209 26.504 1.00 25.56 265 VAL D CA 1
ATOM 10806 C C . VAL H 3 265 ? 19.181 71.172 27.824 1.00 23.90 265 VAL D C 1
ATOM 10807 O O . VAL H 3 265 ? 18.898 72.212 28.436 1.00 24.55 265 VAL D O 1
ATOM 10811 N N . SER H 3 266 ? 18.829 69.962 28.237 1.00 22.06 266 SER D N 1
ATOM 10812 C CA . SER H 3 266 ? 18.267 69.708 29.552 1.00 20.26 266 SER D CA 1
ATOM 10813 C C . SER H 3 266 ? 19.409 69.307 30.483 1.00 19.50 266 SER D C 1
ATOM 10814 O O . SER H 3 266 ? 19.895 68.183 30.429 1.00 18.03 266 SER D O 1
ATOM 10817 N N . TYR H 3 267 ? 19.873 70.236 31.310 1.00 19.60 267 TYR D N 1
ATOM 10818 C CA . TYR H 3 267 ? 20.810 69.864 32.363 1.00 19.85 267 TYR D CA 1
ATOM 10819 C C . TYR H 3 267 ? 20.070 69.282 33.535 1.00 20.15 267 TYR D C 1
ATOM 10820 O O . TYR H 3 267 ? 18.901 69.622 33.781 1.00 20.32 267 TYR D O 1
ATOM 10829 N N . THR H 3 268 ? 20.759 68.430 34.282 1.00 19.96 268 THR D N 1
ATOM 10830 C CA . THR H 3 268 ? 20.246 67.961 35.556 1.00 19.82 268 THR D CA 1
ATOM 10831 C C . THR H 3 268 ? 20.361 69.102 36.566 1.00 20.56 268 THR D C 1
ATOM 10832 O O . THR H 3 268 ? 21.098 70.085 36.342 1.00 19.48 268 THR D O 1
ATOM 10836 N N . ASP H 3 269 ? 19.624 68.979 37.671 1.00 20.82 269 ASP D N 1
ATOM 10837 C CA . ASP H 3 269 ? 19.686 69.966 38.746 1.00 21.80 269 ASP D CA 1
ATOM 10838 C C . ASP H 3 269 ? 21.095 70.061 39.300 1.00 21.97 269 ASP D C 1
ATOM 10839 O O . ASP H 3 269 ? 21.585 71.165 39.569 1.00 21.92 269 ASP D O 1
ATOM 10844 N N . SER H 3 270 ? 21.758 68.910 39.442 1.00 21.71 270 SER D N 1
ATOM 10845 C CA . SER H 3 270 ? 23.148 68.884 39.917 1.00 22.25 270 SER D CA 1
ATOM 10846 C C . SER H 3 270 ? 24.088 69.646 38.979 1.00 21.27 270 SER D C 1
ATOM 10847 O O . SER H 3 270 ? 24.914 70.447 39.429 1.00 21.43 270 SER D O 1
ATOM 10850 N N . GLU H 3 271 ? 23.940 69.411 37.678 1.00 20.75 271 GLU D N 1
ATOM 10851 C CA . GLU H 3 271 ? 24.717 70.113 36.655 1.00 20.13 271 GLU D CA 1
ATOM 10852 C C . GLU H 3 271 ? 24.452 71.604 36.703 1.00 19.35 271 GLU D C 1
ATOM 10853 O O . GLU H 3 271 ? 25.370 72.427 36.604 1.00 16.92 271 GLU D O 1
ATOM 10859 N N . LYS H 3 272 ? 23.181 71.970 36.842 1.00 18.15 272 LYS D N 1
ATOM 10860 C CA . LYS H 3 272 ? 22.855 73.386 36.912 1.00 18.47 272 LYS D CA 1
ATOM 10861 C C . LYS H 3 272 ? 23.464 74.078 38.114 1.00 18.71 272 LYS D C 1
ATOM 10862 O O . LYS H 3 272 ? 23.935 75.208 37.985 1.00 18.20 272 LYS D O 1
ATOM 10868 N N . GLU H 3 273 ? 23.452 73.446 39.287 1.00 18.79 273 GLU D N 1
ATOM 10869 C CA . GLU H 3 273 ? 24.076 74.133 40.423 1.00 19.62 273 GLU D CA 1
ATOM 10870 C C . GLU H 3 273 ? 25.556 74.265 40.211 1.00 18.74 273 GLU D C 1
ATOM 10871 O O . GLU H 3 273 ? 26.126 75.269 40.595 1.00 18.96 273 GLU D O 1
ATOM 10877 N N . GLU H 3 274 ? 26.159 73.271 39.566 1.00 17.91 274 GLU D N 1
ATOM 10878 C CA . GLU H 3 274 ? 27.593 73.316 39.280 1.00 17.47 274 GLU D CA 1
ATOM 10879 C C . GLU H 3 274 ? 27.948 74.396 38.269 1.00 17.08 274 GLU D C 1
ATOM 10880 O O . GLU H 3 274 ? 28.971 75.043 38.417 1.00 16.82 274 GLU D O 1
ATOM 10886 N N . ILE H 3 275 ? 27.102 74.578 37.256 1.00 16.46 275 ILE D N 1
ATOM 10887 C CA . ILE H 3 275 ? 27.306 75.591 36.216 1.00 16.45 275 ILE D CA 1
ATOM 10888 C C . ILE H 3 275 ? 27.036 76.975 36.779 1.00 16.39 275 ILE D C 1
ATOM 10889 O O . ILE H 3 275 ? 27.788 77.907 36.524 1.00 16.40 275 ILE D O 1
ATOM 10894 N N . GLN H 3 276 ? 25.964 77.113 37.553 1.00 16.90 276 GLN D N 1
ATOM 10895 C CA . GLN H 3 276 ? 25.701 78.390 38.228 1.00 17.65 276 GLN D CA 1
ATOM 10896 C C . GLN H 3 276 ? 26.857 78.771 39.122 1.00 17.61 276 GLN D C 1
ATOM 10897 O O . GLN H 3 276 ? 27.281 79.936 39.115 1.00 18.14 276 GLN D O 1
ATOM 10903 N N . GLN H 3 277 ? 27.393 77.798 39.859 1.00 18.41 277 GLN D N 1
ATOM 10904 C CA . GLN H 3 277 ? 28.525 78.027 40.757 1.00 19.61 277 GLN D CA 1
ATOM 10905 C C . GLN H 3 277 ? 29.767 78.401 39.955 1.00 19.20 277 GLN D C 1
ATOM 10906 O O . GLN H 3 277 ? 30.528 79.290 40.354 1.00 19.86 277 GLN D O 1
ATOM 10912 N N . SER H 3 278 ? 29.933 77.734 38.804 1.00 18.35 278 SER D N 1
ATOM 10913 C CA . SER H 3 278 ? 30.974 78.096 37.830 1.00 17.43 278 SER D CA 1
ATOM 10914 C C . SER H 3 278 ? 30.897 79.556 37.421 1.00 16.84 278 SER D C 1
ATOM 10915 O O . SER H 3 278 ? 31.914 80.233 37.400 1.00 16.76 278 SER D O 1
ATOM 10918 N N . ILE H 3 279 ? 29.703 80.028 37.075 1.00 15.75 279 ILE D N 1
ATOM 10919 C CA . ILE H 3 279 ? 29.540 81.379 36.559 1.00 15.60 279 ILE D CA 1
ATOM 10920 C C . ILE H 3 279 ? 29.739 82.405 37.670 1.00 15.21 279 ILE D C 1
ATOM 10921 O O . ILE H 3 279 ? 30.430 83.394 37.476 1.00 15.79 279 ILE D O 1
ATOM 10926 N N . LEU H 3 280 ? 29.145 82.150 38.835 1.00 15.42 280 LEU D N 1
ATOM 10927 C CA . LEU H 3 280 ? 29.280 83.074 39.976 1.00 15.94 280 LEU D CA 1
ATOM 10928 C C . LEU H 3 280 ? 30.741 83.173 40.449 1.00 16.28 280 LEU D C 1
ATOM 10929 O O . LEU H 3 280 ? 31.180 84.233 40.885 1.00 16.33 280 LEU D O 1
ATOM 10934 N N . LYS H 3 281 ? 31.488 82.070 40.340 1.00 16.71 281 LYS D N 1
ATOM 10935 C CA . LYS H 3 281 ? 32.910 82.007 40.685 1.00 17.43 281 LYS D CA 1
ATOM 10936 C C . LYS H 3 281 ? 33.709 82.933 39.770 1.00 16.44 281 LYS D C 1
ATOM 10937 O O . LYS H 3 281 ? 34.638 83.620 40.212 1.00 17.13 281 LYS D O 1
ATOM 10943 N N . GLN H 3 282 ? 33.346 82.928 38.491 1.00 15.07 282 GLN D N 1
ATOM 10944 C CA . GLN H 3 282 ? 33.967 83.807 37.502 1.00 15.11 282 GLN D CA 1
ATOM 10945 C C . GLN H 3 282 ? 33.584 85.283 37.694 1.00 15.73 282 GLN D C 1
ATOM 10946 O O . GLN H 3 282 ? 34.447 86.163 37.612 1.00 15.50 282 GLN D O 1
ATOM 10952 N N . ILE H 3 283 ? 32.305 85.544 37.963 1.00 16.30 283 ILE D N 1
ATOM 10953 C CA . ILE H 3 283 ? 31.845 86.896 38.340 1.00 17.50 283 ILE D CA 1
ATOM 10954 C C . ILE H 3 283 ? 32.661 87.390 39.535 1.00 18.55 283 ILE D C 1
ATOM 10955 O O . ILE H 3 283 ? 33.063 88.562 39.576 1.00 19.15 283 ILE D O 1
ATOM 10960 N N . GLU H 3 284 ? 32.934 86.491 40.485 1.00 19.59 284 GLU D N 1
ATOM 10961 C CA . GLU H 3 284 ? 33.730 86.828 41.675 1.00 21.74 284 GLU D CA 1
ATOM 10962 C C . GLU H 3 284 ? 35.091 87.361 41.276 1.00 21.41 284 GLU D C 1
ATOM 10963 O O . GLU H 3 284 ? 35.518 88.431 41.726 1.00 21.80 284 GLU D O 1
ATOM 10969 N N . LYS H 3 285 ? 35.774 86.587 40.441 1.00 21.29 285 LYS D N 1
ATOM 10970 C CA . LYS H 3 285 ? 37.100 86.933 39.967 1.00 21.23 285 LYS D CA 1
ATOM 10971 C C . LYS H 3 285 ? 37.093 88.248 39.216 1.00 20.74 285 LYS D C 1
ATOM 10972 O O . LYS H 3 285 ? 38.006 89.075 39.388 1.00 21.01 285 LYS D O 1
ATOM 10978 N N . TYR H 3 286 ? 36.062 88.457 38.405 1.00 19.32 286 TYR D N 1
ATOM 10979 C CA . TYR H 3 286 ? 35.996 89.629 37.535 1.00 18.74 286 TYR D CA 1
ATOM 10980 C C . TYR H 3 286 ? 35.106 90.746 38.038 1.00 17.96 286 TYR D C 1
ATOM 10981 O O . TYR H 3 286 ? 34.632 91.564 37.257 1.00 17.44 286 TYR D O 1
ATOM 10990 N N . SER H 3 287 ? 34.902 90.776 39.349 1.00 18.92 287 SER D N 1
ATOM 10991 C CA . SER H 3 287 ? 34.016 91.729 40.027 1.00 19.97 287 SER D CA 1
ATOM 10992 C C . SER H 3 287 ? 34.192 93.207 39.629 1.00 19.99 287 SER D C 1
ATOM 10993 O O . SER H 3 287 ? 33.224 93.966 39.585 1.00 19.80 287 SER D O 1
ATOM 10996 N N . ASP H 3 288 ? 35.427 93.591 39.336 1.00 19.73 288 ASP D N 1
ATOM 10997 C CA . ASP H 3 288 ? 35.783 94.990 39.088 1.00 19.79 288 ASP D CA 1
ATOM 10998 C C . ASP H 3 288 ? 35.606 95.402 37.627 1.00 18.19 288 ASP D C 1
ATOM 10999 O O . ASP H 3 288 ? 35.843 96.561 37.282 1.00 17.30 288 ASP D O 1
ATOM 11004 N N . PHE H 3 289 ? 35.177 94.451 36.789 1.00 16.08 289 PHE D N 1
ATOM 11005 C CA . PHE H 3 289 ? 35.102 94.656 35.338 1.00 14.48 289 PHE D CA 1
ATOM 11006 C C . PHE H 3 289 ? 33.662 94.520 34.821 1.00 14.05 289 PHE D C 1
ATOM 11007 O O . PHE H 3 289 ? 33.212 93.426 34.509 1.00 13.29 289 PHE D O 1
ATOM 11015 N N . PRO H 3 290 ? 32.937 95.647 34.757 1.00 13.46 290 PRO D N 1
ATOM 11016 C CA . PRO H 3 290 ? 31.503 95.699 34.393 1.00 13.12 290 PRO D CA 1
ATOM 11017 C C . PRO H 3 290 ? 31.079 94.976 33.094 1.00 12.11 290 PRO D C 1
ATOM 11018 O O . PRO H 3 290 ? 30.039 94.302 33.090 1.00 12.33 290 PRO D O 1
ATOM 11022 N N . TYR H 3 291 ? 31.847 95.123 32.013 1.00 11.19 291 TYR D N 1
ATOM 11023 C CA . TYR H 3 291 ? 31.523 94.450 30.748 1.00 11.08 291 TYR D CA 1
ATOM 11024 C C . TYR H 3 291 ? 31.567 92.935 30.922 1.00 10.13 291 TYR D C 1
ATOM 11025 O O . TYR H 3 291 ? 30.757 92.186 30.341 1.00 10.55 291 TYR D O 1
ATOM 11034 N N . VAL H 3 292 ? 32.529 92.478 31.713 1.00 9.61 292 VAL D N 1
ATOM 11035 C CA . VAL H 3 292 ? 32.712 91.031 31.921 1.00 9.56 292 VAL D CA 1
ATOM 11036 C C . VAL H 3 292 ? 31.622 90.486 32.840 1.00 9.72 292 VAL D C 1
ATOM 11037 O O . VAL H 3 292 ? 30.999 89.445 32.553 1.00 9.84 292 VAL D O 1
ATOM 11041 N N . VAL H 3 293 ? 31.386 91.192 33.942 1.00 9.68 293 VAL D N 1
ATOM 11042 C CA . VAL H 3 293 ? 30.286 90.838 34.838 1.00 10.57 293 VAL D CA 1
ATOM 11043 C C . VAL H 3 293 ? 28.979 90.774 34.044 1.00 11.37 293 VAL D C 1
ATOM 11044 O O . VAL H 3 293 ? 28.200 89.814 34.195 1.00 11.17 293 VAL D O 1
ATOM 11048 N N . ASN H 3 294 ? 28.756 91.759 33.168 1.00 11.79 294 ASN D N 1
ATOM 11049 C CA . ASN H 3 294 ? 27.538 91.743 32.352 1.00 12.48 294 ASN D CA 1
ATOM 11050 C C . ASN H 3 294 ? 27.418 90.528 31.439 1.00 11.98 294 ASN D C 1
ATOM 11051 O O . ASN H 3 294 ? 26.335 89.965 31.291 1.00 12.41 294 ASN D O 1
ATOM 11056 N N . TYR H 3 295 ? 28.530 90.131 30.835 1.00 10.32 295 TYR D N 1
ATOM 11057 C CA . TYR H 3 295 ? 28.579 88.937 30.010 1.00 10.88 295 TYR D CA 1
ATOM 11058 C C . TYR H 3 295 ? 28.141 87.698 30.802 1.00 10.99 295 TYR D C 1
ATOM 11059 O O . TYR H 3 295 ? 27.330 86.880 30.328 1.00 11.15 295 TYR D O 1
ATOM 11068 N N . TYR H 3 296 ? 28.666 87.558 32.014 1.00 10.59 296 TYR D N 1
ATOM 11069 C CA . TYR H 3 296 ? 28.362 86.404 32.822 1.00 12.52 296 TYR D CA 1
ATOM 11070 C C . TYR H 3 296 ? 26.941 86.422 33.335 1.00 14.44 296 TYR D C 1
ATOM 11071 O O . TYR H 3 296 ? 26.272 85.382 33.391 1.00 13.42 296 TYR D O 1
ATOM 11080 N N . ARG H 3 297 ? 26.457 87.601 33.704 1.00 16.63 297 ARG D N 1
ATOM 11081 C CA . ARG H 3 297 ? 25.055 87.649 34.112 1.00 19.71 297 ARG D CA 1
ATOM 11082 C C . ARG H 3 297 ? 24.096 87.377 32.934 1.00 20.99 297 ARG D C 1
ATOM 11083 O O . ARG H 3 297 ? 23.053 86.760 33.137 1.00 22.17 297 ARG D O 1
ATOM 11091 N N . ASN H 3 298 ? 24.459 87.781 31.713 1.00 23.35 298 ASN D N 1
ATOM 11092 C CA . ASN H 3 298 ? 23.712 87.384 30.488 1.00 25.42 298 ASN D CA 1
ATOM 11093 C C . ASN H 3 298 ? 23.598 85.873 30.316 1.00 26.66 298 ASN D C 1
ATOM 11094 O O . ASN H 3 298 ? 22.567 85.363 29.859 1.00 27.13 298 ASN D O 1
ATOM 11099 N N . ARG H 3 299 ? 24.679 85.163 30.644 1.00 27.69 299 ARG D N 1
ATOM 11100 C CA . ARG H 3 299 ? 24.683 83.713 30.591 1.00 29.24 299 ARG D CA 1
ATOM 11101 C C . ARG H 3 299 ? 23.825 83.127 31.692 1.00 30.28 299 ARG D C 1
ATOM 11102 O O . ARG H 3 299 ? 23.138 82.123 31.487 1.00 30.17 299 ARG D O 1
ATOM 11110 N N . LEU H 3 300 ? 23.890 83.753 32.861 1.00 31.70 300 LEU D N 1
ATOM 11111 C CA . LEU H 3 300 ? 23.182 83.293 34.042 1.00 33.70 300 LEU D CA 1
ATOM 11112 C C . LEU H 3 300 ? 21.675 83.345 33.809 1.00 35.24 300 LEU D C 1
ATOM 11113 O O . LEU H 3 300 ? 20.938 82.446 34.233 1.00 35.15 300 LEU D O 1
ATOM 11118 N N . SER H 3 301 ? 21.234 84.391 33.110 1.00 37.09 301 SER D N 1
ATOM 11119 C CA . SER H 3 301 ? 19.828 84.540 32.753 1.00 39.37 301 SER D CA 1
ATOM 11120 C C . SER H 3 301 ? 19.402 83.497 31.717 1.00 40.91 301 SER D C 1
ATOM 11121 O O . SER H 3 301 ? 18.284 82.978 31.777 1.00 41.36 301 SER D O 1
ATOM 11124 N N . ALA H 3 302 ? 20.304 83.173 30.791 1.00 42.78 302 ALA D N 1
ATOM 11125 C CA . ALA H 3 302 ? 20.066 82.131 29.785 1.00 44.54 302 ALA D CA 1
ATOM 11126 C C . ALA H 3 302 ? 20.272 80.701 30.316 1.00 45.77 302 ALA D C 1
ATOM 11127 O O . ALA H 3 302 ? 20.236 79.737 29.545 1.00 45.99 302 ALA D O 1
ATOM 11129 N N . LEU H 3 303 ? 20.487 80.576 31.625 1.00 47.22 303 LEU D N 1
ATOM 11130 C CA . LEU H 3 303 ? 20.615 79.279 32.303 1.00 48.44 303 LEU D CA 1
ATOM 11131 C C . LEU H 3 303 ? 19.437 79.029 33.247 1.00 49.35 303 LEU D C 1
ATOM 11132 O O . LEU H 3 303 ? 19.112 77.880 33.565 1.00 49.68 303 LEU D O 1
ATOM 11137 N N . PHE H 3 304 ? 18.812 80.109 33.703 1.00 50.20 304 PHE D N 1
ATOM 11138 C CA . PHE H 3 304 ? 17.666 80.017 34.595 1.00 50.65 304 PHE D CA 1
ATOM 11139 C C . PHE H 3 304 ? 16.515 80.882 34.093 1.00 50.74 304 PHE D C 1
ATOM 11140 O O . PHE H 3 304 ? 16.286 80.997 32.887 1.00 50.88 304 PHE D O 1
#

Radius of gyration: 36.66 Å; Cα contacts (8 Å, |Δi|>4): 1555; chains: 4; bounding box: 82×124×69 Å

B-factor: mean 19.85, std 10.09, range [2.5, 72.2]

Solvent-accessible surface area: 52718 Å² total; per-residue (Å²): 238,34,52,52,42,100,0,112,93,38,2,70,152,21,38,180,88,84,31,88,83,26,20,19,4,0,26,93,5,0,39,97,68,24,16,46,150,100,106,48,81,28,0,16,84,50,0,2,99,0,0,75,24,0,92,142,23,3,118,135,64,8,47,76,122,7,84,92,2,16,12,101,0,2,30,96,5,18,51,111,138,116,6,137,144,60,54,25,93,71,0,0,65,28,5,0,107,55,18,6,47,14,5,15,14,2,6,43,35,3,5,84,17,57,92,79,27,34,21,103,19,1,44,2,1,3,7,0,0,0,8,8,4,52,1,30,0,3,11,24,69,0,78,145,82,20,4,180,28,0,26,3,0,2,2,1,28,26,12,13,68,35,25,15,64,50,4,3,4,2,1,12,31,27,54,1,167,73,63,17,20,2,0,3,8,6,4,83,70,20,5,5,28,29,0,8,0,0,0,41,7,77,77,17,54,88,110,14,4,50,27,0,38,83,9,19,4,29,2,0,0,8,56,122,17,30,62,165,99,18,141,143,16,74,55,0,17,11,0,43,57,0,0,76,23,1,36,78,39,11,134,100,47,116,147,63,109,54,89,138,61,46,93,96,73,19,74,91,12,3,73,84,0,22,106,112,22,76,122,40,94,48,0,14,84,16,0,144,87,45,59,104,115,177,48,44,49,39,96,0,107,95,30,2,69,143,32,34,176,76,103,24,81,82,25,14,21,4,0,26,98,7,0,41,103,69,29,19,41,155,89,99,49,78,41,0,31,100,48,0,6,98,0,0,68,24,0,86,133,32,3,119,137,62,11,34,75,69,5,99,80,6,10,12,136,2,1,36,105,7,27,33,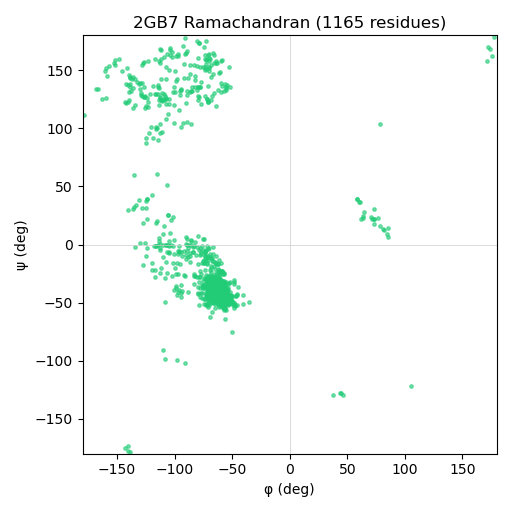80,138,92,0,96,144,62,53,23,74,69,0,1,82,20,0,1,108,70,2,14,53,16,10,22,17,2,5,49,33,1,5,83,18,54,95,79,27,34,20,75,21,1,48,0,1,4,2,0,0,1,6,6,5,52,0,28,0,3,10,47,78,1,64,172,15,0,181,27,1,27,3,0,1,3,2,23,24,13,16,80,44,19,14,58,52,2,2,4,2,1,12,28,27,54,1,165,73,64,16,25,3,0,4,10,6,3,83,92,22,6,5,29,30,0,9,0,0,0,36,7,76,80,19,55,86,92,13,5,50,26,1,36,88,10,19,2,25,3,0,0,7,50,134,14,29,65,154,101,15,143,137,15,72,60,0,16,13,0,39,56,1,0,77,23,0,45,56,36,9,120,96,44,110,143,55,115,30,95,117,69,35,62,106,77,11,52,108,7,2,87,89,0,30,120,94,17,75,121,37,84,47,0,14,72,18,0,134,104,34,29,60,61,22,145,162,158,43,55,36,102,4,113,81,53,0,77,150,45,32,182,83,76,27,89,82,28,14,24,6,0,28,86,2,0,42,92,66,27,16,44,156,98,107,51,78,28,0,25,96,43,0,7,96,0,0,59,25,0,96,143,25,3,115,129,71,12,43,73,56,5,96,108,1,15,25,116,2,4,53,131,7,21,54,109,142,105,4,139,139,56,53,21,70,73,0,0,94,22,2,0,102,74,24,4,40,12,8,13,15,3,6,46,28,3,5,84,18,54,96,81,25,32,21,80,21,1,48,0,1,2,4,0,0,1,7,7,4,49,0,29,0,2,12,42,62,5,100,160,38,4,197,30,0,23,3,0,1,3,1,22,23,12,17,101,42,23,14,55,51,3,2,3,2,1,12,31,27,55,1,164,72,62,16,25,2,0,5,9,7,3,86,81,17,6,5,27,33,0,8,0,0,0,39,6,80,81,17,54,84,108,14,4,51,27,0,40,87,10,24,3,25,2,0,0,6,50,120,16,29,60,160,103,16,142,135,17,73,57,0,18,11,0,45,55,2,0,98,24,0,40,61,35,11,129,84,38,110,147,60,115,33,94,112,65,40,46,100,90,9,52,94,12,2,76,90,0,27,118,116,15,75,121,40,96,48,0,12,85,13,0,147,83,27,33,79,85,22,134,146,45,45,46,108,1,94,97,47,2,72,137,20,38,181,77,69,28,88,81,26,11,20,5,0,28,90,5,0,39,96,67,24,16,48,1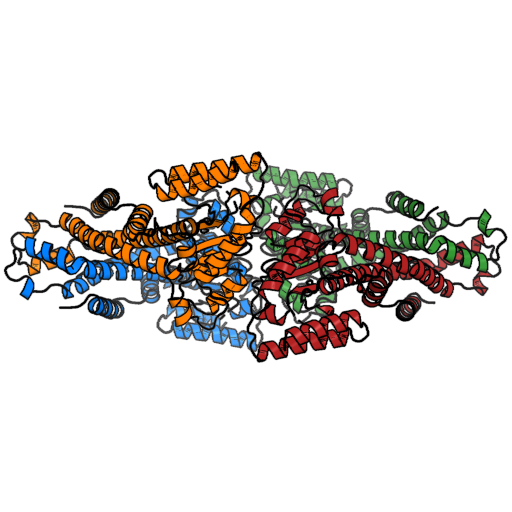49,81,103,54,78,24,0,24,85,47,0,0,93,0,0,66,26,0,91,149,34,3,120,143,63,12,37,78,74,6,87,79,0,9,16,97,0,1,25,111,2,20,59,102,158,109,3,146,141,60,55,19,72,72,0,2,99,24,5,3,98,85,22,14,56,16,9,20,11,2,4,47,35,2,5,84,16,50,94,79,27,33,21,77,22,1,47,0,0,4,5,0,0,1,7,7,5,52,0,31,0,4,11,60,64,2,90,76,3,169,28,0,13,3,2,0,2,0,40,19,9,27,103,45,20,15,64,44,3,2,3,2,0,11,30,27,52,0,164,70,62,13,26,2,0,4,9,7,4,88,102,42,6,6,26,36,0,7,0,0,0,35,11,46,83,17,56,90,106,14,5,48,26,0,38,84,8,23,3,25,3,0,0,4,51,83,23,25,72,141,106,16,127,139,20,79,50,1,15,12,0,44,60,2,0,79,21,0,45,76,40,10,138,99,42,109,146,62,106,31,84,107,64,31,53,91,82,7,60,94,9,3,88,80,0,34,113,92,17,75,123,37,94,46,0,19,73,11,0,145,84,30,33,82,94,32,143

Sequence (1173 aa):
RLSPGEFKTLISKERKSHFITPFALVYKTFCDLGYDQKNSDYFLNNPSEYIIAMRKNCWKEFEPFEKEFTTRMLSYLIDEERIKDMSPYDAIRDFTMEYPTHIYDLALSNTQSRRSRAGKEFESILELLMMGAGIPVDVQGAINQIGKLVDLVMPGVVQYTSNKRNTMLISAKTTLRERWQEVPEEVNRTGIREMYLATLDDSFSEETINILYEANVVVVTTVENKNFKYKNNNRVLTFEDMLQSAMELSRKWNNVSYTDSEKEEIQQSILKQIEKYSDFPYVVNYYRNRLSARLSPGEFKTLISKERKSHFITPFALVYKTFCDLGYDQKNSDYFLNNPSEYIIAMRKNCWKEFEPFEKEFTTRMLSYLIDEERIKDMSPYDAIRDFTMEYPTHIYDLALSNTQSRRSRAGKEFESILELLMMGAGIPVDVQGAIQIGKLVDLVMPGVVQYTSNKRNTMLISAKTTLRERWQEVPEEVNRTGIREMYLATLDDSFSEETINILYEANVVVVTTVENKNFKYKNNNRVLTFEDMLQSAMELSRKWNNVSYTDSEKEEIQQSILKQIEKYSDFPYVVNYYRNRLSALFDLSPGEFKTLISKERKSHFITPFALVYKTFCDLGYDQKNSDYFLNNPSEYIIAMRKNCWKEFEPFEKEFTTRMLSYLIDEERIKDMSPYDAIRDFTMEYPTHIYDLALSNTQSRRSRAGKEFESILELLMMGAGIPVDVQGAIQIGKLVDLVMPGVVQYTSNKRNTMLISAKTTLRERWQEVPEEVNRTGIREMYLATLDDSFSEETINILYEANVVVVTTVENKNFKYKNNNRVLTFEDMLQSAMELSRKWNNVSYTDSEKEEIQQSILKQIEKYSDFPYVVNYYRNRLSALFLSPGEFKTLISKERKSHFITPFALVYKTFCDLGYDQKNSDYFLNNPSEYIIAMRKNCWKEFEPFEKEFTTRMLSYLIDEERIKDMSPYDAIRDFTMEYPTHIYDLALSNTQSRRSRAGKEFESILELLMMGAGIPVDVQGAIIGKLVDLVMPGVVQYTSNKRNTMLISAKTTLRERWQEVPEEVNRTGIREMYLATLDDSFSEETINILYEANVVVVTTVENKNFKYKNNNRVLTFEDMLQSAMELSRKWNNVSYTDSEKEEIQQSILKQIEKYSDFPYVVNYYRNRLSALF

Foldseek 3Di:
DADLVRLLVVLVVVCVVQDDALLVLLLVLCVVVPVLPDALVCLLAPVLVLLVSSLVVSCVVPVVSLVVSLVVSVVVVQDCVVCPPPDPVVSVVCVCVVCVPSNVSSVVVVVVCVQVSVQVNSLSSVVVSCLRNLWAWFAPVQAVQADPQFGIKGNYDLVCVVPVPLIATEGEDQECDPVVVVVLVRCVVNVPPAYEYEYQYLDDDPVSLVVNVVSRYQYEYAPVSCVVRVVPPPSHHYVSRVSVSSVVSRVVVPDDDDDPVSLVVVLNSLVSRCVRCVPRVSRVVSSVVVNVD/DDDQVNLLVVLVVVCVVPDDALLVLLLVLCVVVPLLPDALVCLLAQVLVLLVSSVVSSCVVPVVVLVVSLVVSLVVPQDCVVCVPPDPVVSVVVSCVVQVSNNVSNVVVVVVCVQVSVQVNSLSSVVVSCLRNLWAWFALVQFCADPQFGIKGNYNLVCVVPVPLIATEGEDQECDPVCVVVLVRCVVVVPPAYEYEYAYLDDDPVSLVVNVVSRYAYEYAPVSCCVRVVVPPRHHYVSRVSVSSVVSRVVVQDDQDDPVSLVVVLNRLVRRCVVCVVRVSVVVSSVVVNVSSVD/DPLVVLLVVLVVPPVVQDDALLVLLLVLCVVVPLLVDALVCLLAQVLVLLVSSVVRSCVVVPVSVVVVLVVSLVVPQDCVVCVPPDPVVSVVVSCVVCVSSNVSSVVVVVVVVQVSVQVNSLSSVVVSCLNNLWAWFAVVQFVADPQFGIKGNYDLVCVVPVPLIATEGEDAECVPVVVVVLVRCVVVVPPAHEYEYAYLDDDPVSLVVNVVSRYAYEYAPVSCVVRPVPPPRHHYVSRVSVSSVVSRVVPLPDDDDPVSLVVVVNSLVRNCVRCVPRVSSVVSSVVVNVSSD/DDLVVLLVVLVVLCVVQDDALLVLLLVLCVVVPVLVDALVCLLAPVLVQLVSSLVVSCVVVVVSLVVSLVVSLVVQQDCVVCVVPDPVVSVVCSCVVQVSSNVSNVVVVVVCVQVSVQVNSLSSVVVSCLRNLWAWFALVQFQDPQFGIKGNYDLVVVVDVPLIATEGEDQEPVPVCVVVLVSCVVVVPPAYEYEYAYLDDDPVSLVVNVVSRYAYEYAPVSCVVRPVPPPSHHYVSVVSVSSVVSRVVVQDDDDDPVSLVVVLCSLVSNCVSCVVRVSSVVSSVVVVVSSD

Nearest PDB structures (foldseek):
  2gb7-assembly2_C  TM=9.972E-01  e=3.944E-46  Enterobacter cloacae
  2gb7-assembly1_A  TM=1.001E+00  e=1.398E-45  Enterobacter cloacae
  2fqz-assembly1_A  TM=9.989E-01  e=1.581E-44  Enterobacter cloacae
  3hqg-assembly1_A-2  TM=7.518E-01  e=1.693E-07  Escherichia coli
  1na6-assembly1_B  TM=7.369E-01  e=1.693E-07  Escherichia coli